Protein AF-A0A5P1A282-F1 (afdb_monomer_lite)

Structure (mmCIF, N/CA/C/O backbone):
data_AF-A0A5P1A282-F1
#
_entry.id   AF-A0A5P1A282-F1
#
loop_
_atom_site.group_PDB
_atom_site.id
_atom_site.type_symbol
_atom_site.label_atom_id
_atom_site.label_alt_id
_atom_site.label_comp_id
_atom_site.label_asym_id
_atom_site.label_entity_id
_atom_site.label_seq_id
_atom_site.pdbx_PDB_ins_code
_atom_site.Cartn_x
_atom_site.Cartn_y
_atom_site.Cartn_z
_atom_site.occupancy
_atom_site.B_iso_or_equiv
_atom_site.auth_seq_id
_atom_site.auth_comp_id
_atom_site.auth_asym_id
_atom_site.auth_atom_id
_atom_site.pdbx_PDB_model_num
ATOM 1 N N . CYS A 1 1 ? 6.783 -27.939 -24.627 1.00 40.97 1 CYS A N 1
ATOM 2 C CA . CYS A 1 1 ? 7.050 -27.234 -25.897 1.00 40.97 1 CYS A CA 1
ATOM 3 C C . CYS A 1 1 ? 8.566 -27.198 -26.129 1.00 40.97 1 CYS A C 1
ATOM 5 O O . CYS A 1 1 ? 9.223 -26.257 -25.706 1.00 40.97 1 CYS A O 1
ATOM 7 N N . SER A 1 2 ? 9.133 -28.288 -26.665 1.00 31.84 2 SER A N 1
ATOM 8 C CA . SER A 1 2 ? 10.513 -28.426 -27.178 1.00 31.84 2 SER A CA 1
ATOM 9 C C . SER A 1 2 ? 10.643 -29.820 -27.814 1.00 31.84 2 SER A C 1
ATOM 11 O O . SER A 1 2 ? 10.993 -30.772 -27.126 1.00 31.84 2 SER A O 1
ATOM 13 N N . ALA A 1 3 ? 10.303 -29.958 -29.097 1.00 21.73 3 ALA A N 1
ATOM 14 C CA . ALA A 1 3 ? 10.716 -31.073 -29.959 1.00 21.73 3 ALA A CA 1
ATOM 15 C C . ALA A 1 3 ? 10.512 -30.675 -31.438 1.00 21.73 3 ALA A C 1
ATOM 17 O O . ALA A 1 3 ? 9.564 -29.943 -31.727 1.00 21.73 3 ALA A O 1
ATOM 18 N N . PRO A 1 4 ? 11.391 -31.106 -32.363 1.00 31.41 4 PRO A N 1
ATOM 19 C CA . PRO A 1 4 ? 11.327 -30.716 -33.764 1.00 31.41 4 PRO A CA 1
ATOM 20 C C . PRO A 1 4 ? 10.188 -31.423 -34.509 1.00 31.41 4 PRO A C 1
ATOM 22 O O . PRO A 1 4 ? 9.775 -32.534 -34.180 1.00 31.41 4 PRO A O 1
ATOM 25 N N . ILE A 1 5 ? 9.725 -30.734 -35.548 1.00 29.61 5 ILE A N 1
ATOM 26 C CA . ILE A 1 5 ? 8.638 -31.079 -36.463 1.00 29.61 5 ILE A CA 1
ATOM 27 C C . ILE A 1 5 ? 8.741 -32.534 -36.944 1.00 29.61 5 ILE A C 1
ATOM 29 O O . ILE A 1 5 ? 9.675 -32.900 -37.656 1.00 29.61 5 ILE A O 1
ATOM 33 N N . THR A 1 6 ? 7.712 -33.332 -36.658 1.00 23.81 6 THR A N 1
ATOM 34 C CA . THR A 1 6 ? 7.340 -34.477 -37.499 1.00 23.81 6 THR A CA 1
ATOM 35 C C . THR A 1 6 ? 5.952 -34.203 -38.066 1.00 23.81 6 THR A C 1
ATOM 37 O O . THR A 1 6 ? 4.981 -34.054 -37.330 1.00 23.81 6 THR A O 1
ATOM 40 N N . LYS A 1 7 ? 5.875 -34.049 -39.394 1.00 32.09 7 LYS A N 1
ATOM 41 C CA . LYS A 1 7 ? 4.618 -33.874 -40.132 1.00 32.09 7 LYS A CA 1
ATOM 42 C C . LYS A 1 7 ? 3.709 -35.082 -39.884 1.00 32.09 7 LYS A C 1
ATOM 44 O O . LYS A 1 7 ? 4.091 -36.195 -40.234 1.00 32.09 7 LYS A O 1
ATOM 49 N N . MET A 1 8 ? 2.496 -34.845 -39.391 1.00 22.75 8 MET A N 1
ATOM 50 C CA . MET A 1 8 ? 1.367 -35.758 -39.573 1.00 22.75 8 MET A CA 1
ATOM 51 C C . MET A 1 8 ? 0.356 -35.144 -40.548 1.00 22.75 8 MET A C 1
ATOM 53 O O . MET A 1 8 ? 0.168 -33.930 -40.602 1.00 22.75 8 MET A O 1
ATOM 57 N N . ALA A 1 9 ? -0.180 -36.020 -41.395 1.00 22.61 9 ALA A N 1
ATOM 58 C CA . ALA A 1 9 ? -0.986 -35.760 -42.582 1.00 22.61 9 ALA A CA 1
ATOM 59 C C . ALA A 1 9 ? -2.309 -35.019 -42.285 1.00 22.61 9 ALA A C 1
ATOM 61 O O . ALA A 1 9 ? -2.804 -35.081 -41.160 1.00 22.61 9 ALA A O 1
ATOM 62 N N . PRO A 1 10 ? -2.915 -34.342 -43.283 1.00 23.67 10 PRO A N 1
ATOM 63 C CA . PRO A 1 10 ? -4.155 -33.607 -43.079 1.00 23.67 10 PRO A CA 1
ATOM 64 C C . PRO A 1 10 ? -5.301 -34.586 -42.805 1.00 23.67 10 PRO A C 1
ATOM 66 O O . PRO A 1 10 ? -5.693 -35.362 -43.678 1.00 23.67 10 PRO A O 1
ATOM 69 N N . VAL A 1 11 ? -5.866 -34.536 -41.599 1.00 24.41 11 VAL A N 1
ATOM 70 C CA . VAL A 1 11 ? -7.181 -35.125 -41.346 1.00 24.41 11 VAL A CA 1
ATOM 71 C C . VAL A 1 11 ? -8.200 -34.222 -42.033 1.00 24.41 11 VAL A C 1
ATOM 73 O O . VAL A 1 11 ? -8.255 -33.018 -41.789 1.00 24.41 11 VAL A O 1
ATOM 76 N N . ARG A 1 12 ? -8.935 -34.812 -42.978 1.00 23.91 12 ARG A N 1
ATOM 77 C CA . ARG A 1 12 ? -9.968 -34.161 -43.786 1.00 23.91 12 ARG A CA 1
ATOM 78 C C . ARG A 1 12 ? -10.928 -33.389 -42.884 1.00 23.91 12 ARG A C 1
ATOM 80 O O . ARG A 1 12 ? -11.606 -33.987 -42.055 1.00 23.91 12 ARG A O 1
ATOM 87 N N . GLY A 1 13 ? -10.992 -32.076 -43.090 1.00 25.09 13 GLY A N 1
ATOM 88 C CA . GLY A 1 13 ? -12.013 -31.231 -42.493 1.00 25.09 13 GLY A CA 1
ATOM 89 C C . GLY A 1 13 ? -13.397 -31.706 -42.920 1.00 25.09 13 GLY A C 1
ATOM 90 O O . GLY A 1 13 ? -13.689 -31.800 -44.114 1.00 25.09 13 GLY A O 1
ATOM 91 N N . ALA A 1 14 ? -14.247 -31.993 -41.940 1.00 23.41 14 ALA A N 1
ATOM 92 C CA . ALA A 1 14 ? -15.680 -31.942 -42.146 1.00 23.41 14 ALA A CA 1
ATOM 93 C C . ALA A 1 14 ? -16.042 -30.459 -42.285 1.00 23.41 14 ALA A C 1
ATOM 95 O O . ALA A 1 14 ? -16.039 -29.705 -41.315 1.00 23.41 14 ALA A O 1
ATOM 96 N N . ALA A 1 15 ? -16.273 -30.024 -43.521 1.00 30.59 15 ALA A N 1
ATOM 97 C CA . ALA A 1 15 ? -16.901 -28.745 -43.789 1.00 30.59 15 ALA A CA 1
ATOM 98 C C . ALA A 1 15 ? -18.346 -28.813 -43.271 1.00 30.59 15 ALA A C 1
ATOM 100 O O . ALA A 1 15 ? -19.176 -29.498 -43.864 1.00 30.59 15 ALA A O 1
ATOM 101 N N . ALA A 1 16 ? -18.647 -28.116 -42.176 1.00 24.78 16 ALA A N 1
ATOM 102 C CA . ALA A 1 16 ? -20.019 -27.756 -41.842 1.00 24.78 16 ALA A CA 1
ATOM 103 C C . ALA A 1 16 ? -20.266 -26.344 -42.380 1.00 24.78 16 ALA A C 1
ATOM 105 O O . ALA A 1 16 ? -19.608 -25.377 -41.999 1.00 24.78 16 ALA A O 1
ATOM 106 N N . ALA A 1 17 ? -21.149 -26.289 -43.369 1.00 25.52 17 ALA A N 1
ATOM 107 C CA . ALA A 1 17 ? -21.439 -25.145 -44.204 1.00 25.52 17 ALA A CA 1
ATOM 108 C C . ALA A 1 17 ? -21.974 -23.940 -43.419 1.00 25.52 17 ALA A C 1
ATOM 110 O O . ALA A 1 17 ? -22.843 -24.060 -42.559 1.00 25.52 17 ALA A O 1
ATOM 111 N N . SER A 1 18 ? -21.519 -22.755 -43.819 1.00 33.75 18 SER A N 1
ATOM 112 C CA . SER A 1 18 ? -22.234 -21.500 -43.626 1.00 33.75 18 SER A CA 1
ATOM 113 C C . SER A 1 18 ? -23.577 -21.569 -44.365 1.00 33.75 18 SER A C 1
ATOM 115 O O . SER A 1 18 ? -23.616 -21.467 -45.592 1.00 33.75 18 SER A O 1
ATOM 117 N N . GLY A 1 19 ? -24.668 -21.753 -43.628 1.00 25.23 19 GLY A N 1
ATOM 118 C CA . GLY A 1 19 ? -26.027 -21.717 -44.155 1.00 25.23 19 GLY A CA 1
ATOM 119 C C . GLY A 1 19 ? -26.948 -21.008 -43.174 1.00 25.23 19 GLY A C 1
ATOM 120 O O . GLY A 1 19 ? -27.301 -21.565 -42.142 1.00 25.23 19 GLY A O 1
ATOM 121 N N . GLY A 1 20 ? -27.330 -19.772 -43.496 1.00 37.28 20 GLY A N 1
ATOM 122 C CA . GLY A 1 20 ? -28.497 -19.146 -42.887 1.00 37.28 20 GLY A CA 1
ATOM 123 C C . GLY A 1 20 ? -29.755 -19.900 -43.320 1.00 37.28 20 GLY A C 1
ATOM 124 O O . GLY A 1 20 ? -29.955 -20.135 -44.509 1.00 37.28 20 GLY A O 1
ATOM 125 N N . GLY A 1 21 ? -30.586 -20.288 -42.356 1.00 25.80 21 GLY A N 1
ATOM 126 C CA . GLY A 1 21 ? -31.850 -20.970 -42.614 1.00 25.80 21 GLY A CA 1
ATOM 127 C C . GLY A 1 21 ? -32.411 -21.618 -41.355 1.00 25.80 21 GLY A C 1
ATOM 128 O O . GLY A 1 21 ? -31.885 -22.611 -40.875 1.00 25.80 21 GLY A O 1
ATOM 129 N N . SER A 1 22 ? -33.482 -21.025 -40.832 1.00 44.12 22 SER A N 1
ATOM 130 C CA . SER A 1 22 ? -34.325 -21.543 -39.753 1.00 44.12 22 SER A CA 1
ATOM 131 C C . SER A 1 22 ? -34.777 -22.989 -40.009 1.00 44.12 22 SER A C 1
ATOM 133 O O . SER A 1 22 ? -35.446 -23.241 -41.011 1.00 44.12 22 SER A O 1
ATOM 135 N N . SER A 1 23 ? -34.480 -23.912 -39.085 1.00 27.77 23 SER A N 1
ATOM 136 C CA . SER A 1 23 ? -35.293 -25.116 -38.856 1.00 27.77 23 SER A CA 1
ATOM 137 C C . SER A 1 23 ? -35.005 -25.762 -37.488 1.00 27.77 23 SER A C 1
ATOM 139 O O . SER A 1 23 ? -33.983 -26.416 -37.307 1.00 27.77 23 SER A O 1
ATOM 141 N N . GLY A 1 24 ? -35.942 -25.612 -36.545 1.00 35.00 24 GLY A N 1
ATOM 142 C CA . GLY A 1 24 ? -36.267 -26.629 -35.531 1.00 35.00 24 GLY A CA 1
ATOM 143 C C . GLY A 1 24 ? -35.308 -26.887 -34.359 1.00 35.00 24 GLY A C 1
ATOM 144 O O . GLY A 1 24 ? -35.389 -27.970 -33.790 1.00 35.00 24 GLY A O 1
ATOM 145 N N . GLY A 1 25 ? -34.425 -25.954 -33.992 1.00 40.66 25 GLY A N 1
ATOM 146 C CA . GLY A 1 25 ? -33.549 -26.095 -32.819 1.00 40.66 25 GLY A CA 1
ATOM 147 C C . GLY A 1 25 ? -34.255 -25.762 -31.499 1.00 40.66 25 GLY A C 1
ATOM 148 O O . GLY A 1 25 ? -35.080 -24.854 -31.436 1.00 40.66 25 GLY A O 1
ATOM 149 N N . ASP A 1 26 ? -33.875 -26.457 -30.435 1.00 55.94 26 ASP A N 1
ATOM 150 C CA . ASP A 1 26 ? -34.196 -26.290 -29.005 1.00 55.94 26 ASP A CA 1
ATOM 151 C C . ASP A 1 26 ? -34.038 -24.861 -28.422 1.00 55.94 26 ASP A C 1
ATOM 153 O O . ASP A 1 26 ? -34.405 -24.604 -27.268 1.00 55.94 26 ASP A O 1
ATOM 157 N N . GLY A 1 27 ? -33.590 -23.889 -29.223 1.00 66.62 27 GLY A N 1
ATOM 158 C CA . GLY A 1 27 ? -33.528 -22.466 -28.882 1.00 66.62 27 GLY A CA 1
ATOM 159 C C . GLY A 1 27 ? -32.332 -22.092 -28.007 1.00 66.62 27 GLY A C 1
ATOM 160 O O . GLY A 1 27 ? -32.415 -21.106 -27.275 1.00 66.62 27 GLY A O 1
ATOM 161 N N . ILE A 1 28 ? -31.259 -22.892 -28.048 1.00 81.75 28 ILE A N 1
ATOM 162 C CA . ILE A 1 28 ? -30.003 -22.651 -27.332 1.00 81.75 28 ILE A CA 1
ATOM 163 C C . ILE A 1 28 ? -29.060 -21.787 -28.189 1.00 81.75 28 ILE A C 1
ATOM 165 O O . ILE A 1 28 ? -28.863 -22.057 -29.371 1.00 81.75 28 ILE A O 1
ATOM 169 N N . ASP A 1 29 ? -28.491 -20.730 -27.603 1.00 84.81 29 ASP A N 1
ATOM 170 C CA . ASP A 1 29 ? -27.547 -19.819 -28.270 1.00 84.81 29 ASP A CA 1
ATOM 171 C C . ASP A 1 29 ? -26.092 -20.268 -28.065 1.00 84.81 29 ASP A C 1
ATOM 173 O O . ASP A 1 29 ? -25.549 -20.161 -26.970 1.00 84.81 29 ASP A O 1
ATOM 177 N N . GLU A 1 30 ? -25.443 -20.738 -29.129 1.00 86.38 30 GLU A N 1
ATOM 178 C CA . GLU A 1 30 ? -24.089 -21.313 -29.100 1.00 86.38 30 GLU A CA 1
ATOM 179 C C . GLU A 1 30 ? -23.007 -20.349 -29.627 1.00 86.38 30 GLU A C 1
ATOM 181 O O . GLU A 1 30 ? -21.933 -20.765 -30.066 1.00 86.38 30 GLU A O 1
ATOM 186 N N . THR A 1 31 ? -23.275 -19.038 -29.615 1.00 87.31 31 THR A N 1
ATOM 187 C CA . THR A 1 31 ? -22.353 -18.025 -30.162 1.00 87.31 31 THR A CA 1
ATOM 188 C C . THR A 1 31 ? -20.999 -18.006 -29.437 1.00 87.31 31 THR A C 1
ATOM 190 O O . THR A 1 31 ? -19.947 -17.854 -30.063 1.00 87.31 31 THR A O 1
ATOM 193 N N . SER A 1 32 ? -21.007 -18.171 -28.114 1.00 89.69 32 SER A N 1
ATOM 194 C CA . SER A 1 32 ? -19.815 -18.289 -27.266 1.00 89.69 32 SER A CA 1
ATOM 195 C C . SER A 1 32 ? -20.156 -19.041 -25.975 1.00 89.69 32 SER A C 1
ATOM 197 O O . SER A 1 32 ? -21.330 -19.327 -25.723 1.00 89.69 32 SER A O 1
ATOM 199 N N . ALA A 1 33 ? -19.164 -19.332 -25.129 1.00 92.44 33 ALA A N 1
ATOM 200 C CA . ALA A 1 33 ? -19.399 -20.023 -23.862 1.00 92.44 33 ALA A CA 1
ATOM 201 C C . ALA A 1 33 ? -20.386 -19.252 -22.969 1.00 92.44 33 ALA A C 1
ATOM 203 O O . ALA A 1 33 ? -21.330 -19.854 -22.459 1.00 92.44 33 ALA A O 1
ATOM 204 N N . LYS A 1 34 ? -20.263 -17.920 -22.842 1.00 91.75 34 LYS A N 1
ATOM 205 C CA . LYS A 1 34 ? -21.254 -17.133 -22.081 1.00 91.75 34 LYS A CA 1
ATOM 206 C C . LYS A 1 34 ? -22.665 -17.170 -22.670 1.00 91.75 34 LYS A C 1
ATOM 208 O O . LYS A 1 34 ? -23.621 -17.171 -21.899 1.00 91.75 34 LYS A O 1
ATOM 213 N N . HIS A 1 35 ? -22.812 -17.214 -23.997 1.00 93.19 35 HIS A N 1
ATOM 214 C CA . HIS A 1 35 ? -24.132 -17.301 -24.632 1.00 93.19 35 HIS A CA 1
ATOM 215 C C . HIS A 1 35 ? -24.788 -18.651 -24.351 1.00 93.19 35 HIS A C 1
ATOM 217 O O . HIS A 1 35 ? -25.939 -18.682 -23.914 1.00 93.19 35 HIS A O 1
ATOM 223 N N . LEU A 1 36 ? -24.016 -19.734 -24.486 1.00 94.44 36 LEU A N 1
ATOM 224 C CA . LEU A 1 36 ? -24.469 -21.089 -24.197 1.00 94.44 36 LEU A CA 1
ATOM 225 C C . LEU A 1 36 ? -24.917 -21.210 -22.744 1.00 94.44 36 LEU A C 1
ATOM 227 O O . LEU A 1 36 ? -26.026 -21.663 -22.464 1.00 94.44 36 LEU A O 1
ATOM 231 N N . LEU A 1 37 ? -24.048 -20.795 -21.817 1.00 95.38 37 LEU A N 1
ATOM 232 C CA . LEU A 1 37 ? -24.318 -20.903 -20.390 1.00 95.38 37 LEU A CA 1
ATOM 233 C C . LEU A 1 37 ? -25.571 -20.108 -20.012 1.00 95.38 37 LEU A C 1
ATOM 235 O O . LEU A 1 37 ? -26.460 -20.655 -19.365 1.00 95.38 37 LEU A O 1
ATOM 239 N N . ASP A 1 38 ? -25.682 -18.854 -20.452 1.00 94.06 38 ASP A N 1
ATOM 240 C CA . ASP A 1 38 ? -26.854 -18.028 -20.159 1.00 94.06 38 ASP A CA 1
ATOM 241 C C . ASP A 1 38 ? -28.135 -18.584 -20.807 1.00 94.06 38 ASP A C 1
ATOM 243 O O . ASP A 1 38 ? -29.207 -18.537 -20.209 1.00 94.06 38 ASP A O 1
ATOM 247 N N . SER A 1 39 ? -28.038 -19.171 -22.003 1.00 92.94 39 SER A N 1
ATOM 248 C CA . SER A 1 39 ? -29.175 -19.764 -22.713 1.00 92.94 39 SER A CA 1
ATOM 249 C C . SER A 1 39 ? -29.686 -21.045 -22.057 1.00 92.94 39 SER A C 1
ATOM 251 O O . SER A 1 39 ? -30.894 -21.201 -21.878 1.00 92.94 39 SER A O 1
ATOM 253 N N . ILE A 1 40 ? -28.793 -21.925 -21.603 1.00 92.81 40 ILE A N 1
ATOM 254 C CA . ILE A 1 40 ? -29.184 -23.083 -20.791 1.00 92.81 40 ILE A CA 1
ATOM 255 C C . ILE A 1 40 ? -29.749 -22.614 -19.445 1.00 92.81 40 ILE A C 1
ATOM 257 O O . ILE A 1 40 ? -30.769 -23.138 -18.999 1.00 92.81 40 ILE A O 1
ATOM 261 N N . GLY A 1 41 ? -29.143 -21.596 -18.825 1.00 92.56 41 GLY A N 1
ATOM 262 C CA . GLY A 1 41 ? -29.646 -20.990 -17.590 1.00 92.56 41 GLY A CA 1
ATOM 263 C C . GLY A 1 41 ? -31.074 -20.466 -17.751 1.00 92.56 41 GLY A C 1
ATOM 264 O O . GLY A 1 41 ? -31.918 -20.704 -16.890 1.00 92.56 41 GLY A O 1
ATOM 265 N N . GLN A 1 42 ? -31.377 -19.837 -18.891 1.00 90.06 42 GLN A N 1
ATOM 266 C CA . GLN A 1 42 ? -32.728 -19.413 -19.253 1.00 90.06 42 GLN A CA 1
ATOM 267 C C . GLN A 1 42 ? -33.686 -20.598 -19.350 1.00 90.06 42 GLN A C 1
ATOM 269 O O . GLN A 1 42 ? -34.770 -20.533 -18.785 1.00 90.06 42 GLN A O 1
ATOM 274 N N . LYS A 1 43 ? -33.299 -21.695 -20.008 1.00 88.00 43 LYS A N 1
ATOM 275 C CA . LYS A 1 43 ? -34.144 -22.899 -20.094 1.00 88.00 43 LYS A CA 1
ATOM 276 C C . LYS A 1 43 ? -34.411 -23.512 -18.728 1.00 88.00 43 LYS A C 1
ATOM 278 O O . LYS A 1 43 ? -35.541 -23.882 -18.436 1.00 88.00 43 LYS A O 1
ATOM 283 N N . VAL A 1 44 ? -33.388 -23.600 -17.879 1.00 87.88 44 VAL A N 1
ATOM 284 C CA . VAL A 1 44 ? -33.537 -24.059 -16.491 1.00 87.88 44 VAL A CA 1
ATOM 285 C C . VAL A 1 44 ? -34.508 -23.151 -15.738 1.00 87.88 44 VAL A C 1
ATOM 287 O O . VAL A 1 44 ? -35.420 -23.644 -15.079 1.00 87.88 44 VAL A O 1
ATOM 290 N N . TYR A 1 45 ? -34.375 -21.833 -15.886 1.00 85.88 45 TYR A N 1
ATOM 291 C CA . TYR A 1 45 ? -35.317 -20.882 -15.312 1.00 85.88 45 TYR A CA 1
ATOM 292 C C . TYR A 1 45 ? -36.738 -21.082 -15.864 1.00 85.88 45 TYR A C 1
ATOM 294 O O . TYR A 1 45 ? -37.671 -21.282 -15.104 1.00 85.88 45 TYR A O 1
ATOM 302 N N . GLU A 1 46 ? -36.949 -21.107 -17.173 1.00 81.31 46 GLU A N 1
ATOM 303 C CA . GLU A 1 46 ? -38.285 -21.222 -17.771 1.00 81.31 46 GLU A CA 1
ATOM 304 C C . GLU A 1 46 ? -38.976 -22.558 -17.455 1.00 81.31 46 GLU A C 1
ATOM 306 O O . GLU A 1 46 ? -40.168 -22.579 -17.150 1.00 81.31 46 GLU A O 1
ATOM 311 N N . GLU A 1 47 ? -38.245 -23.673 -17.507 1.00 77.56 47 GLU A N 1
ATOM 312 C CA . GLU A 1 47 ? -38.805 -25.016 -17.333 1.00 77.56 47 GLU A CA 1
ATOM 313 C C . GLU A 1 47 ? -38.972 -25.415 -15.866 1.00 77.56 47 GLU A C 1
ATOM 315 O O . GLU A 1 47 ? -39.963 -26.054 -15.519 1.00 77.56 47 GLU A O 1
ATOM 320 N N . ILE A 1 48 ? -38.024 -25.044 -15.002 1.00 71.19 48 ILE A N 1
ATOM 321 C CA . ILE A 1 48 ? -38.007 -25.484 -13.601 1.00 71.19 48 ILE A CA 1
ATOM 322 C C . ILE A 1 48 ? -38.529 -24.398 -12.659 1.00 71.19 48 ILE A C 1
ATOM 324 O O . ILE A 1 48 ? -39.113 -24.713 -11.624 1.00 71.19 48 ILE A O 1
ATOM 328 N N . VAL A 1 49 ? -38.350 -23.120 -13.007 1.00 65.25 49 VAL A N 1
ATOM 329 C CA . VAL A 1 49 ? -38.790 -21.979 -12.189 1.00 65.25 49 VAL A CA 1
ATOM 330 C C . VAL A 1 49 ? -40.088 -21.364 -12.722 1.00 65.25 49 VAL A C 1
ATOM 332 O O . VAL A 1 49 ? -40.996 -21.108 -11.937 1.00 65.25 49 VAL A O 1
ATOM 335 N N . GLY A 1 50 ? -40.210 -21.172 -14.038 1.00 58.78 50 GLY A N 1
ATOM 336 C CA . GLY A 1 50 ? -41.374 -20.572 -14.698 1.00 58.78 50 GLY A CA 1
ATOM 337 C C . GLY A 1 50 ? -42.552 -21.527 -14.929 1.00 58.78 50 GLY A C 1
ATOM 338 O O . GLY A 1 50 ? -43.657 -21.067 -15.193 1.00 58.78 50 GLY A O 1
ATOM 339 N N . LYS A 1 51 ? -42.337 -22.846 -14.819 1.00 52.09 51 LYS A N 1
ATOM 340 C CA . LYS A 1 51 ? -43.331 -23.900 -15.099 1.00 52.09 51 LYS A CA 1
ATOM 341 C C . LYS A 1 51 ? -43.573 -24.883 -13.943 1.00 52.09 51 LYS A C 1
ATOM 343 O O . LYS A 1 51 ? -43.992 -26.009 -14.207 1.00 52.09 51 LYS A O 1
ATOM 348 N N . LYS A 1 52 ? -43.358 -24.526 -12.664 1.00 50.94 52 LYS A N 1
ATOM 349 C CA . LYS A 1 52 ? -43.739 -25.454 -11.571 1.00 50.94 52 LYS A CA 1
ATOM 350 C C . LYS A 1 52 ? -45.239 -25.779 -11.658 1.00 50.94 52 LYS A C 1
ATOM 352 O O . LYS A 1 52 ? -46.103 -24.927 -11.463 1.00 50.94 52 LYS A O 1
ATOM 357 N N . ALA A 1 53 ? -45.488 -27.034 -12.026 1.00 37.47 53 ALA A N 1
ATOM 358 C CA . ALA A 1 53 ? -46.697 -27.597 -12.613 1.00 37.47 53 ALA A CA 1
ATOM 359 C C . ALA A 1 53 ? -47.823 -27.884 -11.603 1.00 37.47 53 ALA A C 1
ATOM 361 O O . ALA A 1 53 ? -48.567 -28.851 -11.736 1.00 37.47 53 ALA A O 1
ATOM 362 N N . ASP A 1 54 ? -47.962 -27.022 -10.605 1.00 44.12 54 ASP A N 1
ATOM 363 C CA . ASP A 1 54 ? -49.064 -27.003 -9.644 1.00 44.12 54 ASP A CA 1
ATOM 364 C C . ASP A 1 54 ? -49.482 -25.569 -9.250 1.00 44.12 54 ASP A C 1
ATOM 366 O O . ASP A 1 54 ? -50.420 -25.397 -8.474 1.00 44.12 54 ASP A O 1
ATOM 370 N N . GLY A 1 55 ? -48.800 -24.530 -9.757 1.00 44.38 55 GLY A N 1
ATOM 371 C CA . GLY A 1 55 ? -49.042 -23.140 -9.356 1.00 44.38 55 GLY A CA 1
ATOM 372 C C . GLY A 1 55 ? -48.614 -22.813 -7.916 1.00 44.38 55 GLY A C 1
ATOM 373 O O . GLY A 1 55 ? -48.848 -21.699 -7.451 1.00 44.38 55 GLY A O 1
ATOM 374 N N . THR A 1 56 ? -47.961 -23.722 -7.175 1.00 48.91 56 THR A N 1
ATOM 375 C CA . THR A 1 56 ? -47.738 -23.522 -5.729 1.00 48.91 56 THR A CA 1
ATOM 376 C C . THR A 1 56 ? -46.609 -22.552 -5.408 1.00 48.91 56 THR A C 1
ATOM 378 O O . THR A 1 56 ? -46.681 -21.856 -4.401 1.00 48.91 56 THR A O 1
ATOM 381 N N . ALA A 1 57 ? -45.589 -22.425 -6.263 1.00 47.53 57 ALA A N 1
ATOM 382 C CA . ALA A 1 57 ? -44.575 -21.380 -6.091 1.00 47.53 57 ALA A CA 1
ATOM 383 C C . ALA A 1 57 ? -45.181 -19.983 -6.315 1.00 47.53 57 ALA A C 1
ATOM 385 O O . ALA A 1 57 ? -44.956 -19.092 -5.502 1.00 47.53 57 ALA A O 1
ATOM 386 N N . GLU A 1 58 ? -46.010 -19.810 -7.356 1.00 52.91 58 GLU A N 1
ATOM 387 C CA . GLU A 1 58 ? -46.752 -18.564 -7.613 1.00 52.91 58 GLU A CA 1
ATOM 388 C C . GLU A 1 58 ? -47.652 -18.177 -6.434 1.00 52.91 58 GLU A C 1
ATOM 390 O O . GLU A 1 58 ? -47.723 -16.995 -6.090 1.00 52.91 58 GLU A O 1
ATOM 395 N N . ASN A 1 59 ? -48.243 -19.165 -5.747 1.00 61.62 59 ASN A N 1
ATOM 396 C CA . ASN A 1 59 ? -49.047 -18.930 -4.545 1.00 61.62 59 ASN A CA 1
ATOM 397 C C . ASN A 1 59 ? -48.259 -18.208 -3.435 1.00 61.62 59 ASN A C 1
ATOM 399 O O . ASN A 1 59 ? -48.840 -17.363 -2.750 1.00 61.62 59 ASN A O 1
ATOM 403 N N . TYR A 1 60 ? -46.950 -18.480 -3.306 1.00 69.06 60 TYR A N 1
ATOM 404 C CA . TYR A 1 60 ? -46.074 -17.912 -2.271 1.00 69.06 60 TYR A CA 1
ATOM 405 C C . TYR A 1 60 ? -45.126 -16.815 -2.760 1.00 69.06 60 TYR A C 1
ATOM 407 O O . TYR A 1 60 ? -44.502 -16.166 -1.924 1.00 69.06 60 TYR A O 1
ATOM 415 N N . ILE A 1 61 ? -45.015 -16.543 -4.068 1.00 72.00 61 ILE A N 1
ATOM 416 C CA . ILE A 1 61 ? -44.206 -15.414 -4.570 1.00 72.00 61 ILE A CA 1
ATOM 417 C C . ILE A 1 61 ? -44.657 -14.115 -3.900 1.00 72.00 61 ILE A C 1
ATOM 419 O O . ILE A 1 61 ? -43.815 -13.341 -3.459 1.00 72.00 61 ILE A O 1
ATOM 423 N N . GLY A 1 62 ? -45.971 -13.896 -3.773 1.00 73.44 62 GLY A N 1
ATOM 424 C CA . GLY A 1 62 ? -46.510 -12.735 -3.061 1.00 73.44 62 GLY A CA 1
ATOM 425 C C . GLY A 1 62 ? -46.119 -12.707 -1.581 1.00 73.44 62 GLY A C 1
ATOM 426 O O . GLY A 1 62 ? -45.806 -11.644 -1.049 1.00 73.44 62 GLY A O 1
ATOM 427 N N . ASP A 1 63 ? -46.069 -13.874 -0.942 1.00 79.50 63 ASP A N 1
ATOM 428 C CA . ASP A 1 63 ? -45.751 -14.003 0.478 1.00 79.50 63 ASP A CA 1
ATOM 429 C C . ASP A 1 63 ? -44.234 -13.872 0.739 1.00 79.50 63 ASP A C 1
ATOM 431 O O . ASP A 1 63 ? -43.842 -13.418 1.810 1.00 79.50 63 ASP A O 1
ATOM 435 N N . LEU A 1 64 ? -43.380 -14.182 -0.244 1.00 87.38 64 LEU A N 1
ATOM 436 C CA . LEU A 1 64 ? -41.913 -14.067 -0.189 1.00 87.38 64 LEU A CA 1
ATOM 437 C C . LEU A 1 64 ? -41.366 -12.753 -0.761 1.00 87.38 64 LEU A C 1
ATOM 439 O O . LEU A 1 64 ? -40.202 -12.408 -0.521 1.00 87.38 64 LEU A O 1
ATOM 443 N N . LYS A 1 65 ? -42.178 -12.019 -1.530 1.00 87.50 65 LYS A N 1
ATOM 444 C CA . LYS A 1 65 ? -41.777 -10.751 -2.136 1.00 87.50 65 LYS A CA 1
ATOM 445 C C . LYS A 1 65 ? -41.481 -9.732 -1.039 1.00 87.50 65 LYS A C 1
ATOM 447 O O . LYS A 1 65 ? -42.335 -9.377 -0.224 1.00 87.50 65 LYS A O 1
ATOM 452 N N . GLY A 1 66 ? -40.246 -9.247 -1.024 1.00 85.75 66 GLY A N 1
ATOM 453 C CA . GLY A 1 66 ? -39.848 -8.144 -0.174 1.00 85.75 66 GLY A CA 1
ATOM 454 C C . GLY A 1 66 ? -40.490 -6.834 -0.644 1.00 85.75 66 GLY A C 1
ATOM 455 O O . GLY A 1 66 ? -40.755 -6.630 -1.826 1.00 85.75 66 GLY A O 1
ATOM 456 N N . ASP A 1 67 ? -40.727 -5.923 0.293 1.00 85.94 67 ASP A N 1
ATOM 457 C CA . ASP A 1 67 ? -41.242 -4.588 0.034 1.00 85.94 67 ASP A CA 1
ATOM 458 C C . ASP A 1 67 ? -40.274 -3.626 0.710 1.00 85.94 67 ASP A C 1
ATOM 460 O O . ASP A 1 67 ? -40.225 -3.534 1.940 1.00 85.94 67 ASP A O 1
ATOM 464 N N . LEU A 1 68 ? -39.468 -2.934 -0.098 1.00 80.88 68 LEU A N 1
ATOM 465 C CA . LEU A 1 68 ? -38.457 -2.007 0.404 1.00 80.88 68 LEU A CA 1
ATOM 466 C C . LEU A 1 68 ? -39.074 -0.913 1.286 1.00 80.88 68 LEU A C 1
ATOM 468 O O . LEU A 1 68 ? -38.417 -0.477 2.226 1.00 80.88 68 LEU A O 1
ATOM 472 N N . LYS A 1 69 ? -40.340 -0.517 1.077 1.00 80.69 69 LYS A N 1
ATOM 473 C CA . LYS A 1 69 ? -41.003 0.478 1.939 1.00 80.69 69 LYS A CA 1
ATOM 474 C C . LYS A 1 69 ? -41.270 -0.036 3.345 1.00 80.69 69 LYS A C 1
ATOM 476 O O . LYS A 1 69 ? -41.329 0.777 4.262 1.00 80.69 69 LYS A O 1
ATOM 481 N N . LYS A 1 70 ? -41.445 -1.347 3.510 1.00 81.06 70 LYS A N 1
ATOM 482 C CA . LYS A 1 70 ? -41.697 -1.996 4.804 1.00 81.06 70 LYS A CA 1
ATOM 483 C C . LYS A 1 70 ? -40.414 -2.400 5.526 1.00 81.06 70 LYS A C 1
ATOM 485 O O . LYS A 1 70 ? -40.475 -2.799 6.682 1.00 81.06 70 LYS A O 1
ATOM 490 N N . ALA A 1 71 ? -39.263 -2.292 4.865 1.00 78.56 71 ALA A N 1
ATOM 491 C CA . ALA A 1 71 ? -37.983 -2.585 5.484 1.00 78.56 71 ALA A CA 1
ATOM 492 C C . ALA A 1 71 ? -37.612 -1.507 6.518 1.00 78.56 71 ALA A C 1
ATOM 494 O O . ALA A 1 71 ? -37.743 -0.304 6.264 1.00 78.56 71 ALA A O 1
ATOM 495 N N . ILE A 1 72 ? -37.124 -1.946 7.677 1.00 68.88 72 ILE A N 1
ATOM 496 C CA . ILE A 1 72 ? -36.744 -1.092 8.804 1.00 68.88 72 ILE A CA 1
ATOM 497 C C . ILE A 1 72 ? -35.280 -0.656 8.646 1.00 68.88 72 ILE A C 1
ATOM 499 O O . ILE A 1 72 ? -34.370 -1.462 8.435 1.00 68.88 72 ILE A O 1
ATOM 503 N N . VAL A 1 73 ? -35.034 0.644 8.775 1.00 62.53 73 VAL A N 1
ATOM 504 C CA . VAL A 1 73 ? -33.711 1.273 8.826 1.00 62.53 73 VAL A CA 1
ATOM 505 C C . VAL A 1 73 ? -33.391 1.635 10.286 1.00 62.53 73 VAL A C 1
ATOM 507 O O . VAL A 1 73 ? -34.290 1.855 11.094 1.00 62.53 73 V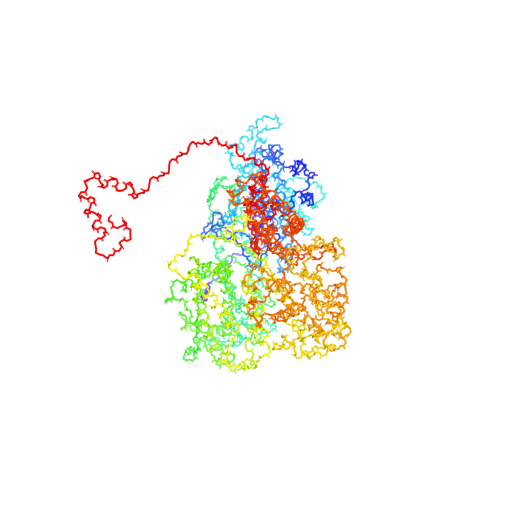AL A O 1
ATOM 510 N N . SER A 1 74 ? -32.099 1.642 10.645 1.00 51.97 74 SER A N 1
ATOM 511 C CA . SER A 1 74 ? -31.587 1.939 11.999 1.00 51.97 74 SER A CA 1
ATOM 512 C C . SER A 1 74 ? -32.367 3.067 12.698 1.00 51.97 74 SER A C 1
ATOM 514 O O . SER A 1 74 ? -32.480 4.158 12.141 1.00 51.97 74 SER A O 1
ATOM 516 N N . GLY A 1 75 ? -32.899 2.791 13.898 1.00 49.09 75 GLY A N 1
ATOM 517 C CA . GLY A 1 75 ? -33.731 3.717 14.682 1.00 49.09 75 GLY A CA 1
ATOM 518 C C . GLY A 1 75 ? -35.251 3.509 14.576 1.00 49.09 75 GLY A C 1
ATOM 519 O O . GLY A 1 75 ? -35.993 4.286 15.165 1.00 49.09 75 GLY A O 1
ATOM 520 N N . GLY A 1 76 ? -35.723 2.482 13.854 1.00 53.56 76 GLY A N 1
ATOM 521 C CA . GLY A 1 76 ? -37.155 2.169 13.717 1.00 53.56 76 GLY A CA 1
ATOM 522 C C . GLY A 1 76 ? -37.870 2.921 12.585 1.00 53.56 76 GLY A C 1
ATOM 523 O O . GLY A 1 76 ? -39.078 2.773 12.421 1.00 53.56 76 GLY A O 1
ATOM 524 N N . GLU A 1 77 ? -37.146 3.710 11.782 1.00 52.47 77 GLU A N 1
ATOM 525 C CA . GLU A 1 77 ? -37.695 4.382 10.597 1.00 52.47 77 GLU A CA 1
ATOM 526 C C . GLU A 1 77 ? -37.795 3.415 9.407 1.00 52.47 77 GLU A C 1
ATOM 528 O O . GLU A 1 77 ? -36.863 2.668 9.120 1.00 52.47 77 GLU A O 1
ATOM 533 N N . LEU A 1 78 ? -38.894 3.467 8.653 1.00 57.03 78 LEU A N 1
ATOM 534 C CA . LEU A 1 78 ? -39.039 2.730 7.393 1.00 57.03 78 LEU A CA 1
ATOM 535 C C . LEU A 1 78 ? -38.119 3.300 6.298 1.00 57.03 78 LEU A C 1
ATOM 537 O O . LEU A 1 78 ? -37.884 4.510 6.244 1.00 57.03 78 LEU A O 1
ATOM 541 N N . ALA A 1 79 ? -37.646 2.461 5.367 1.00 59.28 79 ALA A N 1
ATOM 542 C CA . ALA A 1 79 ? -36.746 2.905 4.291 1.00 59.28 79 ALA A CA 1
ATOM 543 C C . ALA A 1 79 ? -37.372 3.963 3.362 1.00 59.28 79 ALA A C 1
ATOM 545 O O . ALA A 1 79 ? -36.653 4.743 2.734 1.00 59.28 79 ALA A O 1
ATOM 546 N N . GLY A 1 80 ? -38.708 4.020 3.296 1.00 60.44 80 GLY A N 1
ATOM 547 C CA . GLY A 1 80 ? -39.451 5.131 2.696 1.00 60.44 80 GLY A CA 1
ATOM 548 C C . GLY A 1 80 ? -39.346 5.246 1.171 1.00 60.44 80 GLY A C 1
ATOM 549 O O . GLY A 1 80 ? -39.774 6.257 0.618 1.00 60.44 80 GLY A O 1
ATOM 550 N N . THR A 1 81 ? -38.801 4.238 0.478 1.00 68.00 81 THR A N 1
ATOM 551 C CA . THR A 1 81 ? -38.750 4.177 -0.991 1.00 68.00 81 THR A CA 1
ATOM 552 C C . THR A 1 81 ? -38.966 2.756 -1.511 1.00 68.00 81 THR A C 1
ATOM 554 O O . THR A 1 81 ? -38.566 1.784 -0.881 1.00 68.00 81 THR A O 1
ATOM 557 N N . GLU A 1 82 ? -39.621 2.651 -2.670 1.00 70.94 82 GLU A N 1
ATOM 558 C CA . GLU A 1 82 ? -39.766 1.408 -3.448 1.00 70.94 82 GLU A CA 1
ATOM 559 C C . GLU A 1 82 ? -38.598 1.207 -4.432 1.00 70.94 82 GLU A C 1
ATOM 561 O O . GLU A 1 82 ? -38.446 0.121 -4.982 1.00 70.94 82 GLU A O 1
ATOM 566 N N . ASN A 1 83 ? -37.785 2.246 -4.661 1.00 75.50 83 ASN A N 1
ATOM 567 C CA . ASN A 1 83 ? -36.737 2.249 -5.673 1.00 75.50 83 ASN A CA 1
ATOM 568 C C . ASN A 1 83 ? -35.366 1.941 -5.034 1.00 75.50 83 ASN A C 1
ATOM 570 O O . ASN A 1 83 ? -34.867 2.763 -4.253 1.00 75.50 83 ASN A O 1
ATOM 574 N N . PRO A 1 84 ? -34.718 0.812 -5.378 1.00 79.25 84 PRO A N 1
ATOM 575 C CA . PRO A 1 84 ? -33.421 0.439 -4.819 1.00 79.25 84 PRO A CA 1
ATOM 576 C C . PRO A 1 84 ? -32.294 1.429 -5.166 1.00 79.25 84 PRO A C 1
ATOM 578 O O . PRO A 1 84 ? -31.381 1.616 -4.363 1.00 79.25 84 PRO A O 1
ATOM 581 N N . CYS A 1 85 ? -32.368 2.141 -6.295 1.00 79.31 85 CYS A N 1
ATOM 582 C CA . CYS A 1 85 ? -31.409 3.198 -6.643 1.00 79.31 85 CYS A CA 1
ATOM 583 C C . CYS A 1 85 ? -31.581 4.463 -5.793 1.00 79.31 85 CYS A C 1
ATOM 585 O O . CYS A 1 85 ? -30.628 5.214 -5.597 1.00 79.31 85 CYS A O 1
ATOM 587 N N . GLN A 1 86 ? -32.783 4.687 -5.254 1.00 73.81 86 GLN A N 1
ATOM 588 C CA . GLN A 1 86 ? -33.083 5.797 -4.348 1.00 73.81 86 GLN A CA 1
ATOM 589 C C . GLN A 1 86 ? -32.855 5.456 -2.874 1.00 73.81 86 GLN A C 1
ATOM 591 O O . GLN A 1 86 ? -33.168 6.289 -2.018 1.00 73.81 86 GLN A O 1
ATOM 596 N N . LEU A 1 87 ? -32.313 4.273 -2.553 1.00 69.62 87 LEU A N 1
ATOM 597 C CA . LEU A 1 87 ? -31.784 3.987 -1.220 1.00 69.62 87 LEU A CA 1
ATOM 598 C C . LEU A 1 87 ? -30.721 5.058 -0.914 1.00 69.62 87 LEU A C 1
ATOM 600 O O . LEU A 1 87 ? -29.584 4.976 -1.376 1.00 69.62 87 LEU A O 1
ATOM 604 N N . LYS A 1 88 ? -31.149 6.140 -0.238 1.00 53.88 88 LYS A N 1
ATOM 605 C CA . LYS A 1 88 ? -30.425 7.417 -0.177 1.00 53.88 88 LYS A CA 1
ATOM 606 C C . LYS A 1 88 ? -29.016 7.189 0.346 1.00 53.88 88 LYS A C 1
ATOM 608 O O . LYS A 1 88 ? -28.860 6.858 1.524 1.00 53.88 88 LYS A O 1
ATOM 613 N N . LYS A 1 89 ? -28.035 7.499 -0.509 1.00 50.75 89 LYS A N 1
ATOM 614 C CA . LYS A 1 89 ? -26.607 7.582 -0.187 1.00 50.75 89 LYS A CA 1
ATOM 615 C C . LYS A 1 89 ? -26.421 8.317 1.149 1.00 50.75 89 LYS A C 1
ATOM 617 O O . LYS A 1 89 ? -25.997 7.718 2.118 1.00 50.75 89 LYS A O 1
ATOM 622 N N . GLU A 1 90 ? -26.988 9.514 1.303 1.00 41.56 90 GLU A N 1
ATOM 623 C CA . GLU A 1 90 ? -26.802 10.347 2.504 1.00 41.56 90 GLU A CA 1
ATOM 624 C C . GLU A 1 90 ? -27.583 9.947 3.772 1.00 41.56 90 GLU A C 1
ATOM 626 O O . GLU A 1 90 ? -27.069 10.155 4.867 1.00 41.56 90 GLU A O 1
ATOM 631 N N . LYS A 1 91 ? -28.821 9.418 3.696 1.00 42.72 91 LYS A N 1
ATOM 632 C CA . LYS A 1 91 ? -29.630 9.138 4.912 1.00 42.72 91 LYS A CA 1
ATOM 633 C C . LYS A 1 91 ? -29.161 7.846 5.591 1.00 42.72 91 LYS A C 1
ATOM 635 O O . LYS A 1 91 ? -29.038 7.814 6.812 1.00 42.72 91 LYS A O 1
ATOM 640 N N . ARG A 1 92 ? -28.804 6.821 4.801 1.00 47.75 92 ARG A N 1
ATOM 641 C CA . ARG A 1 92 ? -28.148 5.605 5.303 1.00 47.75 92 ARG A CA 1
ATOM 642 C C . ARG A 1 92 ? -26.640 5.796 5.491 1.00 47.75 92 ARG A C 1
ATOM 644 O O . ARG A 1 92 ? -26.134 5.185 6.404 1.00 47.75 92 ARG A O 1
ATOM 651 N N . GLU A 1 93 ? -25.915 6.672 4.787 1.00 44.97 93 GLU A N 1
ATOM 652 C CA . GLU A 1 93 ? -24.520 7.012 5.163 1.00 44.97 93 GLU A CA 1
ATOM 653 C C . GLU A 1 93 ? -24.437 7.908 6.412 1.00 44.97 93 GLU A C 1
ATOM 655 O O . GLU A 1 93 ? -23.461 7.827 7.153 1.00 44.97 93 GLU A O 1
ATOM 660 N N . LYS A 1 94 ? -25.465 8.711 6.724 1.00 39.22 94 LYS A N 1
ATOM 661 C CA . LYS A 1 94 ? -25.581 9.379 8.035 1.00 39.22 94 LYS A CA 1
ATOM 662 C C . LYS A 1 94 ? -25.937 8.406 9.169 1.00 39.22 94 LYS A C 1
ATOM 664 O O . LYS A 1 94 ? -25.511 8.642 10.292 1.00 39.22 94 LYS A O 1
ATOM 669 N N . LEU A 1 95 ? -26.669 7.317 8.888 1.00 41.09 95 LEU A N 1
ATOM 670 C CA . LEU A 1 95 ? -27.085 6.295 9.875 1.00 41.09 95 LEU A CA 1
ATOM 671 C C . LEU A 1 95 ? -26.161 5.053 9.952 1.00 41.09 95 LEU A C 1
ATOM 673 O O . LEU A 1 95 ? -26.118 4.373 10.971 1.00 41.09 95 LEU A O 1
ATOM 677 N N . LEU A 1 96 ? -25.426 4.741 8.883 1.00 47.12 96 LEU A N 1
ATOM 678 C CA . LEU A 1 96 ? -24.605 3.541 8.648 1.00 47.12 96 LEU A CA 1
ATOM 679 C C . LEU A 1 96 ? -23.264 3.883 7.970 1.00 47.12 96 LEU A C 1
ATOM 681 O O . LEU A 1 96 ? -22.723 3.025 7.280 1.00 47.12 96 LEU A O 1
ATOM 685 N N . GLY A 1 97 ? -22.750 5.115 8.112 1.00 40.78 97 GLY A N 1
ATOM 686 C CA . GLY A 1 97 ? -21.609 5.658 7.347 1.00 40.78 97 GLY A CA 1
ATOM 687 C C . GLY A 1 97 ? -20.467 4.681 7.092 1.00 40.78 97 GLY A C 1
ATOM 688 O O . GLY A 1 97 ? -20.278 3.787 7.896 1.00 40.78 97 GLY A O 1
ATOM 689 N N . ALA A 1 98 ? -19.686 4.860 6.016 1.00 40.53 98 ALA A N 1
ATOM 690 C CA . ALA A 1 98 ? -18.706 3.920 5.410 1.00 40.53 98 ALA A CA 1
ATOM 691 C C . ALA A 1 98 ? -17.738 3.120 6.344 1.00 40.53 98 ALA A C 1
ATOM 693 O O . ALA A 1 98 ? -17.002 2.225 5.917 1.00 40.53 98 ALA A O 1
ATOM 694 N N . LYS A 1 99 ? -17.737 3.416 7.643 1.00 38.75 99 LYS A N 1
ATOM 695 C CA . LYS A 1 99 ? -17.148 2.681 8.771 1.00 38.75 99 LYS A CA 1
ATOM 696 C C . LYS A 1 99 ? -17.989 1.575 9.394 1.00 38.75 99 LYS A C 1
ATOM 698 O O . LYS A 1 99 ? -17.411 0.676 10.010 1.00 38.75 99 LYS A O 1
ATOM 703 N N . ASN A 1 100 ? -19.312 1.645 9.303 1.00 48.12 100 ASN A N 1
ATOM 704 C CA . ASN A 1 100 ? -20.213 0.702 9.947 1.00 48.12 100 ASN A CA 1
ATOM 705 C C . ASN A 1 100 ? -19.874 -0.713 9.461 1.00 48.12 100 ASN A C 1
ATOM 707 O O . ASN A 1 100 ? -19.566 -0.898 8.286 1.00 48.12 100 ASN A O 1
ATOM 711 N N . GLU A 1 101 ? -19.875 -1.699 10.366 1.00 52.94 101 GLU A N 1
ATOM 712 C CA . GLU A 1 101 ? -19.796 -3.133 10.035 1.00 52.94 101 GLU A CA 1
ATOM 713 C C . GLU A 1 101 ? -20.712 -3.529 8.870 1.00 52.94 101 GLU A C 1
ATOM 715 O O . GLU A 1 101 ? -20.320 -4.360 8.058 1.00 52.94 101 GLU A O 1
ATOM 720 N N . ARG A 1 102 ? -21.812 -2.796 8.690 1.00 58.69 102 ARG A N 1
ATOM 721 C CA . ARG A 1 102 ? -22.814 -2.959 7.637 1.00 58.69 102 ARG A CA 1
ATOM 722 C C . ARG A 1 102 ? -22.506 -2.310 6.280 1.00 58.69 102 ARG A C 1
ATOM 724 O O . ARG A 1 102 ? -23.390 -2.281 5.432 1.00 58.69 102 ARG A O 1
ATOM 731 N N . TYR A 1 103 ? -21.306 -1.776 6.030 1.00 69.12 103 TYR A N 1
ATOM 732 C CA . TYR A 1 103 ? -20.942 -1.318 4.679 1.00 69.12 103 TYR A CA 1
ATOM 733 C C . TYR A 1 103 ? -20.668 -2.528 3.755 1.00 69.12 103 TYR A C 1
ATOM 735 O O . TYR A 1 103 ? -19.817 -3.351 4.093 1.00 69.12 103 TYR A O 1
ATOM 743 N N . PRO A 1 104 ? -21.321 -2.668 2.584 1.00 72.50 104 PRO A N 1
ATOM 744 C CA . PRO A 1 104 ? -21.204 -3.893 1.784 1.00 72.50 104 PRO A CA 1
ATOM 745 C C . PRO A 1 104 ? -19.804 -4.238 1.288 1.00 72.50 104 PRO A C 1
ATOM 747 O O . PRO A 1 104 ? -19.428 -5.404 1.257 1.00 72.50 104 PRO A O 1
ATOM 750 N N . CYS A 1 105 ? -18.993 -3.240 0.947 1.00 69.69 105 CYS A N 1
ATOM 751 C CA . CYS A 1 105 ? -17.617 -3.456 0.502 1.00 69.69 105 CYS A CA 1
ATOM 752 C C . CYS A 1 105 ? -16.609 -3.400 1.675 1.00 69.69 105 CYS A C 1
ATOM 754 O O . CYS A 1 105 ? -15.420 -3.177 1.460 1.00 69.69 105 CYS A O 1
ATOM 756 N N . LYS A 1 106 ? -17.054 -3.558 2.938 1.00 57.12 106 LYS A N 1
ATOM 757 C CA . LYS A 1 106 ? -16.210 -3.452 4.145 1.00 57.12 106 LYS A CA 1
ATOM 758 C C . LYS A 1 106 ? -15.227 -4.616 4.275 1.00 57.12 106 LYS A C 1
ATOM 760 O O . LYS A 1 106 ? -15.507 -5.596 4.946 1.00 57.12 106 LYS A O 1
ATOM 765 N N . GLY A 1 107 ? -14.025 -4.477 3.744 1.00 48.19 107 GLY A N 1
ATOM 766 C CA . GLY A 1 107 ? -13.028 -5.546 3.861 1.00 48.19 107 GLY A CA 1
ATOM 767 C C . GLY A 1 107 ? -11.958 -5.457 2.807 1.00 48.19 107 GLY A C 1
ATOM 768 O O . GLY A 1 107 ? -10.758 -5.514 3.069 1.00 48.19 107 GLY A O 1
ATOM 769 N N . LEU A 1 108 ? -12.468 -5.134 1.635 1.00 44.69 108 LEU A N 1
ATOM 770 C CA . LEU A 1 108 ? -11.834 -4.378 0.584 1.00 44.69 108 LEU A CA 1
ATOM 771 C C . LEU A 1 108 ? -11.523 -3.018 1.209 1.00 44.69 108 LEU A C 1
ATOM 773 O O . LEU A 1 108 ? -12.407 -2.375 1.778 1.00 44.69 108 LEU A O 1
ATOM 777 N N . SER A 1 109 ? -10.255 -2.628 1.268 1.00 32.56 109 SER A N 1
ATOM 778 C CA . SER A 1 109 ? -9.866 -1.345 1.851 1.00 32.56 109 SER A CA 1
ATOM 779 C C . SER A 1 109 ? -10.736 -0.219 1.286 1.00 32.56 109 SER A C 1
ATOM 781 O O . SER A 1 109 ? -11.062 -0.226 0.109 1.00 32.56 109 SER A O 1
ATOM 783 N N . GLY A 1 110 ? -11.044 0.807 2.076 1.00 36.34 110 GLY A N 1
ATOM 784 C CA . GLY A 1 110 ? -11.573 2.062 1.532 1.00 36.34 110 GLY A CA 1
ATOM 785 C C . GLY A 1 110 ? -10.612 2.760 0.553 1.00 36.34 110 GLY A C 1
ATOM 786 O O . GLY A 1 110 ? -10.927 3.812 0.028 1.00 36.34 110 GLY A O 1
ATOM 787 N N . LYS A 1 111 ? -9.436 2.192 0.264 1.00 37.34 111 LYS A N 1
ATOM 788 C CA . LYS A 1 111 ? -8.780 2.400 -1.024 1.00 37.34 111 LYS A CA 1
ATOM 789 C C . LYS A 1 111 ? -9.506 1.525 -2.021 1.00 37.34 111 LYS A C 1
ATOM 791 O O . LYS A 1 111 ? -9.356 0.312 -1.916 1.00 37.34 111 LYS A O 1
ATOM 796 N N . TYR A 1 112 ? -10.237 2.140 -2.945 1.00 47.09 112 TYR A N 1
ATOM 797 C CA . TYR A 1 112 ? -10.270 1.716 -4.338 1.00 47.09 112 TYR A CA 1
ATOM 798 C C . TYR A 1 112 ? -9.388 0.449 -4.567 1.00 47.09 112 TYR A C 1
ATOM 800 O O . TYR A 1 112 ? -8.188 0.555 -4.835 1.00 47.09 112 TYR A O 1
ATOM 808 N N . VAL A 1 113 ? -9.994 -0.744 -4.453 1.00 50.81 113 VAL A N 1
ATOM 809 C CA . VAL A 1 113 ? -9.357 -2.031 -4.767 1.00 50.81 113 VAL A CA 1
ATOM 810 C C . VAL A 1 113 ? -9.567 -2.293 -6.252 1.00 50.81 113 VAL A C 1
ATOM 812 O O . VAL A 1 113 ? -10.711 -2.420 -6.685 1.00 50.81 113 VAL A O 1
ATOM 815 N N . GLU A 1 114 ? -8.470 -2.361 -7.017 1.00 62.00 114 GLU A N 1
ATOM 816 C CA . GLU A 1 114 ? -8.472 -2.731 -8.440 1.00 62.00 114 GLU A CA 1
ATOM 817 C C . GLU A 1 114 ? -9.413 -3.935 -8.639 1.00 62.00 114 GLU A C 1
ATOM 819 O O . GLU A 1 114 ? -9.179 -4.989 -8.060 1.00 62.00 114 GLU A O 1
ATOM 824 N N . ARG A 1 115 ? -10.515 -3.778 -9.388 1.00 70.50 115 ARG A N 1
ATOM 825 C CA . ARG A 1 115 ? -11.483 -4.873 -9.644 1.00 70.50 115 ARG A CA 1
ATOM 826 C C . ARG A 1 115 ? -11.040 -5.790 -10.776 1.00 70.50 115 ARG A C 1
ATOM 828 O O . ARG A 1 115 ? -11.474 -6.936 -10.860 1.00 70.50 115 ARG A O 1
ATOM 835 N N . PHE A 1 116 ? -10.154 -5.278 -11.625 1.00 71.94 116 PHE A N 1
ATOM 836 C CA . PHE A 1 116 ? -9.661 -5.937 -12.823 1.00 71.94 116 PHE A CA 1
ATOM 837 C C . PHE A 1 116 ? -8.139 -5.812 -12.876 1.00 71.94 116 PHE A C 1
ATOM 839 O O . PHE A 1 116 ? -7.615 -4.845 -13.420 1.00 71.94 116 PHE A O 1
ATOM 846 N N . SER A 1 117 ? -7.411 -6.772 -12.298 1.00 67.88 117 SER A N 1
ATOM 847 C CA . SER A 1 117 ? -5.948 -6.687 -12.291 1.00 67.88 117 SER A CA 1
ATOM 848 C C . SER A 1 117 ? -5.319 -7.120 -13.611 1.00 67.88 117 SER A C 1
ATOM 850 O O . SER A 1 117 ? -5.665 -8.160 -14.181 1.00 67.88 117 SER A O 1
ATOM 852 N N . ASN A 1 118 ? -4.339 -6.343 -14.078 1.00 63.28 118 ASN A N 1
ATOM 853 C CA . ASN A 1 118 ? -3.443 -6.726 -15.179 1.00 63.28 118 ASN A CA 1
ATOM 854 C C . ASN A 1 118 ? -2.256 -7.583 -14.697 1.00 63.28 118 ASN A C 1
ATOM 856 O O . ASN A 1 118 ? -1.553 -8.188 -15.509 1.00 63.28 118 ASN A O 1
ATOM 860 N N . LYS A 1 119 ? -2.023 -7.638 -13.376 1.00 58.50 119 LYS A N 1
ATOM 861 C CA . LYS A 1 119 ? -0.852 -8.283 -12.758 1.00 58.50 119 LYS A CA 1
ATOM 862 C C . LYS A 1 119 ? -1.216 -9.510 -11.924 1.00 58.50 119 LYS A C 1
ATOM 864 O O . LYS A 1 119 ? -0.463 -10.481 -11.941 1.00 58.50 119 LYS A O 1
ATOM 869 N N . ILE A 1 120 ? -2.347 -9.470 -11.218 1.00 58.72 120 ILE A N 1
ATOM 870 C CA . ILE A 1 120 ? -2.776 -10.501 -10.262 1.00 58.72 120 ILE A CA 1
ATOM 871 C C . ILE A 1 120 ? -3.904 -11.362 -10.867 1.00 58.72 120 ILE A C 1
ATOM 873 O O . ILE A 1 120 ? -4.750 -10.883 -11.628 1.00 58.72 120 ILE A O 1
ATOM 877 N N . GLY A 1 121 ? -3.859 -12.669 -10.599 1.00 67.88 121 GLY A N 1
ATOM 878 C CA . GLY A 1 121 ? -4.832 -13.666 -11.060 1.00 67.88 121 GLY A CA 1
ATOM 879 C C . GLY A 1 121 ? -5.965 -13.932 -10.066 1.00 67.88 121 GLY A C 1
ATOM 880 O O . GLY A 1 121 ? -6.041 -13.307 -9.010 1.00 67.88 121 GLY A O 1
ATOM 881 N N . GLY A 1 122 ? -6.842 -14.874 -10.421 1.00 76.50 122 GLY A N 1
ATOM 882 C CA . GLY A 1 122 ? -7.805 -15.460 -9.487 1.00 76.50 122 GLY A CA 1
ATOM 883 C C . GLY A 1 122 ? -7.138 -16.396 -8.470 1.00 76.50 122 GLY A C 1
ATOM 884 O O . GLY A 1 122 ? -5.914 -16.482 -8.385 1.00 76.50 122 GLY A O 1
ATOM 885 N N . GLN A 1 123 ? -7.947 -17.111 -7.693 1.00 80.25 123 GLN A N 1
ATOM 886 C CA . GLN A 1 123 ? -7.486 -18.113 -6.731 1.00 80.25 123 GLN A CA 1
ATOM 887 C C . GLN A 1 123 ? -7.911 -19.509 -7.188 1.00 80.25 123 GLN A C 1
ATOM 889 O O . GLN A 1 123 ? -9.039 -19.671 -7.625 1.00 80.25 123 GLN A O 1
ATOM 894 N N . CYS A 1 124 ? -7.045 -20.516 -7.061 1.00 82.50 124 CYS A N 1
ATOM 895 C CA . CYS A 1 124 ? -7.294 -21.887 -7.536 1.00 82.50 124 CYS A CA 1
ATOM 896 C C . CYS A 1 124 ? -6.828 -22.974 -6.545 1.00 82.50 124 CYS A C 1
ATOM 898 O O . CYS A 1 124 ? -6.670 -24.142 -6.925 1.00 82.50 124 CYS A O 1
ATOM 900 N N . THR A 1 125 ? -6.497 -22.616 -5.299 1.00 79.38 125 THR A N 1
ATOM 901 C CA . THR A 1 125 ? -6.001 -23.589 -4.316 1.00 79.38 125 THR A CA 1
ATOM 902 C C . THR A 1 125 ? -7.134 -24.299 -3.574 1.00 79.38 125 THR A C 1
ATOM 904 O O . THR A 1 125 ? -8.217 -23.747 -3.359 1.00 79.38 125 THR A O 1
ATOM 907 N N . LYS A 1 126 ? -6.875 -25.547 -3.162 1.00 78.06 126 LYS A N 1
ATOM 908 C CA . LYS A 1 126 ? -7.849 -26.403 -2.466 1.00 78.06 126 LYS A CA 1
ATOM 909 C C . LYS A 1 126 ? -8.279 -25.838 -1.109 1.00 78.06 126 LYS A C 1
ATOM 911 O O . LYS A 1 126 ? -9.392 -26.079 -0.675 1.00 78.06 126 LYS A O 1
ATOM 916 N N . GLU A 1 127 ? -7.422 -25.049 -0.463 1.00 76.19 127 GLU A N 1
ATOM 917 C CA . GLU A 1 127 ? -7.699 -24.438 0.842 1.00 76.19 127 GLU A CA 1
ATOM 918 C C . GLU A 1 127 ? -8.670 -23.256 0.744 1.00 76.19 127 GLU A C 1
ATOM 920 O O . GLU A 1 127 ? -9.196 -22.819 1.761 1.00 76.19 127 GLU A O 1
ATOM 925 N N . LYS A 1 128 ? -8.861 -22.690 -0.455 1.00 78.81 128 LYS A N 1
ATOM 926 C CA . LYS A 1 128 ? -9.651 -21.468 -0.671 1.00 78.81 128 LYS A CA 1
ATOM 927 C C . LYS A 1 128 ? -10.949 -21.719 -1.427 1.00 78.81 128 LYS A C 1
ATOM 929 O O . LYS A 1 128 ? -11.778 -20.815 -1.506 1.00 78.81 128 LYS A O 1
ATOM 934 N N . ILE A 1 129 ? -11.110 -22.898 -2.026 1.00 83.62 129 ILE A N 1
ATOM 935 C CA . ILE A 1 129 ? -12.228 -23.216 -2.913 1.00 83.62 129 ILE A CA 1
ATOM 936 C C . ILE A 1 129 ? -12.796 -24.578 -2.555 1.00 83.62 129 ILE A C 1
ATOM 938 O O . ILE A 1 129 ? -12.104 -25.594 -2.615 1.00 83.62 129 ILE A O 1
ATOM 942 N N . SER A 1 130 ? -14.084 -24.581 -2.232 1.00 80.81 130 SER A N 1
ATOM 943 C CA . SER A 1 130 ? -14.826 -25.773 -1.856 1.00 80.81 130 SER A CA 1
ATOM 944 C C . SER A 1 130 ? -14.877 -26.785 -3.004 1.00 80.81 130 SER A C 1
ATOM 946 O O . SER A 1 130 ? -15.121 -26.444 -4.168 1.00 80.81 130 SER A O 1
ATOM 948 N N . GLY A 1 131 ? -14.615 -28.052 -2.678 1.00 75.88 131 GLY A N 1
ATOM 949 C CA . GLY A 1 131 ? -14.585 -29.143 -3.653 1.00 75.88 131 GLY A CA 1
ATOM 950 C C . GLY A 1 131 ? -13.449 -29.037 -4.679 1.00 75.88 131 GLY A C 1
ATOM 951 O O . GLY A 1 131 ? -13.606 -29.521 -5.803 1.00 75.88 131 GLY A O 1
ATOM 952 N N . SER A 1 132 ? -12.344 -28.366 -4.336 1.00 82.69 132 SER A N 1
ATOM 953 C CA . SER A 1 132 ? -11.096 -28.363 -5.112 1.00 82.69 132 SER A CA 1
ATOM 954 C C . SER A 1 132 ? -10.028 -29.243 -4.447 1.00 82.69 132 SER A C 1
ATOM 956 O O . SER A 1 132 ? -9.981 -29.407 -3.233 1.00 82.69 132 SER A O 1
ATOM 958 N N . THR A 1 133 ? -9.133 -29.798 -5.256 1.00 80.44 133 THR A N 1
ATOM 959 C CA . THR A 1 133 ? -7.975 -30.626 -4.887 1.00 80.44 133 THR A CA 1
ATOM 960 C C . THR A 1 133 ? -6.702 -30.035 -5.507 1.00 80.44 133 THR A C 1
ATOM 962 O O . THR A 1 133 ? -6.735 -28.994 -6.164 1.00 80.44 133 THR A O 1
ATOM 965 N N . SER A 1 134 ? -5.548 -30.688 -5.329 1.00 74.88 134 SER A N 1
ATOM 966 C CA . SER A 1 134 ? -4.301 -30.254 -5.977 1.00 74.88 134 SER A CA 1
ATOM 967 C C . SER A 1 134 ? -4.327 -30.376 -7.506 1.00 74.88 134 SER A C 1
ATOM 969 O O . SER A 1 134 ? -3.572 -29.664 -8.162 1.00 74.88 134 SER A O 1
ATOM 971 N N . THR A 1 135 ? -5.184 -31.233 -8.076 1.00 78.75 135 THR A N 1
ATOM 972 C CA . THR A 1 135 ? -5.199 -31.542 -9.522 1.00 78.75 135 THR A CA 1
ATOM 973 C C . THR A 1 135 ? -6.542 -31.306 -10.213 1.00 78.75 135 THR A C 1
ATOM 975 O O . THR A 1 135 ? -6.593 -31.319 -11.433 1.00 78.75 135 THR A O 1
ATOM 978 N N . CYS A 1 136 ? -7.623 -31.086 -9.466 1.00 84.56 136 CYS A N 1
ATOM 979 C CA . CYS A 1 136 ? -8.975 -30.841 -9.978 1.00 84.56 136 CYS A CA 1
ATOM 980 C C . CYS A 1 136 ? -9.625 -29.737 -9.146 1.00 84.56 136 CYS A C 1
ATOM 982 O O . CYS A 1 136 ? -9.586 -29.826 -7.921 1.00 84.56 136 CYS A O 1
ATOM 984 N N . GLY A 1 137 ? -10.212 -28.704 -9.752 1.00 87.38 137 GLY A N 1
ATOM 985 C CA . GLY A 1 137 ? -10.787 -27.607 -8.974 1.00 87.38 137 GLY A CA 1
ATOM 986 C C . GLY A 1 137 ? -11.419 -26.495 -9.801 1.00 87.38 137 GLY A C 1
ATOM 987 O O . GLY A 1 137 ? -11.283 -26.455 -11.018 1.00 87.38 137 GLY A O 1
ATOM 988 N N . ALA A 1 138 ? -12.141 -25.607 -9.118 1.00 90.06 138 ALA A N 1
ATOM 989 C CA . ALA A 1 138 ? -12.621 -24.350 -9.693 1.00 90.06 138 ALA A CA 1
ATOM 990 C C . ALA A 1 138 ? -11.623 -23.229 -9.370 1.00 90.06 138 ALA A C 1
ATOM 992 O O . ALA A 1 138 ? -10.872 -23.351 -8.400 1.00 90.06 138 ALA A O 1
ATOM 993 N N . CYS A 1 139 ? -11.639 -22.148 -10.149 1.00 90.12 139 CYS A N 1
ATOM 994 C CA . CYS A 1 139 ? -10.799 -20.975 -9.924 1.00 90.12 139 CYS A CA 1
ATOM 995 C C . CYS A 1 139 ? -11.663 -19.735 -9.692 1.00 90.12 139 CYS A C 1
ATOM 997 O O . CYS A 1 139 ? -12.325 -19.277 -10.612 1.00 90.12 139 CYS A O 1
ATOM 999 N N . ALA A 1 140 ? -11.662 -19.178 -8.483 1.00 90.06 140 ALA A N 1
ATOM 1000 C CA . ALA A 1 140 ? -12.428 -17.977 -8.176 1.00 90.06 140 ALA A CA 1
ATOM 1001 C C . ALA A 1 140 ? -11.789 -16.759 -8.873 1.00 90.06 140 ALA A C 1
ATOM 1003 O O . ALA A 1 140 ? -10.612 -16.470 -8.619 1.00 90.06 140 ALA A O 1
ATOM 1004 N N . PRO A 1 141 ? -12.521 -16.038 -9.739 1.00 90.25 141 PRO A N 1
ATOM 1005 C CA . PRO A 1 141 ? -11.990 -14.900 -10.476 1.00 90.25 141 PRO A CA 1
ATOM 1006 C C . PRO A 1 141 ? -11.704 -13.731 -9.535 1.00 90.25 141 PRO A C 1
ATOM 1008 O O . PRO A 1 141 ? -12.347 -13.576 -8.497 1.00 90.25 141 PRO A O 1
ATOM 1011 N N . TYR A 1 142 ? -10.755 -12.874 -9.916 1.00 84.88 142 TYR A N 1
ATOM 1012 C CA . TYR A 1 142 ? -10.286 -11.767 -9.073 1.00 84.88 142 TYR A CA 1
ATOM 1013 C C . TYR A 1 142 ? -11.425 -10.828 -8.627 1.00 84.88 142 TYR A C 1
ATOM 1015 O O . TYR A 1 142 ? -11.471 -10.414 -7.472 1.00 84.88 142 TYR A O 1
ATOM 1023 N N . ARG A 1 143 ? -12.417 -10.591 -9.497 1.00 89.12 143 ARG A N 1
ATOM 1024 C CA . ARG A 1 143 ? -13.660 -9.876 -9.165 1.00 89.12 143 ARG A CA 1
ATOM 1025 C C . ARG A 1 143 ? -14.411 -10.524 -7.994 1.00 89.12 143 ARG A C 1
ATOM 1027 O O . ARG A 1 143 ? -14.784 -9.823 -7.058 1.00 89.12 143 ARG A O 1
ATOM 1034 N N . ARG A 1 144 ? -14.608 -11.850 -8.015 1.00 89.00 144 ARG A N 1
ATOM 1035 C CA . ARG A 1 144 ? -15.301 -12.594 -6.946 1.00 89.00 144 ARG A CA 1
ATOM 1036 C C . ARG A 1 144 ? -14.546 -12.520 -5.624 1.00 89.00 144 ARG A C 1
ATOM 1038 O O . ARG A 1 144 ? -15.200 -12.400 -4.589 1.00 89.00 144 ARG A O 1
ATOM 1045 N N . LEU A 1 145 ? -13.209 -12.557 -5.642 1.00 83.56 145 LEU A N 1
ATOM 1046 C CA . LEU A 1 145 ? -12.382 -12.410 -4.428 1.00 83.56 145 LEU A CA 1
ATOM 1047 C C . LEU A 1 145 ? -12.666 -11.096 -3.691 1.00 83.56 145 LEU A C 1
ATOM 1049 O O . LEU A 1 145 ? -12.412 -10.982 -2.494 1.00 83.56 145 LEU A O 1
ATOM 1053 N N . HIS A 1 146 ? -13.196 -10.114 -4.417 1.00 81.38 146 HIS A N 1
ATOM 1054 C CA . HIS A 1 146 ? -13.499 -8.791 -3.919 1.00 81.38 146 HIS A CA 1
ATOM 1055 C C . HIS A 1 146 ? -15.003 -8.475 -3.920 1.00 81.38 146 HIS A C 1
ATOM 1057 O O . HIS A 1 146 ? -15.369 -7.316 -3.860 1.00 81.38 146 HIS A O 1
ATOM 1063 N N . LEU A 1 147 ? -15.910 -9.451 -3.974 1.00 86.31 147 LEU A N 1
ATOM 1064 C CA . LEU A 1 147 ? -17.357 -9.185 -4.022 1.00 86.31 147 LEU A CA 1
ATOM 1065 C C . LEU A 1 147 ? -17.857 -8.372 -2.801 1.00 86.31 147 LEU A C 1
ATOM 1067 O O . LEU A 1 147 ? -17.546 -8.703 -1.657 1.00 86.31 147 LEU A O 1
ATOM 1071 N N . CYS A 1 148 ? -18.657 -7.324 -3.020 1.00 83.81 148 CYS A N 1
ATOM 1072 C CA . CYS A 1 148 ? -19.210 -6.497 -1.943 1.00 83.81 148 CYS A CA 1
ATOM 1073 C C . CYS A 1 148 ? -20.442 -7.135 -1.280 1.00 83.81 148 CYS A C 1
ATOM 1075 O O . CYS A 1 148 ? -21.569 -6.892 -1.700 1.00 83.81 148 CYS A O 1
ATOM 1077 N N . HIS A 1 149 ? -20.244 -7.923 -0.219 1.00 82.06 149 HIS A N 1
ATOM 1078 C CA . HIS A 1 149 ? -21.339 -8.568 0.526 1.00 82.06 149 HIS A CA 1
ATOM 1079 C C . HIS A 1 149 ? -21.177 -8.545 2.061 1.00 82.06 149 HIS A C 1
ATOM 1081 O O . HIS A 1 149 ? -21.881 -9.254 2.780 1.00 82.06 149 HIS A O 1
ATOM 1087 N N . HIS A 1 150 ? -20.259 -7.742 2.603 1.00 77.56 150 HIS A N 1
ATOM 1088 C CA . HIS A 1 150 ? -19.938 -7.724 4.039 1.00 77.56 150 HIS A CA 1
ATOM 1089 C C . HIS A 1 150 ? -21.068 -7.191 4.928 1.00 77.56 150 HIS A C 1
ATOM 1091 O O . HIS A 1 150 ? -21.116 -7.485 6.124 1.00 77.56 150 HIS A O 1
ATOM 1097 N N . ASN A 1 151 ? -22.015 -6.446 4.358 1.00 77.38 151 ASN A N 1
ATOM 1098 C CA . ASN A 1 151 ? -23.217 -6.051 5.082 1.00 77.38 151 ASN A CA 1
ATOM 1099 C C . ASN A 1 151 ? -24.084 -7.259 5.459 1.00 77.38 151 ASN A C 1
ATOM 1101 O O . ASN A 1 151 ? -24.710 -7.243 6.514 1.00 77.38 151 ASN A O 1
ATOM 1105 N N . LEU A 1 152 ? -24.052 -8.330 4.657 1.00 83.12 152 LEU A N 1
ATOM 1106 C CA . LEU A 1 152 ? -24.770 -9.568 4.950 1.00 83.12 152 LEU A CA 1
ATOM 1107 C C . LEU A 1 152 ? -24.163 -10.294 6.166 1.00 83.12 152 LEU A C 1
ATOM 1109 O O . LEU A 1 152 ? -24.877 -10.842 7.001 1.00 83.12 152 LEU A O 1
ATOM 1113 N N . GLU A 1 153 ? -22.837 -10.237 6.332 1.00 78.06 153 GLU A N 1
ATOM 1114 C CA . GLU A 1 153 ? -22.109 -10.858 7.458 1.00 78.06 153 GLU A CA 1
ATOM 1115 C C . GLU A 1 153 ? -22.420 -10.177 8.809 1.00 78.06 153 GLU A C 1
ATOM 1117 O O . GLU A 1 153 ? -22.187 -10.725 9.896 1.00 78.06 153 GLU A O 1
ATOM 1122 N N . THR A 1 154 ? -22.951 -8.956 8.766 1.00 72.06 154 THR A N 1
ATOM 1123 C CA . THR A 1 154 ? -23.109 -8.050 9.912 1.00 72.06 154 THR A CA 1
ATOM 1124 C C . THR A 1 154 ? -24.568 -7.680 10.178 1.00 72.06 154 THR A C 1
ATOM 1126 O O . THR A 1 154 ? -24.831 -6.848 11.038 1.00 72.06 154 THR A O 1
ATOM 1129 N N . ILE A 1 155 ? -25.518 -8.378 9.542 1.00 73.88 155 ILE A N 1
ATOM 1130 C CA . ILE A 1 155 ? -26.954 -8.253 9.832 1.00 73.88 155 ILE A CA 1
ATOM 1131 C C . ILE A 1 155 ? -27.216 -8.553 11.314 1.00 73.88 155 ILE A C 1
ATOM 1133 O O . ILE A 1 155 ? -26.754 -9.568 11.833 1.00 73.88 155 ILE A O 1
ATOM 1137 N N . GLU A 1 156 ? -27.928 -7.664 11.996 1.00 68.75 156 GLU A N 1
ATOM 1138 C CA . GLU A 1 156 ? -28.428 -7.888 13.352 1.00 68.75 156 GLU A CA 1
ATOM 1139 C C . GLU A 1 156 ? -29.796 -8.578 13.256 1.00 68.75 156 GLU A C 1
ATOM 1141 O O . GLU A 1 156 ? -30.761 -7.968 12.797 1.00 68.75 156 GLU A O 1
ATOM 1146 N N . THR A 1 157 ? -29.862 -9.859 13.625 1.00 66.38 157 THR A N 1
ATOM 1147 C CA . THR A 1 157 ? -31.066 -10.705 13.506 1.00 66.38 157 THR A CA 1
ATOM 1148 C C . THR A 1 157 ? -32.039 -10.541 14.676 1.00 66.38 157 THR A C 1
ATOM 1150 O O . THR A 1 157 ? -33.197 -10.911 14.570 1.00 66.38 157 THR A O 1
ATOM 1153 N N . ASN A 1 158 ? -31.627 -9.893 15.767 1.00 65.81 158 ASN A N 1
ATOM 1154 C CA . ASN A 1 158 ? -32.466 -9.613 16.942 1.00 65.81 158 ASN A CA 1
ATOM 1155 C C . ASN A 1 158 ? -33.676 -8.697 16.669 1.00 65.81 158 ASN A C 1
ATOM 1157 O O . ASN A 1 158 ? -34.604 -8.679 17.469 1.00 65.81 158 ASN A O 1
ATOM 1161 N N . ASN A 1 159 ? -33.658 -7.937 15.571 1.00 63.56 159 ASN A N 1
ATOM 1162 C CA . ASN A 1 159 ? -34.771 -7.091 15.127 1.00 63.56 159 ASN A CA 1
ATOM 1163 C C . ASN A 1 159 ? -35.587 -7.730 13.986 1.00 63.56 159 ASN A C 1
ATOM 1165 O O . ASN A 1 159 ? -36.436 -7.060 13.395 1.00 63.56 159 ASN A O 1
ATOM 1169 N N . TYR A 1 160 ? -35.286 -8.983 13.631 1.00 73.38 160 TYR A N 1
ATOM 1170 C CA . TYR A 1 160 ? -36.015 -9.735 12.618 1.00 73.38 160 TYR A CA 1
ATOM 1171 C C . TYR A 1 160 ? -37.111 -10.553 13.292 1.00 73.38 160 TYR A C 1
ATOM 1173 O O . TYR A 1 160 ? -36.912 -11.153 14.346 1.00 73.38 160 TYR A O 1
ATOM 1181 N N . ASP A 1 161 ? -38.282 -10.554 12.673 1.00 78.69 161 ASP A N 1
ATOM 1182 C CA . ASP A 1 161 ? -39.399 -11.413 13.033 1.00 78.69 161 ASP A CA 1
ATOM 1183 C C . ASP A 1 161 ? -40.140 -11.847 11.763 1.00 78.69 161 ASP A C 1
ATOM 1185 O O . ASP A 1 161 ? -39.757 -11.489 10.641 1.00 78.69 161 ASP A O 1
ATOM 1189 N N . SER A 1 162 ? -41.209 -12.626 11.933 1.00 76.62 162 SER A N 1
ATOM 1190 C CA . SER A 1 162 ? -42.042 -13.078 10.816 1.00 76.62 162 SER A CA 1
ATOM 1191 C C . SER A 1 162 ? -42.556 -11.926 9.948 1.00 76.62 162 SER A C 1
ATOM 1193 O O . SER A 1 162 ? -42.715 -12.090 8.745 1.00 76.62 162 SER A O 1
ATOM 1195 N N . ASP A 1 163 ? -42.776 -10.746 10.521 1.00 77.31 163 ASP A N 1
ATOM 1196 C CA . ASP A 1 163 ? -43.511 -9.676 9.856 1.00 77.31 163 ASP A CA 1
ATOM 1197 C C . ASP A 1 163 ? -42.576 -8.803 9.000 1.00 77.31 163 ASP A C 1
ATOM 1199 O O . ASP A 1 163 ? -43.015 -8.171 8.034 1.00 77.31 163 ASP A O 1
ATOM 1203 N N . ASN A 1 164 ? -41.273 -8.779 9.315 1.00 83.12 164 ASN A N 1
ATOM 1204 C CA . ASN A 1 164 ? -40.304 -7.895 8.662 1.00 83.12 164 ASN A CA 1
ATOM 1205 C C . ASN A 1 164 ? -39.116 -8.601 7.970 1.00 83.12 164 ASN A C 1
ATOM 1207 O O . ASN A 1 164 ? -38.452 -7.978 7.130 1.00 83.12 164 ASN A O 1
ATOM 1211 N N . ALA A 1 165 ? -38.852 -9.886 8.249 1.00 87.69 165 ALA A N 1
ATOM 1212 C CA . ALA A 1 165 ? -37.606 -10.550 7.848 1.00 87.69 165 ALA A CA 1
ATOM 1213 C C . ALA A 1 165 ? -37.360 -10.551 6.330 1.00 87.69 165 ALA A C 1
ATOM 1215 O O . ALA A 1 165 ? -36.271 -10.193 5.872 1.00 87.69 165 ALA A O 1
ATOM 1216 N N . LYS A 1 166 ? -38.381 -10.873 5.524 1.00 89.25 166 LYS A N 1
ATOM 1217 C CA . LYS A 1 166 ? -38.284 -10.891 4.049 1.00 89.25 166 LYS A CA 1
ATOM 1218 C C . LYS A 1 166 ? -38.004 -9.511 3.449 1.00 89.25 166 LYS A C 1
ATOM 1220 O O . LYS A 1 166 ? -37.294 -9.399 2.450 1.00 89.25 166 LYS A O 1
ATOM 1225 N N . HIS A 1 167 ? -38.549 -8.460 4.063 1.00 87.94 167 HIS A N 1
ATOM 1226 C CA . HIS A 1 167 ? -38.386 -7.075 3.626 1.00 87.94 167 HIS A CA 1
ATOM 1227 C C . HIS A 1 167 ? -36.985 -6.558 3.978 1.00 87.94 167 HIS A C 1
ATOM 1229 O O . HIS A 1 167 ? -36.309 -5.955 3.142 1.00 87.94 167 HIS A O 1
ATOM 1235 N N . ASN A 1 168 ? -36.519 -6.859 5.190 1.00 85.94 168 ASN A N 1
ATOM 1236 C CA . ASN A 1 168 ? -35.196 -6.472 5.666 1.00 85.94 168 ASN A CA 1
ATOM 1237 C C . ASN A 1 168 ? -34.073 -7.219 4.926 1.00 85.94 168 ASN A C 1
ATOM 1239 O O . ASN A 1 168 ? -33.088 -6.592 4.532 1.00 85.94 168 ASN A O 1
ATOM 1243 N N . LEU A 1 169 ? -34.241 -8.518 4.646 1.00 91.12 169 LEU A N 1
ATOM 1244 C CA . LEU A 1 169 ? -33.284 -9.282 3.840 1.00 91.12 169 LEU A CA 1
ATOM 1245 C C . LEU A 1 169 ? -33.152 -8.699 2.428 1.00 91.12 169 LEU A C 1
ATOM 1247 O O . LEU A 1 169 ? -32.037 -8.502 1.946 1.00 91.12 169 LEU A O 1
ATOM 1251 N N . LEU A 1 170 ? -34.276 -8.357 1.787 1.00 90.94 170 LEU A N 1
ATOM 1252 C CA . LEU A 1 170 ? -34.273 -7.732 0.462 1.00 90.94 170 LEU A CA 1
ATOM 1253 C C . LEU A 1 170 ? -33.474 -6.425 0.478 1.00 90.94 170 LEU A C 1
ATOM 1255 O O . LEU A 1 170 ? -32.643 -6.197 -0.399 1.00 90.94 170 LEU A O 1
ATOM 1259 N N . LEU A 1 171 ? -33.697 -5.581 1.486 1.00 86.75 171 LEU A N 1
ATOM 1260 C CA . LEU A 1 171 ? -32.975 -4.322 1.644 1.00 86.75 171 LEU A CA 1
ATOM 1261 C C . LEU A 1 171 ? -31.456 -4.537 1.757 1.00 86.75 171 LEU A C 1
ATOM 1263 O O . LEU A 1 171 ? -30.682 -3.783 1.163 1.00 86.75 171 LEU A O 1
ATOM 1267 N N . GLU A 1 172 ? -31.014 -5.549 2.502 1.00 86.06 172 GLU A N 1
ATOM 1268 C CA . GLU A 1 172 ? -29.592 -5.868 2.660 1.00 86.06 172 GLU A CA 1
ATOM 1269 C C . GLU A 1 172 ? -28.962 -6.410 1.373 1.00 86.06 172 GLU A C 1
ATOM 1271 O O . GLU A 1 172 ? -27.868 -5.984 0.991 1.00 86.06 172 GLU A O 1
ATOM 1276 N N . VAL A 1 173 ? -29.660 -7.288 0.655 1.00 92.50 173 VAL A N 1
ATOM 1277 C CA . VAL A 1 173 ? -29.174 -7.833 -0.621 1.00 92.50 173 VAL A CA 1
ATOM 1278 C C . VAL A 1 173 ? -29.135 -6.750 -1.705 1.00 92.50 173 VAL A C 1
ATOM 1280 O O . VAL A 1 173 ? -28.129 -6.626 -2.404 1.00 92.50 173 VAL A O 1
ATOM 1283 N N . CYS A 1 174 ? -30.162 -5.899 -1.807 1.00 89.62 174 CYS A N 1
ATOM 1284 C CA . CYS A 1 174 ? -30.162 -4.749 -2.716 1.00 89.62 174 CYS A CA 1
ATOM 1285 C C . CYS A 1 174 ? -29.037 -3.761 -2.384 1.00 89.62 174 CYS A C 1
ATOM 1287 O O . CYS A 1 174 ? -28.429 -3.189 -3.285 1.00 89.62 174 CYS A O 1
ATOM 1289 N N . MET A 1 175 ? -28.707 -3.578 -1.104 1.00 83.75 175 MET A N 1
ATOM 1290 C CA . MET A 1 175 ? -27.572 -2.744 -0.718 1.00 83.75 175 MET A CA 1
ATOM 1291 C C . MET A 1 175 ? -26.241 -3.357 -1.180 1.00 83.75 175 MET A C 1
ATOM 1293 O O . MET A 1 175 ? -25.429 -2.646 -1.767 1.00 83.75 175 MET A O 1
ATOM 1297 N N . ALA A 1 176 ? -26.033 -4.662 -0.985 1.00 87.94 176 ALA A N 1
ATOM 1298 C CA . ALA A 1 176 ? -24.850 -5.364 -1.490 1.00 87.94 176 ALA A CA 1
ATOM 1299 C C . ALA A 1 176 ? -24.693 -5.206 -3.008 1.00 87.94 176 ALA A C 1
ATOM 1301 O O . ALA A 1 176 ? -23.656 -4.756 -3.494 1.00 87.94 176 ALA A O 1
ATOM 1302 N N . ALA A 1 177 ? -25.775 -5.474 -3.737 1.00 92.31 177 ALA A N 1
ATOM 1303 C CA . ALA A 1 177 ? -25.857 -5.343 -5.183 1.00 92.31 177 ALA A CA 1
ATOM 1304 C C . ALA A 1 177 ? -25.557 -3.918 -5.667 1.00 92.31 177 ALA A C 1
ATOM 1306 O O . ALA A 1 177 ? -24.720 -3.742 -6.550 1.00 92.31 177 ALA A O 1
ATOM 1307 N N . LYS A 1 178 ? -26.168 -2.895 -5.057 1.00 86.69 178 LYS A N 1
ATOM 1308 C CA . LYS A 1 178 ? -25.923 -1.494 -5.418 1.00 86.69 178 LYS A CA 1
ATOM 1309 C C . LYS A 1 178 ? -24.452 -1.115 -5.261 1.00 86.69 178 LYS A C 1
ATOM 1311 O O . LYS A 1 178 ? -23.855 -0.581 -6.187 1.00 86.69 178 LYS A O 1
ATOM 1316 N N . TYR A 1 179 ? -23.854 -1.403 -4.107 1.00 84.69 179 TYR A N 1
ATOM 1317 C CA . TYR A 1 179 ? -22.460 -1.035 -3.851 1.00 84.69 179 TYR A CA 1
ATOM 1318 C C . TYR A 1 179 ? -21.465 -1.838 -4.700 1.00 84.69 179 TYR A C 1
ATOM 1320 O O . TYR A 1 179 ? -20.446 -1.293 -5.119 1.00 84.69 179 TYR A O 1
ATOM 1328 N N . GLU A 1 180 ? -21.763 -3.104 -4.997 1.00 88.94 180 GLU A N 1
ATOM 1329 C CA . GLU A 1 180 ? -21.005 -3.894 -5.968 1.00 88.94 180 GLU A CA 1
ATOM 1330 C C . GLU A 1 180 ? -21.046 -3.243 -7.361 1.00 88.94 180 GLU A C 1
ATOM 1332 O O . GLU A 1 180 ? -19.992 -3.047 -7.971 1.00 88.94 180 GLU A O 1
ATOM 1337 N N . GLY A 1 181 ? -22.234 -2.840 -7.827 1.00 88.81 181 GLY A N 1
ATOM 1338 C CA . GLY A 1 181 ? -22.432 -2.144 -9.102 1.00 88.81 181 GLY A CA 1
ATOM 1339 C C . GLY A 1 181 ? -21.699 -0.803 -9.180 1.00 88.81 181 GLY A C 1
ATOM 1340 O O . GLY A 1 181 ? -20.938 -0.576 -10.125 1.00 88.81 181 GLY A O 1
ATOM 1341 N N . ASP A 1 182 ? -21.848 0.037 -8.148 1.00 84.12 182 ASP A N 1
ATOM 1342 C CA . ASP A 1 182 ? -21.125 1.307 -7.998 1.00 84.12 182 ASP A CA 1
ATOM 1343 C C . ASP A 1 182 ? -19.602 1.071 -8.099 1.00 84.12 182 ASP A C 1
ATOM 1345 O O . ASP A 1 182 ? -18.905 1.756 -8.852 1.00 84.12 182 ASP A O 1
ATOM 1349 N N . SER A 1 183 ? -19.086 0.051 -7.396 1.00 82.19 183 SER A N 1
ATOM 1350 C CA . SER A 1 183 ? -17.653 -0.263 -7.382 1.00 82.19 183 SER A CA 1
ATOM 1351 C C . SER A 1 183 ? -17.131 -0.701 -8.751 1.00 82.19 183 SER A C 1
ATOM 1353 O O . SER A 1 183 ? -16.064 -0.262 -9.171 1.00 82.19 183 SER A O 1
ATOM 1355 N N . ILE A 1 184 ? -17.877 -1.527 -9.489 1.00 84.88 184 ILE A N 1
ATOM 1356 C CA . ILE A 1 184 ? -17.483 -1.984 -10.827 1.00 84.88 184 ILE A CA 1
ATOM 1357 C C . ILE A 1 184 ? -17.409 -0.797 -11.791 1.00 84.88 184 ILE A C 1
ATOM 1359 O O . ILE A 1 184 ? -16.454 -0.695 -12.566 1.00 84.88 184 ILE A O 1
ATOM 1363 N N . LYS A 1 185 ? -18.379 0.120 -11.723 1.00 82.56 185 LYS A N 1
ATOM 1364 C CA . LYS A 1 185 ? -18.478 1.276 -12.619 1.00 82.56 185 LYS A CA 1
ATOM 1365 C C . LYS A 1 185 ? -17.301 2.245 -12.488 1.00 82.56 185 LYS A C 1
ATOM 1367 O O . LYS A 1 185 ? -16.922 2.842 -13.492 1.00 82.56 185 LYS A O 1
ATOM 1372 N N . ASP A 1 186 ? -16.696 2.400 -11.314 1.00 75.31 186 ASP A N 1
ATOM 1373 C CA . ASP A 1 186 ? -15.557 3.316 -11.155 1.00 75.31 186 ASP A CA 1
ATOM 1374 C C . ASP A 1 186 ? -14.256 2.759 -11.767 1.00 75.31 186 ASP A C 1
ATOM 1376 O O . ASP A 1 186 ? -13.451 3.520 -12.301 1.00 75.31 186 ASP A O 1
ATOM 1380 N N . TYR A 1 187 ? -14.084 1.433 -11.791 1.00 71.25 187 TYR A N 1
ATOM 1381 C CA . TYR A 1 187 ? -12.910 0.770 -12.387 1.00 71.25 187 TYR A CA 1
ATOM 1382 C C . TYR A 1 187 ? -13.036 0.435 -13.852 1.00 71.25 187 TYR A C 1
ATOM 1384 O O . TYR A 1 187 ? -12.041 0.321 -14.570 1.00 71.25 187 TYR A O 1
ATOM 1392 N N . TYR A 1 188 ? -14.266 0.208 -14.286 1.00 75.38 188 TYR A N 1
ATOM 1393 C CA . TYR A 1 188 ? -14.537 -0.241 -15.630 1.00 75.38 188 TYR A CA 1
ATOM 1394 C C . TYR A 1 188 ? -13.987 0.723 -16.708 1.00 75.38 188 TYR A C 1
ATOM 1396 O O . TYR A 1 188 ? -13.401 0.221 -17.667 1.00 75.38 188 TYR A O 1
ATOM 1404 N N . PRO A 1 189 ? -14.049 2.069 -16.569 1.00 72.25 189 PRO A N 1
ATOM 1405 C CA . PRO A 1 189 ? -13.424 2.999 -17.511 1.00 72.25 189 PRO A CA 1
ATOM 1406 C C . PRO A 1 189 ? -11.903 2.859 -17.612 1.00 72.25 189 PRO A C 1
ATOM 1408 O O . PRO A 1 189 ? -11.384 2.791 -18.721 1.00 72.25 189 PRO A O 1
ATOM 1411 N N . GLU A 1 190 ? -11.180 2.780 -16.490 1.00 67.75 190 GLU A N 1
ATOM 1412 C CA . GLU A 1 190 ? -9.719 2.587 -16.488 1.00 67.75 190 GLU A CA 1
ATOM 1413 C C . GLU A 1 190 ? -9.344 1.244 -17.124 1.00 67.75 190 GLU A C 1
ATOM 1415 O O . GLU A 1 190 ? -8.425 1.150 -17.940 1.00 67.75 190 GLU A O 1
ATOM 1420 N N . HIS A 1 191 ? -10.118 0.208 -16.816 1.00 70.19 191 HIS A N 1
ATOM 1421 C CA . HIS A 1 191 ? -9.980 -1.095 -17.436 1.00 70.19 191 HIS A CA 1
ATOM 1422 C C . HIS A 1 191 ? -10.243 -1.041 -18.957 1.00 70.19 191 HIS A C 1
ATOM 1424 O O . HIS A 1 191 ? -9.452 -1.583 -19.720 1.00 70.19 191 HIS A O 1
ATOM 1430 N N . GLN A 1 192 ? -11.262 -0.325 -19.440 1.00 70.94 192 GLN A N 1
ATOM 1431 C CA . GLN A 1 192 ? -11.499 -0.128 -20.881 1.00 70.94 192 GLN A CA 1
ATOM 1432 C C . GLN A 1 192 ? -10.375 0.679 -21.558 1.00 70.94 192 GLN A C 1
ATOM 1434 O O . GLN A 1 192 ? -9.928 0.322 -22.649 1.00 70.94 192 GLN A O 1
ATOM 1439 N N . LEU A 1 193 ? -9.885 1.740 -20.906 1.00 64.19 193 LEU A N 1
ATOM 1440 C CA . LEU A 1 193 ? -8.803 2.589 -21.414 1.00 64.19 193 LEU A CA 1
ATOM 1441 C C . LEU A 1 193 ? -7.482 1.828 -21.530 1.00 64.19 193 LEU A C 1
ATOM 1443 O O . LEU A 1 193 ? -6.758 2.001 -22.500 1.00 64.19 193 LEU A O 1
ATOM 1447 N N . THR A 1 194 ? -7.168 0.968 -20.564 1.00 59.59 194 THR A N 1
ATOM 1448 C CA . THR A 1 194 ? -5.922 0.190 -20.565 1.00 59.59 194 THR A CA 1
ATOM 1449 C C . THR A 1 194 ? -6.001 -1.079 -21.413 1.00 59.59 194 THR A C 1
ATOM 1451 O O . THR A 1 194 ? -4.970 -1.690 -21.668 1.00 59.59 194 THR A O 1
ATOM 1454 N N . ASN A 1 195 ? -7.187 -1.480 -21.887 1.00 63.00 195 ASN A N 1
ATOM 1455 C CA . ASN A 1 195 ? -7.412 -2.701 -22.667 1.00 63.00 195 ASN A CA 1
ATOM 1456 C C . ASN A 1 195 ? -8.063 -2.379 -24.031 1.00 63.00 195 ASN A C 1
ATOM 1458 O O . ASN A 1 195 ? -9.155 -2.849 -24.350 1.00 63.00 195 ASN A O 1
ATOM 1462 N N . HIS A 1 196 ? -7.396 -1.583 -24.872 1.00 55.41 196 HIS A N 1
ATOM 1463 C CA . HIS A 1 196 ? -7.937 -1.191 -26.178 1.00 55.41 196 HIS A CA 1
ATOM 1464 C C . HIS A 1 196 ? -8.342 -2.404 -27.053 1.00 55.41 196 HIS A C 1
ATOM 1466 O O . HIS A 1 196 ? -7.590 -3.367 -27.249 1.00 55.41 196 HIS A O 1
ATOM 1472 N N . GLY A 1 197 ? -9.572 -2.367 -27.580 1.00 53.22 197 GLY A N 1
ATOM 1473 C CA . GLY A 1 197 ? -10.180 -3.443 -28.378 1.00 53.22 197 GLY A CA 1
ATOM 1474 C C . GLY A 1 197 ? -10.837 -4.572 -27.567 1.00 53.22 197 GLY A C 1
ATOM 1475 O O . GLY A 1 197 ? -11.418 -5.482 -28.174 1.00 53.22 197 GLY A O 1
ATOM 1476 N N . PHE A 1 198 ? -10.770 -4.508 -26.230 1.00 62.44 198 PHE A N 1
ATOM 1477 C CA . PHE A 1 198 ? -11.486 -5.377 -25.295 1.00 62.44 198 PHE A CA 1
ATOM 1478 C C . PHE A 1 198 ? -12.763 -4.696 -24.788 1.00 62.44 198 PHE A C 1
ATOM 1480 O O . PHE A 1 198 ? -12.765 -3.991 -23.784 1.00 62.44 198 PHE A O 1
ATOM 1487 N N . HIS A 1 199 ? -13.876 -4.929 -25.478 1.00 59.03 199 HIS A N 1
ATOM 1488 C CA . HIS A 1 199 ? -15.185 -4.406 -25.084 1.00 59.03 199 HIS A CA 1
ATOM 1489 C C . HIS A 1 199 ? -15.987 -5.469 -24.322 1.00 59.03 199 HIS A C 1
ATOM 1491 O O . HIS A 1 199 ? -17.077 -5.841 -24.755 1.00 59.03 199 HIS A O 1
ATOM 1497 N N . THR A 1 200 ? -15.455 -6.004 -23.213 1.00 67.38 200 THR A N 1
ATOM 1498 C CA . THR A 1 200 ? -16.316 -6.766 -22.290 1.00 67.38 200 THR A CA 1
ATOM 1499 C C . THR A 1 200 ? -17.334 -5.811 -21.737 1.00 67.38 200 THR A C 1
ATOM 1501 O O . THR A 1 200 ? -16.962 -4.857 -21.076 1.00 67.38 200 THR A O 1
ATOM 1504 N N . ASN A 1 201 ? -18.595 -6.075 -22.034 1.00 80.50 201 ASN A N 1
ATOM 1505 C CA . ASN A 1 201 ? -19.707 -5.230 -21.667 1.00 80.50 201 ASN A CA 1
ATOM 1506 C C . ASN A 1 201 ? -19.858 -5.155 -20.140 1.00 80.50 201 ASN A C 1
ATOM 1508 O O . ASN A 1 201 ? -19.833 -6.190 -19.469 1.00 80.50 201 ASN A O 1
ATOM 1512 N N . ILE A 1 202 ? -20.058 -3.955 -19.586 1.00 88.25 202 ILE A N 1
ATOM 1513 C CA . ILE A 1 202 ? -20.281 -3.780 -18.144 1.00 88.25 202 ILE A CA 1
ATOM 1514 C C . ILE A 1 202 ? -21.463 -4.629 -17.661 1.00 88.25 202 ILE A C 1
ATOM 1516 O O . ILE A 1 202 ? -21.375 -5.229 -16.594 1.00 88.25 202 ILE A O 1
ATOM 1520 N N . CYS A 1 203 ? -22.504 -4.805 -18.483 1.00 91.19 203 CYS A N 1
ATOM 1521 C CA . CYS A 1 203 ? -23.650 -5.654 -18.169 1.00 91.19 203 CYS A CA 1
ATOM 1522 C C . CYS A 1 203 ? -23.256 -7.118 -17.925 1.00 91.19 203 CYS A C 1
ATOM 1524 O O . CYS A 1 203 ? -23.856 -7.774 -17.078 1.00 91.19 203 CYS A O 1
ATOM 1526 N N . THR A 1 204 ? -22.240 -7.638 -18.623 1.00 91.69 204 THR A N 1
ATOM 1527 C CA . THR A 1 204 ? -21.723 -9.000 -18.404 1.00 91.69 204 THR A CA 1
ATOM 1528 C C . THR A 1 204 ? -21.017 -9.104 -17.053 1.00 91.69 204 THR A C 1
ATOM 1530 O O . THR A 1 204 ? -21.221 -10.071 -16.324 1.00 91.69 204 THR A O 1
ATOM 1533 N N . VAL A 1 205 ? -20.224 -8.095 -16.677 1.00 92.12 205 VAL A N 1
ATOM 1534 C CA . VAL A 1 205 ? -19.553 -8.070 -15.367 1.00 92.12 205 VAL A CA 1
ATOM 1535 C C . VAL A 1 205 ? -20.578 -7.967 -14.234 1.00 92.12 205 VAL A C 1
ATOM 1537 O O . VAL A 1 205 ? -20.494 -8.716 -13.260 1.00 92.12 205 VAL A O 1
ATOM 1540 N N . LEU A 1 206 ? -21.579 -7.094 -14.387 1.00 94.19 206 LEU A N 1
ATOM 1541 C CA . LEU A 1 206 ? -22.678 -6.954 -13.431 1.00 94.19 206 LEU A CA 1
ATOM 1542 C C . LEU A 1 206 ? -23.488 -8.256 -13.324 1.00 94.19 206 LEU A C 1
ATOM 1544 O O . LEU A 1 206 ? -23.814 -8.663 -12.215 1.00 94.19 206 LEU A O 1
ATOM 1548 N N . ALA A 1 207 ? -23.733 -8.964 -14.433 1.00 95.50 207 ALA A N 1
ATOM 1549 C CA . ALA A 1 207 ? -24.379 -10.281 -14.439 1.00 95.50 207 ALA A CA 1
ATOM 1550 C C . ALA A 1 207 ? -23.596 -11.349 -13.662 1.00 95.50 207 ALA A C 1
ATOM 1552 O O . ALA A 1 207 ? -24.192 -12.116 -12.903 1.00 95.50 207 ALA A O 1
ATOM 1553 N N . ARG A 1 208 ? -22.263 -11.383 -13.793 1.00 95.69 208 ARG A N 1
ATOM 1554 C CA . ARG A 1 208 ? -21.407 -12.303 -13.024 1.00 95.69 208 ARG A CA 1
ATOM 1555 C C . ARG A 1 208 ? -21.470 -12.007 -11.523 1.00 95.69 208 ARG A C 1
ATOM 1557 O O . ARG A 1 208 ? -21.647 -12.929 -10.729 1.00 95.69 208 ARG A O 1
ATOM 1564 N N . SER A 1 209 ? -21.388 -10.734 -11.130 1.00 95.81 209 SER A N 1
ATOM 1565 C CA . SER A 1 209 ? -21.516 -10.333 -9.721 1.00 95.81 209 SER A CA 1
ATOM 1566 C C . SER A 1 209 ? -22.920 -10.555 -9.159 1.00 95.81 209 SER A C 1
ATOM 1568 O O . SER A 1 209 ? -23.048 -11.031 -8.036 1.00 95.81 209 SER A O 1
ATOM 1570 N N . PHE A 1 210 ? -23.967 -10.294 -9.940 1.00 97.00 210 PHE A N 1
ATOM 1571 C CA . PHE A 1 210 ? -25.353 -10.595 -9.582 1.00 97.00 210 PHE A CA 1
ATOM 1572 C C . PHE A 1 210 ? -25.557 -12.085 -9.283 1.00 97.00 210 PHE A C 1
ATOM 1574 O O . PHE A 1 210 ? -26.125 -12.432 -8.248 1.00 97.00 210 PHE A O 1
ATOM 1581 N N . ALA A 1 211 ? -25.035 -12.964 -10.142 1.00 97.19 211 ALA A N 1
ATOM 1582 C CA . ALA A 1 211 ? -25.118 -14.406 -9.944 1.00 97.19 211 ALA A CA 1
ATOM 1583 C C . ALA A 1 211 ? -24.331 -14.879 -8.709 1.00 97.19 211 ALA A C 1
ATOM 1585 O O . ALA A 1 211 ? -24.817 -15.725 -7.964 1.00 97.19 211 ALA A O 1
ATOM 1586 N N . ASP A 1 212 ? -23.147 -14.310 -8.449 1.00 97.19 212 ASP A N 1
ATOM 1587 C CA . ASP A 1 212 ? -22.369 -14.640 -7.249 1.00 97.19 212 ASP A CA 1
ATOM 1588 C C . ASP A 1 212 ? -23.044 -14.158 -5.954 1.00 97.19 212 ASP A C 1
ATOM 1590 O O . ASP A 1 212 ? -23.041 -14.890 -4.968 1.00 97.19 212 ASP A O 1
ATOM 1594 N N . ILE A 1 213 ? -23.678 -12.977 -5.948 1.00 95.69 213 ILE A N 1
ATOM 1595 C CA . ILE A 1 213 ? -24.513 -12.525 -4.818 1.00 95.69 213 ILE A CA 1
ATOM 1596 C C . ILE A 1 213 ? -25.677 -13.500 -4.604 1.00 95.69 213 ILE A C 1
ATOM 1598 O O . ILE A 1 213 ? -25.950 -13.896 -3.470 1.00 95.69 213 ILE A O 1
ATOM 1602 N N . GLY A 1 214 ? -26.327 -13.933 -5.687 1.00 95.94 214 GLY A N 1
ATOM 1603 C CA . GLY A 1 214 ? -27.384 -14.940 -5.630 1.00 95.94 214 GLY A CA 1
ATOM 1604 C C . GLY A 1 214 ? -26.908 -16.269 -5.051 1.00 95.94 214 GLY A C 1
ATOM 1605 O O . GLY A 1 214 ? -27.613 -16.879 -4.250 1.00 95.94 214 GLY A O 1
ATOM 1606 N N . ASP A 1 215 ? -25.705 -16.721 -5.398 1.00 96.19 215 ASP A N 1
ATOM 1607 C CA . ASP A 1 215 ? -25.139 -17.957 -4.853 1.00 96.19 215 ASP A CA 1
ATOM 1608 C C . ASP A 1 215 ? -24.752 -17.840 -3.378 1.00 96.19 215 ASP A C 1
ATOM 1610 O O . ASP A 1 215 ? -24.895 -18.815 -2.640 1.00 96.19 215 ASP A O 1
ATOM 1614 N N . VAL A 1 216 ? -24.339 -16.657 -2.916 1.00 93.44 216 VAL A N 1
ATOM 1615 C CA . VAL A 1 216 ? -24.142 -16.392 -1.484 1.00 93.44 216 VAL A CA 1
ATOM 1616 C C . VAL A 1 216 ? -25.470 -16.506 -0.730 1.00 93.44 216 VAL A C 1
ATOM 1618 O O . VAL A 1 216 ? -25.554 -17.251 0.241 1.00 93.44 216 VAL A O 1
ATOM 1621 N N . VAL A 1 217 ? -26.530 -15.833 -1.194 1.00 95.38 217 VAL A N 1
ATOM 1622 C CA . VAL A 1 217 ? -27.843 -15.843 -0.518 1.00 95.38 217 VAL A CA 1
ATOM 1623 C C . VAL A 1 217 ? -28.467 -17.242 -0.511 1.00 95.38 217 VAL A C 1
ATOM 1625 O O . VAL A 1 217 ? -29.031 -17.667 0.496 1.00 95.38 217 VAL A O 1
ATOM 1628 N N . ARG A 1 218 ? -28.342 -17.988 -1.614 1.00 94.25 218 ARG A N 1
ATOM 1629 C CA . ARG A 1 218 ? -28.950 -19.319 -1.781 1.00 94.25 218 ARG A CA 1
ATOM 1630 C C . ARG A 1 218 ? -28.145 -20.464 -1.163 1.00 94.25 218 ARG A C 1
ATOM 1632 O O . ARG A 1 218 ? -28.632 -21.592 -1.160 1.00 94.25 218 ARG A O 1
ATOM 1639 N N . GLY A 1 219 ? -26.943 -20.199 -0.647 1.00 92.19 219 GLY A N 1
ATOM 1640 C CA . GLY A 1 219 ? -26.070 -21.222 -0.059 1.00 92.19 219 GLY A CA 1
ATOM 1641 C C . GLY A 1 219 ? -25.367 -22.114 -1.094 1.00 92.19 219 GLY A C 1
ATOM 1642 O O . GLY A 1 219 ? -25.131 -23.289 -0.825 1.00 92.19 219 GLY A O 1
ATOM 1643 N N . LYS A 1 220 ? -25.068 -21.576 -2.286 1.00 92.31 220 LYS A N 1
ATOM 1644 C CA . LYS A 1 220 ? -24.404 -22.256 -3.420 1.00 92.31 220 LYS A CA 1
ATOM 1645 C C . LYS A 1 220 ? -22.925 -21.881 -3.594 1.00 92.31 220 LYS A C 1
ATOM 1647 O O . LYS A 1 220 ? -22.202 -22.562 -4.317 1.00 92.31 220 LYS A O 1
ATOM 1652 N N . ASP A 1 221 ? -22.470 -20.796 -2.966 1.00 91.62 221 ASP A N 1
ATOM 1653 C CA . ASP A 1 221 ? -21.140 -20.229 -3.208 1.00 91.62 221 ASP A CA 1
ATOM 1654 C C . ASP A 1 221 ? -19.984 -21.184 -2.831 1.00 91.62 221 ASP A C 1
ATOM 1656 O O . ASP A 1 221 ? -19.967 -21.800 -1.766 1.00 91.62 221 ASP A O 1
ATOM 1660 N N . LEU A 1 222 ? -18.967 -21.287 -3.687 1.00 89.88 222 LEU A N 1
ATOM 1661 C CA . LEU A 1 222 ? -17.827 -22.201 -3.575 1.00 89.88 222 LEU A CA 1
ATOM 1662 C C . LEU A 1 222 ? -16.587 -21.547 -2.946 1.00 89.88 222 LEU A C 1
ATOM 1664 O O . LEU A 1 222 ? -15.627 -22.253 -2.634 1.00 89.88 222 LEU A O 1
ATOM 1668 N N . TYR A 1 223 ? -16.554 -20.222 -2.773 1.00 87.19 223 TYR A N 1
ATOM 1669 C CA . TYR A 1 223 ? -15.366 -19.518 -2.289 1.00 87.19 223 TYR A CA 1
ATOM 1670 C C . TYR A 1 223 ? -15.284 -19.581 -0.758 1.00 87.19 223 TYR A C 1
ATOM 1672 O O . TYR A 1 223 ? -16.155 -19.082 -0.048 1.00 87.19 223 TYR A O 1
ATOM 1680 N N . LEU A 1 224 ? -14.232 -20.215 -0.239 1.00 72.81 224 LEU A N 1
ATOM 1681 C CA . LEU A 1 224 ? -13.979 -20.348 1.202 1.00 72.81 224 LEU A CA 1
ATOM 1682 C C . LEU A 1 224 ? -13.079 -19.226 1.724 1.00 72.81 224 LEU A C 1
ATOM 1684 O O . LEU A 1 224 ? -13.151 -18.853 2.893 1.00 72.81 224 LEU A O 1
ATOM 1688 N N . GLY A 1 225 ? -12.223 -18.691 0.851 1.00 65.12 225 GLY A N 1
ATOM 1689 C CA . GLY A 1 225 ? -11.241 -17.694 1.239 1.00 65.12 225 GLY A CA 1
ATOM 1690 C C . GLY A 1 225 ? -10.223 -18.229 2.251 1.00 65.12 225 GLY A C 1
ATOM 1691 O O . GLY A 1 225 ? -9.990 -19.427 2.380 1.00 65.12 225 GLY A O 1
ATOM 1692 N N . ASN A 1 226 ? -9.503 -17.339 2.923 1.00 59.41 226 ASN A N 1
ATOM 1693 C CA . ASN A 1 226 ? -8.556 -17.689 3.980 1.00 59.41 226 ASN A CA 1
ATOM 1694 C C . ASN A 1 226 ? -9.240 -18.102 5.299 1.00 59.41 226 ASN A C 1
ATOM 1696 O O . ASN A 1 226 ? -10.439 -17.901 5.427 1.00 59.41 226 ASN A O 1
ATOM 1700 N N . PRO A 1 227 ? -8.517 -18.654 6.300 1.00 50.69 227 PRO A N 1
ATOM 1701 C CA . PRO A 1 227 ? -9.147 -19.111 7.546 1.00 50.69 227 PRO A CA 1
ATOM 1702 C C . PRO A 1 227 ? -10.036 -18.059 8.239 1.00 50.69 227 PRO A C 1
ATOM 1704 O O . PRO A 1 227 ? -11.011 -18.412 8.890 1.00 50.69 227 PRO A O 1
ATOM 1707 N N . GLN A 1 228 ? -9.743 -16.763 8.066 1.00 52.19 228 GLN A N 1
ATOM 1708 C CA . GLN A 1 228 ? -10.562 -15.667 8.598 1.00 52.19 228 GLN A CA 1
ATOM 1709 C C . GLN A 1 228 ? -11.813 -15.403 7.745 1.00 52.19 228 GLN A C 1
ATOM 1711 O O . GLN A 1 228 ? -12.843 -15.022 8.289 1.00 52.19 228 GLN A O 1
ATOM 1716 N N . GLU A 1 229 ? -11.730 -15.572 6.423 1.00 55.25 229 GLU A N 1
ATOM 1717 C CA . GLU A 1 229 ? -12.875 -15.480 5.502 1.00 55.25 229 GLU A CA 1
ATOM 1718 C C . GLU A 1 229 ? -13.810 -16.682 5.664 1.00 55.25 229 GLU A C 1
ATOM 1720 O O . GLU A 1 229 ? -15.019 -16.489 5.733 1.00 55.25 229 GLU A O 1
ATOM 1725 N N . SER A 1 230 ? -13.261 -17.886 5.859 1.00 62.12 230 SER A N 1
ATOM 1726 C CA . SER A 1 230 ? -14.043 -19.089 6.160 1.00 62.12 230 SER A CA 1
ATOM 1727 C C . SER A 1 230 ? -14.870 -18.901 7.435 1.00 62.12 230 SER A C 1
ATOM 1729 O O . SER A 1 230 ? -16.074 -19.118 7.415 1.00 62.12 230 SER A O 1
ATOM 1731 N N . ALA A 1 231 ? -14.272 -18.376 8.512 1.00 65.94 231 ALA A N 1
ATOM 1732 C CA . ALA A 1 231 ? -15.002 -18.107 9.754 1.00 65.94 231 ALA A CA 1
ATOM 1733 C C . ALA A 1 231 ? -16.119 -17.050 9.596 1.00 65.94 231 ALA A C 1
ATOM 1735 O O . ALA A 1 231 ? -17.146 -17.114 10.273 1.00 65.94 231 ALA A O 1
ATOM 1736 N N . ARG A 1 232 ? -15.948 -16.058 8.708 1.00 67.81 232 ARG A N 1
ATOM 1737 C CA . ARG A 1 232 ? -17.016 -15.082 8.411 1.00 67.81 232 ARG A CA 1
ATOM 1738 C C . ARG A 1 232 ? -18.117 -15.657 7.553 1.00 67.81 232 ARG A C 1
ATOM 1740 O O . ARG A 1 232 ? -19.273 -15.311 7.768 1.00 67.81 232 ARG A O 1
ATOM 1747 N N . ARG A 1 233 ? -17.764 -16.518 6.606 1.00 73.50 233 ARG A N 1
ATOM 1748 C CA . ARG A 1 233 ? -18.729 -17.261 5.810 1.00 73.50 233 ARG A CA 1
ATOM 1749 C C . ARG A 1 233 ? -19.614 -18.119 6.712 1.00 73.50 233 ARG A C 1
ATOM 1751 O O . ARG A 1 233 ? -20.824 -18.072 6.544 1.00 73.50 233 ARG A O 1
ATOM 1758 N N . ASP A 1 234 ? -19.048 -18.794 7.709 1.00 77.69 234 ASP A N 1
ATOM 1759 C CA . ASP A 1 234 ? -19.835 -19.575 8.674 1.00 77.69 234 ASP A CA 1
ATOM 1760 C C . ASP A 1 234 ? -20.803 -18.674 9.463 1.00 77.69 234 ASP A C 1
ATOM 1762 O O . ASP A 1 234 ? -21.977 -18.998 9.638 1.00 77.69 234 ASP A O 1
ATOM 1766 N N . LYS A 1 235 ? -20.348 -17.479 9.871 1.00 80.06 235 LYS A N 1
ATOM 1767 C CA . LYS A 1 235 ? -21.205 -16.468 10.514 1.00 80.06 235 LYS A CA 1
ATOM 1768 C C . LYS A 1 235 ? -22.325 -15.974 9.590 1.00 80.06 235 LYS A C 1
ATOM 1770 O O . LYS A 1 235 ? -23.451 -15.802 10.048 1.00 80.06 235 LYS A O 1
ATOM 1775 N N . LEU A 1 236 ? -22.021 -15.715 8.320 1.00 85.06 236 LEU A N 1
ATOM 1776 C CA . LEU A 1 236 ? -22.997 -15.303 7.311 1.00 85.06 236 LEU A CA 1
ATOM 1777 C C . LEU A 1 236 ? -24.038 -16.392 7.071 1.00 85.06 236 LEU A C 1
ATOM 1779 O O . LEU A 1 236 ? -25.229 -16.102 7.077 1.00 85.06 236 LEU A O 1
ATOM 1783 N N . GLU A 1 237 ? -23.596 -17.633 6.904 1.00 87.25 237 GLU A N 1
ATOM 1784 C CA . GLU A 1 237 ? -24.481 -18.765 6.668 1.00 87.25 237 GLU A CA 1
ATOM 1785 C C . GLU A 1 237 ? -25.426 -18.981 7.856 1.00 87.25 237 GLU A C 1
ATOM 1787 O O . GLU A 1 237 ? -26.631 -19.101 7.655 1.00 87.25 237 GLU A O 1
ATOM 1792 N N . ASN A 1 238 ? -24.926 -18.908 9.095 1.00 86.94 238 ASN A N 1
ATOM 1793 C CA . ASN A 1 238 ? -25.769 -18.993 10.292 1.00 86.94 238 ASN A CA 1
ATOM 1794 C C . ASN A 1 238 ? -26.806 -17.862 10.363 1.00 86.94 238 ASN A C 1
ATOM 1796 O O . ASN A 1 238 ? -27.969 -18.113 10.666 1.00 86.94 238 ASN A O 1
ATOM 1800 N N . LYS A 1 239 ? -26.428 -16.627 10.013 1.00 86.25 239 LYS A N 1
ATOM 1801 C CA . LYS A 1 239 ? -27.377 -15.504 9.960 1.00 86.25 239 LYS A CA 1
ATOM 1802 C C . LYS A 1 239 ? -28.435 -15.680 8.881 1.00 86.25 239 LYS A C 1
ATOM 1804 O O . LYS A 1 239 ? -29.598 -15.378 9.119 1.00 86.25 239 LYS A O 1
ATOM 1809 N N . LEU A 1 240 ? -28.053 -16.165 7.700 1.00 91.31 240 LEU A N 1
ATOM 1810 C CA . LEU A 1 240 ? -29.017 -16.474 6.648 1.00 91.31 240 LEU A CA 1
ATOM 1811 C C . LEU A 1 240 ? -29.981 -17.571 7.116 1.00 91.31 240 LEU A C 1
ATOM 1813 O O . LEU A 1 240 ? -31.181 -17.415 6.918 1.00 91.31 240 LEU A O 1
ATOM 1817 N N . LYS A 1 241 ? -29.504 -18.618 7.806 1.00 91.31 241 LYS A N 1
ATOM 1818 C CA . LYS A 1 241 ? -30.374 -19.641 8.417 1.00 91.31 241 LYS A CA 1
ATOM 1819 C C . LYS A 1 241 ? -31.364 -19.044 9.417 1.00 91.31 241 LYS A C 1
ATOM 1821 O O . LYS A 1 241 ? -32.541 -19.377 9.349 1.00 91.31 241 LYS A O 1
ATOM 1826 N N . GLU A 1 242 ? -30.918 -18.152 10.301 1.00 90.69 242 GLU A N 1
ATOM 1827 C CA . GLU A 1 242 ? -31.799 -17.459 11.254 1.00 90.69 242 GLU A CA 1
ATOM 1828 C C . GLU A 1 242 ? -32.888 -16.653 10.530 1.00 90.69 242 GLU A C 1
ATOM 1830 O O . GLU A 1 242 ? -34.076 -16.869 10.763 1.00 90.69 242 GLU A O 1
ATOM 1835 N N . ILE A 1 243 ? -32.492 -15.798 9.582 1.00 91.06 243 ILE A N 1
ATOM 1836 C CA . ILE A 1 243 ? -33.411 -14.942 8.818 1.00 91.06 243 ILE A CA 1
ATOM 1837 C C . ILE A 1 243 ? -34.413 -15.785 8.025 1.00 91.06 243 ILE A C 1
ATOM 1839 O O . ILE A 1 243 ? -35.612 -15.514 8.054 1.00 91.06 243 ILE A O 1
ATOM 1843 N N . PHE A 1 244 ? -33.948 -16.821 7.323 1.00 94.06 244 PHE A N 1
ATOM 1844 C CA . PHE A 1 244 ? -34.832 -17.718 6.581 1.00 94.06 244 PHE A CA 1
ATOM 1845 C C . PHE A 1 244 ? -35.721 -18.558 7.501 1.00 94.06 244 PHE A C 1
ATOM 1847 O O . PHE A 1 244 ? -36.840 -18.868 7.106 1.00 94.06 244 PHE A O 1
ATOM 1854 N N . GLY A 1 245 ? -35.296 -18.846 8.733 1.00 93.12 245 GLY A N 1
ATOM 1855 C CA . GLY A 1 245 ? -36.150 -19.441 9.758 1.00 93.12 245 GLY A CA 1
ATOM 1856 C C . GLY A 1 245 ? -37.310 -18.531 10.172 1.00 93.12 245 GLY A C 1
ATOM 1857 O O . GLY A 1 245 ? -38.419 -19.015 10.399 1.00 93.12 245 GLY A O 1
ATOM 1858 N N . ASP A 1 246 ? -37.106 -17.215 10.216 1.00 90.44 246 ASP A N 1
ATOM 1859 C CA . ASP A 1 246 ? -38.193 -16.262 10.479 1.00 90.44 246 ASP A CA 1
ATOM 1860 C C . ASP A 1 246 ? -39.117 -16.079 9.268 1.00 90.44 246 ASP A C 1
ATOM 1862 O O . ASP A 1 246 ? -40.339 -16.074 9.431 1.00 90.44 246 ASP A O 1
ATOM 1866 N N . ILE A 1 247 ? -38.565 -16.046 8.049 1.00 91.12 247 ILE A N 1
ATOM 1867 C CA . ILE A 1 247 ? -39.360 -16.069 6.806 1.00 91.12 247 ILE A CA 1
ATOM 1868 C C . ILE A 1 247 ? -40.184 -17.362 6.719 1.00 91.12 247 ILE A C 1
ATOM 1870 O O . ILE A 1 247 ? -41.352 -17.329 6.338 1.00 91.12 247 ILE A O 1
ATOM 1874 N N . TYR A 1 248 ? -39.608 -18.500 7.111 1.00 91.00 248 TYR A N 1
ATOM 1875 C CA . TYR A 1 248 ? -40.312 -19.776 7.174 1.00 91.00 248 TYR A CA 1
ATOM 1876 C C . TYR A 1 248 ? -41.521 -19.678 8.110 1.00 91.00 248 TYR A C 1
ATOM 1878 O O . TYR A 1 248 ? -42.631 -20.004 7.702 1.00 91.00 248 TYR A O 1
ATOM 1886 N N . LYS A 1 249 ? -41.359 -19.153 9.334 1.00 88.00 249 LYS A N 1
ATOM 1887 C CA . LYS A 1 249 ? -42.480 -18.977 10.280 1.00 88.00 249 LYS A CA 1
ATOM 1888 C C . LYS A 1 249 ? -43.610 -18.116 9.706 1.00 88.00 249 LYS A C 1
ATOM 1890 O O . LYS A 1 249 ? -44.771 -18.437 9.950 1.00 88.00 249 LYS A O 1
ATOM 1895 N N . ASP A 1 250 ? -43.280 -17.051 8.974 1.00 85.50 250 ASP A N 1
ATOM 1896 C CA . ASP A 1 250 ? -44.258 -16.177 8.310 1.00 85.50 250 ASP A CA 1
ATOM 1897 C C . ASP A 1 250 ? -45.067 -16.935 7.252 1.00 85.50 250 ASP A C 1
ATOM 1899 O O . ASP A 1 250 ? -46.292 -17.030 7.332 1.00 85.50 250 ASP A O 1
ATOM 1903 N N . VAL A 1 251 ? -44.373 -17.588 6.319 1.00 85.06 251 VAL A N 1
ATOM 1904 C CA . VAL A 1 251 ? -45.006 -18.367 5.244 1.00 85.06 251 VAL A CA 1
ATOM 1905 C C . VAL A 1 251 ? -45.845 -19.520 5.808 1.00 85.06 251 VAL A C 1
ATOM 1907 O O . VAL A 1 251 ? -46.925 -19.824 5.298 1.00 85.06 251 VAL A O 1
ATOM 1910 N N . MET A 1 252 ? -45.405 -20.123 6.914 1.00 83.31 252 MET A N 1
ATOM 1911 C CA . MET A 1 252 ? -46.137 -21.184 7.601 1.00 83.31 252 MET A CA 1
ATOM 1912 C C . MET A 1 252 ? -47.409 -20.701 8.312 1.00 83.31 252 MET A C 1
ATOM 1914 O O . MET A 1 252 ? -48.302 -21.520 8.520 1.00 83.31 252 MET A O 1
ATOM 1918 N N . ARG A 1 253 ? -47.535 -19.415 8.679 1.00 75.75 253 ARG A N 1
ATOM 1919 C CA . ARG A 1 253 ? -48.718 -18.853 9.371 1.00 75.75 253 ARG A CA 1
ATOM 1920 C C . ARG A 1 253 ? -49.921 -18.581 8.458 1.00 75.75 253 ARG A C 1
ATOM 1922 O O . ARG A 1 253 ? -51.022 -18.440 8.988 1.00 75.75 253 ARG A O 1
ATOM 1929 N N . GLY A 1 254 ? -49.734 -18.533 7.135 1.00 64.19 254 GLY A N 1
ATOM 1930 C CA . GLY A 1 254 ? -50.802 -18.339 6.143 1.00 64.19 254 GLY A CA 1
ATOM 1931 C C . GLY A 1 254 ? -51.545 -16.989 6.234 1.00 64.19 254 GLY A C 1
ATOM 1932 O O . GLY A 1 254 ? -51.443 -16.251 7.211 1.00 64.19 254 GLY A O 1
ATOM 1933 N N . ARG A 1 255 ? -52.358 -16.649 5.218 1.00 61.75 255 ARG A N 1
ATOM 1934 C CA . ARG A 1 255 ? -53.014 -15.320 5.086 1.00 61.75 255 ARG A CA 1
ATOM 1935 C C . ARG A 1 255 ? -54.061 -14.979 6.165 1.00 61.75 255 ARG A C 1
ATOM 1937 O O . ARG A 1 255 ? -54.417 -13.814 6.295 1.00 61.75 255 ARG A O 1
ATOM 1944 N N . ASN A 1 256 ? -54.515 -15.964 6.949 1.00 59.47 256 ASN A N 1
ATOM 1945 C CA . ASN A 1 256 ? -55.540 -15.816 7.999 1.00 59.47 256 ASN A CA 1
ATOM 1946 C C . ASN A 1 256 ? -55.059 -16.260 9.401 1.00 59.47 256 ASN A C 1
ATOM 1948 O O . ASN A 1 256 ? -55.882 -16.477 10.289 1.00 59.47 256 ASN A O 1
ATOM 1952 N N . GLY A 1 257 ? -53.749 -16.452 9.607 1.00 59.41 257 GLY A N 1
ATOM 1953 C CA . GLY A 1 257 ? -53.192 -16.908 10.891 1.00 59.41 257 GLY A CA 1
ATOM 1954 C C . GLY A 1 257 ? -53.371 -18.406 11.189 1.00 59.41 257 GLY A C 1
ATOM 1955 O O . GLY A 1 257 ? -53.162 -18.830 12.326 1.00 59.41 257 GLY A O 1
ATOM 1956 N N . GLN A 1 258 ? -53.752 -19.213 10.191 1.00 59.12 258 GLN A N 1
ATOM 1957 C CA . GLN A 1 258 ? -53.819 -20.678 10.266 1.00 59.12 258 GLN A CA 1
ATOM 1958 C C . GLN A 1 258 ? -52.638 -21.317 9.525 1.00 59.12 258 GLN A C 1
ATOM 1960 O O . GLN A 1 258 ? -52.283 -20.874 8.434 1.00 59.12 258 GLN A O 1
ATOM 1965 N N . LYS A 1 259 ? -52.074 -22.398 10.090 1.00 62.75 259 LYS A N 1
ATOM 1966 C CA . LYS A 1 259 ? -50.971 -23.148 9.468 1.00 62.75 259 LYS A CA 1
ATOM 1967 C C . LYS A 1 259 ? -51.299 -23.530 8.017 1.00 62.75 259 LYS A C 1
ATOM 1969 O O . LYS A 1 259 ? -52.301 -24.197 7.776 1.00 62.75 259 LYS A O 1
ATOM 1974 N N . SER A 1 260 ? -50.435 -23.136 7.084 1.00 73.25 260 SER A N 1
ATOM 1975 C CA . SER A 1 260 ? -50.570 -23.423 5.650 1.00 73.25 260 SER A CA 1
ATOM 1976 C C . SER A 1 260 ? -50.113 -24.856 5.344 1.00 73.25 260 SER A C 1
ATOM 1978 O O . SER A 1 260 ? -48.919 -25.155 5.415 1.00 73.25 260 SER A O 1
ATOM 1980 N N . ALA A 1 261 ? -51.051 -25.752 5.018 1.00 75.56 261 ALA A N 1
ATOM 1981 C CA . ALA A 1 261 ? -50.754 -27.155 4.706 1.00 75.56 261 ALA A CA 1
ATOM 1982 C C . ALA A 1 261 ? -49.894 -27.287 3.437 1.00 75.56 261 ALA A C 1
ATOM 1984 O O . ALA A 1 261 ? -49.017 -28.144 3.352 1.00 75.56 261 ALA A O 1
ATOM 1985 N N . GLU A 1 262 ? -50.099 -26.391 2.476 1.00 76.75 262 GLU A N 1
ATOM 1986 C CA . GLU A 1 262 ? -49.350 -26.331 1.226 1.00 76.75 262 GLU A CA 1
ATOM 1987 C C . GLU A 1 262 ? -47.919 -25.793 1.440 1.00 76.75 262 GLU A C 1
ATOM 1989 O O . GLU A 1 262 ? -46.991 -26.209 0.744 1.00 76.75 262 GLU A O 1
ATOM 1994 N N . ALA A 1 263 ? -47.702 -24.943 2.454 1.00 79.38 263 ALA A N 1
ATOM 1995 C CA . ALA A 1 263 ? -46.365 -24.469 2.824 1.00 79.38 263 ALA A CA 1
ATOM 1996 C C . ALA A 1 263 ? -45.580 -25.560 3.567 1.00 79.38 263 ALA A C 1
ATOM 1998 O O . ALA A 1 263 ? -44.398 -25.752 3.285 1.00 79.38 263 ALA A O 1
ATOM 1999 N N . GLU A 1 264 ? -46.247 -26.317 4.450 1.00 81.94 264 GLU A N 1
ATOM 2000 C CA . GLU A 1 264 ? -45.665 -27.494 5.113 1.00 81.94 264 GLU A CA 1
ATOM 2001 C C . GLU A 1 264 ? -45.214 -28.529 4.074 1.00 81.94 264 GLU A C 1
ATOM 2003 O O . GLU A 1 264 ? -44.088 -29.015 4.132 1.00 81.94 264 GLU A O 1
ATOM 2008 N N . ALA A 1 265 ? -46.051 -28.817 3.072 1.00 83.25 265 ALA A N 1
ATOM 2009 C CA . ALA A 1 265 ? -45.718 -29.773 2.017 1.00 83.25 265 ALA A CA 1
ATOM 2010 C C . ALA A 1 265 ? -44.486 -29.357 1.189 1.00 83.25 265 ALA A C 1
ATOM 2012 O O . ALA A 1 265 ? -43.749 -30.219 0.713 1.00 83.25 265 ALA A O 1
ATOM 2013 N N . ARG A 1 266 ? -44.255 -28.049 1.015 1.00 83.62 266 ARG A N 1
ATOM 2014 C CA . ARG A 1 266 ? -43.164 -27.516 0.186 1.00 83.62 266 ARG A CA 1
ATOM 2015 C C . ARG A 1 266 ? -41.860 -27.286 0.950 1.00 83.62 266 ARG A C 1
ATOM 2017 O O . ARG A 1 266 ? -40.788 -27.525 0.398 1.00 83.62 266 ARG A O 1
ATOM 2024 N N . TYR A 1 267 ? -41.944 -26.780 2.178 1.00 87.38 267 TYR A N 1
ATOM 2025 C CA . TYR A 1 267 ? -40.781 -26.341 2.955 1.00 87.38 267 TYR A CA 1
ATOM 2026 C C . TYR A 1 267 ? -40.527 -27.191 4.209 1.00 87.38 267 TYR A C 1
ATOM 2028 O O . TYR A 1 267 ? -39.422 -27.150 4.743 1.00 87.38 267 TYR A O 1
ATOM 2036 N N . GLY A 1 268 ? -41.498 -27.987 4.669 1.00 80.94 268 GLY A N 1
ATOM 2037 C CA . GLY A 1 268 ? -41.416 -28.746 5.925 1.00 80.94 268 GLY A CA 1
ATOM 2038 C C . GLY A 1 268 ? -40.361 -29.857 5.946 1.00 80.94 268 GLY A C 1
ATOM 2039 O O . GLY A 1 268 ? -40.003 -30.344 7.015 1.00 80.94 268 GLY A O 1
ATOM 2040 N N . SER A 1 269 ? -39.812 -30.242 4.788 1.00 80.50 269 SER A N 1
ATOM 2041 C CA . SER A 1 269 ? -38.730 -31.232 4.698 1.00 80.50 269 SER A CA 1
ATOM 2042 C C . SER A 1 269 ? -37.328 -30.668 4.971 1.00 80.50 269 SER A C 1
ATOM 2044 O O . SER A 1 269 ? -36.406 -31.453 5.177 1.00 80.50 269 SER A O 1
ATOM 2046 N N . ASP A 1 270 ? -37.138 -29.343 4.939 1.00 81.62 270 ASP A N 1
ATOM 2047 C CA . ASP A 1 270 ? -35.853 -28.680 5.213 1.00 81.62 270 ASP A CA 1
ATOM 2048 C C . ASP A 1 270 ? -36.052 -27.512 6.184 1.00 81.62 270 ASP A C 1
ATOM 2050 O O . ASP A 1 270 ? -36.262 -26.364 5.790 1.00 81.62 270 ASP A O 1
ATOM 2054 N N . THR A 1 271 ? -35.969 -27.831 7.474 1.00 79.81 271 THR A N 1
ATOM 2055 C CA . THR A 1 271 ? -36.123 -26.873 8.576 1.00 79.81 271 THR A CA 1
ATOM 2056 C C . THR A 1 271 ? -34.788 -26.388 9.144 1.00 79.81 271 THR A C 1
ATOM 2058 O O . THR A 1 271 ? -34.772 -25.745 10.191 1.00 79.81 271 THR A O 1
ATOM 2061 N N . GLU A 1 272 ? -33.659 -26.732 8.517 1.00 85.56 272 GLU A N 1
ATOM 2062 C CA . GLU A 1 272 ? -32.325 -26.361 9.011 1.00 85.56 272 GLU A CA 1
ATOM 2063 C C . GLU A 1 272 ? -31.620 -25.377 8.074 1.00 85.56 272 GLU A C 1
ATOM 2065 O O . GLU A 1 272 ? -31.096 -24.355 8.520 1.00 85.56 272 GLU A O 1
ATOM 2070 N N . ASN A 1 273 ? -31.594 -25.673 6.773 1.00 88.62 273 ASN A N 1
ATOM 2071 C CA . ASN A 1 273 ? -30.867 -24.874 5.788 1.00 88.62 273 ASN A CA 1
ATOM 2072 C C . ASN A 1 273 ? -31.807 -24.027 4.921 1.00 88.62 273 ASN A C 1
ATOM 2074 O O . ASN A 1 273 ? -31.404 -22.958 4.441 1.00 88.62 273 ASN A O 1
ATOM 2078 N N . TYR A 1 274 ? -33.061 -24.464 4.792 1.00 93.31 274 TYR A N 1
ATOM 2079 C CA . TYR A 1 274 ? -34.142 -23.803 4.067 1.00 93.31 274 TYR A CA 1
ATOM 2080 C C . TYR A 1 274 ? -33.860 -23.617 2.568 1.00 93.31 274 TYR A C 1
ATOM 2082 O O . TYR A 1 274 ? -34.335 -22.654 1.969 1.00 93.31 274 TYR A O 1
ATOM 2090 N N . TYR A 1 275 ? -33.085 -24.495 1.927 1.00 92.75 275 TYR A N 1
ATOM 2091 C CA . TYR A 1 275 ? -32.589 -24.288 0.561 1.00 92.75 275 TYR A CA 1
ATOM 2092 C C . TYR A 1 275 ? -33.707 -24.049 -0.460 1.00 92.75 275 TYR A C 1
ATOM 2094 O O . TYR A 1 275 ? -33.605 -23.118 -1.258 1.00 92.75 275 TYR A O 1
ATOM 2102 N N . GLN A 1 276 ? -34.807 -24.810 -0.394 1.00 89.25 276 GLN A N 1
ATOM 2103 C CA . GLN A 1 276 ? -35.966 -24.597 -1.273 1.00 89.25 276 GLN A CA 1
ATOM 2104 C C . GLN A 1 276 ? -36.604 -23.212 -1.058 1.00 89.25 276 GLN A C 1
ATOM 2106 O O . GLN A 1 276 ? -36.948 -22.536 -2.027 1.00 89.25 276 GLN A O 1
ATOM 2111 N N . LEU A 1 277 ? -36.708 -22.760 0.197 1.00 91.19 277 LEU A N 1
ATOM 2112 C CA . LEU A 1 277 ? -37.213 -21.431 0.551 1.00 91.19 277 LEU A CA 1
ATOM 2113 C C . LEU A 1 277 ? -36.267 -20.319 0.069 1.00 91.19 277 LEU A C 1
ATOM 2115 O O . LEU A 1 277 ? -36.736 -19.292 -0.417 1.00 91.19 277 LEU A O 1
ATOM 2119 N N . ARG A 1 278 ? -34.942 -20.520 0.151 1.00 93.94 278 ARG A N 1
ATOM 2120 C CA . ARG A 1 278 ? -33.951 -19.549 -0.349 1.00 93.94 278 ARG A CA 1
ATOM 2121 C C . ARG A 1 278 ? -34.005 -19.399 -1.867 1.00 93.94 278 ARG A C 1
ATOM 2123 O O . ARG A 1 278 ? -33.894 -18.278 -2.363 1.00 93.94 278 ARG A O 1
ATOM 2130 N N . GLU A 1 279 ? -34.183 -20.500 -2.602 1.00 91.31 279 GLU A N 1
ATOM 2131 C CA . GLU A 1 279 ? -34.397 -20.461 -4.056 1.00 91.31 279 GLU A CA 1
ATOM 2132 C C . GLU A 1 279 ? -35.663 -19.671 -4.399 1.00 91.31 279 GLU A C 1
ATOM 2134 O O . GLU A 1 279 ? -35.599 -18.729 -5.190 1.00 91.31 279 GLU A O 1
ATOM 2139 N N . ASP A 1 280 ? -36.795 -19.998 -3.768 1.00 89.12 280 ASP A N 1
ATOM 2140 C CA . ASP A 1 280 ? -38.077 -19.340 -4.043 1.00 89.12 280 ASP A CA 1
ATOM 2141 C C . ASP A 1 280 ? -38.052 -17.849 -3.642 1.00 89.12 280 ASP A C 1
ATOM 2143 O O . ASP A 1 280 ? -38.580 -16.998 -4.364 1.00 89.12 280 ASP A O 1
ATOM 2147 N N . TRP A 1 281 ? -37.358 -17.491 -2.554 1.00 92.81 281 TRP A N 1
ATOM 2148 C CA . TRP A 1 281 ? -37.139 -16.094 -2.168 1.00 92.81 281 TRP A CA 1
ATOM 2149 C C . TRP A 1 281 ? -36.289 -15.337 -3.191 1.00 92.81 281 TRP A C 1
ATOM 2151 O O . TRP A 1 281 ? -36.631 -14.209 -3.551 1.00 92.81 281 TRP A O 1
ATOM 2161 N N . TRP A 1 282 ? -35.204 -15.934 -3.696 1.00 92.81 282 TRP A N 1
ATOM 2162 C CA . TRP A 1 282 ? -34.395 -15.308 -4.745 1.00 92.81 282 TRP A CA 1
ATOM 2163 C C . TRP A 1 282 ? -35.230 -15.075 -6.005 1.00 92.81 282 TRP A C 1
ATOM 2165 O O . TRP A 1 282 ? -35.237 -13.970 -6.538 1.00 92.81 282 TRP A O 1
ATOM 2175 N N . ILE A 1 283 ? -36.015 -16.066 -6.436 1.00 87.81 283 ILE A N 1
ATOM 2176 C CA . ILE A 1 283 ? -36.927 -15.952 -7.585 1.00 87.81 283 ILE A CA 1
ATOM 2177 C C . ILE A 1 283 ? -37.900 -14.781 -7.410 1.00 87.81 283 ILE A C 1
ATOM 2179 O O . ILE A 1 283 ? -38.092 -13.991 -8.340 1.00 87.81 283 ILE A O 1
ATOM 2183 N N . ALA A 1 284 ? -38.482 -14.638 -6.217 1.00 87.56 284 ALA A N 1
ATOM 2184 C CA . ALA A 1 284 ? -39.408 -13.554 -5.918 1.00 87.56 284 ALA A CA 1
ATOM 2185 C C . ALA A 1 284 ? -38.735 -12.171 -5.973 1.00 87.56 284 ALA A C 1
ATOM 2187 O O . ALA A 1 284 ? -39.395 -11.203 -6.336 1.00 87.56 284 ALA A O 1
ATOM 2188 N N . ASN A 1 285 ? -37.443 -12.055 -5.655 1.00 89.56 285 ASN A N 1
ATOM 2189 C CA . ASN A 1 285 ? -36.783 -10.774 -5.367 1.00 89.56 285 ASN A CA 1
ATOM 2190 C C . ASN A 1 285 ? -35.669 -10.361 -6.351 1.00 89.56 285 ASN A C 1
ATOM 2192 O O . ASN A 1 285 ? -35.218 -9.214 -6.323 1.00 89.56 285 ASN A O 1
ATOM 2196 N N . ARG A 1 286 ? -35.219 -11.264 -7.229 1.00 90.50 286 ARG A N 1
ATOM 2197 C CA . ARG A 1 286 ? -34.063 -11.059 -8.122 1.00 90.50 286 ARG A CA 1
ATOM 2198 C C . ARG A 1 286 ? -34.190 -9.856 -9.062 1.00 90.50 286 ARG A C 1
ATOM 2200 O O . ARG A 1 286 ? -33.174 -9.277 -9.432 1.00 90.50 286 ARG A O 1
ATOM 2207 N N . ASP A 1 287 ? -35.409 -9.453 -9.421 1.00 86.56 287 ASP A N 1
ATOM 2208 C CA . ASP A 1 287 ? -35.668 -8.263 -10.239 1.00 86.56 287 ASP A CA 1
ATOM 2209 C C . ASP A 1 287 ? -35.225 -6.971 -9.542 1.00 86.56 287 ASP A C 1
ATOM 2211 O O . ASP A 1 287 ? -34.535 -6.156 -10.149 1.00 86.56 287 ASP A O 1
ATOM 2215 N N . GLN A 1 288 ? -35.528 -6.818 -8.253 1.00 86.81 288 GLN A N 1
ATOM 2216 C CA . GLN A 1 288 ? -35.102 -5.654 -7.472 1.00 86.81 288 GLN A CA 1
ATOM 2217 C C . GLN A 1 288 ? -33.598 -5.660 -7.185 1.00 86.81 288 GLN A C 1
ATOM 2219 O O . GLN A 1 288 ? -32.973 -4.601 -7.140 1.00 86.81 288 GLN A O 1
ATOM 2224 N N . VAL A 1 289 ? -32.991 -6.840 -7.041 1.00 92.69 289 VAL A N 1
ATOM 2225 C CA . VAL A 1 289 ? -31.533 -6.967 -6.886 1.00 92.69 289 VAL A CA 1
ATOM 2226 C C . VAL A 1 289 ? -30.813 -6.596 -8.189 1.00 92.69 289 VAL A C 1
ATOM 2228 O O . VAL A 1 289 ? -29.794 -5.903 -8.152 1.00 92.69 289 VAL A O 1
ATOM 2231 N N . TRP A 1 290 ? -31.358 -6.991 -9.346 1.00 92.38 290 TRP A N 1
ATOM 2232 C CA . TRP A 1 290 ? -30.852 -6.559 -10.652 1.00 92.38 290 TRP A CA 1
ATOM 2233 C C . TRP A 1 290 ? -31.002 -5.048 -10.851 1.00 92.38 290 TRP A C 1
ATOM 2235 O O . TRP A 1 290 ? -30.086 -4.377 -11.329 1.00 92.38 290 TRP A O 1
ATOM 2245 N N . GLU A 1 291 ? -32.139 -4.490 -10.438 1.00 88.31 291 GLU A N 1
ATOM 2246 C CA . GLU A 1 291 ? -32.349 -3.046 -10.438 1.00 88.31 291 GLU A CA 1
ATOM 2247 C C . GLU A 1 291 ? -31.277 -2.345 -9.586 1.00 88.31 291 GLU A C 1
ATOM 2249 O O . GLU A 1 291 ? -30.652 -1.389 -10.041 1.00 88.31 291 GLU A O 1
ATOM 2254 N N . ALA A 1 292 ? -30.976 -2.873 -8.398 1.00 89.31 292 ALA A N 1
ATOM 2255 C CA . ALA A 1 292 ? -29.961 -2.320 -7.511 1.00 89.31 292 ALA A CA 1
ATOM 2256 C C . ALA A 1 292 ? -28.541 -2.340 -8.114 1.00 89.31 292 ALA A C 1
ATOM 2258 O O . ALA A 1 292 ? -27.858 -1.319 -8.092 1.00 89.31 292 ALA A O 1
ATOM 2259 N N . ILE A 1 293 ? -28.088 -3.466 -8.683 1.00 91.94 293 ILE A N 1
ATOM 2260 C CA . ILE A 1 293 ? -26.718 -3.580 -9.231 1.00 91.94 293 ILE A CA 1
ATOM 2261 C C . ILE A 1 293 ? -26.503 -2.756 -10.509 1.00 91.94 293 ILE A C 1
ATOM 2263 O O . ILE A 1 293 ? -25.372 -2.427 -10.852 1.00 91.94 293 ILE A O 1
ATOM 2267 N N . THR A 1 294 ? -27.579 -2.392 -11.209 1.00 91.44 294 THR A N 1
ATOM 2268 C CA . THR A 1 294 ? -27.528 -1.641 -12.477 1.00 91.44 294 THR A CA 1
ATOM 2269 C C . THR A 1 294 ? -27.791 -0.141 -12.320 1.00 91.44 294 THR A C 1
ATOM 2271 O O . THR A 1 294 ? -27.922 0.556 -13.323 1.00 91.44 294 THR A O 1
ATOM 2274 N N . CYS A 1 295 ? -27.863 0.389 -11.093 1.00 87.31 295 CYS A N 1
ATOM 2275 C CA . CYS A 1 295 ? -28.204 1.798 -10.859 1.00 87.31 295 CYS A CA 1
ATOM 2276 C C . CYS A 1 295 ? -27.270 2.803 -11.554 1.00 87.31 295 CYS A C 1
ATOM 2278 O O . CYS A 1 295 ? -27.723 3.870 -11.956 1.00 87.31 295 CYS A O 1
ATOM 2280 N N . GLU A 1 296 ? -25.993 2.456 -11.720 1.00 85.31 296 GLU A N 1
ATOM 2281 C CA . GLU A 1 296 ? -24.965 3.322 -12.319 1.00 85.31 296 GLU A CA 1
ATOM 2282 C C . GLU A 1 296 ? -24.598 2.920 -13.765 1.00 85.31 296 GLU A C 1
ATOM 2284 O O . GLU A 1 296 ? -23.625 3.430 -14.329 1.00 85.31 296 GLU A O 1
ATOM 2289 N N . ALA A 1 297 ? -25.352 1.998 -14.379 1.00 86.06 297 ALA A N 1
ATOM 2290 C CA . ALA A 1 297 ? -25.202 1.674 -15.798 1.00 86.06 297 ALA A CA 1
ATOM 2291 C C . ALA A 1 297 ? -25.607 2.877 -16.677 1.00 86.06 297 ALA A C 1
ATOM 2293 O O . ALA A 1 297 ? -26.361 3.752 -16.251 1.00 86.06 297 ALA A O 1
ATOM 2294 N N . LYS A 1 298 ? -25.108 2.951 -17.913 1.00 86.69 298 LYS A N 1
ATOM 2295 C CA . LYS A 1 298 ? -25.312 4.076 -18.844 1.00 86.69 298 LYS A CA 1
ATOM 2296 C C . LYS A 1 298 ? -26.325 3.747 -19.942 1.00 86.69 298 LYS A C 1
ATOM 2298 O O . LYS A 1 298 ? -26.655 2.590 -20.186 1.00 86.69 298 LYS A O 1
ATOM 2303 N N . THR A 1 299 ? -26.772 4.774 -20.670 1.00 84.38 299 THR A N 1
ATOM 2304 C CA . THR A 1 299 ? -27.725 4.659 -21.795 1.00 84.38 299 THR A CA 1
ATOM 2305 C C . THR A 1 299 ? -27.288 3.682 -22.881 1.00 84.38 299 THR A C 1
ATOM 2307 O O . THR A 1 299 ? -28.131 3.042 -23.502 1.00 84.38 299 THR A O 1
ATOM 2310 N N . ASP A 1 300 ? -25.981 3.554 -23.097 1.00 84.75 300 ASP A N 1
ATOM 2311 C CA . ASP A 1 300 ? -25.425 2.750 -24.187 1.00 84.75 300 ASP A CA 1
ATOM 2312 C C . ASP A 1 300 ? -25.075 1.321 -23.746 1.00 84.75 300 ASP A C 1
ATOM 2314 O O . ASP A 1 300 ? -24.753 0.474 -24.582 1.00 84.75 300 ASP A O 1
ATOM 2318 N N . ASP A 1 301 ? -25.178 1.027 -22.446 1.00 87.44 301 ASP A N 1
ATOM 2319 C CA . ASP A 1 301 ? -24.883 -0.289 -21.892 1.00 87.44 301 ASP A CA 1
ATOM 2320 C C . ASP A 1 301 ? -26.042 -1.249 -22.182 1.00 87.44 301 ASP A C 1
ATOM 2322 O O . ASP A 1 301 ? -27.169 -1.073 -21.708 1.00 87.44 301 ASP A O 1
ATOM 2326 N N . LYS A 1 302 ? -25.771 -2.282 -22.983 1.00 88.94 302 LYS A N 1
ATOM 2327 C CA . LYS A 1 302 ? -26.771 -3.272 -23.399 1.00 88.94 302 LYS A CA 1
ATOM 2328 C C . LYS A 1 302 ? -26.343 -4.681 -23.031 1.00 88.94 302 LYS A C 1
ATOM 2330 O O . LYS A 1 302 ? -25.202 -5.039 -23.275 1.00 88.94 302 LYS A O 1
ATOM 2335 N N . TYR A 1 303 ? -27.237 -5.510 -22.508 1.00 90.81 303 TYR A N 1
ATOM 2336 C CA . TYR A 1 303 ? -26.923 -6.918 -22.282 1.00 90.81 303 TYR A CA 1
ATOM 2337 C C . TYR A 1 303 ? -26.606 -7.636 -23.607 1.00 90.81 303 TYR A C 1
ATOM 2339 O O . TYR A 1 303 ? -27.067 -7.221 -24.674 1.00 90.81 303 TYR A O 1
ATOM 2347 N N . PHE A 1 304 ? -25.759 -8.667 -23.542 1.00 88.62 304 PHE A N 1
ATOM 2348 C CA . PHE A 1 304 ? -25.164 -9.282 -24.732 1.00 88.62 304 PHE A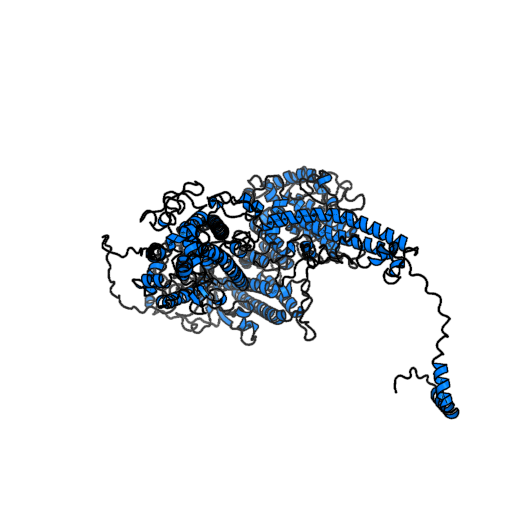 CA 1
ATOM 2349 C C . PHE A 1 304 ? -26.118 -10.228 -25.477 1.00 88.62 304 PHE A C 1
ATOM 2351 O O . PHE A 1 304 ? -25.980 -10.369 -26.687 1.00 88.62 304 PHE A O 1
ATOM 2358 N N . ARG A 1 305 ? -27.103 -10.819 -24.785 1.00 89.69 305 ARG A N 1
ATOM 2359 C CA . ARG A 1 305 ? -28.191 -11.598 -25.397 1.00 89.69 305 ARG A CA 1
ATOM 2360 C C . ARG A 1 305 ? -29.480 -10.788 -25.511 1.00 89.69 305 ARG A C 1
ATOM 2362 O O . ARG A 1 305 ? -29.745 -9.885 -24.716 1.00 89.69 305 ARG A O 1
ATOM 2369 N N . ASN A 1 306 ? -30.310 -11.178 -26.474 1.00 88.88 306 ASN A N 1
ATOM 2370 C CA . ASN A 1 306 ? -31.641 -10.621 -26.689 1.00 88.88 306 ASN A CA 1
ATOM 2371 C C . ASN A 1 306 ? -32.682 -11.399 -25.873 1.00 88.88 306 ASN A C 1
ATOM 2373 O O . ASN A 1 306 ? -33.337 -12.306 -26.379 1.00 88.88 306 ASN A O 1
ATOM 2377 N N . THR A 1 307 ? -32.783 -11.084 -24.587 1.00 85.62 307 THR A N 1
ATOM 2378 C CA . THR A 1 307 ? -33.591 -11.836 -23.613 1.00 85.62 307 THR A CA 1
ATOM 2379 C C . THR A 1 307 ? -34.851 -11.104 -23.157 1.00 85.62 307 THR A C 1
ATOM 2381 O O . THR A 1 307 ? -35.699 -11.697 -22.499 1.00 85.62 307 THR A O 1
ATOM 2384 N N . CYS A 1 308 ? -35.022 -9.831 -23.512 1.00 80.69 308 CYS A N 1
ATOM 2385 C CA . CYS A 1 308 ? -36.184 -9.045 -23.103 1.00 80.69 308 CYS A CA 1
ATOM 2386 C C . CYS A 1 308 ? -37.426 -9.423 -23.925 1.00 80.69 308 CYS A C 1
ATOM 2388 O O . CYS A 1 308 ? -37.307 -9.638 -25.126 1.00 80.69 308 CYS A O 1
ATOM 2390 N N . ASN A 1 309 ? -38.621 -9.464 -23.323 1.00 71.50 309 ASN A N 1
ATOM 2391 C CA . ASN A 1 309 ? -39.908 -9.656 -24.022 1.00 71.50 309 ASN A CA 1
ATOM 2392 C C . ASN A 1 309 ? -39.932 -10.811 -25.053 1.00 71.50 309 ASN A C 1
ATOM 2394 O O . ASN A 1 309 ? -40.530 -10.685 -26.120 1.00 71.50 309 ASN A O 1
ATOM 2398 N N . GLY A 1 310 ? -39.244 -11.924 -24.780 1.00 66.06 310 GLY A N 1
ATOM 2399 C CA . GLY A 1 310 ? -39.203 -13.068 -25.697 1.00 66.06 310 GLY A CA 1
ATOM 2400 C C . GLY A 1 310 ? -38.302 -12.905 -26.932 1.00 66.06 310 GLY A C 1
ATOM 2401 O O . GLY A 1 310 ? -38.493 -13.638 -27.899 1.00 66.06 310 GLY A O 1
ATOM 2402 N N . GLY A 1 311 ? -37.325 -11.984 -26.923 1.00 75.06 311 GLY A N 1
ATOM 2403 C CA . GLY A 1 311 ? -36.296 -11.910 -27.978 1.00 75.06 311 GLY A CA 1
ATOM 2404 C C . GLY A 1 311 ? -35.748 -10.521 -28.329 1.00 75.06 311 GLY A C 1
ATOM 2405 O O . GLY A 1 311 ? -35.064 -10.375 -29.341 1.00 75.06 311 GLY A O 1
ATOM 2406 N N . GLU A 1 312 ? -36.047 -9.485 -27.547 1.00 81.88 312 GLU A N 1
ATOM 2407 C CA . GLU A 1 312 ? -35.547 -8.120 -27.723 1.00 81.88 312 GLU A CA 1
ATOM 2408 C C . GLU A 1 312 ? -34.248 -7.867 -26.937 1.00 81.88 312 GLU A C 1
ATOM 2410 O O . GLU A 1 312 ? -33.999 -8.438 -25.872 1.00 81.88 312 GLU A O 1
ATOM 2415 N N . GLN A 1 313 ? -33.419 -6.949 -27.439 1.00 84.25 313 GLN A N 1
ATOM 2416 C CA . GLN A 1 313 ? -32.253 -6.444 -26.713 1.00 84.25 313 GLN A CA 1
ATOM 2417 C C . GLN A 1 313 ? -32.669 -5.396 -25.667 1.00 84.25 313 GLN A C 1
ATOM 2419 O O . GLN A 1 313 ? -33.621 -4.635 -25.860 1.00 84.25 313 GLN A O 1
ATOM 2424 N N . THR A 1 314 ? -31.903 -5.276 -24.582 1.00 86.44 314 THR A N 1
ATOM 2425 C CA . THR A 1 314 ? -32.041 -4.170 -23.620 1.00 86.44 314 THR A CA 1
ATOM 2426 C C . THR A 1 314 ? -31.912 -2.806 -24.310 1.00 86.44 314 THR A C 1
ATOM 2428 O O . THR A 1 314 ? -31.005 -2.602 -25.124 1.00 86.44 314 THR A O 1
ATOM 2431 N N . LYS A 1 315 ? -32.759 -1.839 -23.935 1.00 81.69 315 LYS A N 1
ATOM 2432 C CA . LYS A 1 315 ? -32.797 -0.479 -24.516 1.00 81.69 315 LYS A CA 1
ATOM 2433 C C . LYS A 1 315 ? -31.896 0.517 -23.754 1.00 81.69 315 LYS A C 1
ATOM 2435 O O . LYS A 1 315 ? -32.227 1.696 -23.671 1.00 81.69 315 LYS A O 1
ATOM 2440 N N . GLY A 1 316 ? -30.777 0.030 -23.208 1.00 85.19 316 GLY A N 1
ATOM 2441 C CA . GLY A 1 316 ? -29.832 0.775 -22.363 1.00 85.19 316 GLY A CA 1
ATOM 2442 C C . GLY A 1 316 ? -29.824 0.309 -20.904 1.00 85.19 316 GLY A C 1
ATOM 2443 O O . GLY A 1 316 ? -30.650 -0.515 -20.509 1.00 85.19 316 GLY A O 1
ATOM 2444 N N . TYR A 1 317 ? -28.887 0.830 -20.107 1.00 86.94 317 TYR A N 1
ATOM 2445 C CA . TYR A 1 317 ? -28.762 0.613 -18.658 1.00 86.94 317 TYR A CA 1
ATOM 2446 C C . TYR A 1 317 ? -28.634 -0.849 -18.210 1.00 86.94 317 TYR A C 1
ATOM 2448 O O . TYR A 1 317 ? -28.825 -1.149 -17.036 1.00 86.94 317 TYR A O 1
ATOM 2456 N N . CYS A 1 318 ? -28.344 -1.778 -19.123 1.00 89.69 318 CYS A N 1
ATOM 2457 C CA . CYS A 1 318 ? -28.468 -3.215 -18.874 1.00 89.69 318 CYS A CA 1
ATOM 2458 C C . CYS A 1 318 ? -29.892 -3.658 -18.467 1.00 89.69 318 CYS A C 1
ATOM 2460 O O . CYS A 1 318 ? -30.041 -4.657 -17.759 1.00 89.69 318 CYS A O 1
ATOM 2462 N N . ARG A 1 319 ? -30.946 -2.936 -18.885 1.00 86.94 319 ARG A N 1
ATOM 2463 C CA . ARG A 1 319 ? -32.341 -3.210 -18.494 1.00 86.94 319 ARG A CA 1
ATOM 2464 C C . ARG A 1 319 ? -33.287 -3.380 -19.680 1.00 86.94 319 ARG A C 1
ATOM 2466 O O . ARG A 1 319 ? -33.111 -2.811 -20.763 1.00 86.94 319 ARG A O 1
ATOM 2473 N N . CYS A 1 320 ? -34.318 -4.190 -19.467 1.00 84.12 320 CYS A N 1
ATOM 2474 C CA . CYS A 1 320 ? -35.386 -4.400 -20.436 1.00 84.12 320 CYS A CA 1
ATOM 2475 C C . CYS A 1 320 ? -36.360 -3.213 -20.476 1.00 84.12 320 CYS A C 1
ATOM 2477 O O . CYS A 1 320 ? -36.382 -2.369 -19.583 1.00 84.12 320 CYS A O 1
ATOM 2479 N N . ASN A 1 321 ? -37.170 -3.136 -21.536 1.00 74.44 321 ASN A N 1
ATOM 2480 C CA . ASN A 1 321 ? -38.310 -2.214 -21.634 1.00 74.44 321 ASN A CA 1
ATOM 2481 C C . ASN A 1 321 ? -38.003 -0.704 -21.567 1.00 74.44 321 ASN A C 1
ATOM 2483 O O . ASN A 1 321 ? -38.918 0.105 -21.437 1.00 74.44 321 ASN A O 1
ATOM 2487 N N . GLY A 1 322 ? -36.737 -0.303 -21.725 1.00 67.81 322 GLY A N 1
ATOM 2488 C CA . GLY A 1 322 ? -36.336 1.103 -21.604 1.00 67.81 322 GLY A CA 1
ATOM 2489 C C . GLY A 1 322 ? -36.450 1.634 -20.175 1.00 67.81 322 GLY A C 1
ATOM 2490 O O . GLY A 1 322 ? -36.545 2.848 -19.993 1.00 67.81 322 GLY A O 1
ATOM 2491 N N . ASP A 1 323 ? -36.464 0.728 -19.191 1.00 74.94 323 ASP A N 1
ATOM 2492 C CA . ASP A 1 323 ? -36.406 1.075 -17.779 1.00 74.94 323 ASP A CA 1
ATOM 2493 C C . ASP A 1 323 ? -35.111 1.838 -17.472 1.00 74.94 323 ASP A C 1
ATOM 2495 O O . ASP A 1 323 ? -34.021 1.431 -17.890 1.00 74.94 323 ASP A O 1
ATOM 2499 N N . LYS A 1 324 ? -35.241 2.960 -16.759 1.00 76.75 324 LYS A N 1
ATOM 2500 C CA . LYS A 1 324 ? -34.122 3.844 -16.429 1.00 76.75 324 LYS A CA 1
ATOM 2501 C C . LYS A 1 324 ? -33.871 3.839 -14.925 1.00 76.75 324 LYS A C 1
ATOM 2503 O O . LYS A 1 324 ? -34.828 3.943 -14.150 1.00 76.75 324 LYS A O 1
ATOM 2508 N N . PRO A 1 325 ? -32.600 3.820 -14.488 1.00 79.12 325 PRO A N 1
ATOM 2509 C CA . PRO A 1 325 ? -32.269 3.989 -13.083 1.00 79.12 325 PRO A CA 1
ATOM 2510 C C . PRO A 1 325 ? -32.906 5.258 -12.506 1.00 79.12 325 PRO A C 1
ATOM 2512 O O . PRO A 1 325 ? -32.710 6.353 -13.022 1.00 79.12 325 PRO A O 1
ATOM 2515 N N . GLY A 1 326 ? -33.672 5.117 -11.422 1.00 68.69 326 GLY A N 1
ATOM 2516 C CA . GLY A 1 326 ? -34.232 6.262 -10.693 1.00 68.69 326 GLY A CA 1
ATOM 2517 C C . GLY A 1 326 ? -35.609 6.770 -11.148 1.00 68.69 326 GLY A C 1
ATOM 2518 O O . GLY A 1 326 ? -36.227 7.504 -10.378 1.00 68.69 326 GLY A O 1
ATOM 2519 N N . ASP A 1 327 ? -36.133 6.344 -12.306 1.00 65.88 327 ASP A N 1
ATOM 2520 C CA . ASP A 1 327 ? -37.357 6.915 -12.912 1.00 65.88 327 ASP A CA 1
ATOM 2521 C C . ASP A 1 327 ? -38.672 6.498 -12.221 1.00 65.88 327 ASP A C 1
ATOM 2523 O O . ASP A 1 327 ? -39.729 7.059 -12.512 1.00 65.88 327 ASP A O 1
ATOM 2527 N N . GLY A 1 328 ? -38.643 5.522 -11.305 1.00 56.69 328 GLY A N 1
ATOM 2528 C CA . GLY A 1 328 ? -39.786 5.134 -10.460 1.00 56.69 328 GLY A CA 1
ATOM 2529 C C . GLY A 1 328 ? -41.013 4.580 -11.205 1.00 56.69 328 GLY A C 1
ATOM 2530 O O . GLY A 1 328 ? -42.021 4.260 -10.573 1.00 56.69 328 GLY A O 1
ATOM 2531 N N . LYS A 1 329 ? -40.953 4.455 -12.536 1.00 55.22 329 LYS A N 1
ATOM 2532 C CA . LYS A 1 329 ? -41.978 3.809 -13.360 1.00 55.22 329 LYS A CA 1
ATOM 2533 C C . LYS A 1 329 ? -41.865 2.299 -13.187 1.00 55.22 329 LYS A C 1
ATOM 2535 O O . LYS A 1 329 ? -40.809 1.742 -13.439 1.00 55.22 329 LYS A O 1
ATOM 2540 N N . LYS A 1 330 ? -42.952 1.639 -12.777 1.00 51.44 330 LYS A N 1
ATOM 2541 C CA . LYS A 1 330 ? -42.998 0.177 -12.611 1.00 51.44 330 LYS A CA 1
ATOM 2542 C C . LYS A 1 330 ? -43.050 -0.512 -13.984 1.00 51.44 330 LYS A C 1
ATOM 2544 O O . LYS A 1 330 ? -44.042 -0.311 -14.687 1.00 51.44 330 LYS A O 1
ATOM 2549 N N . PRO A 1 331 ? -42.068 -1.346 -14.371 1.00 45.06 331 PRO A N 1
ATOM 2550 C CA . PRO A 1 331 ? -42.249 -2.309 -15.452 1.00 45.06 331 PRO A CA 1
ATOM 2551 C C . PRO A 1 331 ? -43.076 -3.513 -14.954 1.00 45.06 331 PRO A C 1
ATOM 2553 O O . PRO A 1 331 ? -43.140 -3.755 -13.748 1.00 45.06 331 PRO A O 1
ATOM 2556 N N . GLY A 1 332 ? -43.690 -4.254 -15.886 1.00 52.50 332 GLY A N 1
ATOM 2557 C CA . GLY A 1 332 ? -44.610 -5.394 -15.686 1.00 52.50 332 GLY A CA 1
ATOM 2558 C C . GLY A 1 332 ? -44.057 -6.631 -14.945 1.00 52.50 332 GLY A C 1
ATOM 2559 O O . GLY A 1 332 ? -43.643 -6.522 -13.798 1.00 52.50 332 GLY A O 1
ATOM 2560 N N . SER A 1 333 ? -44.150 -7.841 -15.517 1.00 50.09 333 SER A N 1
ATOM 2561 C CA . SER A 1 333 ? -43.913 -9.130 -14.821 1.00 50.09 333 SER A CA 1
ATOM 2562 C C . SER A 1 333 ? -42.420 -9.494 -14.630 1.00 50.09 333 SER A C 1
ATOM 2564 O O . SER A 1 333 ? -41.544 -8.811 -15.146 1.00 50.09 333 SER A O 1
ATOM 2566 N N . ASN A 1 334 ? -42.101 -10.560 -13.873 1.00 48.91 334 ASN A N 1
ATOM 2567 C CA . ASN A 1 334 ? -40.723 -10.971 -13.511 1.00 48.91 334 ASN A CA 1
ATOM 2568 C C . ASN A 1 334 ? -39.859 -11.432 -14.711 1.00 48.91 334 ASN A C 1
ATOM 2570 O O . ASN A 1 334 ? -38.639 -11.263 -14.686 1.00 48.91 334 ASN A O 1
ATOM 2574 N N . ALA A 1 335 ? -40.480 -11.973 -15.766 1.00 43.69 335 ALA A N 1
ATOM 2575 C CA . ALA A 1 335 ? -39.803 -12.374 -17.006 1.00 43.69 335 ALA A CA 1
ATOM 2576 C C . ALA A 1 335 ? -39.428 -11.172 -17.901 1.00 43.69 335 ALA A C 1
ATOM 2578 O O . ALA A 1 335 ? -38.573 -11.290 -18.772 1.00 43.69 335 ALA A O 1
ATOM 2579 N N . ASP A 1 336 ? -39.997 -9.993 -17.627 1.00 52.66 336 ASP A N 1
ATOM 2580 C CA . ASP A 1 336 ? -39.823 -8.773 -18.424 1.00 52.66 336 ASP A CA 1
ATOM 2581 C C . ASP A 1 336 ? -38.755 -7.813 -17.846 1.00 52.66 336 ASP A C 1
ATOM 2583 O O . ASP A 1 336 ? -38.629 -6.674 -18.313 1.00 52.66 336 ASP A O 1
ATOM 2587 N N . LYS A 1 337 ? -38.012 -8.230 -16.800 1.00 63.06 337 LYS A N 1
ATOM 2588 C CA . LYS A 1 337 ? -37.193 -7.332 -15.948 1.00 63.06 337 LYS A CA 1
ATOM 2589 C C . LYS A 1 337 ? -35.689 -7.614 -15.891 1.00 63.06 337 LYS A C 1
ATOM 2591 O O . LYS A 1 337 ? -34.915 -6.658 -15.871 1.00 63.06 337 LYS A O 1
ATOM 2596 N N . VAL A 1 338 ? -35.256 -8.879 -15.845 1.00 86.38 338 VAL A N 1
ATOM 2597 C CA . VAL A 1 338 ? -33.833 -9.246 -15.680 1.00 86.38 338 VAL A CA 1
ATOM 2598 C C . VAL A 1 338 ? -33.328 -9.941 -16.945 1.00 86.38 338 VAL A C 1
ATOM 2600 O O . VAL A 1 338 ? -33.750 -11.063 -17.207 1.00 86.38 338 VAL A O 1
ATOM 2603 N N . PRO A 1 339 ? -32.417 -9.326 -17.719 1.00 88.94 339 PRO A N 1
ATOM 2604 C CA . PRO A 1 339 ? -31.971 -9.869 -18.999 1.00 88.94 339 PRO A CA 1
ATOM 2605 C C . PRO A 1 339 ? -30.965 -11.025 -18.870 1.00 88.94 339 PRO A C 1
ATOM 2607 O O . PRO A 1 339 ? -30.644 -11.648 -19.873 1.00 88.94 339 PRO A O 1
ATOM 2610 N N . THR A 1 340 ? -30.442 -11.304 -17.675 1.00 92.38 340 THR A N 1
ATOM 2611 C CA . THR A 1 340 ? -29.440 -12.354 -17.436 1.00 92.38 340 THR A CA 1
ATOM 2612 C C . THR A 1 340 ? -30.040 -13.567 -16.728 1.00 92.38 340 THR A C 1
ATOM 2614 O O . THR A 1 340 ? -30.929 -13.427 -15.885 1.00 92.38 340 THR A O 1
ATOM 2617 N N . TYR A 1 341 ? -29.476 -14.741 -17.001 1.00 93.19 341 TYR A N 1
ATOM 2618 C CA . TYR A 1 341 ? -29.807 -16.026 -16.377 1.00 93.19 341 TYR A CA 1
ATOM 2619 C C . TYR A 1 341 ? -28.581 -16.756 -15.811 1.00 93.19 341 TYR A C 1
ATOM 2621 O O . TYR A 1 341 ? -28.679 -17.900 -15.369 1.00 93.19 341 TYR A O 1
ATOM 2629 N N . PHE A 1 342 ? -27.424 -16.093 -15.764 1.00 95.38 342 PHE A N 1
ATOM 2630 C CA . PHE A 1 342 ? -26.234 -16.550 -15.038 1.00 95.38 342 PHE A CA 1
ATOM 2631 C C . PHE A 1 342 ? -26.493 -17.016 -13.596 1.00 95.38 342 PHE A C 1
ATOM 2633 O O . PHE A 1 342 ? -25.821 -17.926 -13.126 1.00 95.38 342 PHE A O 1
ATOM 2640 N N . ASP A 1 343 ? -27.486 -16.483 -12.889 1.00 94.38 343 ASP A N 1
ATOM 2641 C CA . ASP A 1 343 ? -27.877 -16.983 -11.566 1.00 94.38 343 ASP A CA 1
ATOM 2642 C C . ASP A 1 343 ? -28.495 -18.399 -11.589 1.00 94.38 343 ASP A C 1
ATOM 2644 O O . ASP A 1 343 ? -28.696 -18.994 -10.535 1.00 94.38 343 ASP A O 1
ATOM 2648 N N . TYR A 1 344 ? -28.731 -18.995 -12.755 1.00 93.56 344 TYR A N 1
ATOM 2649 C CA . TYR A 1 344 ? -29.119 -20.404 -12.917 1.00 93.56 344 TYR A CA 1
ATOM 2650 C C . TYR A 1 344 ? -28.044 -21.245 -13.616 1.00 93.56 344 TYR A C 1
ATOM 2652 O O . TYR A 1 344 ? -28.280 -22.401 -13.953 1.00 93.56 344 TYR A O 1
ATOM 2660 N N . VAL A 1 345 ? -26.843 -20.691 -13.794 1.00 95.25 345 VAL A N 1
ATOM 2661 C CA . VAL A 1 345 ? -25.657 -21.406 -14.280 1.00 95.25 345 VAL A CA 1
ATOM 2662 C C . VAL A 1 345 ? -24.821 -21.860 -13.080 1.00 95.25 345 VAL A C 1
ATOM 2664 O O . VAL A 1 345 ? -24.582 -21.037 -12.201 1.00 95.25 345 VAL A O 1
ATOM 2667 N N . PRO A 1 346 ? -24.302 -23.099 -13.017 1.00 94.19 346 PRO A N 1
ATOM 2668 C CA . PRO A 1 346 ? -23.385 -23.521 -11.957 1.00 94.19 346 PRO A CA 1
ATOM 2669 C C . PRO A 1 346 ? -22.166 -22.591 -11.806 1.00 94.19 346 PRO A C 1
ATOM 2671 O O . PRO A 1 346 ? -21.490 -22.280 -12.788 1.00 94.19 346 PRO A O 1
ATOM 2674 N N . GLN A 1 347 ? -21.836 -22.186 -10.571 1.00 94.75 347 GLN A N 1
ATOM 2675 C CA . GLN A 1 347 ? -20.800 -21.175 -10.298 1.00 94.75 347 GLN A CA 1
ATOM 2676 C C . GLN A 1 347 ? -19.433 -21.503 -10.909 1.00 94.75 347 GLN A C 1
ATOM 2678 O O . GLN A 1 347 ? -18.770 -20.625 -11.458 1.00 94.75 347 GLN A O 1
ATOM 2683 N N . TYR A 1 348 ? -19.030 -22.774 -10.866 1.00 93.62 348 TYR A N 1
ATOM 2684 C CA . TYR A 1 348 ? -17.785 -23.236 -11.476 1.00 93.62 348 TYR A CA 1
ATOM 2685 C C . TYR A 1 348 ? -17.710 -22.913 -12.981 1.00 93.62 348 TYR A C 1
ATOM 2687 O O . TYR A 1 348 ? -16.675 -22.429 -13.430 1.00 93.62 348 TYR A O 1
ATOM 2695 N N . LEU A 1 349 ? -18.788 -23.122 -13.746 1.00 95.94 349 LEU A N 1
ATOM 2696 C CA . LEU A 1 349 ? -18.798 -22.845 -15.187 1.00 95.94 349 LEU A CA 1
ATOM 2697 C C . LEU A 1 349 ? -18.715 -21.342 -15.472 1.00 95.94 349 LEU A C 1
ATOM 2699 O O . LEU A 1 349 ? -17.999 -20.942 -16.386 1.00 95.94 349 LEU A O 1
ATOM 2703 N N . ARG A 1 350 ? -19.372 -20.505 -14.654 1.00 96.00 350 ARG A N 1
ATOM 2704 C CA . ARG A 1 350 ? -19.259 -19.037 -14.762 1.00 96.00 350 ARG A CA 1
ATOM 2705 C C . ARG A 1 350 ? -17.840 -18.559 -14.489 1.00 96.00 350 ARG A C 1
ATOM 2707 O O . ARG A 1 350 ? -17.329 -17.696 -15.189 1.00 96.00 350 ARG A O 1
ATOM 2714 N N . TRP A 1 351 ? -17.199 -19.127 -13.472 1.00 95.69 351 TRP A N 1
ATOM 2715 C CA . TRP A 1 351 ? -15.815 -18.813 -13.139 1.00 95.69 351 TRP A CA 1
ATOM 2716 C C . TRP A 1 351 ? -14.831 -19.308 -14.197 1.00 95.69 351 TRP A C 1
ATOM 2718 O O . TRP A 1 351 ? -13.871 -18.602 -14.487 1.00 95.69 351 TRP A O 1
ATOM 2728 N N . PHE A 1 352 ? -15.072 -20.477 -14.797 1.00 95.19 352 PHE A N 1
ATOM 2729 C CA . PHE A 1 352 ? -14.221 -20.998 -15.864 1.00 95.19 352 PHE A CA 1
ATOM 2730 C C . PHE A 1 352 ? -14.336 -20.150 -17.138 1.00 95.19 352 PHE A C 1
ATOM 2732 O O . PHE A 1 352 ? -13.327 -19.840 -17.771 1.00 95.19 352 PHE A O 1
ATOM 2739 N N . GLU A 1 353 ? -15.550 -19.699 -17.462 1.00 94.38 353 GLU A N 1
ATOM 2740 C CA . GLU A 1 353 ? -15.798 -18.749 -18.547 1.00 94.38 353 GLU A CA 1
ATOM 2741 C C . GLU A 1 353 ? -15.122 -17.389 -18.286 1.00 94.38 353 GLU A C 1
ATOM 2743 O O . GLU A 1 353 ? -14.368 -16.908 -19.133 1.00 94.38 353 GLU A O 1
ATOM 2748 N N . GLU A 1 354 ? -15.284 -16.814 -17.087 1.00 92.69 354 GLU A N 1
ATOM 2749 C CA . GLU A 1 354 ? -14.624 -15.559 -16.698 1.00 92.69 354 GLU A CA 1
ATOM 2750 C C . GLU A 1 354 ? -13.094 -15.691 -16.711 1.00 92.69 354 GLU A C 1
ATOM 2752 O O . GLU A 1 354 ? -12.409 -14.803 -17.215 1.00 92.69 354 GLU A O 1
ATOM 2757 N N . TRP A 1 355 ? -12.548 -16.809 -16.218 1.00 92.81 355 TRP A N 1
ATOM 2758 C CA . TRP A 1 355 ? -11.115 -17.107 -16.271 1.00 92.81 355 TRP A CA 1
ATOM 2759 C C . TRP A 1 355 ? -10.600 -17.133 -17.715 1.00 92.81 355 TRP A C 1
ATOM 2761 O O . TRP A 1 355 ? -9.527 -16.590 -17.975 1.00 92.81 355 TRP A O 1
ATOM 2771 N N . GLY A 1 356 ? -11.362 -17.705 -18.654 1.00 91.38 356 GLY A N 1
ATOM 2772 C CA . GLY A 1 356 ? -10.997 -17.757 -20.071 1.00 91.38 356 GLY A CA 1
ATOM 2773 C C . GLY A 1 356 ? -10.863 -16.367 -20.692 1.00 91.38 356 GLY A C 1
ATOM 2774 O O . GLY A 1 356 ? -9.823 -16.057 -21.279 1.00 91.38 356 GLY A O 1
ATOM 2775 N N . GLU A 1 357 ? -11.856 -15.490 -20.500 1.00 88.06 357 GLU A N 1
ATOM 2776 C CA . GLU A 1 357 ? -11.773 -14.096 -20.967 1.00 88.06 357 GLU A CA 1
ATOM 2777 C C . GLU A 1 357 ? -10.583 -13.350 -20.333 1.00 88.06 357 GLU A C 1
ATOM 2779 O O . GLU A 1 357 ? -9.846 -12.631 -21.020 1.00 88.06 357 GLU A O 1
ATOM 2784 N N . ASP A 1 358 ? -10.362 -13.545 -19.031 1.00 87.31 358 ASP A N 1
ATOM 2785 C CA . ASP A 1 358 ? -9.320 -12.856 -18.272 1.00 87.31 358 ASP A CA 1
ATOM 2786 C C . ASP A 1 358 ? -7.906 -13.331 -18.657 1.00 87.31 358 ASP A C 1
ATOM 2788 O O . ASP A 1 358 ? -6.977 -12.522 -18.782 1.00 87.31 358 ASP A O 1
ATOM 2792 N N . PHE A 1 359 ? -7.749 -14.630 -18.923 1.00 89.25 359 PHE A N 1
ATOM 2793 C CA . PHE A 1 359 ? -6.544 -15.225 -19.493 1.00 89.25 359 PHE A CA 1
ATOM 2794 C C . PHE A 1 359 ? -6.238 -14.628 -20.869 1.00 89.25 359 PHE A C 1
ATOM 2796 O O . PHE A 1 359 ? -5.121 -14.155 -21.092 1.00 89.25 359 PHE A O 1
ATOM 2803 N N . CYS A 1 360 ? -7.219 -14.595 -21.777 1.00 87.56 360 CYS A N 1
ATOM 2804 C CA . CYS A 1 360 ? -7.041 -14.062 -23.129 1.00 87.56 360 CYS A CA 1
ATOM 2805 C C . CYS A 1 360 ? -6.604 -12.591 -23.101 1.00 87.56 360 CYS A C 1
ATOM 2807 O O . CYS A 1 360 ? -5.657 -12.205 -23.791 1.00 87.56 360 CYS A O 1
ATOM 2809 N N . ARG A 1 361 ? -7.215 -11.784 -22.226 1.00 86.00 361 ARG A N 1
ATOM 2810 C CA . ARG A 1 361 ? -6.849 -10.383 -21.985 1.00 86.00 361 ARG A CA 1
ATOM 2811 C C . ARG A 1 361 ? -5.418 -10.223 -21.462 1.00 86.00 361 ARG A C 1
ATOM 2813 O O . ARG A 1 361 ? -4.632 -9.464 -22.029 1.00 86.00 361 ARG A O 1
ATOM 2820 N N . LYS A 1 362 ? -5.046 -10.948 -20.401 1.00 84.06 362 LYS A N 1
ATOM 2821 C CA . LYS A 1 362 ? -3.695 -10.886 -19.805 1.00 84.06 362 LYS A CA 1
ATOM 2822 C C . LYS A 1 362 ? -2.622 -11.405 -20.762 1.00 84.06 362 LYS A C 1
ATOM 2824 O O . LYS A 1 362 ? -1.539 -10.824 -20.846 1.00 84.06 362 LYS A O 1
ATOM 2829 N N . ARG A 1 363 ? -2.921 -12.474 -21.508 1.00 86.06 363 ARG A N 1
ATOM 2830 C CA . ARG A 1 363 ? -2.037 -13.029 -22.539 1.00 86.06 363 ARG A CA 1
ATOM 2831 C C . ARG A 1 363 ? -1.817 -12.017 -23.654 1.00 86.06 363 ARG A C 1
ATOM 2833 O O . ARG A 1 363 ? -0.670 -11.830 -24.042 1.00 86.06 363 ARG A O 1
ATOM 2840 N N . LYS A 1 364 ? -2.871 -11.336 -24.118 1.00 83.94 364 LYS A N 1
ATOM 2841 C CA . LYS A 1 364 ? -2.767 -10.268 -25.120 1.00 83.94 364 LYS A CA 1
ATOM 2842 C C . LYS A 1 364 ? -1.767 -9.196 -24.679 1.00 83.94 364 LYS A C 1
ATOM 2844 O O . LYS A 1 364 ? -0.795 -8.991 -25.389 1.00 83.94 364 LYS A O 1
ATOM 2849 N N . HIS A 1 365 ? -1.912 -8.627 -23.480 1.00 79.88 365 HIS A N 1
ATOM 2850 C CA . HIS A 1 365 ? -0.969 -7.622 -22.951 1.00 79.88 365 HIS A CA 1
ATOM 2851 C C . HIS A 1 365 ? 0.477 -8.101 -22.897 1.00 79.88 365 HIS A C 1
ATOM 2853 O O . HIS A 1 365 ? 1.394 -7.408 -23.330 1.00 79.88 365 HIS A O 1
ATOM 2859 N N . LYS A 1 366 ? 0.693 -9.307 -22.365 1.00 82.81 366 LYS A N 1
ATOM 2860 C CA . LYS A 1 366 ? 2.042 -9.873 -22.242 1.00 82.81 366 LYS A CA 1
ATOM 2861 C C . LYS A 1 366 ? 2.661 -10.175 -23.607 1.00 82.81 366 LYS A C 1
ATOM 2863 O O . LYS A 1 366 ? 3.866 -10.011 -23.773 1.00 82.81 366 LYS A O 1
ATOM 2868 N N . LEU A 1 367 ? 1.851 -10.590 -24.580 1.00 85.62 367 LEU A N 1
ATOM 2869 C CA . LEU A 1 367 ? 2.289 -10.778 -25.958 1.00 85.62 367 LEU A CA 1
ATOM 2870 C C . LEU A 1 367 ? 2.568 -9.451 -26.650 1.00 85.62 367 LEU A C 1
ATOM 2872 O O . LEU A 1 367 ? 3.565 -9.362 -27.349 1.00 85.62 367 LEU A O 1
ATOM 2876 N N . GLU A 1 368 ? 1.742 -8.427 -26.455 1.00 84.00 368 GLU A N 1
ATOM 2877 C CA . GLU A 1 368 ? 1.978 -7.102 -27.029 1.00 84.00 368 GLU A CA 1
ATOM 2878 C C . GLU A 1 368 ? 3.286 -6.496 -26.507 1.00 84.00 368 GLU A C 1
ATOM 2880 O O . GLU A 1 368 ? 4.075 -5.978 -27.299 1.00 84.00 368 GLU A O 1
ATOM 2885 N N . ASP A 1 369 ? 3.563 -6.635 -25.207 1.00 83.25 369 ASP A N 1
ATOM 2886 C CA . ASP A 1 369 ? 4.836 -6.229 -24.602 1.00 83.25 369 ASP A CA 1
ATOM 2887 C C . ASP A 1 369 ? 6.021 -7.026 -25.172 1.00 83.25 369 ASP A C 1
ATOM 2889 O O . ASP A 1 369 ? 7.007 -6.440 -25.625 1.00 83.25 369 ASP A O 1
ATOM 2893 N N . ALA A 1 370 ? 5.899 -8.358 -25.248 1.00 84.94 370 ALA A N 1
ATOM 2894 C CA . ALA A 1 370 ? 6.917 -9.203 -25.867 1.00 84.94 370 ALA A CA 1
ATOM 2895 C C . ALA A 1 370 ? 7.156 -8.815 -27.337 1.00 84.94 370 ALA A C 1
ATOM 2897 O O . ALA A 1 370 ? 8.297 -8.626 -27.740 1.00 84.94 370 ALA A O 1
ATOM 2898 N N . ILE A 1 371 ? 6.111 -8.618 -28.144 1.00 86.94 371 ILE A N 1
ATOM 2899 C CA . ILE A 1 371 ? 6.247 -8.221 -29.552 1.00 86.94 371 ILE A CA 1
ATOM 2900 C C . ILE A 1 371 ? 6.917 -6.857 -29.651 1.00 86.94 371 ILE A C 1
ATOM 2902 O O . ILE A 1 371 ? 7.916 -6.740 -30.348 1.00 86.94 371 ILE A O 1
ATOM 2906 N N . LYS A 1 372 ? 6.436 -5.847 -28.920 1.00 85.88 372 LYS A N 1
ATOM 2907 C CA . LYS A 1 372 ? 7.001 -4.490 -28.939 1.00 85.88 372 LYS A CA 1
ATOM 2908 C C . LYS A 1 372 ? 8.495 -4.489 -28.616 1.00 85.88 372 LYS A C 1
ATOM 2910 O O . LYS A 1 372 ? 9.271 -3.773 -29.253 1.00 85.88 372 LYS A O 1
ATOM 2915 N N . ASN A 1 373 ? 8.905 -5.298 -27.642 1.00 85.94 373 ASN A N 1
ATOM 2916 C CA . ASN A 1 373 ? 10.295 -5.356 -27.210 1.00 85.94 373 ASN A CA 1
ATOM 2917 C C . ASN A 1 373 ? 11.153 -6.288 -28.081 1.00 85.94 373 ASN A C 1
ATOM 2919 O O . ASN A 1 373 ? 12.368 -6.089 -28.131 1.00 85.94 373 ASN A O 1
ATOM 2923 N N . CYS A 1 374 ? 10.556 -7.231 -28.820 1.00 88.06 374 CYS A N 1
ATOM 2924 C CA . CYS A 1 374 ? 11.270 -8.235 -29.616 1.00 88.06 374 CYS A CA 1
ATOM 2925 C C . CYS A 1 374 ? 11.202 -8.043 -31.147 1.00 88.06 374 CYS A C 1
ATOM 2927 O O . CYS A 1 374 ? 12.067 -8.568 -31.849 1.00 88.06 374 CYS A O 1
ATOM 2929 N N . ARG A 1 375 ? 10.208 -7.350 -31.710 1.00 87.44 375 ARG A N 1
ATOM 2930 C CA . ARG A 1 375 ? 9.976 -7.208 -33.163 1.00 87.44 375 ARG A CA 1
ATOM 2931 C C . ARG A 1 375 ? 9.510 -5.797 -33.520 1.00 87.44 375 ARG A C 1
ATOM 2933 O O . ARG A 1 375 ? 8.610 -5.263 -32.879 1.00 87.44 375 ARG A O 1
ATOM 2940 N N . ASN A 1 376 ? 10.088 -5.203 -34.563 1.00 82.50 376 ASN A N 1
ATOM 2941 C CA . ASN A 1 376 ? 9.603 -3.948 -35.142 1.00 82.50 376 ASN A CA 1
ATOM 2942 C C . ASN A 1 376 ? 10.153 -3.741 -36.563 1.00 82.50 376 ASN A C 1
ATOM 2944 O O . ASN A 1 376 ? 11.318 -3.388 -36.728 1.00 82.50 376 ASN A O 1
ATOM 2948 N N . ASP A 1 377 ? 9.310 -3.890 -37.583 1.00 78.62 377 ASP A N 1
ATOM 2949 C CA . ASP A 1 377 ? 9.717 -3.746 -38.988 1.00 78.62 377 ASP A CA 1
ATOM 2950 C C . ASP A 1 377 ? 10.221 -2.335 -39.329 1.00 78.62 377 ASP A C 1
ATOM 2952 O O . ASP A 1 377 ? 11.192 -2.189 -40.072 1.00 78.62 377 ASP A O 1
ATOM 2956 N N . LYS A 1 378 ? 9.628 -1.287 -38.734 1.00 78.06 378 LYS A N 1
ATOM 2957 C CA . LYS A 1 378 ? 9.993 0.118 -38.999 1.00 78.06 378 LYS A CA 1
ATOM 2958 C C . LYS A 1 378 ? 11.402 0.443 -38.525 1.00 78.06 378 LYS A C 1
ATOM 2960 O O . LYS A 1 378 ? 12.148 1.114 -39.228 1.00 78.06 378 LYS A O 1
ATOM 2965 N N . THR A 1 379 ? 11.769 -0.043 -37.342 1.00 77.06 379 THR A N 1
ATOM 2966 C CA . THR A 1 379 ? 13.129 0.108 -36.801 1.00 77.06 379 THR A CA 1
ATOM 2967 C C . THR A 1 379 ? 14.028 -1.070 -37.177 1.00 77.06 379 THR A C 1
ATOM 2969 O O . THR A 1 379 ? 15.097 -1.227 -36.597 1.00 77.06 379 THR A O 1
ATOM 2972 N N . GLN A 1 380 ? 13.580 -1.938 -38.092 1.00 82.62 380 GLN A N 1
ATOM 2973 C CA . GLN A 1 380 ? 14.255 -3.173 -38.479 1.00 82.62 380 GLN A CA 1
ATOM 2974 C C . GLN A 1 380 ? 14.728 -4.016 -37.275 1.00 82.62 380 GLN A C 1
ATOM 2976 O O . GLN A 1 380 ? 15.858 -4.491 -37.254 1.00 82.62 380 GLN A O 1
ATOM 2981 N N . LYS A 1 381 ? 13.911 -4.168 -36.230 1.00 86.56 381 LYS A N 1
ATOM 2982 C CA . LYS A 1 381 ? 14.251 -4.898 -35.000 1.00 86.56 381 LYS A CA 1
ATOM 2983 C C . LYS A 1 381 ? 13.757 -6.342 -35.070 1.00 86.56 381 LYS A C 1
ATOM 2985 O O . LYS A 1 381 ? 12.560 -6.570 -35.241 1.00 86.56 381 LYS A O 1
ATOM 2990 N N . TYR A 1 382 ? 14.650 -7.303 -34.838 1.00 89.50 382 TYR A N 1
ATOM 2991 C CA . TYR A 1 382 ? 14.303 -8.713 -34.651 1.00 89.50 382 TYR A CA 1
ATOM 2992 C C . TYR A 1 382 ? 15.191 -9.319 -33.557 1.00 89.50 382 TYR A C 1
ATOM 2994 O O . TYR A 1 382 ? 16.298 -9.760 -33.826 1.00 89.50 382 TYR A O 1
ATOM 3002 N N . CYS A 1 383 ? 14.700 -9.369 -32.319 1.00 90.19 383 CYS A N 1
ATOM 3003 C CA . CYS A 1 383 ? 15.448 -9.852 -31.157 1.00 90.19 383 CYS A CA 1
ATOM 3004 C C . CYS A 1 383 ? 14.989 -11.231 -30.675 1.00 90.19 383 CYS A C 1
ATOM 3006 O O . CYS A 1 383 ? 13.798 -11.520 -30.633 1.00 90.19 383 CYS A O 1
ATOM 3008 N N . SER A 1 384 ? 15.908 -12.073 -30.227 1.00 89.12 384 SER A N 1
ATOM 3009 C CA . SER A 1 384 ? 15.548 -13.301 -29.508 1.00 89.12 384 SER A CA 1
ATOM 3010 C C . SER A 1 384 ? 15.245 -13.037 -28.036 1.00 89.12 384 SER A C 1
ATOM 3012 O O . SER A 1 384 ? 15.785 -12.103 -27.438 1.00 89.12 384 SER A O 1
ATOM 3014 N N . GLY A 1 385 ? 14.471 -13.936 -27.420 1.00 84.44 385 GLY A N 1
ATOM 3015 C CA . GLY A 1 385 ? 14.249 -13.951 -25.966 1.00 84.44 385 GLY A CA 1
ATOM 3016 C C . GLY A 1 385 ? 15.529 -14.138 -25.135 1.00 84.44 385 GLY A C 1
ATOM 3017 O O . GLY A 1 385 ? 15.489 -13.991 -23.919 1.00 84.44 385 GLY A O 1
ATOM 3018 N N . ASN A 1 386 ? 16.662 -14.412 -25.790 1.00 85.25 386 ASN A N 1
ATOM 3019 C CA . ASN A 1 386 ? 17.974 -14.612 -25.180 1.00 85.25 386 ASN A CA 1
ATOM 3020 C C . ASN A 1 386 ? 18.933 -13.426 -25.423 1.00 85.25 386 ASN A C 1
ATOM 3022 O O . ASN A 1 386 ? 20.117 -13.524 -25.108 1.00 85.25 386 ASN A O 1
ATOM 3026 N N . GLY A 1 387 ? 18.442 -12.310 -25.984 1.00 84.38 387 GLY A N 1
ATOM 3027 C CA . GLY A 1 387 ? 19.196 -11.053 -26.090 1.00 84.38 387 GLY A CA 1
ATOM 3028 C C . GLY A 1 387 ? 19.943 -10.804 -27.407 1.00 84.38 387 GLY A C 1
ATOM 3029 O O . GLY A 1 387 ? 20.657 -9.813 -27.506 1.00 84.38 387 GLY A O 1
ATOM 3030 N N . TYR A 1 388 ? 19.775 -11.641 -28.434 1.00 88.12 388 TYR A N 1
ATOM 3031 C CA . TYR A 1 388 ? 20.480 -11.481 -29.721 1.00 88.12 388 TYR A CA 1
ATOM 3032 C C . TYR A 1 388 ? 19.658 -10.799 -30.811 1.00 88.12 388 TYR A C 1
ATOM 3034 O O . TYR A 1 388 ? 18.460 -11.071 -30.908 1.00 88.12 388 TYR A O 1
ATOM 3042 N N . ASP A 1 389 ? 20.320 -10.027 -31.682 1.00 89.62 389 ASP A N 1
ATOM 3043 C CA . ASP A 1 389 ? 19.761 -9.543 -32.950 1.00 89.62 389 ASP A CA 1
ATOM 3044 C C . ASP A 1 389 ? 19.801 -10.662 -34.002 1.00 89.62 389 ASP A C 1
ATOM 3046 O O . ASP A 1 389 ? 20.855 -11.083 -34.490 1.00 89.62 389 ASP A O 1
ATOM 3050 N N . CYS A 1 390 ? 18.626 -11.162 -34.369 1.00 90.56 390 CYS A N 1
ATOM 3051 C CA . CYS A 1 390 ? 18.466 -12.267 -35.301 1.00 90.56 390 CYS A CA 1
ATOM 3052 C C . CYS A 1 390 ? 18.696 -11.893 -36.765 1.00 90.56 390 CYS A C 1
ATOM 3054 O O . CYS A 1 390 ? 18.803 -12.804 -37.585 1.00 90.56 390 CYS A O 1
ATOM 3056 N N . LYS A 1 391 ? 18.809 -10.603 -37.109 1.00 87.69 391 LYS A N 1
ATOM 3057 C CA . LYS A 1 391 ? 19.227 -10.183 -38.459 1.00 87.69 391 LYS A CA 1
ATOM 3058 C C . LYS A 1 391 ? 20.659 -10.585 -38.752 1.00 87.69 391 LYS A C 1
ATOM 3060 O O . LYS A 1 391 ? 20.993 -10.944 -39.879 1.00 87.69 391 LYS A O 1
ATOM 3065 N N . GLU A 1 392 ? 21.504 -10.516 -37.733 1.00 85.25 392 GLU A N 1
ATOM 3066 C CA . GLU A 1 392 ? 22.926 -10.779 -37.881 1.00 85.25 392 GLU A CA 1
ATOM 3067 C C . GLU A 1 392 ? 23.351 -12.103 -37.253 1.00 85.25 392 GLU A C 1
ATOM 3069 O O . GLU A 1 392 ? 24.400 -12.637 -37.627 1.00 85.25 392 GLU A O 1
ATOM 3074 N N . THR A 1 393 ? 22.521 -12.657 -36.366 1.00 86.25 393 THR A N 1
ATOM 3075 C CA . THR A 1 393 ? 22.775 -13.922 -35.680 1.00 86.25 393 THR A CA 1
ATOM 3076 C C . THR A 1 393 ? 22.457 -15.137 -36.555 1.00 86.25 393 THR A C 1
ATOM 3078 O O . THR A 1 393 ? 21.330 -15.335 -37.005 1.00 86.25 393 THR A O 1
ATOM 3081 N N . ILE A 1 394 ? 23.451 -16.010 -36.726 1.00 86.25 394 ILE A N 1
ATOM 3082 C CA . ILE A 1 394 ? 23.355 -17.325 -37.369 1.00 86.25 394 ILE A CA 1
ATOM 3083 C C . ILE A 1 394 ? 23.939 -18.357 -36.400 1.00 86.25 394 ILE A C 1
ATOM 3085 O O . ILE A 1 394 ? 25.156 -18.563 -36.339 1.00 86.25 394 ILE A O 1
ATOM 3089 N N . ARG A 1 395 ? 23.065 -19.026 -35.640 1.00 82.44 395 ARG A N 1
ATOM 3090 C CA . ARG A 1 395 ? 23.474 -19.961 -34.574 1.00 82.44 395 ARG A CA 1
ATOM 3091 C C . ARG A 1 395 ? 24.289 -21.140 -35.106 1.00 82.44 395 ARG A C 1
ATOM 3093 O O . ARG A 1 395 ? 25.284 -21.500 -34.490 1.00 82.44 395 ARG A O 1
ATOM 3100 N N . ALA A 1 396 ? 23.935 -21.669 -36.278 1.00 77.19 396 ALA A N 1
ATOM 3101 C CA . ALA A 1 396 ? 24.649 -22.769 -36.929 1.00 77.19 396 ALA A CA 1
ATOM 3102 C C . ALA A 1 396 ? 26.109 -22.455 -37.283 1.00 77.19 396 ALA A C 1
ATOM 3104 O O . ALA A 1 396 ? 26.894 -23.367 -37.514 1.00 77.19 396 ALA A O 1
ATOM 3105 N N . GLN A 1 397 ? 26.470 -21.172 -37.357 1.00 74.94 397 GLN A N 1
ATOM 3106 C CA . GLN A 1 397 ? 27.831 -20.710 -37.632 1.00 74.94 397 GLN A CA 1
ATOM 3107 C C . GLN A 1 397 ? 28.512 -20.119 -36.391 1.00 74.94 397 GLN A C 1
ATOM 3109 O O . GLN A 1 397 ? 29.589 -19.542 -36.514 1.00 74.94 397 GLN A O 1
ATOM 3114 N N . GLU A 1 398 ? 27.861 -20.186 -35.222 1.00 71.62 398 GLU A N 1
ATOM 3115 C CA . GLU A 1 398 ? 28.251 -19.460 -34.004 1.00 71.62 398 GLU A CA 1
ATOM 3116 C C . GLU A 1 398 ? 28.455 -17.950 -34.222 1.00 71.62 398 GLU A C 1
ATOM 3118 O O . GLU A 1 398 ? 29.189 -17.279 -33.491 1.00 71.62 398 GLU A O 1
ATOM 3123 N N . LYS A 1 399 ? 27.781 -17.390 -35.230 1.00 80.62 399 LYS A N 1
ATOM 3124 C CA . LYS A 1 399 ? 27.686 -15.947 -35.404 1.00 80.62 399 LYS A CA 1
ATOM 3125 C C . LYS A 1 399 ? 26.581 -15.467 -34.471 1.00 80.62 399 LYS A C 1
ATOM 3127 O O . LYS A 1 399 ? 25.412 -15.540 -34.828 1.00 80.62 399 LYS A O 1
ATOM 3132 N N . LEU A 1 400 ? 26.945 -15.063 -33.262 1.00 82.25 400 LEU A N 1
ATOM 3133 C CA . LEU A 1 400 ? 26.032 -14.540 -32.246 1.00 82.25 400 LEU A CA 1
ATOM 3134 C C . LEU A 1 400 ? 26.269 -13.040 -32.146 1.00 82.25 400 LEU A C 1
ATOM 3136 O O . LEU A 1 400 ? 27.362 -12.641 -31.755 1.00 82.25 400 LEU A O 1
ATOM 3140 N N . VAL A 1 401 ? 25.283 -12.245 -32.553 1.00 81.88 401 VAL A N 1
ATOM 3141 C CA . VAL A 1 401 ? 25.380 -10.784 -32.537 1.00 81.88 401 VAL A CA 1
ATOM 3142 C C . VAL A 1 401 ? 24.411 -10.252 -31.502 1.00 81.88 401 VAL A C 1
ATOM 3144 O O . VAL A 1 401 ? 23.193 -10.428 -31.611 1.00 81.88 401 VAL A O 1
ATOM 3147 N N . GLU A 1 402 ? 24.969 -9.664 -30.455 1.00 76.88 402 GLU A N 1
ATOM 3148 C CA . GLU A 1 402 ? 24.193 -8.993 -29.424 1.00 76.88 402 GLU A CA 1
ATOM 3149 C C . GLU A 1 402 ? 23.562 -7.719 -29.990 1.00 76.88 402 GLU A C 1
ATOM 3151 O O . GLU A 1 402 ? 24.199 -6.984 -30.738 1.00 76.88 402 GLU A O 1
ATOM 3156 N N . GLY A 1 403 ? 22.283 -7.493 -29.686 1.00 72.56 403 GLY A N 1
ATOM 3157 C CA . GLY A 1 403 ? 21.596 -6.278 -30.112 1.00 72.56 403 GLY A CA 1
ATOM 3158 C C . GLY A 1 403 ? 21.490 -5.292 -28.959 1.00 72.56 403 GLY A C 1
ATOM 3159 O O . GLY A 1 403 ? 21.012 -5.678 -27.891 1.00 72.56 403 GLY A O 1
ATOM 3160 N N . ASP A 1 404 ? 21.829 -4.024 -29.206 1.00 69.88 404 ASP A N 1
ATOM 3161 C CA . ASP A 1 404 ? 21.858 -2.939 -28.206 1.00 69.88 404 ASP A CA 1
ATOM 3162 C C . ASP A 1 404 ? 20.581 -2.857 -27.345 1.00 69.88 404 ASP A C 1
ATOM 3164 O O . ASP A 1 404 ? 20.620 -2.554 -26.158 1.00 69.88 404 ASP A O 1
ATOM 3168 N N . ASP A 1 405 ? 19.430 -3.199 -27.932 1.00 76.81 405 ASP A N 1
ATOM 3169 C CA . ASP A 1 405 ? 18.105 -3.128 -27.308 1.00 76.81 405 ASP A CA 1
ATOM 3170 C C . ASP A 1 405 ? 17.409 -4.495 -27.168 1.00 76.81 405 ASP A C 1
ATOM 3172 O O . ASP A 1 405 ? 16.210 -4.572 -26.859 1.00 76.81 405 ASP A O 1
ATOM 3176 N N . CYS A 1 406 ? 18.123 -5.592 -27.435 1.00 83.38 406 CYS A N 1
ATOM 3177 C CA . CYS A 1 406 ? 17.558 -6.940 -27.406 1.00 83.38 406 CYS A CA 1
ATOM 3178 C C . CYS A 1 406 ? 17.480 -7.540 -25.994 1.00 83.38 406 CYS A C 1
ATOM 3180 O O . CYS A 1 406 ? 16.673 -8.443 -25.772 1.00 83.38 406 CYS A O 1
ATOM 3182 N N . TYR A 1 407 ? 18.194 -6.997 -25.002 1.00 75.88 407 TYR A N 1
ATOM 3183 C CA . TYR A 1 407 ? 18.007 -7.390 -23.597 1.00 75.88 407 TYR A CA 1
ATOM 3184 C C . TYR A 1 407 ? 16.577 -7.097 -23.097 1.00 75.88 407 TYR A C 1
ATOM 3186 O O . TYR A 1 407 ? 16.024 -7.880 -22.327 1.00 75.88 407 TYR A O 1
ATOM 3194 N N . LYS A 1 408 ? 15.926 -6.036 -23.604 1.00 79.75 408 LYS A N 1
ATOM 3195 C CA . LYS A 1 408 ? 14.518 -5.706 -23.301 1.00 79.75 408 LYS A CA 1
ATOM 3196 C C . LYS A 1 408 ? 13.570 -6.845 -23.691 1.00 79.75 408 LYS A C 1
ATOM 3198 O O . LYS A 1 408 ? 12.625 -7.136 -22.966 1.00 79.75 408 LYS A O 1
ATOM 3203 N N . CYS A 1 409 ? 13.854 -7.532 -24.802 1.00 86.25 409 CYS A N 1
ATOM 3204 C CA . CYS A 1 409 ? 13.106 -8.719 -25.221 1.00 86.25 409 CYS A CA 1
ATOM 3205 C C . CYS A 1 409 ? 13.233 -9.850 -24.187 1.00 86.25 409 CYS A C 1
ATOM 3207 O O . CYS A 1 409 ? 12.229 -10.423 -23.772 1.00 86.25 409 CYS A O 1
ATOM 3209 N N . SER A 1 410 ? 14.449 -10.122 -23.702 1.00 79.12 410 SER A N 1
ATOM 3210 C CA . SER A 1 410 ? 14.704 -11.132 -22.661 1.00 79.12 410 SER A CA 1
ATOM 3211 C C . SER A 1 410 ? 13.968 -10.828 -21.350 1.00 79.12 410 SER A C 1
ATOM 3213 O O . SER A 1 410 ? 13.309 -11.709 -20.785 1.00 79.12 410 SER A O 1
ATOM 3215 N N . VAL A 1 411 ? 13.993 -9.563 -20.913 1.00 75.94 411 VAL A N 1
ATOM 3216 C CA . VAL A 1 411 ? 13.308 -9.096 -19.695 1.00 75.94 411 VAL A CA 1
ATOM 3217 C C . VAL A 1 411 ? 11.785 -9.248 -19.792 1.00 75.94 411 VAL A C 1
ATOM 3219 O O . VAL A 1 411 ? 11.163 -9.631 -18.803 1.00 75.94 411 VAL A O 1
ATOM 3222 N N . SER A 1 412 ? 11.178 -9.041 -20.965 1.00 80.00 412 SER A N 1
ATOM 3223 C CA . SER A 1 412 ? 9.746 -9.316 -21.184 1.00 80.00 412 SER A CA 1
ATOM 3224 C C . SER A 1 412 ? 9.437 -10.814 -21.297 1.00 80.00 412 SER A C 1
ATOM 3226 O O . SER A 1 412 ? 8.439 -11.303 -20.760 1.00 80.00 412 SER A O 1
ATOM 3228 N N . CYS A 1 413 ? 10.301 -11.571 -21.973 1.00 83.62 413 CYS A N 1
ATOM 3229 C CA . CYS A 1 413 ? 10.056 -12.968 -22.312 1.00 83.62 413 CYS A CA 1
ATOM 3230 C C . CYS A 1 413 ? 10.193 -13.930 -21.127 1.00 83.62 413 CYS A C 1
ATOM 3232 O O . CYS A 1 413 ? 9.315 -14.773 -20.930 1.00 83.62 413 CYS A O 1
ATOM 3234 N N . LYS A 1 414 ? 11.249 -13.821 -20.309 1.00 77.75 414 LYS A N 1
ATOM 3235 C CA . LYS A 1 414 ? 11.492 -14.768 -19.200 1.00 77.75 414 LYS A CA 1
ATOM 3236 C C . LYS A 1 414 ? 10.330 -14.798 -18.179 1.00 77.75 414 LYS A C 1
ATOM 3238 O O . LYS A 1 414 ? 9.859 -15.893 -17.856 1.00 77.75 414 LYS A O 1
ATOM 3243 N N . PRO A 1 415 ? 9.777 -13.655 -17.717 1.00 74.44 415 PRO A N 1
ATOM 3244 C CA . PRO A 1 415 ? 8.604 -13.641 -16.838 1.00 74.44 415 PRO A CA 1
ATOM 3245 C C . PRO A 1 415 ? 7.315 -14.112 -17.522 1.00 74.44 415 PRO A C 1
ATOM 3247 O O . PRO A 1 415 ? 6.485 -14.752 -16.875 1.00 74.44 415 PRO A O 1
ATOM 3250 N N . PHE A 1 416 ? 7.130 -13.811 -18.814 1.00 80.44 416 PHE A N 1
ATOM 3251 C CA . PHE A 1 416 ? 5.969 -14.273 -19.580 1.00 80.44 416 PHE A CA 1
ATOM 3252 C C . PHE A 1 416 ? 5.909 -15.803 -19.650 1.00 80.44 416 PHE A C 1
ATOM 3254 O O . PHE A 1 416 ? 4.852 -16.378 -19.394 1.00 80.44 416 PHE A O 1
ATOM 3261 N N . VAL A 1 417 ? 7.047 -16.454 -19.910 1.00 79.06 417 VAL A N 1
ATOM 3262 C CA . VAL A 1 417 ? 7.160 -17.921 -19.925 1.00 79.06 417 VAL A CA 1
ATOM 3263 C C . VAL A 1 417 ? 6.767 -18.519 -18.570 1.00 79.06 417 VAL A C 1
ATOM 3265 O O . VAL A 1 417 ? 5.951 -19.430 -18.514 1.00 79.06 417 VAL A O 1
ATOM 3268 N N . LYS A 1 418 ? 7.259 -17.966 -17.457 1.00 74.25 418 LYS A N 1
ATOM 3269 C CA . LYS A 1 418 ? 6.872 -18.459 -16.124 1.00 74.25 418 LYS A CA 1
ATOM 3270 C C . LYS A 1 418 ? 5.373 -18.278 -15.846 1.00 74.25 418 LYS A C 1
ATOM 3272 O O . LYS A 1 418 ? 4.741 -19.130 -15.229 1.00 74.25 418 LYS A O 1
ATOM 3277 N N . TRP A 1 419 ? 4.795 -17.160 -16.285 1.00 81.69 419 TRP A N 1
ATOM 3278 C CA . TRP A 1 419 ? 3.366 -16.898 -16.117 1.00 81.69 419 TRP A CA 1
ATOM 3279 C C . TRP A 1 419 ? 2.497 -17.865 -16.934 1.00 81.69 419 TRP A C 1
ATOM 3281 O O . TRP A 1 419 ? 1.519 -18.374 -16.391 1.00 81.69 419 TRP A O 1
ATOM 3291 N N . ILE A 1 420 ? 2.850 -18.150 -18.196 1.00 84.25 420 ILE A N 1
ATOM 3292 C CA . ILE A 1 420 ? 2.053 -19.048 -19.048 1.00 84.25 420 ILE A CA 1
ATOM 3293 C C . ILE A 1 420 ? 2.042 -20.485 -18.504 1.00 84.25 420 ILE A C 1
ATOM 3295 O O . ILE A 1 420 ? 0.992 -21.126 -18.519 1.00 84.25 420 ILE A O 1
ATOM 3299 N N . ASP A 1 421 ? 3.160 -20.946 -17.933 1.00 78.31 421 ASP A N 1
ATOM 3300 C CA . ASP A 1 421 ? 3.260 -22.265 -17.296 1.00 78.31 421 ASP A CA 1
ATOM 3301 C C . ASP A 1 421 ? 2.287 -22.390 -16.105 1.00 78.31 421 ASP A C 1
ATOM 3303 O O . ASP A 1 421 ? 1.580 -23.390 -15.973 1.00 78.31 421 ASP A O 1
ATOM 3307 N N . ASN A 1 422 ? 2.164 -21.344 -15.279 1.00 78.38 422 ASN A N 1
ATOM 3308 C CA . ASN A 1 422 ? 1.199 -21.321 -14.174 1.00 78.38 422 ASN A CA 1
ATOM 3309 C C . ASN A 1 422 ? -0.255 -21.307 -14.668 1.00 78.38 422 ASN A C 1
ATOM 3311 O O . ASN A 1 422 ? -1.098 -22.013 -14.119 1.00 78.38 422 ASN A O 1
ATOM 3315 N N . GLN A 1 423 ? -0.555 -20.530 -15.715 1.00 85.25 423 GLN A N 1
ATOM 3316 C CA . GLN A 1 423 ? -1.898 -20.498 -16.306 1.00 85.25 423 GLN A CA 1
ATOM 3317 C C . GLN A 1 423 ? -2.296 -21.854 -16.892 1.00 85.25 423 GLN A C 1
ATOM 3319 O O . GLN A 1 423 ? -3.459 -22.238 -16.790 1.00 85.25 423 GLN A O 1
ATOM 3324 N N . LYS A 1 424 ? -1.336 -22.617 -17.433 1.00 86.81 424 LYS A N 1
ATOM 3325 C CA . LYS A 1 424 ? -1.588 -23.992 -17.868 1.00 86.81 424 LYS A CA 1
ATOM 3326 C C . LYS A 1 424 ? -2.045 -24.872 -16.704 1.00 86.81 424 LYS A C 1
ATOM 3328 O O . LYS A 1 424 ? -3.018 -25.600 -16.840 1.00 86.81 424 LYS A O 1
ATOM 3333 N N . LEU A 1 425 ? -1.407 -24.781 -15.538 1.00 83.44 425 LEU A N 1
ATOM 3334 C CA . LEU A 1 425 ? -1.816 -25.568 -14.366 1.00 83.44 425 LEU A CA 1
ATOM 3335 C C . LEU A 1 425 ? -3.236 -25.222 -13.887 1.00 83.44 425 LEU A C 1
ATOM 3337 O O . LEU A 1 425 ? -3.988 -26.113 -13.492 1.00 83.44 425 LEU A O 1
ATOM 3341 N N . GLU A 1 426 ? -3.613 -23.941 -13.913 1.00 87.06 426 GLU A N 1
ATOM 3342 C CA . GLU A 1 426 ? -4.981 -23.500 -13.598 1.00 87.06 426 GLU A CA 1
ATOM 3343 C C . GLU A 1 426 ? -5.999 -24.029 -14.616 1.00 87.06 426 GLU A C 1
ATOM 3345 O O . GLU A 1 426 ? -7.077 -24.488 -14.233 1.00 87.06 426 GLU A O 1
ATOM 3350 N N . PHE A 1 427 ? -5.640 -24.014 -15.901 1.00 91.19 427 PHE A N 1
ATOM 3351 C CA . PHE A 1 427 ? -6.453 -24.558 -16.982 1.00 91.19 427 PHE A CA 1
ATOM 3352 C C . PHE A 1 427 ? -6.704 -26.060 -16.818 1.00 91.19 427 PHE A C 1
ATOM 3354 O O . PHE A 1 427 ? -7.859 -26.480 -16.810 1.00 91.19 427 PHE A O 1
ATOM 3361 N N . GLU A 1 428 ? -5.655 -26.861 -16.603 1.00 89.19 428 GLU A N 1
ATOM 3362 C CA . GLU A 1 428 ? -5.777 -28.318 -16.439 1.00 89.19 428 GLU A CA 1
ATOM 3363 C C . GLU A 1 428 ? -6.687 -28.692 -15.259 1.00 89.19 428 GLU A C 1
ATOM 3365 O O . GLU A 1 428 ? -7.522 -29.595 -15.360 1.00 89.19 428 GLU A O 1
ATOM 3370 N N . LYS A 1 429 ? -6.592 -27.956 -14.141 1.00 88.56 429 LYS A N 1
ATOM 3371 C CA . LYS A 1 429 ? -7.471 -28.155 -12.976 1.00 88.56 429 LYS A CA 1
ATOM 3372 C C . LYS A 1 429 ? -8.942 -27.949 -13.319 1.00 88.56 429 LYS A C 1
ATOM 3374 O O . LYS A 1 429 ? -9.783 -28.742 -12.890 1.00 88.56 429 LYS A O 1
ATOM 3379 N N . GLN A 1 430 ? -9.244 -26.882 -14.056 1.00 92.50 430 GLN A N 1
ATOM 3380 C CA . GLN A 1 430 ? -10.608 -26.555 -14.456 1.00 92.50 430 GLN A CA 1
ATOM 3381 C C . GLN A 1 430 ? -11.110 -27.517 -15.533 1.00 92.50 430 GLN A C 1
ATOM 3383 O O . GLN A 1 430 ? -12.237 -27.988 -15.417 1.00 92.50 430 GLN A O 1
ATOM 3388 N N . LYS A 1 431 ? -10.275 -27.898 -16.507 1.00 91.62 431 LYS A N 1
ATOM 3389 C CA . LYS A 1 431 ? -10.590 -28.906 -17.534 1.00 91.62 431 LYS A CA 1
ATOM 3390 C C . LYS A 1 431 ? -10.976 -30.244 -16.898 1.00 91.62 431 LYS A C 1
ATOM 3392 O O . LYS A 1 431 ? -12.009 -30.819 -17.235 1.00 91.62 431 LYS A O 1
ATOM 3397 N N . LYS A 1 432 ? -10.205 -30.702 -15.905 1.00 90.94 432 LYS A N 1
ATOM 3398 C CA . LYS A 1 432 ? -10.521 -31.919 -15.144 1.00 90.94 432 LYS A CA 1
ATOM 3399 C C . LYS A 1 432 ? -11.831 -31.790 -14.361 1.00 90.94 432 LYS A C 1
ATOM 3401 O O . LYS A 1 432 ? -12.635 -32.720 -14.376 1.00 90.94 432 LYS A O 1
ATOM 3406 N N . LYS A 1 433 ? -12.089 -30.635 -13.736 1.00 90.88 433 LYS A N 1
ATOM 3407 C CA . LYS A 1 433 ? -13.355 -30.394 -13.026 1.00 90.88 433 LYS A CA 1
ATOM 3408 C C . LYS A 1 433 ? -14.567 -30.449 -13.954 1.00 90.88 433 LYS A C 1
ATOM 3410 O O . LYS A 1 433 ? -15.585 -31.005 -13.555 1.00 90.88 433 LYS A O 1
ATOM 3415 N N . TYR A 1 434 ? -14.449 -29.957 -15.187 1.00 92.25 434 TYR A N 1
ATOM 3416 C CA . TYR A 1 434 ? -15.511 -30.064 -16.192 1.00 92.25 434 TYR A CA 1
ATOM 3417 C C . TYR A 1 434 ? -15.878 -31.527 -16.442 1.00 92.25 434 TYR A C 1
ATOM 3419 O O . TYR A 1 434 ? -17.041 -31.908 -16.342 1.00 92.25 434 TYR A O 1
ATOM 3427 N N . ALA A 1 435 ? -14.863 -32.351 -16.722 1.00 90.00 435 ALA A N 1
ATOM 3428 C CA . ALA A 1 435 ? -15.033 -33.770 -17.008 1.00 90.00 435 ALA A CA 1
ATOM 3429 C C . ALA A 1 435 ? -15.655 -34.537 -15.829 1.00 90.00 435 ALA A C 1
ATOM 3431 O O . ALA A 1 435 ? -16.417 -35.478 -16.038 1.00 90.00 435 ALA A O 1
ATOM 3432 N N . GLU A 1 436 ? -15.369 -34.132 -14.591 1.00 88.06 436 GLU A N 1
ATOM 3433 C CA . GLU A 1 436 ? -15.990 -34.722 -13.406 1.00 88.06 436 GLU A CA 1
ATOM 3434 C C . GLU A 1 436 ? -17.442 -34.260 -13.221 1.00 88.06 436 GLU A C 1
ATOM 3436 O O . GLU A 1 436 ? -18.321 -35.095 -13.018 1.00 88.06 436 GLU A O 1
ATOM 3441 N N . GLU A 1 437 ? -17.725 -32.956 -13.292 1.00 87.50 437 GLU A N 1
ATOM 3442 C CA . GLU A 1 437 ? -19.075 -32.423 -13.063 1.00 87.50 437 GLU A CA 1
ATOM 3443 C C . GLU A 1 437 ? -20.057 -32.846 -14.170 1.00 87.50 437 GLU A C 1
ATOM 3445 O O . GLU A 1 437 ? -21.193 -33.206 -13.862 1.00 87.50 437 GLU A O 1
ATOM 3450 N N . ILE A 1 438 ? -19.612 -32.930 -15.432 1.00 87.31 438 ILE A N 1
ATOM 3451 C CA . ILE A 1 438 ? -20.458 -33.386 -16.544 1.00 87.31 438 ILE A CA 1
ATOM 3452 C C . ILE A 1 438 ? -20.861 -34.858 -16.393 1.00 87.31 438 ILE A C 1
ATOM 3454 O O . ILE A 1 438 ? -21.886 -35.251 -16.920 1.00 87.31 438 ILE A O 1
ATOM 3458 N N . GLN A 1 439 ? -20.122 -35.709 -15.676 1.00 82.12 439 GLN A N 1
ATOM 3459 C CA . GLN A 1 439 ? -20.494 -37.127 -15.515 1.00 82.12 439 GLN A CA 1
ATOM 3460 C C . GLN A 1 439 ? -21.398 -37.384 -14.306 1.00 82.12 439 GLN A C 1
ATOM 3462 O O . GLN A 1 439 ? -22.015 -38.450 -14.211 1.00 82.12 439 GLN A O 1
ATOM 3467 N N . LYS A 1 440 ? -21.522 -36.418 -13.388 1.00 73.94 440 LYS A N 1
ATOM 3468 C CA . LYS A 1 440 ? -22.328 -36.587 -12.176 1.00 73.94 440 LYS A CA 1
ATOM 3469 C C . LYS A 1 440 ? -23.807 -36.766 -12.533 1.00 73.94 440 LYS A C 1
ATOM 3471 O O . LYS A 1 440 ? -24.356 -36.100 -13.413 1.00 73.94 440 LYS A O 1
ATOM 3476 N N . LYS A 1 441 ? -24.437 -37.719 -11.843 1.00 62.69 441 LYS A N 1
ATOM 3477 C CA . LYS A 1 441 ? -25.880 -38.020 -11.872 1.00 62.69 441 LYS A CA 1
ATOM 3478 C C . LYS A 1 441 ? -26.496 -37.781 -10.489 1.00 62.69 441 LYS A C 1
ATOM 3480 O O . LYS A 1 441 ? -27.315 -38.571 -10.030 1.00 62.69 441 LYS A O 1
ATOM 3485 N N . GLU A 1 442 ? -26.016 -36.774 -9.761 1.00 61.62 442 GLU A N 1
ATOM 3486 C CA . GLU A 1 442 ? -26.489 -36.530 -8.397 1.00 61.62 442 GLU A CA 1
ATOM 3487 C C . GLU A 1 442 ? -27.914 -35.970 -8.435 1.00 61.62 442 GLU A C 1
ATOM 3489 O O . GLU A 1 442 ? -28.125 -34.815 -8.782 1.00 61.62 442 GLU A O 1
ATOM 3494 N N . ASP A 1 443 ? -28.886 -36.801 -8.053 1.00 61.19 443 ASP A N 1
ATOM 3495 C CA . ASP A 1 443 ? -30.306 -36.442 -7.895 1.00 61.19 443 ASP A CA 1
ATOM 3496 C C . ASP A 1 443 ? -30.598 -35.759 -6.546 1.00 61.19 443 ASP A C 1
ATOM 3498 O O . ASP A 1 443 ? -31.704 -35.814 -6.013 1.00 61.19 443 ASP A O 1
ATOM 3502 N N . LYS A 1 444 ? -29.565 -35.175 -5.932 1.00 74.50 444 LYS A N 1
ATOM 3503 C CA . LYS A 1 444 ? -29.647 -34.583 -4.599 1.00 74.50 444 LYS A CA 1
ATOM 3504 C C . LYS A 1 444 ? -29.709 -33.067 -4.705 1.00 74.50 444 LYS A C 1
ATOM 3506 O O . LYS A 1 444 ? -28.856 -32.439 -5.330 1.00 74.50 444 LYS A O 1
ATOM 3511 N N . THR A 1 445 ? -30.678 -32.493 -4.003 1.00 79.81 445 THR A N 1
ATOM 3512 C CA . THR A 1 445 ? -30.867 -31.046 -3.816 1.00 79.81 445 THR A CA 1
ATOM 3513 C C . THR A 1 445 ? -29.799 -30.411 -2.916 1.00 79.81 445 THR A C 1
ATOM 3515 O O . THR A 1 445 ? -29.702 -29.187 -2.833 1.00 79.81 445 THR A O 1
ATOM 3518 N N . THR A 1 446 ? -28.950 -31.235 -2.293 1.00 83.12 446 THR A N 1
ATOM 3519 C CA . THR A 1 446 ? -27.851 -30.842 -1.404 1.00 83.12 446 THR A CA 1
ATOM 3520 C C . THR A 1 446 ? -26.576 -31.611 -1.754 1.00 83.12 446 THR A C 1
ATOM 3522 O O . THR A 1 446 ? -26.633 -32.794 -2.099 1.00 83.12 446 THR A O 1
ATOM 3525 N N . LYS A 1 447 ? -25.420 -30.949 -1.642 1.00 82.56 447 LYS A N 1
ATOM 3526 C CA . LYS A 1 447 ? -24.085 -31.509 -1.897 1.00 82.56 447 LYS A CA 1
ATOM 3527 C C . LYS A 1 447 ? -23.201 -31.358 -0.663 1.00 82.56 447 LYS A C 1
ATOM 3529 O O . LYS A 1 447 ? -23.100 -30.267 -0.114 1.00 82.56 447 LYS A O 1
ATOM 3534 N N . GLU A 1 448 ? -22.531 -32.434 -0.258 1.00 82.50 448 GLU A N 1
ATOM 3535 C CA . GLU A 1 448 ? -21.587 -32.402 0.865 1.00 82.50 448 GLU A CA 1
ATOM 3536 C C . GLU A 1 448 ? -20.251 -31.774 0.465 1.00 82.50 448 GLU A C 1
ATOM 3538 O O . GLU A 1 448 ? -19.699 -32.054 -0.605 1.00 82.50 448 GLU A O 1
ATOM 3543 N N . THR A 1 449 ? -19.708 -30.935 1.346 1.00 74.38 449 THR A N 1
ATOM 3544 C CA . THR A 1 449 ? -18.395 -30.305 1.176 1.00 74.38 449 THR A CA 1
ATOM 3545 C C . THR A 1 449 ? -17.572 -30.404 2.457 1.00 74.38 449 THR A C 1
ATOM 3547 O O . THR A 1 449 ? -18.082 -30.787 3.505 1.00 74.38 449 THR A O 1
ATOM 3550 N N . SER A 1 450 ? -16.291 -30.026 2.406 1.00 66.31 450 SER A N 1
ATOM 3551 C CA . SER A 1 450 ? -15.421 -30.021 3.593 1.00 66.31 450 SER A CA 1
ATOM 3552 C C . SER A 1 450 ? -15.931 -29.135 4.738 1.00 66.31 450 SER A C 1
ATOM 3554 O O . SER A 1 450 ? -15.507 -29.326 5.872 1.00 66.31 450 SER A O 1
ATOM 3556 N N . ASN A 1 451 ? -16.821 -28.181 4.444 1.00 62.81 451 ASN A N 1
ATOM 3557 C CA . ASN A 1 451 ? -17.340 -27.196 5.394 1.00 62.81 451 ASN A CA 1
ATOM 3558 C C . ASN A 1 451 ? -18.859 -27.349 5.614 1.00 62.81 451 ASN A C 1
ATOM 3560 O O . ASN A 1 451 ? -19.507 -26.418 6.082 1.00 62.81 451 ASN A O 1
ATOM 3564 N N . GLY A 1 452 ? -19.426 -28.509 5.261 1.00 74.81 452 GLY A N 1
ATOM 3565 C CA . GLY A 1 452 ? -20.845 -28.827 5.429 1.00 74.81 452 GLY A CA 1
ATOM 3566 C C . GLY A 1 452 ? -21.646 -28.859 4.121 1.00 74.81 452 GLY A C 1
ATOM 3567 O O . GLY A 1 452 ? -21.076 -28.674 3.034 1.00 74.81 452 GLY A O 1
ATOM 3568 N N . PRO A 1 453 ? -22.961 -29.116 4.214 1.00 85.12 453 PRO A N 1
ATOM 3569 C CA . PRO A 1 453 ? -23.844 -29.189 3.059 1.00 85.12 453 PRO A CA 1
ATOM 3570 C C . PRO A 1 453 ? -23.978 -27.828 2.365 1.00 85.12 453 PRO A C 1
ATOM 3572 O O . PRO A 1 453 ? -24.025 -26.779 3.010 1.00 85.12 453 PRO A O 1
ATOM 3575 N N . ILE A 1 454 ? -24.054 -27.850 1.034 1.00 87.19 454 ILE A N 1
ATOM 3576 C CA . ILE A 1 454 ? -24.401 -26.696 0.197 1.00 87.19 454 ILE A CA 1
ATOM 3577 C C . ILE A 1 454 ? -25.608 -27.018 -0.680 1.00 87.19 454 ILE A C 1
ATOM 3579 O O . ILE A 1 454 ? -25.868 -28.174 -1.023 1.00 87.19 454 ILE A O 1
ATOM 3583 N N . ASN A 1 455 ? -26.317 -25.974 -1.089 1.00 88.69 455 ASN A N 1
ATOM 3584 C CA . ASN A 1 455 ? -27.432 -26.074 -2.015 1.00 88.69 455 ASN A CA 1
ATOM 3585 C C . ASN A 1 455 ? -26.949 -26.560 -3.397 1.00 88.69 455 ASN A C 1
ATOM 3587 O O . ASN A 1 455 ? -25.974 -26.042 -3.942 1.00 88.69 455 ASN A O 1
ATOM 3591 N N . ASN A 1 456 ? -27.647 -27.540 -3.971 1.00 88.56 456 ASN A N 1
ATOM 3592 C CA . ASN A 1 456 ? -27.352 -28.123 -5.280 1.00 88.56 456 ASN A CA 1
ATOM 3593 C C . ASN A 1 456 ? -28.558 -28.090 -6.245 1.00 88.56 456 ASN A C 1
ATOM 3595 O O . ASN A 1 456 ? -28.559 -28.771 -7.269 1.00 88.56 456 ASN A O 1
ATOM 3599 N N . PHE A 1 457 ? -29.591 -27.295 -5.943 1.00 86.69 457 PHE A N 1
ATOM 3600 C CA . PHE A 1 457 ? -30.770 -27.148 -6.796 1.00 86.69 457 PHE A CA 1
ATOM 3601 C C . PHE A 1 457 ? -30.403 -26.688 -8.211 1.00 86.69 457 PHE A C 1
ATOM 3603 O O . PHE A 1 457 ? -29.623 -25.744 -8.387 1.00 86.69 457 PHE A O 1
ATOM 3610 N N . TYR A 1 458 ? -31.043 -27.321 -9.197 1.00 85.69 458 TYR A N 1
ATOM 3611 C CA . TYR A 1 458 ? -30.982 -27.023 -10.633 1.00 85.69 458 TYR A CA 1
ATOM 3612 C C . TYR A 1 458 ? -29.675 -27.410 -11.340 1.00 85.69 458 TYR A C 1
ATOM 3614 O O . TYR A 1 458 ? -29.573 -27.309 -12.562 1.00 85.69 458 TYR A O 1
ATOM 3622 N N . VAL A 1 459 ? -28.660 -27.856 -10.591 1.00 87.94 459 VAL A N 1
ATOM 3623 C CA . VAL A 1 459 ? -27.344 -28.209 -11.141 1.00 87.94 459 VAL A CA 1
ATOM 3624 C C . VAL A 1 459 ? -27.444 -29.429 -12.056 1.00 87.94 459 VAL A C 1
ATOM 3626 O O . VAL A 1 459 ? -26.850 -29.432 -13.135 1.00 87.94 459 VAL A O 1
ATOM 3629 N N . LYS A 1 460 ? -28.219 -30.447 -11.661 1.00 86.56 460 LYS A N 1
ATOM 3630 C CA . LYS A 1 460 ? -28.444 -31.655 -12.466 1.00 86.56 460 LYS A CA 1
ATOM 3631 C C . LYS A 1 460 ? -29.117 -31.301 -13.790 1.00 86.56 460 LYS A C 1
ATOM 3633 O O . LYS A 1 460 ? -28.602 -31.658 -14.843 1.00 86.56 460 LYS A O 1
ATOM 3638 N N . GLU A 1 461 ? -30.215 -30.559 -13.730 1.00 87.75 461 GLU A N 1
ATOM 3639 C CA . GLU A 1 461 ? -31.015 -30.135 -14.877 1.00 87.75 461 GLU A CA 1
ATOM 3640 C C . GLU A 1 461 ? -30.179 -29.290 -15.844 1.00 87.75 461 GLU A C 1
ATOM 3642 O O . GLU A 1 461 ? -30.248 -29.474 -17.061 1.00 87.75 461 GLU A O 1
ATOM 3647 N N . PHE A 1 462 ? -29.327 -28.409 -15.309 1.00 91.69 462 PHE A N 1
ATOM 3648 C CA . PHE A 1 462 ? -28.377 -27.645 -16.110 1.00 91.69 462 PHE A CA 1
ATOM 3649 C C . PHE A 1 462 ? -27.395 -28.561 -16.852 1.00 91.69 462 PHE A C 1
ATOM 3651 O O . PHE A 1 462 ? -27.238 -28.443 -18.068 1.00 91.69 462 PHE A O 1
ATOM 3658 N N . TYR A 1 463 ? -26.736 -29.488 -16.148 1.00 91.00 463 TYR A N 1
ATOM 3659 C CA . TYR A 1 463 ? -25.764 -30.393 -16.768 1.00 91.00 463 TYR A CA 1
ATOM 3660 C C . TYR A 1 463 ? -26.411 -31.405 -17.721 1.00 91.00 463 TYR A C 1
ATOM 3662 O O . TYR A 1 463 ? -25.777 -31.792 -18.697 1.00 91.00 463 TYR A O 1
ATOM 3670 N N . GLU A 1 464 ? -27.654 -31.828 -17.490 1.00 88.50 464 GLU A N 1
ATOM 3671 C CA . GLU A 1 464 ? -28.413 -32.666 -18.428 1.00 88.50 464 GLU A CA 1
ATOM 3672 C C . GLU A 1 464 ? -28.665 -31.952 -19.754 1.00 88.50 464 GLU A C 1
ATOM 3674 O O . GLU A 1 464 ? -28.445 -32.540 -20.812 1.00 88.50 464 GLU A O 1
ATOM 3679 N N . LYS A 1 465 ? -29.023 -30.665 -19.709 1.00 89.75 465 LYS A N 1
ATOM 3680 C CA . LYS A 1 465 ? -29.139 -29.839 -20.917 1.00 89.75 465 LYS A CA 1
ATOM 3681 C C . LYS A 1 465 ? -27.782 -29.611 -21.577 1.00 89.75 465 LYS A C 1
ATOM 3683 O O . LYS A 1 465 ? -27.659 -29.777 -22.786 1.00 89.75 465 LYS A O 1
ATOM 3688 N N . LEU A 1 466 ? -26.745 -29.317 -20.790 1.00 90.75 466 LEU A N 1
ATOM 3689 C CA . LEU A 1 466 ? -25.385 -29.115 -21.299 1.00 90.75 466 LEU A CA 1
ATOM 3690 C C . LEU A 1 466 ? -24.840 -30.369 -22.009 1.00 90.75 466 LEU A C 1
ATOM 3692 O O . LEU A 1 466 ? -24.217 -30.258 -23.063 1.00 90.75 466 LEU A O 1
ATOM 3696 N N . LYS A 1 467 ? -25.129 -31.573 -21.491 1.00 88.25 467 LYS A N 1
ATOM 3697 C CA . LYS A 1 467 ? -24.733 -32.859 -22.100 1.00 88.25 467 LYS A CA 1
ATOM 3698 C C . LYS A 1 467 ? -25.243 -33.047 -23.526 1.00 88.25 467 LYS A C 1
ATOM 3700 O O . LYS A 1 467 ? -24.580 -33.746 -24.285 1.00 88.25 467 LYS A O 1
ATOM 3705 N N . SER A 1 468 ? -26.379 -32.444 -23.887 1.00 81.12 468 SER A N 1
ATOM 3706 C CA . SER A 1 468 ? -27.015 -32.630 -25.200 1.00 81.12 468 SER A CA 1
ATOM 3707 C C . SER A 1 468 ? -26.166 -32.127 -26.379 1.00 81.12 468 SER A C 1
ATOM 3709 O O . SER A 1 468 ? -26.421 -32.526 -27.511 1.00 81.12 468 SER A O 1
ATOM 3711 N N . GLY A 1 469 ? -25.134 -31.312 -26.125 1.00 80.12 469 GLY A N 1
ATOM 3712 C CA . GLY A 1 469 ? -24.166 -30.865 -27.141 1.00 80.12 469 GLY A CA 1
ATOM 3713 C C . GLY A 1 469 ? -22.718 -30.743 -26.647 1.00 80.12 469 GLY A C 1
ATOM 3714 O O . GLY A 1 469 ? -21.791 -30.738 -27.450 1.00 80.12 469 GLY A O 1
ATOM 3715 N N . TYR A 1 470 ? -22.498 -30.712 -25.328 1.00 89.12 470 TYR A N 1
ATOM 3716 C CA . TYR A 1 470 ? -21.210 -30.383 -24.703 1.00 89.12 470 TYR A CA 1
ATOM 3717 C C . TYR A 1 470 ? -20.765 -31.453 -23.697 1.00 89.12 470 TYR A C 1
ATOM 3719 O O . TYR A 1 470 ? -20.184 -31.162 -22.658 1.00 89.12 470 TYR A O 1
ATOM 3727 N N . GLN A 1 471 ? -21.040 -32.732 -23.979 1.00 86.44 471 GLN A N 1
ATOM 3728 C CA . GLN A 1 471 ? -20.579 -33.832 -23.123 1.00 86.44 471 GLN A CA 1
ATOM 3729 C C . GLN A 1 471 ? -19.041 -33.907 -23.045 1.00 86.44 471 GLN A C 1
ATOM 3731 O O . GLN A 1 471 ? -18.490 -34.270 -22.004 1.00 86.44 471 GLN A O 1
ATOM 3736 N N . SER A 1 472 ? -18.351 -33.570 -24.141 1.00 85.19 472 SER A N 1
ATOM 3737 C CA . SER A 1 472 ? -16.893 -33.431 -24.167 1.00 85.19 472 SER A CA 1
ATOM 3738 C C . SER A 1 472 ? -16.478 -32.033 -23.721 1.00 85.19 472 SER A C 1
ATOM 3740 O O . SER A 1 472 ? -17.032 -31.038 -24.192 1.00 85.19 472 SER A O 1
ATOM 3742 N N . VAL A 1 473 ? -15.442 -31.956 -22.881 1.00 87.94 473 VAL A N 1
ATOM 3743 C CA . VAL A 1 473 ? -14.835 -30.677 -22.491 1.00 87.94 473 VAL A CA 1
ATOM 3744 C C . VAL A 1 473 ? -14.314 -29.910 -23.704 1.00 87.94 473 VAL A C 1
ATOM 3746 O O . VAL A 1 473 ? -14.438 -28.692 -23.735 1.00 87.94 473 VAL A O 1
ATOM 3749 N N . ASP A 1 474 ? -13.819 -30.597 -24.737 1.00 89.19 474 ASP A N 1
ATOM 3750 C CA . ASP A 1 474 ? -13.248 -29.944 -25.919 1.00 89.19 474 ASP A CA 1
ATOM 3751 C C . ASP A 1 474 ? -14.299 -29.126 -26.683 1.00 89.19 474 ASP A C 1
ATOM 3753 O O . ASP A 1 474 ? -14.012 -28.005 -27.091 1.00 89.19 474 ASP A O 1
ATOM 3757 N N . ALA A 1 475 ? -15.546 -29.605 -26.766 1.00 89.50 475 ALA A N 1
ATOM 3758 C CA . ALA A 1 475 ? -16.647 -28.858 -27.382 1.00 89.50 475 ALA A CA 1
ATOM 3759 C C . ALA A 1 475 ? -16.959 -27.556 -26.619 1.00 89.50 475 ALA A C 1
ATOM 3761 O O . ALA A 1 475 ? -17.225 -26.512 -27.214 1.00 89.50 475 ALA A O 1
ATOM 3762 N N . PHE A 1 476 ? -16.881 -27.584 -25.284 1.00 91.50 476 PHE A N 1
ATOM 3763 C CA . PHE A 1 476 ? -17.015 -26.376 -24.468 1.00 91.50 476 PHE A CA 1
ATOM 3764 C C . PHE A 1 476 ? -15.809 -25.438 -24.635 1.00 91.50 476 PHE A C 1
ATOM 3766 O O . PHE A 1 476 ? -15.972 -24.220 -24.718 1.00 91.50 476 PHE A O 1
ATOM 3773 N N . LEU A 1 477 ? -14.597 -25.989 -24.735 1.00 92.69 477 LEU A N 1
ATOM 3774 C CA . LEU A 1 477 ? -13.369 -25.222 -24.957 1.00 92.69 477 LEU A CA 1
ATOM 3775 C C . LEU A 1 477 ? -13.331 -24.546 -26.336 1.00 92.69 477 LEU A C 1
ATOM 3777 O O . LEU A 1 477 ? -12.791 -23.442 -26.451 1.00 92.69 477 LEU A O 1
ATOM 3781 N N . GLU A 1 478 ? -13.939 -25.140 -27.366 1.00 91.62 478 GLU A N 1
ATOM 3782 C CA . GLU A 1 478 ? -14.145 -24.480 -28.662 1.00 91.62 478 GLU A CA 1
ATOM 3783 C C . GLU A 1 478 ? -14.957 -23.194 -28.498 1.00 91.62 478 GLU A C 1
ATOM 3785 O O . GLU A 1 478 ? -14.565 -22.143 -29.007 1.00 91.62 478 GLU A O 1
ATOM 3790 N N . LEU A 1 479 ? -16.056 -23.238 -27.740 1.00 91.12 479 LEU A N 1
ATOM 3791 C CA . LEU A 1 479 ? -16.861 -22.050 -27.452 1.00 91.12 479 LEU A CA 1
ATOM 3792 C C . LEU A 1 479 ? -16.137 -21.037 -26.569 1.00 91.12 479 LEU A C 1
ATOM 3794 O O . LEU A 1 479 ? -16.270 -19.834 -26.794 1.00 91.12 479 LEU A O 1
ATOM 3798 N N . LEU A 1 480 ? -15.354 -21.501 -25.595 1.00 91.12 480 LEU A N 1
ATOM 3799 C CA . LEU A 1 480 ? -14.537 -20.623 -24.758 1.00 91.12 480 LEU A CA 1
ATOM 3800 C C . LEU A 1 480 ? -13.488 -19.879 -25.600 1.00 91.12 480 LEU A C 1
ATOM 3802 O O . LEU A 1 480 ? -13.198 -18.709 -25.370 1.00 91.12 480 LEU A O 1
ATOM 3806 N N . SER A 1 481 ? -12.966 -20.532 -26.639 1.00 90.62 481 SER A N 1
ATOM 3807 C CA . SER A 1 481 ? -12.054 -19.918 -27.614 1.00 90.62 481 SER A CA 1
ATOM 3808 C C . SER A 1 481 ? -12.765 -18.915 -28.528 1.00 90.62 481 SER A C 1
ATOM 3810 O O . SER A 1 481 ? -12.133 -17.995 -29.048 1.00 90.62 481 SER A O 1
ATOM 3812 N N . LYS A 1 482 ? -14.090 -19.052 -28.702 1.00 87.56 482 LYS A N 1
ATOM 3813 C CA . LYS A 1 482 ? -14.928 -18.109 -29.455 1.00 87.56 482 LYS A CA 1
ATOM 3814 C C . LYS A 1 482 ? -15.285 -16.841 -28.678 1.00 87.56 482 LYS A C 1
ATOM 3816 O O . LYS A 1 482 ? -15.910 -15.945 -29.242 1.00 87.56 482 LYS A O 1
ATOM 3821 N N . GLU A 1 483 ? -14.867 -16.715 -27.421 1.00 84.75 483 GLU A N 1
ATOM 3822 C CA . GLU A 1 483 ? -15.027 -15.460 -26.698 1.00 84.75 483 GLU A CA 1
ATOM 3823 C C . GLU A 1 483 ? -14.301 -14.320 -27.429 1.00 84.75 483 GLU A C 1
ATOM 3825 O O . GLU A 1 483 ? -13.165 -14.463 -27.885 1.00 84.75 483 GLU A O 1
ATOM 3830 N N . GLY A 1 484 ? -14.959 -13.165 -27.575 1.00 79.12 484 GLY A N 1
ATOM 3831 C CA . GLY A 1 484 ? -14.528 -12.132 -28.528 1.00 79.12 484 GLY A CA 1
ATOM 3832 C C . GLY A 1 484 ? -13.102 -11.599 -28.316 1.00 79.12 484 GLY A C 1
ATOM 3833 O O . GLY A 1 484 ? -12.470 -11.143 -29.268 1.00 79.12 484 GLY A O 1
ATOM 3834 N N . ILE A 1 485 ? -12.569 -11.660 -27.090 1.00 77.94 485 ILE A N 1
ATOM 3835 C CA . ILE A 1 485 ? -11.170 -11.310 -26.784 1.00 77.94 485 ILE A CA 1
ATOM 3836 C C . ILE A 1 485 ? -10.177 -12.422 -27.132 1.00 77.94 485 ILE A C 1
ATOM 3838 O O . ILE A 1 485 ? -9.032 -12.132 -27.463 1.00 77.94 485 ILE A O 1
ATOM 3842 N N . CYS A 1 486 ? -10.611 -13.677 -27.073 1.00 84.31 486 CYS A N 1
ATOM 3843 C CA . CYS A 1 486 ? -9.805 -14.851 -27.379 1.00 84.31 486 CYS A CA 1
ATOM 3844 C C . CYS A 1 486 ? -9.633 -15.030 -28.891 1.00 84.31 486 CYS A C 1
ATOM 3846 O O . CYS A 1 486 ? -8.542 -15.380 -29.339 1.00 84.31 486 CYS A O 1
ATOM 3848 N N . GLN A 1 487 ? -10.666 -14.693 -29.674 1.00 82.31 487 GLN A N 1
ATOM 3849 C CA . GLN A 1 487 ? -10.650 -14.770 -31.140 1.00 82.31 487 GLN A CA 1
ATOM 3850 C C . GLN A 1 487 ? -9.769 -13.713 -31.810 1.00 82.31 487 GLN A C 1
ATOM 3852 O O . GLN A 1 487 ? -9.260 -13.940 -32.906 1.00 82.31 487 GLN A O 1
ATOM 3857 N N . LYS A 1 488 ? -9.626 -12.532 -31.197 1.00 77.94 488 LYS A N 1
ATOM 3858 C CA . LYS A 1 488 ? -8.879 -11.424 -31.800 1.00 77.94 488 LYS A CA 1
ATOM 3859 C C . LYS A 1 488 ? -7.379 -11.651 -31.606 1.00 77.94 488 LYS A C 1
ATOM 3861 O O . LYS A 1 488 ? -6.906 -11.547 -30.472 1.00 77.94 488 LYS A O 1
ATOM 3866 N N . PRO A 1 489 ? -6.609 -11.904 -32.678 1.00 78.94 489 PRO A N 1
ATOM 3867 C CA . PRO A 1 489 ? -5.172 -12.057 -32.545 1.00 78.94 489 PRO A CA 1
ATOM 3868 C C . PRO A 1 489 ? -4.539 -10.737 -32.059 1.00 78.94 489 PRO A C 1
ATOM 3870 O O . PRO A 1 489 ? -4.909 -9.664 -32.551 1.00 78.94 489 PRO A O 1
ATOM 3873 N N . PRO A 1 490 ? -3.594 -10.775 -31.101 1.00 77.38 490 PRO A N 1
ATOM 3874 C CA . PRO A 1 490 ? -2.831 -9.597 -30.698 1.00 77.38 490 PRO A CA 1
ATOM 3875 C C . PRO A 1 490 ? -2.064 -9.042 -31.898 1.00 77.38 490 PRO A C 1
ATOM 3877 O O . PRO A 1 490 ? -1.316 -9.784 -32.539 1.00 77.38 490 PRO A O 1
ATOM 3880 N N . LYS A 1 491 ? -2.227 -7.747 -32.189 1.00 77.56 491 LYS A N 1
ATOM 3881 C CA . LYS A 1 491 ? -1.531 -7.076 -33.291 1.00 77.56 491 LYS A CA 1
ATOM 3882 C C . LYS A 1 491 ? -0.728 -5.891 -32.770 1.00 77.56 491 LYS A C 1
ATOM 3884 O O . LYS A 1 491 ? -1.297 -4.965 -32.199 1.00 77.56 491 LYS A O 1
ATOM 3889 N N . VAL A 1 492 ? 0.580 -5.901 -33.011 1.00 71.38 492 VAL A N 1
ATOM 3890 C CA . VAL A 1 492 ? 1.489 -4.798 -32.674 1.00 71.38 492 VAL A CA 1
ATOM 3891 C C . VAL A 1 492 ? 2.270 -4.425 -33.920 1.00 71.38 492 VAL A C 1
ATOM 3893 O O . VAL A 1 492 ? 3.078 -5.206 -34.416 1.00 71.38 492 VAL A O 1
ATOM 3896 N N . VAL A 1 493 ? 2.044 -3.208 -34.418 1.00 73.56 493 VAL A N 1
ATOM 3897 C CA . VAL A 1 493 ? 2.623 -2.737 -35.687 1.00 73.56 493 VAL A CA 1
ATOM 3898 C C . VAL A 1 493 ? 2.213 -3.692 -36.831 1.00 73.56 493 VAL A C 1
ATOM 3900 O O . VAL A 1 493 ? 1.014 -3.807 -37.096 1.00 73.56 493 VAL A O 1
ATOM 3903 N N . GLU A 1 494 ? 3.156 -4.392 -37.469 1.00 72.06 494 GLU A N 1
ATOM 3904 C CA . GLU A 1 494 ? 2.904 -5.365 -38.550 1.00 72.06 494 GLU A CA 1
ATOM 3905 C C . GLU A 1 494 ? 2.811 -6.820 -38.046 1.00 72.06 494 GLU A C 1
ATOM 3907 O O . GLU A 1 494 ? 2.402 -7.718 -38.780 1.00 72.06 494 GLU A O 1
ATOM 3912 N N . GLU A 1 495 ? 3.144 -7.074 -36.777 1.00 76.44 495 GLU A N 1
ATOM 3913 C CA . GLU A 1 495 ? 3.182 -8.418 -36.202 1.00 76.44 495 GLU A CA 1
ATOM 3914 C C . GLU A 1 495 ? 1.826 -8.831 -35.642 1.00 76.44 495 GLU A C 1
ATOM 3916 O O . GLU A 1 495 ? 1.173 -8.076 -34.919 1.00 76.44 495 GLU A O 1
ATOM 3921 N N . THR A 1 496 ? 1.420 -10.060 -35.961 1.00 79.12 496 THR A N 1
ATOM 3922 C CA . THR A 1 496 ? 0.165 -10.659 -35.497 1.00 79.12 496 THR A CA 1
ATOM 3923 C C . THR A 1 496 ? 0.472 -11.988 -34.809 1.00 79.12 496 THR A C 1
ATOM 3925 O O . THR A 1 496 ? 1.027 -12.904 -35.427 1.00 79.12 496 THR A O 1
ATOM 3928 N N . ALA A 1 497 ? 0.150 -12.075 -33.519 1.00 79.56 497 ALA A N 1
ATOM 3929 C CA . ALA A 1 497 ? 0.286 -13.293 -32.727 1.00 79.56 497 ALA A CA 1
ATOM 3930 C C . ALA A 1 497 ? -0.944 -14.191 -32.871 1.00 79.56 497 ALA A C 1
ATOM 3932 O O . ALA A 1 497 ? -2.034 -13.712 -33.177 1.00 79.56 497 ALA A O 1
ATOM 3933 N N . ASP A 1 498 ? -0.787 -15.481 -32.580 1.00 81.56 498 ASP A N 1
ATOM 3934 C CA . ASP A 1 498 ? -1.903 -16.419 -32.646 1.00 81.56 498 ASP A CA 1
ATOM 3935 C C . ASP A 1 498 ? -2.972 -16.100 -31.592 1.00 81.56 498 ASP A C 1
ATOM 3937 O O . ASP A 1 498 ? -2.677 -15.844 -30.410 1.00 81.56 498 ASP A O 1
ATOM 3941 N N . ALA A 1 499 ? -4.224 -16.146 -32.050 1.00 84.31 499 ALA A N 1
ATOM 3942 C CA . ALA A 1 499 ? -5.409 -16.122 -31.208 1.00 84.31 499 ALA A CA 1
ATOM 3943 C C . ALA A 1 499 ? -5.403 -17.303 -30.223 1.00 84.31 499 ALA A C 1
ATOM 3945 O O . ALA A 1 499 ? -4.680 -18.287 -30.398 1.00 84.31 499 ALA A O 1
ATOM 3946 N N . VAL A 1 500 ? -6.183 -17.181 -29.154 1.00 87.56 500 VAL A N 1
ATOM 3947 C CA . VAL A 1 500 ? -6.300 -18.250 -28.164 1.00 87.56 500 VAL A CA 1
ATOM 3948 C C . VAL A 1 500 ? -7.216 -19.341 -28.705 1.00 87.56 500 VAL A C 1
ATOM 3950 O O . VAL A 1 500 ? -8.327 -19.068 -29.148 1.00 87.56 500 VAL A O 1
ATOM 3953 N N . ASP A 1 501 ? -6.735 -20.576 -28.630 1.00 88.81 501 ASP A N 1
ATOM 3954 C CA . ASP A 1 501 ? -7.471 -21.791 -28.954 1.00 88.81 501 ASP A CA 1
ATOM 3955 C C . ASP A 1 501 ? -7.243 -22.804 -27.828 1.00 88.81 501 ASP A C 1
ATOM 3957 O O . ASP A 1 501 ? -6.180 -23.427 -27.726 1.00 88.81 501 ASP A O 1
ATOM 3961 N N . PHE A 1 502 ? -8.212 -22.915 -26.926 1.00 89.31 502 PHE A N 1
ATOM 3962 C CA . PHE A 1 502 ? -8.139 -23.794 -25.763 1.00 89.31 502 PHE A CA 1
ATOM 3963 C C . PHE A 1 502 ? -8.238 -25.283 -26.126 1.00 89.31 502 PHE A C 1
ATOM 3965 O O . PHE A 1 502 ? -7.909 -26.110 -25.281 1.00 89.31 502 PHE A O 1
ATOM 3972 N N . THR A 1 503 ? -8.624 -25.637 -27.359 1.00 84.81 503 THR A N 1
ATOM 3973 C CA . THR A 1 503 ? -8.560 -27.032 -27.844 1.00 84.81 503 THR A CA 1
ATOM 3974 C C . THR A 1 503 ? -7.144 -27.449 -28.227 1.00 84.81 503 THR A C 1
ATOM 3976 O O . THR A 1 503 ? -6.815 -28.631 -28.259 1.00 84.81 503 THR A O 1
ATOM 3979 N N . LYS A 1 504 ? -6.278 -26.466 -28.498 1.00 80.38 504 LYS A N 1
ATOM 3980 C CA . LYS A 1 504 ? -4.855 -26.655 -28.769 1.00 80.38 504 LYS A CA 1
ATOM 3981 C C . LYS A 1 504 ? -4.071 -26.306 -27.509 1.00 80.38 504 LYS A C 1
ATOM 3983 O O . LYS A 1 504 ? -3.470 -25.238 -27.421 1.00 80.38 504 LYS A O 1
ATOM 3988 N N . ASP A 1 505 ? -4.086 -27.183 -26.514 1.00 66.62 505 ASP A N 1
ATOM 3989 C CA . ASP A 1 505 ? -3.320 -27.062 -25.260 1.00 66.62 505 ASP A CA 1
ATOM 3990 C C . ASP A 1 505 ? -1.966 -27.822 -25.286 1.00 66.62 505 ASP A C 1
ATOM 3992 O O . ASP A 1 505 ? -1.110 -27.636 -24.402 1.00 66.62 505 ASP A O 1
ATOM 3996 N N . GLU A 1 506 ? -1.736 -28.623 -26.335 1.00 58.03 506 GLU A N 1
ATOM 3997 C CA . GLU A 1 506 ? -0.513 -29.395 -26.597 1.00 58.03 506 GLU A CA 1
ATOM 3998 C C . GLU A 1 506 ? 0.594 -28.609 -27.345 1.00 58.03 506 GLU A C 1
ATOM 4000 O O . GLU A 1 506 ? 0.551 -27.387 -27.490 1.00 58.03 506 GLU A O 1
ATOM 4005 N N . THR A 1 507 ? 1.674 -29.293 -27.752 1.00 47.81 507 THR A N 1
ATOM 4006 C CA . THR A 1 507 ? 2.888 -28.712 -28.354 1.00 47.81 507 THR A CA 1
ATOM 4007 C C . THR A 1 507 ? 2.571 -27.843 -29.579 1.00 47.81 507 THR A C 1
ATOM 4009 O O . THR A 1 507 ? 2.297 -28.378 -30.647 1.00 47.81 507 THR A O 1
ATOM 4012 N N . ASN A 1 508 ? 2.682 -26.518 -29.411 1.00 51.78 508 ASN A N 1
ATOM 4013 C CA . ASN A 1 508 ? 2.379 -25.398 -30.333 1.00 51.78 508 ASN A CA 1
ATOM 4014 C C . ASN A 1 508 ? 1.026 -24.698 -30.104 1.00 51.78 508 ASN A C 1
ATOM 4016 O O . ASN A 1 508 ? 0.573 -23.927 -30.943 1.00 51.78 508 ASN A O 1
ATOM 4020 N N . GLY A 1 509 ? 0.406 -24.952 -28.955 1.00 66.94 509 GLY A N 1
ATOM 4021 C CA . GLY A 1 509 ? -0.881 -24.412 -28.554 1.00 66.94 509 GLY A CA 1
ATOM 4022 C C . GLY A 1 509 ? -0.863 -23.113 -27.738 1.00 66.94 509 GLY A C 1
ATOM 4023 O O . GLY A 1 509 ? 0.161 -22.449 -27.563 1.00 66.94 509 GLY A O 1
ATOM 4024 N N . THR A 1 510 ? -2.016 -22.781 -27.162 1.00 82.25 510 THR A N 1
ATOM 4025 C CA . THR A 1 510 ? -2.299 -21.561 -26.381 1.00 82.25 510 THR A CA 1
ATOM 4026 C C . THR A 1 510 ? -1.303 -21.281 -25.250 1.00 82.25 510 THR A C 1
ATOM 4028 O O . THR A 1 510 ? -0.951 -20.119 -25.004 1.00 82.25 510 THR A O 1
ATOM 4031 N N . PHE A 1 511 ? -0.831 -22.341 -24.590 1.00 83.38 511 PHE A N 1
ATOM 4032 C CA . PHE A 1 511 ? 0.058 -22.279 -23.427 1.00 83.38 511 PHE A CA 1
ATOM 4033 C C . PHE A 1 511 ? 1.547 -22.435 -23.769 1.00 83.38 511 PHE A C 1
ATOM 4035 O O . PHE A 1 511 ? 2.372 -22.554 -22.867 1.00 83.38 511 PHE A O 1
ATOM 4042 N N . CYS A 1 512 ? 1.925 -22.463 -25.051 1.00 72.44 512 CYS A N 1
ATOM 4043 C CA . CYS A 1 512 ? 3.335 -22.513 -25.423 1.00 72.44 512 CYS A CA 1
ATOM 4044 C C . CYS A 1 512 ? 4.006 -21.135 -25.375 1.00 72.44 512 CYS A C 1
ATOM 4046 O O . CYS A 1 512 ? 3.373 -20.078 -25.445 1.00 72.44 512 CYS A O 1
ATOM 4048 N N . ARG A 1 513 ? 5.342 -21.167 -25.283 1.00 71.56 513 ARG A N 1
ATOM 4049 C CA . ARG A 1 513 ? 6.187 -19.983 -25.451 1.00 71.56 513 ARG A CA 1
ATOM 4050 C C . ARG A 1 513 ? 5.909 -19.372 -26.822 1.00 71.56 513 ARG A C 1
ATOM 4052 O O . ARG A 1 513 ? 5.778 -20.088 -27.807 1.00 71.56 513 ARG A O 1
ATOM 4059 N N . THR A 1 514 ? 5.818 -18.051 -26.873 1.00 77.69 514 THR A N 1
ATOM 4060 C CA . THR A 1 514 ? 5.578 -17.345 -28.133 1.00 77.69 514 THR A CA 1
ATOM 4061 C C . THR A 1 514 ? 6.812 -17.376 -29.036 1.00 77.69 514 THR A C 1
ATOM 4063 O O . THR A 1 514 ? 7.930 -17.251 -28.533 1.00 77.69 514 THR A O 1
ATOM 4066 N N . LYS A 1 515 ? 6.611 -17.437 -30.363 1.00 82.38 515 LYS A N 1
ATOM 4067 C CA . LYS A 1 515 ? 7.676 -17.346 -31.388 1.00 82.38 515 LYS A CA 1
ATOM 4068 C C . LYS A 1 515 ? 8.566 -16.104 -31.235 1.00 82.38 515 LYS A C 1
ATOM 4070 O O . LYS A 1 515 ? 9.709 -16.071 -31.682 1.00 82.38 515 LYS A O 1
ATOM 4075 N N . TYR A 1 516 ? 8.048 -15.055 -30.594 1.00 85.00 516 TYR A N 1
ATOM 4076 C CA . TYR A 1 516 ? 8.788 -13.819 -30.325 1.00 85.00 516 TYR A CA 1
ATOM 4077 C C . TYR A 1 516 ? 9.857 -13.984 -29.245 1.00 85.00 516 TYR A C 1
ATOM 4079 O O . TYR A 1 516 ? 10.879 -13.307 -29.292 1.00 85.00 516 TYR A O 1
ATOM 4087 N N . CYS A 1 517 ? 9.639 -14.923 -28.328 1.00 86.19 517 CYS A N 1
ATOM 4088 C CA . CYS A 1 517 ? 10.531 -15.253 -27.225 1.00 86.19 517 CYS A CA 1
ATOM 4089 C C . CYS A 1 517 ? 11.429 -16.456 -27.526 1.00 86.19 517 CYS A C 1
ATOM 4091 O O . CYS A 1 517 ? 12.138 -16.928 -26.638 1.00 86.19 517 CYS A O 1
ATOM 4093 N N . GLU A 1 518 ? 11.398 -16.972 -28.755 1.00 84.81 518 GLU A N 1
ATOM 4094 C CA . GLU A 1 518 ? 12.289 -18.043 -29.181 1.00 84.81 518 GLU A CA 1
ATOM 4095 C C . GLU A 1 518 ? 13.721 -17.526 -29.409 1.00 84.81 518 GLU A C 1
ATOM 4097 O O . GLU A 1 518 ? 13.936 -16.333 -29.677 1.00 84.81 518 GLU A O 1
ATOM 4102 N N . PRO A 1 519 ? 14.726 -18.415 -29.320 1.00 86.12 519 PRO A N 1
ATOM 4103 C CA . PRO A 1 519 ? 16.065 -18.133 -29.819 1.00 86.12 519 PRO A CA 1
ATOM 4104 C C . PRO A 1 519 ? 16.039 -17.747 -31.304 1.00 86.12 519 PRO A C 1
ATOM 4106 O O . PRO A 1 519 ? 15.125 -18.120 -32.038 1.00 86.12 519 PRO A O 1
ATOM 4109 N N . CYS A 1 520 ? 17.081 -17.059 -31.781 1.00 87.94 520 CYS A N 1
ATOM 4110 C CA . CYS A 1 520 ? 17.189 -16.769 -33.211 1.00 87.94 520 CYS A CA 1
ATOM 4111 C C . CYS A 1 520 ? 17.161 -18.063 -34.050 1.00 87.94 520 CYS A C 1
ATOM 4113 O O . CYS A 1 520 ? 17.625 -19.109 -33.571 1.00 87.94 520 CYS A O 1
ATOM 4115 N N . PRO A 1 521 ? 16.647 -18.018 -35.294 1.00 88.25 521 PRO A N 1
ATOM 4116 C CA . PRO A 1 521 ? 16.623 -19.181 -36.172 1.00 88.25 521 PRO A CA 1
ATOM 4117 C C . PRO A 1 521 ? 17.995 -19.833 -36.324 1.00 88.25 521 PRO A C 1
ATOM 4119 O O . PRO A 1 521 ? 19.014 -19.147 -36.427 1.00 88.25 521 PRO A O 1
ATOM 4122 N N . TRP A 1 522 ? 18.022 -21.167 -36.374 1.00 83.25 522 TRP A N 1
ATOM 4123 C CA . TRP A 1 522 ? 19.274 -21.924 -36.426 1.00 83.25 522 TRP A CA 1
ATOM 4124 C C . TRP A 1 522 ? 20.166 -21.497 -37.602 1.00 83.25 522 TRP A C 1
ATOM 4126 O O . TRP A 1 522 ? 21.343 -21.191 -37.408 1.00 83.25 522 TRP A O 1
ATOM 4136 N N . CYS A 1 523 ? 19.593 -21.390 -38.803 1.00 85.25 523 CYS A N 1
ATOM 4137 C CA . CYS A 1 523 ? 20.312 -20.989 -40.012 1.00 85.25 523 CYS A CA 1
ATOM 4138 C C . CYS A 1 523 ? 20.284 -19.476 -40.306 1.00 85.25 523 CYS A C 1
ATOM 4140 O O . CYS A 1 523 ? 20.791 -19.079 -41.353 1.00 85.25 523 CYS A O 1
ATOM 4142 N N . GLY A 1 524 ? 19.737 -18.635 -39.420 1.00 87.50 524 GLY A N 1
ATOM 4143 C CA . GLY A 1 524 ? 19.537 -17.202 -39.678 1.00 87.50 524 GLY A CA 1
ATOM 4144 C C . GLY A 1 524 ? 18.298 -16.889 -40.530 1.00 87.50 524 GLY A C 1
ATOM 4145 O O . GLY A 1 524 ? 17.376 -17.703 -40.618 1.00 87.50 524 GLY A O 1
ATOM 4146 N N . LEU A 1 525 ? 18.264 -15.697 -41.136 1.00 88.38 525 LEU A N 1
ATOM 4147 C CA . LEU A 1 525 ? 17.124 -15.157 -41.895 1.00 88.38 525 LEU A CA 1
ATOM 4148 C C . LEU A 1 525 ? 17.438 -15.025 -43.403 1.00 88.38 525 LEU A C 1
ATOM 4150 O O . LEU A 1 525 ? 18.571 -14.737 -43.776 1.00 88.38 525 LEU A O 1
ATOM 4154 N N . GLU A 1 526 ? 16.435 -15.227 -44.269 1.00 77.88 526 GLU A N 1
ATOM 4155 C CA . GLU A 1 526 ? 16.566 -15.242 -45.745 1.00 77.88 526 GLU A CA 1
ATOM 4156 C C . GLU A 1 526 ? 16.736 -13.847 -46.381 1.00 77.88 526 GLU A C 1
ATOM 4158 O O . GLU A 1 526 ? 17.290 -13.730 -47.473 1.00 77.88 526 GLU A O 1
ATOM 4163 N N . LEU A 1 527 ? 16.253 -12.784 -45.724 1.00 68.12 527 LEU A N 1
ATOM 4164 C CA . LEU A 1 527 ? 16.137 -11.429 -46.287 1.00 68.12 527 LEU A CA 1
ATOM 4165 C C . LEU A 1 527 ? 16.917 -10.388 -45.469 1.00 68.12 527 LEU A C 1
ATOM 4167 O O . LEU A 1 527 ? 17.006 -10.490 -44.247 1.00 68.12 527 LEU A O 1
ATOM 4171 N N . LYS A 1 528 ? 17.416 -9.336 -46.142 1.00 64.44 528 LYS A N 1
ATOM 4172 C CA . LYS A 1 528 ? 18.030 -8.150 -45.501 1.00 64.44 528 LYS A CA 1
ATOM 4173 C C . LYS A 1 528 ? 17.009 -7.085 -45.059 1.00 64.44 528 LYS A C 1
ATOM 4175 O O . LYS A 1 528 ? 17.394 -6.112 -44.422 1.00 64.44 528 LYS A O 1
ATOM 4180 N N . SER A 1 529 ? 15.728 -7.259 -45.382 1.00 66.12 529 SER A N 1
ATOM 4181 C CA . SER A 1 529 ? 14.626 -6.352 -45.032 1.00 66.12 529 SER A CA 1
ATOM 4182 C C . SER A 1 529 ? 13.349 -7.140 -44.697 1.00 66.12 529 SER A C 1
ATOM 4184 O O . SER A 1 529 ? 13.201 -8.272 -45.168 1.00 66.12 529 SER A O 1
ATOM 4186 N N . PRO A 1 530 ? 12.440 -6.580 -43.876 1.00 70.44 530 PRO A N 1
ATOM 4187 C CA . PRO A 1 530 ? 11.191 -7.241 -43.502 1.00 70.44 530 PRO A CA 1
ATOM 4188 C C . PRO A 1 530 ? 10.249 -7.448 -44.706 1.00 70.44 530 PRO A C 1
ATOM 4190 O O . PRO A 1 530 ? 10.325 -6.681 -45.672 1.00 70.44 530 PRO A O 1
ATOM 4193 N N . PRO A 1 531 ? 9.343 -8.448 -44.662 1.00 71.44 531 PRO A N 1
ATOM 4194 C CA . PRO A 1 531 ? 9.138 -9.416 -43.577 1.00 71.44 531 PRO A CA 1
ATOM 4195 C C . PRO A 1 531 ? 10.203 -10.527 -43.585 1.00 71.44 531 PRO A C 1
ATOM 4197 O O . PRO A 1 531 ? 10.372 -11.230 -44.580 1.00 71.44 531 PRO A O 1
ATOM 4200 N N . TRP A 1 532 ? 10.921 -10.712 -42.473 1.00 80.94 532 TRP A N 1
ATOM 4201 C CA . TRP A 1 532 ? 12.027 -11.674 -42.402 1.00 80.94 532 TRP A CA 1
ATOM 4202 C C . TRP A 1 532 ? 11.536 -13.120 -42.259 1.00 80.94 532 TRP A C 1
ATOM 4204 O O . TRP A 1 532 ? 10.689 -13.417 -41.417 1.00 80.94 532 TRP A O 1
ATOM 4214 N N . LYS A 1 533 ? 12.114 -14.043 -43.038 1.00 82.25 533 LYS A N 1
ATOM 4215 C CA . LYS A 1 533 ? 11.795 -15.478 -42.987 1.00 82.25 533 LYS A CA 1
ATOM 4216 C C . LYS A 1 533 ? 12.964 -16.296 -42.427 1.00 82.25 533 LYS A C 1
ATOM 4218 O O . LYS A 1 533 ? 14.090 -16.095 -42.884 1.00 82.25 533 LYS A O 1
ATOM 4223 N N . PRO A 1 534 ? 12.726 -17.213 -41.468 1.00 85.25 534 PRO A N 1
ATOM 4224 C CA . PRO A 1 534 ? 13.731 -18.172 -41.014 1.00 85.25 534 PRO A CA 1
ATOM 4225 C C . PRO A 1 534 ? 14.233 -19.051 -42.162 1.00 85.25 534 PRO A C 1
ATOM 4227 O O . PRO A 1 534 ? 13.429 -19.665 -42.860 1.00 85.25 534 PRO A O 1
ATOM 4230 N N . ILE A 1 535 ? 15.553 -19.168 -42.314 1.00 85.38 535 ILE A N 1
ATOM 4231 C CA . ILE A 1 535 ? 16.152 -20.134 -43.238 1.00 85.38 535 ILE A CA 1
ATOM 4232 C C . ILE A 1 535 ? 15.891 -21.544 -42.696 1.00 85.38 535 ILE A C 1
ATOM 4234 O O . ILE A 1 535 ? 16.196 -21.841 -41.537 1.00 85.38 535 ILE A O 1
ATOM 4238 N N . HIS A 1 536 ? 15.359 -22.426 -43.547 1.00 82.12 536 HIS A N 1
ATOM 4239 C CA . HIS A 1 536 ? 15.076 -23.813 -43.180 1.00 82.12 536 HIS A CA 1
ATOM 4240 C C . HIS A 1 536 ? 16.339 -24.549 -42.697 1.00 82.12 536 HIS A C 1
ATOM 4242 O O . HIS A 1 536 ? 17.407 -24.439 -43.302 1.00 82.12 536 HIS A O 1
ATOM 4248 N N . GLU A 1 537 ? 16.213 -25.351 -41.633 1.00 78.50 537 GLU A N 1
ATOM 4249 C CA . GLU A 1 537 ? 17.360 -25.981 -40.959 1.00 78.50 537 GLU A CA 1
ATOM 4250 C C . GLU A 1 537 ? 18.236 -26.834 -41.887 1.00 78.50 537 GLU A C 1
ATOM 4252 O O . GLU A 1 537 ? 19.457 -26.878 -41.728 1.00 78.50 537 GLU A O 1
ATOM 4257 N N . SER A 1 538 ? 17.638 -27.496 -42.886 1.00 77.50 538 SER A N 1
ATOM 4258 C CA . SER A 1 538 ? 18.377 -28.325 -43.851 1.00 77.50 538 SER A CA 1
ATOM 4259 C C . SER A 1 538 ? 19.437 -27.545 -44.630 1.00 77.50 538 SER A C 1
ATOM 4261 O O . SER A 1 538 ? 20.433 -28.133 -45.038 1.00 77.50 538 SER A O 1
ATOM 4263 N N . THR A 1 539 ? 19.251 -26.236 -44.810 1.00 76.94 539 THR A N 1
ATOM 4264 C CA . THR A 1 539 ? 20.125 -25.371 -45.613 1.00 76.94 539 THR A CA 1
ATOM 4265 C C . THR A 1 539 ? 21.479 -25.122 -44.945 1.00 76.94 539 THR A C 1
ATOM 4267 O O . THR A 1 539 ? 22.449 -24.796 -45.623 1.00 76.94 539 THR A O 1
ATOM 4270 N N . CYS A 1 540 ? 21.582 -25.296 -43.623 1.00 73.25 540 CYS A N 1
ATOM 4271 C CA . CYS A 1 540 ? 22.842 -25.138 -42.893 1.00 73.25 540 CYS A CA 1
ATOM 4272 C C . CYS A 1 540 ? 23.299 -26.399 -42.144 1.00 73.25 540 CYS A C 1
ATOM 4274 O O . CYS A 1 540 ? 24.267 -26.326 -41.390 1.00 73.25 540 CYS A O 1
ATOM 4276 N N . ARG A 1 541 ? 22.668 -27.562 -42.386 1.00 65.31 541 ARG A N 1
ATOM 4277 C CA . ARG A 1 541 ? 23.070 -28.857 -41.795 1.00 65.31 541 ARG A CA 1
ATOM 4278 C C . ARG A 1 541 ? 24.481 -29.316 -42.191 1.00 65.31 541 ARG A C 1
ATOM 4280 O O . ARG A 1 541 ? 25.051 -30.121 -41.470 1.00 65.31 541 ARG A O 1
ATOM 4287 N N . SER A 1 542 ? 25.027 -28.832 -43.309 1.00 57.62 542 SER A N 1
ATOM 4288 C CA . SER A 1 542 ? 26.341 -29.224 -43.848 1.00 57.62 542 SER A CA 1
ATOM 4289 C C . SER A 1 542 ? 27.522 -28.374 -43.359 1.00 57.62 542 SER A C 1
ATOM 4291 O O . SER A 1 542 ? 28.653 -28.629 -43.765 1.00 57.62 542 SER A O 1
ATOM 4293 N N . LYS A 1 543 ? 27.294 -27.348 -42.527 1.00 58.12 543 LYS A N 1
ATOM 4294 C CA . LYS A 1 543 ? 28.369 -26.487 -42.008 1.00 58.12 543 LYS A CA 1
ATOM 4295 C C . LYS A 1 543 ? 29.007 -27.139 -40.777 1.00 58.12 543 LYS A C 1
ATOM 4297 O O . LYS A 1 543 ? 28.281 -27.577 -39.889 1.00 58.12 543 LYS A O 1
ATOM 4302 N N . GLU A 1 544 ? 30.343 -27.193 -40.725 1.00 56.41 544 GLU A N 1
ATOM 4303 C CA . GLU A 1 544 ? 31.084 -27.653 -39.542 1.00 56.41 544 GLU A CA 1
ATOM 4304 C C . GLU A 1 544 ? 30.639 -26.857 -38.315 1.00 56.41 544 GLU A C 1
ATOM 4306 O O . GLU A 1 544 ? 30.807 -25.635 -38.244 1.00 56.41 544 GLU A O 1
ATOM 4311 N N . ILE A 1 545 ? 30.043 -27.557 -37.354 1.00 58.00 545 ILE A N 1
ATOM 4312 C CA . ILE A 1 545 ? 29.631 -26.954 -36.100 1.00 58.00 545 ILE A CA 1
ATOM 4313 C C . ILE A 1 545 ? 30.887 -26.773 -35.254 1.00 58.00 545 ILE A C 1
ATOM 4315 O O . ILE A 1 545 ? 31.533 -27.748 -34.873 1.00 58.00 545 ILE A O 1
ATOM 4319 N N . ARG A 1 546 ? 31.252 -25.522 -34.973 1.00 59.09 546 ARG A N 1
ATOM 4320 C CA . ARG A 1 546 ? 32.351 -25.229 -34.054 1.00 59.09 546 ARG A CA 1
ATOM 4321 C C . ARG A 1 546 ? 31.919 -25.615 -32.640 1.00 59.09 546 ARG A C 1
ATOM 4323 O O . ARG A 1 546 ? 30.830 -25.261 -32.198 1.00 59.09 546 ARG A O 1
ATOM 4330 N N . ASN A 1 547 ? 32.757 -26.385 -31.953 1.00 61.47 547 ASN A N 1
ATOM 4331 C CA . ASN A 1 547 ? 32.552 -26.670 -30.539 1.00 61.47 547 ASN A CA 1
ATOM 4332 C C . ASN A 1 547 ? 32.896 -25.421 -29.724 1.00 61.47 547 ASN A C 1
ATOM 4334 O O . ASN A 1 547 ? 33.855 -24.712 -30.039 1.00 61.47 547 ASN A O 1
ATOM 4338 N N . PHE A 1 548 ? 32.128 -25.172 -28.664 1.00 68.25 548 PHE A N 1
ATOM 4339 C CA . PHE A 1 548 ? 32.426 -24.085 -27.740 1.00 68.25 548 PHE A CA 1
ATOM 4340 C C . PHE A 1 548 ? 33.749 -24.382 -27.031 1.00 68.25 548 PHE A C 1
ATOM 4342 O O . PHE A 1 548 ? 33.849 -25.323 -26.248 1.00 68.25 548 PHE A O 1
ATOM 4349 N N . ASP A 1 549 ? 34.773 -23.588 -27.332 1.00 68.75 549 ASP A N 1
ATOM 4350 C CA . ASP A 1 549 ? 36.071 -23.697 -26.677 1.00 68.75 549 ASP A CA 1
ATOM 4351 C C . ASP A 1 549 ? 35.998 -23.069 -25.280 1.00 68.75 549 ASP A C 1
ATOM 4353 O O . ASP A 1 549 ? 36.040 -21.845 -25.103 1.00 68.75 549 ASP A O 1
ATOM 4357 N N . GLU A 1 550 ? 35.884 -23.954 -24.293 1.00 70.75 550 GLU A N 1
ATOM 4358 C CA . GLU A 1 550 ? 35.763 -23.624 -22.880 1.00 70.75 550 GLU A CA 1
ATOM 4359 C C . GLU A 1 550 ? 37.038 -22.999 -22.293 1.00 70.75 550 GLU A C 1
ATOM 4361 O O . GLU A 1 550 ? 36.949 -22.310 -21.275 1.00 70.75 550 GLU A O 1
ATOM 4366 N N . SER A 1 551 ? 38.209 -23.196 -22.916 1.00 73.50 551 SER A N 1
ATOM 4367 C CA . SER A 1 551 ? 39.514 -22.816 -22.345 1.00 73.50 551 SER A CA 1
ATOM 4368 C C . SER A 1 551 ? 39.706 -21.303 -22.179 1.00 73.50 551 SER A C 1
ATOM 4370 O O . SER A 1 551 ? 40.515 -20.864 -21.365 1.00 73.50 551 SER A O 1
ATOM 4372 N N . LYS A 1 552 ? 38.932 -20.497 -22.918 1.00 76.31 552 LYS A N 1
ATOM 4373 C CA . LYS A 1 552 ? 38.967 -19.022 -22.896 1.00 76.31 552 LYS A CA 1
ATOM 4374 C C . LYS A 1 552 ? 37.726 -18.389 -22.257 1.00 76.31 552 LYS A C 1
ATOM 4376 O O . LYS A 1 552 ? 37.507 -17.187 -22.404 1.00 76.31 552 LYS A O 1
ATOM 4381 N N . SER A 1 553 ? 36.900 -19.186 -21.582 1.00 86.94 553 SER A N 1
ATOM 4382 C CA . SER A 1 553 ? 35.660 -18.721 -20.954 1.00 86.94 553 SER A CA 1
ATOM 4383 C C . SER A 1 553 ? 35.847 -18.312 -19.486 1.00 86.94 553 SER A C 1
ATOM 4385 O O . SER A 1 553 ? 36.747 -18.791 -18.800 1.00 86.94 553 SER A O 1
ATOM 4387 N N . THR A 1 554 ? 34.993 -17.412 -19.003 1.00 90.69 554 THR A N 1
ATOM 4388 C CA . THR A 1 554 ? 34.811 -17.089 -17.582 1.00 90.69 554 THR A CA 1
ATOM 4389 C C . THR A 1 554 ? 33.627 -17.898 -17.054 1.00 90.69 554 THR A C 1
ATOM 4391 O O . THR A 1 554 ? 32.546 -17.812 -17.645 1.00 90.69 554 THR A O 1
ATOM 4394 N N . PRO A 1 555 ? 33.779 -18.689 -15.983 1.00 92.69 555 PRO A N 1
ATOM 4395 C CA . PRO A 1 555 ? 32.635 -19.319 -15.341 1.00 92.69 555 PRO A CA 1
ATOM 4396 C C . PRO A 1 555 ? 31.811 -18.276 -14.570 1.00 92.69 555 PRO A C 1
ATOM 4398 O O . PRO A 1 555 ? 32.373 -17.456 -13.853 1.00 92.69 555 PRO A O 1
ATOM 4401 N N . ILE A 1 556 ? 30.487 -18.337 -14.700 1.00 94.00 556 ILE A N 1
ATOM 4402 C CA . ILE A 1 556 ? 29.516 -17.618 -13.874 1.00 94.00 556 ILE A CA 1
ATOM 4403 C C . ILE A 1 556 ? 28.585 -18.649 -13.254 1.00 94.00 556 ILE A C 1
ATOM 4405 O O . ILE A 1 556 ? 27.817 -19.319 -13.948 1.00 94.00 556 ILE A O 1
ATOM 4409 N N . ASN A 1 557 ? 28.666 -18.805 -11.940 1.00 93.69 557 ASN A N 1
ATOM 4410 C CA . ASN A 1 557 ? 27.889 -19.803 -11.220 1.00 93.69 557 ASN A CA 1
ATOM 4411 C C . ASN A 1 557 ? 26.668 -19.139 -10.602 1.00 93.69 557 ASN A C 1
ATOM 4413 O O . ASN A 1 557 ? 26.838 -18.323 -9.709 1.00 93.69 557 ASN A O 1
ATOM 4417 N N . LEU A 1 558 ? 25.453 -19.523 -10.993 1.00 91.88 558 LEU A N 1
ATOM 4418 C CA . LEU A 1 558 ? 24.207 -18.923 -10.502 1.00 91.88 558 LEU A CA 1
ATOM 4419 C C . LEU A 1 558 ? 23.369 -19.922 -9.702 1.00 91.88 558 LEU A C 1
ATOM 4421 O O . LEU A 1 558 ? 23.282 -21.097 -10.055 1.00 91.88 558 LEU A O 1
ATOM 4425 N N . LEU A 1 559 ? 22.736 -19.457 -8.631 1.00 90.31 559 LEU A N 1
ATOM 4426 C CA . LEU A 1 559 ? 21.856 -20.260 -7.792 1.00 90.31 559 LEU A CA 1
ATOM 4427 C C . LEU A 1 559 ? 20.534 -20.550 -8.513 1.00 90.31 559 LEU A C 1
ATOM 4429 O O . LEU A 1 559 ? 19.900 -19.655 -9.073 1.00 90.31 559 LEU A O 1
ATOM 4433 N N . VAL A 1 560 ? 20.093 -21.805 -8.464 1.00 85.25 560 VAL A N 1
ATOM 4434 C CA . VAL A 1 560 ? 18.786 -22.231 -8.974 1.00 85.25 560 VAL A CA 1
ATOM 4435 C C . VAL A 1 560 ? 17.778 -22.228 -7.827 1.00 85.25 560 VAL A C 1
ATOM 4437 O O . VAL A 1 560 ? 18.006 -22.847 -6.789 1.00 85.25 560 VAL A O 1
ATOM 4440 N N . LYS A 1 561 ? 16.656 -21.530 -8.024 1.00 82.50 561 LYS A N 1
ATOM 4441 C CA . LYS A 1 561 ? 15.554 -21.443 -7.053 1.00 82.50 561 LYS A CA 1
ATOM 4442 C C . LYS A 1 561 ? 14.518 -22.536 -7.306 1.00 82.50 561 LYS A C 1
ATOM 4444 O O . LYS A 1 561 ? 14.227 -22.856 -8.460 1.00 82.50 561 LYS A O 1
ATOM 4449 N N . ASP A 1 562 ? 13.902 -23.035 -6.241 1.00 73.06 562 ASP A N 1
ATOM 4450 C CA . ASP A 1 562 ? 12.735 -23.910 -6.335 1.00 73.06 562 ASP A CA 1
ATOM 4451 C C . ASP A 1 562 ? 11.505 -23.098 -6.774 1.00 73.06 562 ASP A C 1
ATOM 4453 O O . ASP A 1 562 ? 11.107 -22.120 -6.136 1.00 73.06 562 ASP A O 1
ATOM 4457 N N . VAL A 1 563 ? 10.902 -23.490 -7.897 1.00 61.72 563 VAL A N 1
ATOM 4458 C CA . VAL A 1 563 ? 9.739 -22.807 -8.484 1.00 61.72 563 VAL A CA 1
ATOM 4459 C C . VAL A 1 563 ? 8.426 -23.109 -7.759 1.00 61.72 563 VAL A C 1
ATOM 4461 O O . VAL A 1 563 ? 7.440 -22.417 -8.007 1.00 61.72 563 VAL A O 1
ATOM 4464 N N . THR A 1 564 ? 8.410 -24.110 -6.875 1.00 56.41 564 THR A N 1
ATOM 4465 C CA . THR A 1 564 ? 7.238 -24.517 -6.087 1.00 56.41 564 THR A CA 1
ATOM 4466 C C . THR A 1 564 ? 7.153 -23.821 -4.725 1.00 56.41 564 THR A C 1
ATOM 4468 O O . THR A 1 564 ? 6.082 -23.808 -4.118 1.00 56.41 564 THR A O 1
ATOM 4471 N N . GLY A 1 565 ? 8.250 -23.205 -4.265 1.00 58.59 565 GLY A N 1
ATOM 4472 C CA . GLY A 1 565 ? 8.339 -22.540 -2.965 1.00 58.59 565 GLY A CA 1
ATOM 4473 C C . GLY A 1 565 ? 7.472 -21.282 -2.855 1.00 58.59 565 GLY A C 1
ATOM 4474 O O . GLY A 1 565 ? 7.428 -20.446 -3.763 1.00 58.59 565 GLY A O 1
ATOM 4475 N N . THR A 1 566 ? 6.807 -21.124 -1.710 1.00 63.53 566 THR A N 1
ATOM 4476 C CA . THR A 1 566 ? 5.908 -19.998 -1.413 1.00 63.53 566 THR A CA 1
ATOM 4477 C C . THR A 1 566 ? 6.570 -18.900 -0.576 1.00 63.53 566 THR A C 1
ATOM 4479 O O . THR A 1 566 ? 6.232 -17.730 -0.757 1.00 63.53 566 THR A O 1
ATOM 4482 N N . SER A 1 567 ? 7.562 -19.239 0.259 1.00 71.88 567 SER A N 1
ATOM 4483 C CA . SER A 1 567 ? 8.434 -18.290 0.981 1.00 71.88 567 SER A CA 1
ATOM 4484 C C . SER A 1 567 ? 9.836 -18.197 0.362 1.00 71.88 567 SER A C 1
ATOM 4486 O O . SER A 1 567 ? 10.242 -19.066 -0.412 1.00 71.88 567 SER A O 1
ATOM 4488 N N . ILE A 1 568 ? 10.613 -17.157 0.692 1.00 82.19 568 ILE A N 1
ATOM 4489 C CA . ILE A 1 568 ? 11.996 -17.023 0.188 1.00 82.19 568 ILE A CA 1
ATOM 4490 C C . ILE A 1 568 ? 12.905 -18.148 0.698 1.00 82.19 568 ILE A C 1
ATOM 4492 O O . ILE A 1 568 ? 13.737 -18.655 -0.048 1.00 82.19 568 ILE A O 1
ATOM 4496 N N . VAL A 1 569 ? 12.672 -18.617 1.927 1.00 83.62 569 VAL A N 1
ATOM 4497 C CA . VAL A 1 569 ? 13.385 -19.758 2.517 1.00 83.62 569 VAL A CA 1
ATOM 4498 C C . VAL A 1 569 ? 13.076 -21.050 1.749 1.00 83.62 569 VAL A C 1
ATOM 4500 O O . VAL A 1 569 ? 13.990 -21.813 1.450 1.00 83.62 569 VAL A O 1
ATOM 4503 N N . GLU A 1 570 ? 11.814 -21.275 1.366 1.00 79.69 570 GLU A N 1
ATOM 4504 C CA . GLU A 1 570 ? 11.408 -22.434 0.553 1.00 79.69 570 GLU A CA 1
ATOM 4505 C C . GLU A 1 570 ? 11.969 -22.368 -0.872 1.00 79.69 570 GLU A C 1
ATOM 4507 O O . GLU A 1 570 ? 12.489 -23.358 -1.378 1.00 79.69 570 GLU A O 1
ATOM 4512 N N . LYS A 1 571 ? 11.939 -21.194 -1.516 1.00 83.06 571 LYS A N 1
ATOM 4513 C CA . LYS A 1 571 ? 12.554 -20.998 -2.843 1.00 83.06 571 LYS A CA 1
ATOM 4514 C C . LYS A 1 571 ? 14.060 -21.274 -2.819 1.00 83.06 571 LYS A C 1
ATOM 4516 O O . LYS A 1 571 ? 14.623 -21.708 -3.822 1.00 83.06 571 LYS A O 1
ATOM 4521 N N . LEU A 1 572 ? 14.713 -21.014 -1.686 1.00 87.12 572 LEU A N 1
ATOM 4522 C CA . LEU A 1 572 ? 16.149 -21.188 -1.473 1.00 87.12 572 LEU A CA 1
ATOM 4523 C C . LEU A 1 572 ? 16.474 -22.460 -0.679 1.00 87.12 572 LEU A C 1
ATOM 4525 O O . LEU A 1 572 ? 17.563 -22.557 -0.116 1.00 87.12 572 LEU A O 1
ATOM 4529 N N . VAL A 1 573 ? 15.577 -23.454 -0.654 1.00 80.38 573 VAL A N 1
ATOM 4530 C CA . VAL A 1 573 ? 15.717 -24.673 0.164 1.00 80.38 573 VAL A CA 1
ATOM 4531 C C . VAL A 1 573 ? 17.075 -25.364 -0.016 1.00 80.38 573 VAL A C 1
ATOM 4533 O O . VAL A 1 573 ? 17.697 -25.763 0.969 1.00 80.38 573 VAL A O 1
ATOM 4536 N N . GLY A 1 574 ? 17.585 -25.420 -1.253 1.00 78.38 574 GLY A N 1
ATOM 4537 C CA . GLY A 1 574 ? 18.890 -26.005 -1.574 1.00 78.38 574 GLY A CA 1
ATOM 4538 C C . GLY A 1 574 ? 20.087 -25.236 -1.000 1.00 78.38 574 GLY A C 1
ATOM 4539 O O . GLY A 1 574 ? 21.134 -25.828 -0.780 1.00 78.38 574 GLY A O 1
ATOM 4540 N N . LEU A 1 575 ? 19.947 -23.936 -0.724 1.00 86.69 575 LEU A N 1
ATOM 4541 C CA . LEU A 1 575 ? 20.960 -23.120 -0.045 1.00 86.69 575 LEU A CA 1
ATOM 4542 C C . LEU A 1 575 ? 20.751 -23.106 1.481 1.00 86.69 575 LEU A C 1
ATOM 4544 O O . LEU A 1 575 ? 21.715 -23.119 2.251 1.00 86.69 575 LEU A O 1
ATOM 4548 N N . CYS A 1 576 ? 19.493 -23.062 1.927 1.00 82.81 576 CYS A N 1
ATOM 4549 C CA . CYS A 1 576 ? 19.142 -22.922 3.335 1.00 82.81 576 CYS A CA 1
ATOM 4550 C C . CYS A 1 576 ? 19.415 -24.202 4.141 1.00 82.81 576 CYS A C 1
ATOM 4552 O O . CYS A 1 576 ? 20.041 -24.112 5.204 1.00 82.81 576 CYS A O 1
ATOM 4554 N N . ASN A 1 577 ? 18.985 -25.368 3.637 1.00 73.19 577 ASN A N 1
ATOM 4555 C CA . ASN A 1 577 ? 18.899 -26.610 4.419 1.00 73.19 577 ASN A CA 1
ATOM 4556 C C . ASN A 1 577 ? 20.151 -27.496 4.348 1.00 73.19 577 ASN A C 1
ATOM 4558 O O . ASN A 1 577 ? 20.503 -28.102 5.355 1.00 73.19 577 ASN A O 1
ATOM 4562 N N . ASP A 1 578 ? 20.840 -27.557 3.204 1.00 66.00 578 ASP A N 1
ATOM 4563 C CA . ASP A 1 578 ? 22.088 -28.320 3.054 1.00 66.00 578 ASP A CA 1
ATOM 4564 C C . ASP A 1 578 ? 23.165 -27.475 2.344 1.00 66.00 578 ASP A C 1
ATOM 4566 O O . ASP A 1 578 ? 23.241 -27.451 1.113 1.00 66.00 578 ASP A O 1
ATOM 4570 N N . PRO A 1 579 ? 24.027 -26.768 3.100 1.00 55.72 579 PRO A N 1
ATOM 4571 C CA . PRO A 1 579 ? 25.056 -25.897 2.530 1.00 55.72 579 PRO A CA 1
ATOM 4572 C C . PRO A 1 579 ? 26.129 -26.656 1.731 1.00 55.72 579 PRO A C 1
ATOM 4574 O O . PRO A 1 579 ? 26.947 -26.027 1.063 1.00 55.72 579 PRO A O 1
ATOM 4577 N N . SER A 1 580 ? 26.131 -27.990 1.779 1.00 57.94 580 SER A N 1
ATOM 4578 C CA . SER A 1 580 ? 27.098 -28.848 1.094 1.00 57.94 580 SER A CA 1
ATOM 4579 C C . SER A 1 580 ? 26.769 -29.043 -0.392 1.00 57.94 580 SER A C 1
ATOM 4581 O O . SER A 1 580 ? 27.648 -29.457 -1.149 1.00 57.94 580 SER A O 1
ATOM 4583 N N . LYS A 1 581 ? 25.519 -28.787 -0.823 1.00 58.94 581 LYS A N 1
ATOM 4584 C CA . LYS A 1 581 ? 25.044 -29.031 -2.202 1.00 58.94 581 LYS A CA 1
ATOM 4585 C C . LYS A 1 581 ? 23.971 -28.027 -2.674 1.00 58.94 581 LYS A C 1
ATOM 4587 O O . LYS A 1 581 ? 22.875 -28.445 -3.058 1.00 58.94 581 LYS A O 1
ATOM 4592 N N . PRO A 1 582 ? 24.254 -26.712 -2.714 1.00 72.38 582 PRO A N 1
ATOM 4593 C CA . PRO A 1 582 ? 23.364 -25.780 -3.400 1.00 72.38 582 PRO A CA 1
ATOM 4594 C C . PRO A 1 582 ? 23.194 -26.194 -4.869 1.00 72.38 582 PRO A C 1
ATOM 4596 O O . PRO A 1 582 ? 24.157 -26.577 -5.536 1.00 72.38 582 PRO A O 1
ATOM 4599 N N . THR A 1 583 ? 21.965 -26.113 -5.388 1.00 83.12 583 THR A N 1
ATOM 4600 C CA . THR A 1 583 ? 21.717 -26.357 -6.816 1.00 83.12 583 THR A CA 1
ATOM 4601 C C . THR A 1 583 ? 22.222 -25.152 -7.597 1.00 83.12 583 THR A C 1
ATOM 4603 O O . THR A 1 583 ? 21.589 -24.099 -7.623 1.00 83.12 583 THR A O 1
ATOM 4606 N N . ILE A 1 584 ? 23.406 -25.294 -8.183 1.00 87.44 584 ILE A N 1
ATOM 4607 C CA . ILE A 1 584 ? 24.089 -24.246 -8.935 1.00 87.44 584 ILE A CA 1
ATOM 4608 C C . ILE A 1 584 ? 24.051 -24.611 -10.414 1.00 87.44 584 ILE A C 1
ATOM 4610 O O . ILE A 1 584 ? 24.383 -25.733 -10.794 1.00 87.44 584 ILE A O 1
ATOM 4614 N N . GLN A 1 585 ? 23.685 -23.643 -11.247 1.00 90.50 585 GLN A N 1
ATOM 4615 C CA . GLN A 1 585 ? 23.889 -23.718 -12.685 1.00 90.50 585 GLN A CA 1
ATOM 4616 C C . GLN A 1 585 ? 25.159 -22.955 -13.067 1.00 90.50 585 GLN A C 1
ATOM 4618 O O . GLN A 1 585 ? 25.352 -21.805 -12.671 1.00 90.50 585 GLN A O 1
ATOM 4623 N N . THR A 1 586 ? 26.028 -23.584 -13.853 1.00 93.00 586 THR A N 1
ATOM 4624 C CA . THR A 1 586 ? 27.257 -22.954 -14.343 1.00 93.00 586 THR A CA 1
ATOM 4625 C C . THR A 1 586 ? 27.054 -22.463 -15.768 1.00 93.00 586 THR A C 1
ATOM 4627 O O . THR A 1 586 ? 26.677 -23.225 -16.659 1.00 93.00 586 THR A O 1
ATOM 4630 N N . TRP A 1 587 ? 27.348 -21.190 -15.991 1.00 92.88 587 TRP A N 1
ATOM 4631 C CA . TRP A 1 587 ? 27.435 -20.567 -17.304 1.00 92.88 587 TRP A CA 1
ATOM 4632 C C . TRP A 1 587 ? 28.901 -20.354 -17.657 1.00 92.88 587 TRP A C 1
ATOM 4634 O O . TRP A 1 587 ? 29.675 -19.886 -16.832 1.00 92.88 587 TRP A O 1
ATOM 4644 N N . LYS A 1 588 ? 29.303 -20.686 -18.882 1.00 91.94 588 LYS A N 1
ATOM 4645 C CA . LYS A 1 588 ? 30.627 -20.335 -19.405 1.00 91.94 588 LYS A CA 1
ATOM 4646 C C . LYS A 1 588 ? 30.477 -19.178 -20.377 1.00 91.94 588 LYS A C 1
ATOM 4648 O O . LYS A 1 588 ? 29.904 -19.350 -21.451 1.00 91.94 588 LYS A O 1
ATOM 4653 N N . CYS A 1 589 ? 30.965 -18.008 -19.982 1.00 90.31 589 CYS A N 1
ATOM 4654 C CA . CYS A 1 589 ? 30.838 -16.770 -20.738 1.00 90.31 589 CYS A CA 1
ATOM 4655 C C . CYS A 1 589 ? 32.126 -16.431 -21.479 1.00 90.31 589 CYS A C 1
ATOM 4657 O O . CYS A 1 589 ? 33.226 -16.606 -20.958 1.00 90.31 589 CYS A O 1
ATOM 4659 N N . ARG A 1 590 ? 32.014 -15.942 -22.709 1.00 87.56 590 ARG A N 1
ATOM 4660 C CA . ARG A 1 590 ? 33.152 -15.635 -23.573 1.00 87.56 590 ARG A CA 1
ATOM 4661 C C . ARG A 1 590 ? 32.966 -14.265 -24.209 1.00 87.56 590 ARG A C 1
ATOM 4663 O O . ARG A 1 590 ? 31.974 -14.029 -24.889 1.00 87.56 590 ARG A O 1
ATOM 4670 N N . PHE A 1 591 ? 33.955 -13.403 -23.983 1.00 84.25 591 PHE A N 1
ATOM 4671 C CA . PHE A 1 591 ? 34.065 -12.085 -24.594 1.00 84.25 591 PHE A CA 1
ATOM 4672 C C . PHE A 1 591 ? 35.126 -12.143 -25.695 1.00 84.25 591 PHE A C 1
ATOM 4674 O O . PHE A 1 591 ? 36.274 -12.507 -25.430 1.00 84.25 591 PHE A O 1
ATOM 4681 N N . GLU A 1 592 ? 34.737 -11.823 -26.926 1.00 80.06 592 GLU A N 1
ATOM 4682 C CA . GLU A 1 592 ? 35.659 -11.672 -28.061 1.00 80.06 592 GLU A CA 1
ATOM 4683 C C . GLU A 1 592 ? 35.682 -10.239 -28.604 1.00 80.06 592 GLU A C 1
ATOM 4685 O O . GLU A 1 592 ? 36.720 -9.795 -29.085 1.00 80.06 592 GLU A O 1
ATOM 4690 N N . SER A 1 593 ? 34.548 -9.542 -28.531 1.00 74.06 593 SER A N 1
ATOM 4691 C CA . SER A 1 593 ? 34.359 -8.129 -28.876 1.00 74.06 593 SER A CA 1
ATOM 4692 C C . SER A 1 593 ? 33.024 -7.647 -28.294 1.00 74.06 593 SER A C 1
ATOM 4694 O O . SER A 1 593 ? 32.219 -8.473 -27.853 1.00 74.06 593 SER A O 1
ATOM 4696 N N . SER A 1 594 ? 32.745 -6.340 -28.346 1.00 64.81 594 SER A N 1
ATOM 4697 C CA . SER A 1 594 ? 31.456 -5.757 -27.914 1.00 64.81 594 SER A CA 1
ATOM 4698 C C . SER A 1 594 ? 30.225 -6.395 -28.576 1.00 64.81 594 SER A C 1
ATOM 4700 O O . SER A 1 594 ? 29.176 -6.508 -27.957 1.00 64.81 594 SER A O 1
ATOM 4702 N N . GLN A 1 595 ? 30.350 -6.882 -29.813 1.00 64.75 595 GLN A N 1
ATOM 4703 C CA . GLN A 1 595 ? 29.260 -7.558 -30.533 1.00 64.75 595 GLN A CA 1
ATOM 4704 C C . GLN A 1 595 ? 29.205 -9.072 -30.284 1.00 64.75 595 GLN A C 1
ATOM 4706 O O . GLN A 1 595 ? 28.245 -9.731 -30.690 1.00 64.75 595 GLN A O 1
ATOM 4711 N N . LYS A 1 596 ? 30.238 -9.641 -29.650 1.00 75.75 596 LYS A N 1
ATOM 4712 C CA . LYS A 1 596 ? 30.403 -11.081 -29.437 1.00 75.75 596 LYS A CA 1
ATOM 4713 C C . LYS A 1 596 ? 30.737 -11.370 -27.974 1.00 75.75 596 LYS A C 1
ATOM 4715 O O . LYS A 1 596 ? 31.835 -11.832 -27.641 1.00 75.75 596 LYS A O 1
ATOM 4720 N N . ASN A 1 597 ? 29.736 -11.135 -27.126 1.00 81.56 597 ASN A N 1
ATOM 4721 C CA . ASN A 1 597 ? 29.735 -11.501 -25.718 1.00 81.56 597 ASN A CA 1
ATOM 4722 C C . ASN A 1 597 ? 28.563 -12.445 -25.386 1.00 81.56 597 ASN A C 1
ATOM 4724 O O . ASN A 1 597 ? 27.390 -12.077 -25.442 1.00 81.56 597 ASN A O 1
ATOM 4728 N N . TYR A 1 598 ? 28.863 -13.707 -25.081 1.00 85.50 598 TYR A N 1
ATOM 4729 C CA . TYR A 1 598 ? 27.839 -14.740 -24.919 1.00 85.50 598 TYR A CA 1
ATOM 4730 C C . TYR A 1 598 ? 28.176 -15.745 -23.828 1.00 85.50 598 TYR A C 1
ATOM 4732 O O . TYR A 1 598 ? 29.340 -16.005 -23.535 1.00 85.50 598 TYR A O 1
ATOM 4740 N N . CYS A 1 599 ? 27.136 -16.349 -23.266 1.00 88.56 599 CYS A N 1
ATOM 4741 C CA . CYS A 1 599 ? 27.192 -17.299 -22.171 1.00 88.56 599 CYS A CA 1
ATOM 4742 C C . CYS A 1 599 ? 26.497 -18.604 -22.554 1.00 88.56 599 CYS A C 1
ATOM 4744 O O . CYS A 1 599 ? 25.366 -18.602 -23.034 1.00 88.56 599 CYS A O 1
ATOM 4746 N N . VAL A 1 600 ? 27.170 -19.727 -22.311 1.00 88.62 600 VAL A N 1
ATOM 4747 C CA . VAL A 1 600 ? 26.669 -21.077 -22.588 1.00 88.62 600 VAL A CA 1
ATOM 4748 C C . VAL A 1 600 ? 26.371 -21.803 -21.280 1.00 88.62 600 VAL A C 1
ATOM 4750 O O . VAL A 1 600 ? 27.270 -21.965 -20.449 1.00 88.62 600 VAL A O 1
ATOM 4753 N N . LEU A 1 601 ? 25.138 -22.285 -21.119 1.00 89.81 601 LEU A N 1
ATOM 4754 C CA . LEU A 1 601 ? 24.740 -23.085 -19.960 1.00 89.81 601 LEU A CA 1
ATOM 4755 C C . LEU A 1 601 ? 25.378 -24.478 -20.021 1.00 89.81 601 LEU A C 1
ATOM 4757 O O . LEU A 1 601 ? 25.319 -25.156 -21.045 1.00 89.81 601 LEU A O 1
ATOM 4761 N N . GLN A 1 602 ? 25.955 -24.917 -18.908 1.00 89.75 602 GLN A N 1
ATOM 4762 C CA . GLN A 1 602 ? 26.631 -26.209 -18.778 1.00 89.75 602 GLN A CA 1
ATOM 4763 C C . GLN A 1 602 ? 25.663 -27.315 -18.322 1.00 89.75 602 GLN A C 1
ATOM 4765 O O . GLN A 1 602 ? 25.888 -27.965 -17.304 1.00 89.75 602 GLN A O 1
ATOM 4770 N N . ASP A 1 603 ? 24.563 -27.504 -19.058 1.00 84.62 603 ASP A N 1
ATOM 4771 C CA . ASP A 1 603 ? 23.546 -28.532 -18.796 1.00 84.62 603 ASP A CA 1
ATOM 4772 C C . ASP A 1 603 ? 23.761 -29.807 -19.641 1.00 84.62 603 ASP A C 1
ATOM 4774 O O . ASP A 1 603 ? 24.767 -29.967 -20.333 1.00 84.62 603 ASP A O 1
ATOM 4778 N N . VAL A 1 604 ? 22.788 -30.726 -19.615 1.00 83.12 604 VAL A N 1
ATOM 4779 C CA . VAL A 1 604 ? 22.800 -31.961 -20.426 1.00 83.12 604 VAL A CA 1
ATOM 4780 C C . VAL A 1 604 ? 22.836 -31.710 -21.941 1.00 83.12 604 VAL A C 1
ATOM 4782 O O . VAL A 1 604 ? 23.148 -32.622 -22.701 1.00 83.12 604 VAL A O 1
ATOM 4785 N N . ASN A 1 605 ? 22.511 -30.496 -22.397 1.00 81.56 605 ASN A N 1
ATOM 4786 C CA . ASN A 1 605 ? 22.499 -30.119 -23.808 1.00 81.56 605 ASN A CA 1
ATOM 4787 C C . ASN A 1 605 ? 23.762 -29.355 -24.230 1.00 81.56 605 ASN A C 1
ATOM 4789 O O . ASN A 1 605 ? 23.850 -28.966 -25.396 1.00 81.56 605 ASN A O 1
ATOM 4793 N N . LYS A 1 606 ? 24.739 -29.140 -23.338 1.00 77.00 606 LYS A N 1
ATOM 4794 C CA . LYS A 1 606 ? 25.955 -28.361 -23.636 1.00 77.00 606 LYS A CA 1
ATOM 4795 C C . LYS A 1 606 ? 26.733 -28.885 -24.852 1.00 77.00 606 LYS A C 1
ATOM 4797 O O . LYS A 1 606 ? 27.203 -28.091 -25.666 1.00 77.00 606 LYS A O 1
ATOM 4802 N N . ASP A 1 607 ? 26.774 -30.210 -25.008 1.00 74.44 607 ASP A N 1
ATOM 4803 C CA . ASP A 1 607 ? 27.468 -30.921 -26.089 1.00 74.44 607 ASP A CA 1
ATOM 4804 C C . ASP A 1 607 ? 26.571 -31.138 -27.319 1.00 74.44 607 ASP A C 1
ATOM 4806 O O . ASP A 1 607 ? 26.989 -31.744 -28.303 1.00 74.44 607 ASP A O 1
ATOM 4810 N N . ASN A 1 608 ? 25.323 -30.653 -27.279 1.00 77.62 608 ASN A N 1
ATOM 4811 C CA . ASN A 1 608 ? 24.398 -30.669 -28.403 1.00 77.62 608 ASN A CA 1
ATOM 4812 C C . ASN A 1 608 ? 24.243 -29.247 -28.960 1.00 77.62 608 ASN A C 1
ATOM 4814 O O . ASN A 1 608 ? 23.389 -28.495 -28.488 1.00 77.62 608 ASN A O 1
ATOM 4818 N N . PRO A 1 609 ? 24.990 -28.864 -30.007 1.00 71.62 609 PRO A N 1
ATOM 4819 C CA . PRO A 1 609 ? 25.012 -27.484 -30.483 1.00 71.62 609 PRO A CA 1
ATOM 4820 C C . PRO A 1 609 ? 23.646 -26.914 -30.888 1.00 71.62 609 PRO A C 1
ATOM 4822 O O . PRO A 1 609 ? 23.427 -25.710 -30.774 1.00 71.62 609 PRO A O 1
ATOM 4825 N N . GLN A 1 610 ? 22.713 -27.765 -31.330 1.00 70.12 610 GLN A N 1
ATOM 4826 C CA . GLN A 1 610 ? 21.362 -27.355 -31.728 1.00 70.12 610 GLN A CA 1
ATOM 4827 C C . GLN A 1 610 ? 20.461 -27.066 -30.518 1.00 70.12 610 GLN A C 1
ATOM 4829 O O . GLN A 1 610 ? 19.618 -26.166 -30.568 1.00 70.12 610 GLN A O 1
ATOM 4834 N N . LYS A 1 611 ? 20.643 -27.823 -29.427 1.00 72.62 611 LYS A N 1
ATOM 4835 C CA . LYS A 1 611 ? 19.828 -27.745 -28.201 1.00 72.62 611 LYS A CA 1
ATOM 4836 C C . LYS A 1 611 ? 20.494 -26.967 -27.065 1.00 72.62 611 LYS A C 1
ATOM 4838 O O . LYS A 1 611 ? 19.846 -26.708 -26.057 1.00 72.62 611 LYS A O 1
ATOM 4843 N N . ARG A 1 612 ? 21.762 -26.595 -27.229 1.00 80.31 612 ARG A N 1
ATOM 4844 C CA . ARG A 1 612 ? 22.546 -25.822 -26.268 1.00 80.31 612 ARG A CA 1
ATOM 4845 C C . ARG A 1 612 ? 21.866 -24.494 -25.954 1.00 80.31 612 ARG A C 1
ATOM 4847 O O . ARG A 1 612 ? 21.496 -23.744 -26.863 1.00 80.31 612 ARG A O 1
ATOM 4854 N N . THR A 1 613 ? 21.755 -24.189 -24.666 1.00 84.44 613 THR A N 1
ATOM 4855 C CA . THR A 1 613 ? 21.219 -22.912 -24.190 1.00 84.44 613 THR A CA 1
ATOM 4856 C C . THR A 1 613 ? 22.320 -21.857 -24.221 1.00 84.44 613 THR A C 1
ATOM 4858 O O . THR A 1 613 ? 23.375 -22.032 -23.609 1.00 84.44 613 THR A O 1
ATOM 4861 N N . ILE A 1 614 ? 22.076 -20.775 -24.962 1.00 84.69 614 ILE A N 1
ATOM 4862 C CA . ILE A 1 614 ? 23.015 -19.666 -25.136 1.00 84.69 614 ILE A CA 1
ATOM 4863 C C . ILE A 1 614 ? 22.269 -18.352 -24.900 1.00 84.69 614 ILE A C 1
ATOM 4865 O O . ILE A 1 614 ? 21.247 -18.118 -25.550 1.00 84.69 614 ILE A O 1
ATOM 4869 N N . ASP A 1 615 ? 22.802 -17.512 -24.018 1.00 84.69 615 ASP A N 1
ATOM 4870 C CA . ASP A 1 615 ? 22.301 -16.168 -23.715 1.00 84.69 615 ASP A CA 1
ATOM 4871 C C . ASP A 1 615 ? 23.386 -15.130 -23.994 1.00 84.69 615 ASP A C 1
ATOM 4873 O O . ASP A 1 615 ? 24.574 -15.394 -23.786 1.00 84.69 615 ASP A O 1
ATOM 4877 N N . SER A 1 616 ? 22.988 -13.934 -24.434 1.00 85.62 616 SER A N 1
ATOM 4878 C CA . SER A 1 616 ? 23.916 -12.804 -24.436 1.00 85.62 616 SER A CA 1
ATOM 4879 C C . SER A 1 616 ? 24.318 -12.485 -22.998 1.00 85.62 616 SER A C 1
ATOM 4881 O O . SER A 1 616 ? 23.540 -12.704 -22.058 1.00 85.62 616 SER A O 1
ATOM 4883 N N . PHE A 1 617 ? 25.533 -11.980 -22.801 1.00 85.62 617 PHE A N 1
ATOM 4884 C CA . PHE A 1 617 ? 25.960 -11.639 -21.450 1.00 85.62 617 PHE A CA 1
ATOM 4885 C C . PHE A 1 617 ? 25.070 -10.547 -20.838 1.00 85.62 617 PHE A C 1
ATOM 4887 O O . PHE A 1 617 ? 24.663 -10.711 -19.688 1.00 85.62 617 PHE A O 1
ATOM 4894 N N . ASN A 1 618 ? 24.636 -9.528 -21.599 1.00 78.44 618 ASN A N 1
ATOM 4895 C CA . ASN A 1 618 ? 23.707 -8.527 -21.059 1.00 78.44 618 ASN A CA 1
ATOM 4896 C C . ASN A 1 618 ? 22.344 -9.130 -20.678 1.00 78.44 618 ASN A C 1
ATOM 4898 O O . ASN A 1 618 ? 21.754 -8.729 -19.675 1.00 78.44 618 ASN A O 1
ATOM 4902 N N . SER A 1 619 ? 21.836 -10.121 -21.423 1.00 80.88 619 SER A N 1
ATOM 4903 C CA . SER A 1 619 ? 20.611 -10.852 -21.051 1.00 80.88 619 SER A CA 1
ATOM 4904 C C . SER A 1 619 ? 20.764 -11.571 -19.706 1.00 80.88 619 SER A C 1
ATOM 4906 O O . SER A 1 619 ? 19.844 -11.545 -18.882 1.00 80.88 619 SER A O 1
ATOM 4908 N N . LEU A 1 620 ? 21.915 -12.212 -19.473 1.00 85.38 620 LEU A N 1
ATOM 4909 C CA . LEU A 1 620 ? 22.217 -12.892 -18.212 1.00 85.38 620 LEU A CA 1
ATOM 4910 C C . LEU A 1 620 ? 22.395 -11.884 -17.064 1.00 85.38 620 LEU A C 1
ATOM 4912 O O . LEU A 1 620 ? 21.805 -12.064 -16.000 1.00 85.38 620 LEU A O 1
ATOM 4916 N N . PHE A 1 621 ? 23.134 -10.801 -17.315 1.00 85.06 621 PHE A N 1
ATOM 4917 C CA . PHE A 1 621 ? 23.403 -9.706 -16.383 1.00 85.06 621 PHE A CA 1
ATOM 4918 C C . PHE A 1 621 ? 22.114 -9.052 -15.869 1.00 85.06 621 PHE A C 1
ATOM 4920 O O . PHE A 1 621 ? 21.842 -9.068 -14.668 1.00 85.06 621 PHE A O 1
ATOM 4927 N N . TRP A 1 622 ? 21.259 -8.542 -16.764 1.00 76.62 622 TRP A N 1
ATOM 4928 C CA . TRP A 1 622 ? 20.028 -7.847 -16.367 1.00 76.62 622 TRP A CA 1
ATOM 4929 C C . TRP A 1 622 ? 19.002 -8.774 -15.713 1.00 76.62 622 TRP A C 1
ATOM 4931 O O . TRP A 1 622 ? 18.247 -8.352 -14.829 1.00 76.62 622 TRP A O 1
ATOM 4941 N N . HIS A 1 623 ? 18.983 -10.047 -16.116 1.00 79.12 623 HIS A N 1
ATOM 4942 C CA . HIS A 1 623 ? 18.163 -11.056 -15.459 1.00 79.12 623 HIS A CA 1
ATOM 4943 C C . HIS A 1 623 ? 18.617 -11.289 -14.014 1.00 79.12 623 HIS A C 1
ATOM 4945 O O . HIS A 1 623 ? 17.775 -11.288 -13.116 1.00 79.12 623 HIS A O 1
ATOM 4951 N N . TRP A 1 624 ? 19.927 -11.423 -13.785 1.00 88.50 624 TRP A N 1
ATOM 4952 C CA . TRP A 1 624 ? 20.487 -11.610 -12.449 1.00 88.50 624 TRP A CA 1
ATOM 4953 C C . TRP A 1 624 ? 20.210 -10.414 -11.534 1.00 88.50 624 TRP A C 1
ATOM 4955 O O . TRP A 1 624 ? 19.665 -10.606 -10.450 1.00 88.50 624 TRP A O 1
ATOM 4965 N N . ILE A 1 625 ? 20.471 -9.184 -12.001 1.00 83.38 625 ILE A N 1
ATOM 4966 C CA . ILE A 1 625 ? 20.173 -7.950 -11.249 1.00 83.38 625 ILE A CA 1
ATOM 4967 C C . ILE A 1 625 ? 18.701 -7.921 -10.823 1.00 83.38 625 ILE A C 1
ATOM 4969 O O . ILE A 1 625 ? 18.377 -7.682 -9.662 1.00 83.38 625 ILE A O 1
ATOM 4973 N N . THR A 1 626 ? 17.798 -8.224 -11.757 1.00 76.06 626 THR A N 1
ATOM 4974 C CA . THR A 1 626 ? 16.353 -8.224 -11.501 1.00 76.06 626 THR A CA 1
ATOM 4975 C C . THR A 1 626 ? 15.941 -9.273 -10.466 1.00 76.06 626 THR A C 1
ATOM 4977 O O . THR A 1 626 ? 15.049 -9.019 -9.658 1.00 76.06 626 THR A O 1
ATOM 4980 N N . GLU A 1 627 ? 16.549 -10.458 -10.488 1.00 82.06 627 GLU A N 1
ATOM 4981 C CA . GLU A 1 627 ? 16.235 -11.533 -9.545 1.00 82.06 627 GLU A CA 1
ATOM 4982 C C . GLU A 1 627 ? 16.848 -11.308 -8.159 1.00 82.06 627 GLU A C 1
ATOM 4984 O O . GLU A 1 627 ? 16.166 -11.566 -7.169 1.00 82.06 627 GLU A O 1
ATOM 4989 N N . MET A 1 628 ? 18.075 -10.784 -8.073 1.00 88.38 628 MET A N 1
ATOM 4990 C CA . MET A 1 628 ? 18.730 -10.468 -6.799 1.00 88.38 628 MET A CA 1
ATOM 4991 C C . MET A 1 628 ? 17.958 -9.384 -6.038 1.00 88.38 628 MET A C 1
ATOM 4993 O O . MET A 1 628 ? 17.653 -9.550 -4.859 1.00 88.38 628 MET A O 1
ATOM 4997 N N . LEU A 1 629 ? 17.545 -8.315 -6.726 1.00 81.62 629 LEU A N 1
ATOM 4998 C CA . LEU A 1 629 ? 16.785 -7.230 -6.101 1.00 81.62 629 LEU A CA 1
ATOM 4999 C C . LEU A 1 629 ? 15.398 -7.689 -5.618 1.00 81.62 629 LEU A C 1
ATOM 5001 O O . LEU A 1 629 ? 14.930 -7.241 -4.574 1.00 81.62 629 LEU A O 1
ATOM 5005 N N . LYS A 1 630 ? 14.742 -8.619 -6.330 1.00 77.25 630 LYS A N 1
ATOM 5006 C CA . LYS A 1 630 ? 13.492 -9.243 -5.854 1.00 77.25 630 LYS A CA 1
ATOM 5007 C C . LYS A 1 630 ? 13.711 -10.110 -4.619 1.00 77.25 630 LYS A C 1
ATOM 5009 O O . LYS A 1 630 ? 12.895 -10.052 -3.706 1.00 77.25 630 LYS A O 1
ATOM 5014 N N . ASP A 1 631 ? 14.780 -10.902 -4.595 1.00 87.06 631 ASP A N 1
ATOM 5015 C CA . ASP A 1 631 ? 15.103 -11.741 -3.438 1.00 87.06 631 ASP A CA 1
ATOM 5016 C C . ASP A 1 631 ? 15.386 -10.896 -2.206 1.00 87.06 631 ASP A C 1
ATOM 5018 O O . ASP A 1 631 ? 14.902 -11.214 -1.127 1.00 87.06 631 ASP A O 1
ATOM 5022 N N . SER A 1 632 ? 16.114 -9.797 -2.377 1.00 83.81 632 SER A N 1
ATOM 5023 C CA . SER A 1 632 ? 16.375 -8.842 -1.308 1.00 83.81 632 SER A CA 1
ATOM 5024 C C . SER A 1 632 ? 15.079 -8.246 -0.733 1.00 83.81 632 SER A C 1
ATOM 5026 O O . SER A 1 632 ? 14.870 -8.226 0.480 1.00 83.81 632 SER A O 1
ATOM 5028 N N . ILE A 1 633 ? 14.130 -7.866 -1.599 1.00 74.75 633 ILE A N 1
ATOM 5029 C CA . ILE A 1 633 ? 12.790 -7.420 -1.181 1.00 74.75 633 ILE A CA 1
ATOM 5030 C C . ILE A 1 633 ? 12.042 -8.520 -0.411 1.00 74.75 633 ILE A C 1
ATOM 5032 O O . ILE A 1 633 ? 11.391 -8.234 0.599 1.00 74.75 633 ILE A O 1
ATOM 5036 N N . ASP A 1 634 ? 12.099 -9.765 -0.886 1.00 79.69 634 ASP A N 1
ATOM 5037 C CA . ASP A 1 634 ? 11.460 -10.905 -0.227 1.00 79.69 634 ASP A CA 1
ATOM 5038 C C . ASP A 1 634 ? 12.111 -11.190 1.146 1.00 79.69 634 ASP A C 1
ATOM 5040 O O . ASP A 1 634 ? 11.396 -11.398 2.128 1.00 79.69 634 ASP A O 1
ATOM 5044 N N . TRP A 1 635 ? 13.443 -11.118 1.255 1.00 85.50 635 TRP A N 1
ATOM 5045 C CA . TRP A 1 635 ? 14.186 -11.263 2.512 1.00 85.50 635 TRP A CA 1
ATOM 5046 C C . TRP A 1 635 ? 13.855 -10.179 3.521 1.00 85.50 635 TRP A C 1
ATOM 5048 O O . TRP A 1 635 ? 13.606 -10.485 4.688 1.00 85.50 635 TRP A O 1
ATOM 5058 N N . SER A 1 636 ? 13.807 -8.929 3.068 1.00 74.88 636 SER A N 1
ATOM 5059 C CA . SER A 1 636 ? 13.461 -7.795 3.914 1.00 74.88 636 SER A CA 1
ATOM 5060 C C . SER A 1 636 ? 12.089 -7.996 4.556 1.00 74.88 636 SER A C 1
ATOM 5062 O O . SER A 1 636 ? 11.958 -7.844 5.766 1.00 74.88 636 SER A O 1
ATOM 5064 N N . LYS A 1 637 ? 11.092 -8.479 3.795 1.00 72.50 637 LYS A N 1
ATOM 5065 C CA . LYS A 1 637 ? 9.749 -8.818 4.308 1.00 72.50 637 LYS A CA 1
ATOM 5066 C C . LYS A 1 637 ? 9.751 -10.002 5.278 1.00 72.50 637 LYS A C 1
ATOM 5068 O O . LYS A 1 637 ? 9.049 -9.955 6.291 1.00 72.50 637 LYS A O 1
ATOM 5073 N N . GLU A 1 638 ? 10.507 -11.054 4.972 1.00 79.00 638 GLU A N 1
ATOM 5074 C CA . GLU A 1 638 ? 10.596 -12.269 5.791 1.00 79.00 638 GLU A CA 1
ATOM 5075 C C . GLU A 1 638 ? 11.259 -11.983 7.154 1.00 79.00 638 GLU A C 1
ATOM 5077 O O . GLU A 1 638 ? 10.771 -12.409 8.204 1.00 79.00 638 GLU A O 1
ATOM 5082 N N . LEU A 1 639 ? 12.346 -11.202 7.153 1.00 78.75 639 LEU A N 1
ATOM 5083 C CA . LEU A 1 639 ? 13.197 -10.937 8.320 1.00 78.75 639 LEU A CA 1
ATOM 5084 C C . LEU A 1 639 ? 12.916 -9.622 9.033 1.00 78.75 639 LEU A C 1
ATOM 5086 O O . LEU A 1 639 ? 13.547 -9.315 10.047 1.00 78.75 639 LEU A O 1
ATOM 5090 N N . ASP A 1 640 ? 11.931 -8.867 8.570 1.00 71.75 640 ASP A N 1
ATOM 5091 C CA . ASP A 1 640 ? 11.563 -7.566 9.111 1.00 71.75 640 ASP A CA 1
ATOM 5092 C C . ASP A 1 640 ? 11.359 -7.600 10.646 1.00 71.75 640 ASP A C 1
ATOM 5094 O O . ASP A 1 640 ? 11.658 -6.653 11.371 1.00 71.75 640 ASP A O 1
ATOM 5098 N N . LYS A 1 641 ? 10.857 -8.719 11.188 1.00 64.50 641 LYS A N 1
ATOM 5099 C CA . LYS A 1 641 ? 10.655 -8.912 12.640 1.00 64.50 641 LYS A CA 1
ATOM 5100 C C . LYS A 1 641 ? 11.931 -9.263 13.414 1.00 64.50 641 LYS A C 1
ATOM 5102 O O . LYS A 1 641 ? 11.949 -9.073 14.628 1.00 64.50 641 LYS A O 1
ATOM 5107 N N . CYS A 1 642 ? 12.943 -9.782 12.731 1.00 70.75 642 CYS A N 1
ATOM 5108 C CA . CYS A 1 642 ? 14.230 -10.176 13.294 1.00 70.75 642 CYS A CA 1
ATOM 5109 C C . CYS A 1 642 ? 15.221 -8.996 13.295 1.00 70.75 642 CYS A C 1
ATOM 5111 O O . CYS A 1 642 ? 16.042 -8.883 14.197 1.00 70.75 642 CYS A O 1
ATOM 5113 N N . ILE A 1 643 ? 15.106 -8.074 12.325 1.00 70.31 643 ILE A N 1
ATOM 5114 C CA . ILE A 1 643 ? 16.089 -6.997 12.097 1.00 70.31 643 ILE A CA 1
ATOM 5115 C C . ILE A 1 643 ? 15.618 -5.612 12.605 1.00 70.31 643 ILE A C 1
ATOM 5117 O O . ILE A 1 643 ? 16.439 -4.866 13.153 1.00 70.31 643 ILE A O 1
ATOM 5121 N N . ASN A 1 644 ? 14.325 -5.261 12.479 1.00 58.34 644 ASN A N 1
ATOM 5122 C CA . ASN A 1 644 ? 13.828 -3.870 12.612 1.00 58.34 644 ASN A CA 1
ATOM 5123 C C . ASN A 1 644 ? 13.028 -3.539 13.897 1.00 58.34 644 ASN A C 1
ATOM 5125 O O . ASN A 1 644 ? 12.470 -2.450 14.009 1.00 58.34 644 ASN A O 1
ATOM 5129 N N . ASN A 1 645 ? 12.932 -4.438 14.881 1.00 54.56 645 ASN A N 1
ATOM 5130 C CA . ASN A 1 645 ? 12.149 -4.200 16.108 1.00 54.56 645 ASN A CA 1
ATOM 5131 C C . ASN A 1 645 ? 12.973 -3.446 17.180 1.00 54.56 645 ASN A C 1
ATOM 5133 O O . ASN A 1 645 ? 14.153 -3.730 17.352 1.00 54.56 645 ASN A O 1
ATOM 5137 N N . GLU A 1 646 ? 12.371 -2.554 17.978 1.00 43.00 646 GLU A N 1
ATOM 5138 C CA . GLU A 1 646 ? 13.025 -1.959 19.168 1.00 43.00 646 GLU A CA 1
ATOM 5139 C C . GLU A 1 646 ? 13.427 -3.023 20.213 1.00 43.00 646 GLU A C 1
ATOM 5141 O O . GLU A 1 646 ? 14.328 -2.806 21.019 1.00 43.00 646 GLU A O 1
ATOM 5146 N N . ASN A 1 647 ? 12.804 -4.209 20.150 1.00 42.25 647 ASN A N 1
ATOM 5147 C CA . ASN A 1 647 ? 13.192 -5.413 20.890 1.00 42.25 647 ASN A CA 1
ATOM 5148 C C . ASN A 1 647 ? 14.181 -6.332 20.140 1.00 42.25 647 ASN A C 1
ATOM 5150 O O . ASN A 1 647 ? 14.442 -7.429 20.627 1.00 42.25 647 ASN A O 1
ATOM 5154 N N . ALA A 1 648 ? 14.747 -5.935 18.992 1.00 48.00 648 ALA A N 1
ATOM 5155 C CA . ALA A 1 648 ? 15.733 -6.716 18.223 1.00 48.00 648 ALA A CA 1
ATOM 5156 C C . ALA A 1 648 ? 17.103 -6.833 18.922 1.00 48.00 648 ALA A C 1
ATOM 5158 O O . ALA A 1 648 ? 18.113 -7.088 18.288 1.00 48.00 648 ALA A O 1
ATOM 5159 N N . THR A 1 649 ? 17.154 -6.609 20.232 1.00 51.81 649 THR A N 1
ATOM 5160 C CA . THR A 1 649 ? 18.253 -6.987 21.126 1.00 51.81 649 THR A CA 1
ATOM 5161 C C . THR A 1 649 ? 17.933 -8.256 21.925 1.00 51.81 649 THR A C 1
ATOM 5163 O O . THR A 1 649 ? 18.803 -8.763 22.625 1.00 51.81 649 THR A O 1
ATOM 5166 N N . LYS A 1 650 ? 16.702 -8.789 21.835 1.00 59.19 650 LYS A N 1
ATOM 5167 C CA . LYS A 1 650 ? 16.273 -10.040 22.483 1.00 59.19 650 LYS A CA 1
ATOM 5168 C C . LYS A 1 650 ? 16.246 -11.188 21.468 1.00 59.19 650 LYS A C 1
ATOM 5170 O O . LYS A 1 650 ? 15.692 -11.043 20.379 1.00 59.19 650 LYS A O 1
ATOM 5175 N N . CYS A 1 651 ? 16.817 -12.335 21.838 1.00 68.44 651 CYS A N 1
ATOM 5176 C CA . CYS A 1 651 ? 16.847 -13.537 20.999 1.00 68.44 651 CYS A CA 1
ATOM 5177 C C . CYS A 1 651 ? 15.429 -14.026 20.628 1.00 68.44 651 CYS A C 1
ATOM 5179 O O . CYS A 1 651 ? 14.568 -14.140 21.499 1.00 68.44 651 CYS A O 1
ATOM 5181 N N . ILE A 1 652 ? 15.196 -14.374 19.353 1.00 70.62 652 ILE A N 1
ATOM 5182 C CA . ILE A 1 652 ? 13.953 -14.975 18.852 1.00 70.62 652 ILE A CA 1
ATOM 5183 C C . ILE A 1 652 ? 14.281 -16.317 18.183 1.00 70.62 652 ILE A C 1
ATOM 5185 O O . ILE A 1 652 ? 14.923 -16.356 17.136 1.00 70.62 652 ILE A O 1
ATOM 5189 N N . LYS A 1 653 ? 13.779 -17.423 18.747 1.00 73.62 653 LYS A N 1
ATOM 5190 C CA . LYS A 1 653 ? 14.101 -18.797 18.310 1.00 73.62 653 LYS A CA 1
ATOM 5191 C C . LYS A 1 653 ? 13.808 -19.059 16.826 1.00 73.62 653 LYS A C 1
ATOM 5193 O O . LYS A 1 653 ? 14.654 -19.609 16.130 1.00 73.62 653 LYS A O 1
ATOM 5198 N N . TRP A 1 654 ? 12.646 -18.630 16.319 1.00 76.56 654 TRP A N 1
ATOM 5199 C CA . TRP A 1 654 ? 12.277 -18.853 14.912 1.00 76.56 654 TRP A CA 1
ATOM 5200 C C . TRP A 1 654 ? 13.119 -18.030 13.925 1.00 76.56 654 TRP A C 1
ATOM 5202 O O . TRP A 1 654 ? 13.243 -18.439 12.778 1.00 76.56 654 TRP A O 1
ATOM 5212 N N . CYS A 1 655 ? 13.719 -16.911 14.356 1.00 82.06 655 CYS A N 1
ATOM 5213 C CA . CYS A 1 655 ? 14.549 -16.063 13.497 1.00 82.06 655 CYS A CA 1
ATOM 5214 C C . CYS A 1 655 ? 15.897 -16.710 13.158 1.00 82.06 655 CYS A C 1
ATOM 5216 O O . CYS A 1 655 ? 16.510 -16.331 12.167 1.00 82.06 655 CYS A O 1
ATOM 5218 N N . LYS A 1 656 ? 16.352 -17.707 13.929 1.00 82.56 656 LYS A N 1
ATOM 5219 C CA . LYS A 1 656 ? 17.660 -18.345 13.736 1.00 82.56 656 LYS A CA 1
ATOM 5220 C C . LYS A 1 656 ? 17.839 -18.895 12.317 1.00 82.56 656 LYS A C 1
ATOM 5222 O O . LYS A 1 656 ? 18.729 -18.448 11.600 1.00 82.56 656 LYS A O 1
ATOM 5227 N N . THR A 1 657 ? 16.974 -19.817 11.892 1.00 82.94 657 THR A N 1
ATOM 5228 C CA . THR A 1 657 ? 17.100 -20.483 10.583 1.00 82.94 657 THR A CA 1
ATOM 5229 C C . THR A 1 657 ? 16.954 -19.508 9.403 1.00 82.94 657 THR A C 1
ATOM 5231 O O . THR A 1 657 ? 17.810 -19.533 8.516 1.00 82.94 657 THR A O 1
ATOM 5234 N N . PRO A 1 658 ? 15.956 -18.600 9.378 1.00 87.06 658 PRO A N 1
ATOM 5235 C CA . PRO A 1 658 ? 15.861 -17.572 8.344 1.00 87.06 658 PRO A CA 1
ATOM 5236 C C . PRO A 1 658 ? 17.060 -16.607 8.320 1.00 87.06 658 PRO A C 1
ATOM 5238 O O . PRO A 1 658 ? 17.584 -16.350 7.241 1.00 87.06 658 PRO A O 1
ATOM 5241 N N . CYS A 1 659 ? 17.553 -16.121 9.471 1.00 87.94 659 CYS A N 1
ATOM 5242 C CA . CYS A 1 659 ? 18.736 -15.245 9.528 1.00 87.94 659 CYS A CA 1
ATOM 5243 C C . CYS A 1 659 ? 20.004 -15.953 9.026 1.00 87.94 659 CYS A C 1
ATOM 5245 O O . CYS A 1 659 ? 20.809 -15.360 8.307 1.00 87.94 659 CYS A O 1
ATOM 5247 N N . GLU A 1 660 ? 20.197 -17.222 9.402 1.00 88.31 660 GLU A N 1
ATOM 5248 C CA . GLU A 1 660 ? 21.314 -18.036 8.919 1.00 88.31 660 GLU A CA 1
ATOM 5249 C C . GLU A 1 660 ? 21.235 -18.234 7.404 1.00 88.31 660 GLU A C 1
ATOM 5251 O O . GLU A 1 660 ? 22.249 -18.089 6.718 1.00 88.31 660 GLU A O 1
ATOM 5256 N N . CYS A 1 661 ? 20.046 -18.523 6.863 1.00 90.69 661 CYS A N 1
ATOM 5257 C CA . CYS A 1 661 ? 19.889 -18.649 5.420 1.00 90.69 661 CYS A CA 1
ATOM 5258 C C . CYS A 1 661 ? 20.102 -17.316 4.693 1.00 90.69 661 CYS A C 1
ATOM 5260 O O . CYS A 1 661 ? 20.792 -17.293 3.677 1.00 90.69 661 CYS A O 1
ATOM 5262 N N . TYR A 1 662 ? 19.618 -16.200 5.234 1.00 92.56 662 TYR A N 1
ATOM 5263 C CA . TYR A 1 662 ? 19.865 -14.880 4.660 1.00 92.56 662 TYR A CA 1
ATOM 5264 C C . TYR A 1 662 ? 21.356 -14.551 4.602 1.00 92.56 662 TYR A C 1
ATOM 5266 O O . TYR A 1 662 ? 21.863 -14.187 3.546 1.00 92.56 662 TYR A O 1
ATOM 5274 N N . LYS A 1 663 ? 22.109 -14.819 5.675 1.00 92.44 663 LYS A N 1
ATOM 5275 C CA . LYS A 1 663 ? 23.573 -14.676 5.672 1.00 92.44 663 LYS A CA 1
ATOM 5276 C C . LYS A 1 663 ? 24.250 -15.534 4.600 1.00 92.44 663 LYS A C 1
ATOM 5278 O O . LYS A 1 663 ? 25.220 -15.091 3.986 1.00 92.44 663 LYS A O 1
ATOM 5283 N N . LYS A 1 664 ? 23.761 -16.757 4.362 1.00 91.31 664 LYS A N 1
ATOM 5284 C CA . LYS A 1 664 ? 24.250 -17.614 3.265 1.00 91.31 664 LYS A CA 1
ATOM 5285 C C . LYS A 1 664 ? 23.897 -17.028 1.898 1.00 91.31 664 LYS A C 1
ATOM 5287 O O . LYS A 1 664 ? 24.743 -17.042 1.009 1.00 91.31 664 LYS A O 1
ATOM 5292 N N . TRP A 1 665 ? 22.681 -16.509 1.737 1.00 93.94 665 TRP A N 1
ATOM 5293 C CA . TRP A 1 665 ? 22.223 -15.866 0.508 1.00 93.94 665 TRP A CA 1
ATOM 5294 C C . TRP A 1 665 ? 23.060 -14.630 0.172 1.00 93.94 665 TRP A C 1
ATOM 5296 O O . TRP A 1 665 ? 23.544 -14.553 -0.951 1.00 93.94 665 TRP A O 1
ATOM 5306 N N . VAL A 1 666 ? 23.350 -13.743 1.133 1.00 93.62 666 VAL A N 1
ATOM 5307 C CA . VAL A 1 666 ? 24.203 -12.563 0.891 1.00 93.62 666 VAL A CA 1
ATOM 5308 C C . VAL A 1 666 ? 25.585 -12.975 0.394 1.00 93.62 666 VAL A C 1
ATOM 5310 O O . VAL A 1 666 ? 26.002 -12.552 -0.680 1.00 93.62 666 VAL A O 1
ATOM 5313 N N . LYS A 1 667 ? 26.258 -13.884 1.111 1.00 93.25 667 LYS A N 1
ATOM 5314 C CA . LYS A 1 667 ? 27.573 -14.408 0.699 1.00 93.25 667 LYS A CA 1
ATOM 5315 C C . LYS A 1 667 ? 27.540 -15.039 -0.689 1.00 93.25 667 LYS A C 1
ATOM 5317 O O . LYS A 1 667 ? 28.499 -14.951 -1.459 1.00 93.25 667 LYS A O 1
ATOM 5322 N N . ARG A 1 668 ? 26.433 -15.713 -1.007 1.00 92.88 668 ARG A N 1
ATOM 5323 C CA . ARG A 1 668 ? 26.230 -16.297 -2.324 1.00 92.88 668 ARG A CA 1
ATOM 5324 C C . ARG A 1 668 ? 26.122 -15.198 -3.377 1.00 92.88 668 ARG A C 1
ATOM 5326 O O . ARG A 1 668 ? 26.870 -15.265 -4.341 1.00 92.88 668 ARG A O 1
ATOM 5333 N N . MET A 1 669 ? 25.281 -14.187 -3.180 1.00 94.94 669 MET A N 1
ATOM 5334 C CA . MET A 1 669 ? 25.136 -13.070 -4.118 1.00 94.94 669 MET A CA 1
ATOM 5335 C C . MET A 1 669 ? 26.436 -12.273 -4.295 1.00 94.94 669 MET A C 1
ATOM 5337 O O . MET A 1 669 ? 26.743 -11.896 -5.418 1.00 94.94 669 MET A O 1
ATOM 5341 N N . GLU A 1 670 ? 27.243 -12.089 -3.242 1.00 92.56 670 GLU A N 1
ATOM 5342 C CA . GLU A 1 670 ? 28.592 -11.500 -3.342 1.00 92.56 670 GLU A CA 1
ATOM 5343 C C . GLU A 1 670 ? 29.502 -12.314 -4.272 1.00 92.56 670 GLU A C 1
ATOM 5345 O O . GLU A 1 670 ? 30.227 -11.751 -5.094 1.00 92.56 670 GLU A O 1
ATOM 5350 N N . THR A 1 671 ? 29.431 -13.646 -4.181 1.00 93.25 671 THR A N 1
ATOM 5351 C CA . THR A 1 671 ? 30.189 -14.553 -5.055 1.00 93.25 671 THR A CA 1
ATOM 5352 C C . THR A 1 671 ? 29.696 -14.467 -6.501 1.00 93.25 671 THR A C 1
ATOM 5354 O O . THR A 1 671 ? 30.501 -14.307 -7.414 1.00 93.25 671 THR A O 1
ATOM 5357 N N . GLU A 1 672 ? 28.378 -14.530 -6.720 1.00 94.69 672 GLU A N 1
ATOM 5358 C CA . GLU A 1 672 ? 27.789 -14.443 -8.065 1.00 94.69 672 GLU A CA 1
ATOM 5359 C C . GLU A 1 672 ? 28.077 -13.089 -8.722 1.00 94.69 672 GLU A C 1
ATOM 5361 O O . GLU A 1 672 ? 28.420 -13.034 -9.903 1.00 94.69 672 GLU A O 1
ATOM 5366 N N . TRP A 1 673 ? 28.012 -11.999 -7.952 1.00 92.62 673 TRP A N 1
ATOM 5367 C CA . TRP A 1 673 ? 28.373 -10.667 -8.428 1.00 92.62 673 TRP A CA 1
ATOM 5368 C C . TRP A 1 673 ? 29.859 -10.564 -8.775 1.00 92.62 673 TRP A C 1
ATOM 5370 O O . TRP A 1 673 ? 30.215 -9.960 -9.785 1.00 92.62 673 TRP A O 1
ATOM 5380 N N . GLY A 1 674 ? 30.732 -11.200 -7.988 1.00 90.50 674 GLY A N 1
ATOM 5381 C CA . GLY A 1 674 ? 32.156 -11.328 -8.298 1.00 90.50 674 GLY A CA 1
ATOM 5382 C C . GLY A 1 674 ? 32.411 -12.009 -9.646 1.00 90.50 674 GLY A C 1
ATOM 5383 O O . GLY A 1 674 ? 33.141 -11.455 -10.473 1.00 90.50 674 GLY A O 1
ATOM 5384 N N . ASP A 1 675 ? 31.763 -13.152 -9.894 1.00 91.88 675 ASP A N 1
ATOM 5385 C CA . ASP A 1 675 ? 31.842 -13.884 -11.168 1.00 91.88 675 ASP A CA 1
ATOM 5386 C C . ASP A 1 675 ? 31.360 -13.006 -12.347 1.00 91.88 675 ASP A C 1
ATOM 5388 O O . ASP A 1 675 ? 32.012 -12.922 -13.394 1.00 91.88 675 ASP A O 1
ATOM 5392 N N . ILE A 1 676 ? 30.236 -12.296 -12.169 1.00 90.12 676 ILE A N 1
ATOM 5393 C CA . ILE A 1 676 ? 29.667 -11.391 -13.179 1.00 90.12 676 ILE A CA 1
ATOM 5394 C C . ILE A 1 676 ? 30.619 -10.228 -13.478 1.00 90.12 676 ILE A C 1
ATOM 5396 O O . ILE A 1 676 ? 30.922 -9.983 -14.647 1.00 90.12 676 ILE A O 1
ATOM 5400 N N . LYS A 1 677 ? 31.146 -9.547 -12.451 1.00 84.38 677 LYS A N 1
ATOM 5401 C CA . LYS A 1 677 ? 32.101 -8.438 -12.613 1.00 84.38 677 LYS A CA 1
ATOM 5402 C C . LYS A 1 677 ? 33.385 -8.875 -13.296 1.00 84.38 677 LYS A C 1
ATOM 5404 O O . LYS A 1 677 ? 33.912 -8.147 -14.136 1.00 84.38 677 LYS A O 1
ATOM 5409 N N . GLN A 1 678 ? 33.892 -10.062 -12.962 1.00 85.75 678 GLN A N 1
ATOM 5410 C CA . GLN A 1 678 ? 35.092 -10.603 -13.593 1.00 85.75 678 GLN A CA 1
ATOM 5411 C C . GLN A 1 678 ? 34.920 -10.720 -15.110 1.00 85.75 678 GLN A C 1
ATOM 5413 O O . GLN A 1 678 ? 35.861 -10.438 -15.856 1.00 85.75 678 GLN A O 1
ATOM 5418 N N . HIS A 1 679 ? 33.737 -11.136 -15.568 1.00 86.94 679 HIS A N 1
ATOM 5419 C CA . HIS A 1 679 ? 33.434 -11.199 -16.993 1.00 86.94 679 HIS A CA 1
ATOM 5420 C C . HIS A 1 679 ? 33.147 -9.816 -17.588 1.00 86.94 679 HIS A C 1
ATOM 5422 O O . HIS A 1 679 ? 33.696 -9.498 -18.637 1.00 86.94 679 HIS A O 1
ATOM 5428 N N . PHE A 1 680 ? 32.375 -8.981 -16.888 1.00 80.19 680 PHE A N 1
ATOM 5429 C CA . PHE A 1 680 ? 32.036 -7.609 -17.286 1.00 80.19 680 PHE A CA 1
ATOM 5430 C C . PHE A 1 680 ? 33.290 -6.763 -17.573 1.00 80.19 680 PHE A C 1
ATOM 5432 O O . PHE A 1 680 ? 33.397 -6.126 -18.613 1.00 80.19 680 PHE A O 1
ATOM 5439 N N . HIS A 1 681 ? 34.322 -6.846 -16.726 1.00 76.56 681 HIS A N 1
ATOM 5440 C CA . HIS A 1 681 ? 35.592 -6.127 -16.915 1.00 76.56 681 HIS A CA 1
ATOM 5441 C C . HIS A 1 681 ? 36.442 -6.597 -18.110 1.00 76.56 681 HIS A C 1
ATOM 5443 O O . HIS A 1 681 ? 37.490 -6.005 -18.386 1.00 76.56 681 HIS A O 1
ATOM 5449 N N . LYS A 1 682 ? 36.055 -7.673 -18.808 1.00 78.25 682 LYS A N 1
ATOM 5450 C CA . LYS A 1 682 ? 36.731 -8.092 -20.044 1.00 78.25 682 LYS A CA 1
ATOM 5451 C C . LYS A 1 682 ? 36.298 -7.260 -21.252 1.00 78.25 682 LYS A C 1
ATOM 5453 O O . LYS A 1 682 ? 37.028 -7.275 -22.241 1.00 78.25 682 LYS A O 1
ATOM 5458 N N . GLU A 1 683 ? 35.185 -6.531 -21.165 1.00 71.94 683 GLU A N 1
ATOM 5459 C CA . GLU A 1 683 ? 34.703 -5.622 -22.206 1.00 71.94 683 GLU A CA 1
ATOM 5460 C C . GLU A 1 683 ? 35.619 -4.389 -22.305 1.00 71.94 683 GLU A C 1
ATOM 5462 O O . GLU A 1 683 ? 35.622 -3.531 -21.429 1.00 71.94 683 GLU A O 1
ATOM 5467 N N . LYS A 1 684 ? 36.464 -4.321 -23.345 1.00 60.72 684 LYS A N 1
ATOM 5468 C CA . LYS A 1 684 ? 37.470 -3.248 -23.527 1.00 60.72 684 LYS A CA 1
ATOM 5469 C C . LYS A 1 684 ? 37.114 -2.213 -24.603 1.00 60.72 684 LYS A C 1
ATOM 5471 O O . LYS A 1 684 ? 37.844 -1.238 -24.750 1.00 60.72 684 LYS A O 1
ATOM 5476 N N . ASP A 1 685 ? 36.022 -2.425 -25.341 1.00 55.44 685 ASP A N 1
ATOM 5477 C CA . ASP A 1 685 ? 35.744 -1.749 -26.621 1.00 55.44 685 ASP A CA 1
ATOM 5478 C C . ASP A 1 685 ? 34.626 -0.684 -26.559 1.00 55.44 685 ASP A C 1
ATOM 5480 O O . ASP A 1 685 ? 34.187 -0.197 -27.602 1.00 55.44 685 ASP A O 1
ATOM 5484 N N . HIS A 1 686 ? 34.135 -0.312 -25.373 1.00 52.94 686 HIS A N 1
ATOM 5485 C CA . HIS A 1 686 ? 33.093 0.712 -25.242 1.00 52.94 686 HIS A CA 1
ATOM 5486 C C . HIS A 1 686 ? 33.678 2.124 -25.110 1.00 52.94 686 HIS A C 1
ATOM 5488 O O . HIS A 1 686 ? 34.603 2.388 -24.342 1.00 52.94 686 HIS A O 1
ATOM 5494 N N . VAL A 1 687 ? 33.107 3.039 -25.894 1.00 47.78 687 VAL A N 1
ATOM 5495 C CA . VAL A 1 687 ? 33.355 4.480 -25.844 1.00 47.78 687 VAL A CA 1
ATOM 5496 C C . VAL A 1 687 ? 32.590 5.026 -24.634 1.00 47.78 687 VAL A C 1
ATOM 5498 O O . VAL A 1 687 ? 31.389 4.813 -24.545 1.00 47.78 687 VAL A O 1
ATOM 5501 N N . GLU A 1 688 ? 33.286 5.731 -23.741 1.00 54.22 688 GLU A N 1
ATOM 5502 C CA . GLU A 1 688 ? 32.795 6.326 -22.482 1.00 54.22 688 GLU A CA 1
ATOM 5503 C C . GLU A 1 688 ? 32.787 5.382 -21.269 1.00 54.22 688 GLU A C 1
ATOM 5505 O O . GLU A 1 688 ? 31.833 4.671 -20.990 1.00 54.22 688 GLU A O 1
ATOM 5510 N N . ASP A 1 689 ? 33.879 5.459 -20.515 1.00 57.06 689 ASP A N 1
ATOM 5511 C CA . ASP A 1 689 ? 34.135 5.081 -19.118 1.00 57.06 689 ASP A CA 1
ATOM 5512 C C . ASP A 1 689 ? 32.973 5.373 -18.118 1.00 57.06 689 ASP A C 1
ATOM 5514 O O . ASP A 1 689 ? 33.122 6.182 -17.207 1.00 57.06 689 ASP A O 1
ATOM 5518 N N . ARG A 1 690 ? 31.777 4.791 -18.324 1.00 59.22 690 ARG A N 1
ATOM 5519 C CA . ARG A 1 690 ? 30.504 5.061 -17.603 1.00 59.22 690 ARG A CA 1
ATOM 5520 C C . ARG A 1 690 ? 29.560 3.845 -17.521 1.00 59.22 690 ARG A C 1
ATOM 5522 O O . ARG A 1 690 ? 28.332 3.971 -17.486 1.00 59.22 690 ARG A O 1
ATOM 5529 N N . HIS A 1 691 ? 30.104 2.638 -17.514 1.00 60.88 691 HIS A N 1
ATOM 5530 C CA . HIS A 1 691 ? 29.356 1.383 -17.533 1.00 60.88 691 HIS A CA 1
ATOM 5531 C C . HIS A 1 691 ? 28.447 1.213 -16.304 1.00 60.88 691 HIS A C 1
ATOM 5533 O O . HIS A 1 691 ? 27.312 0.743 -16.429 1.00 60.88 691 HIS A O 1
ATOM 5539 N N . PHE A 1 692 ? 28.887 1.653 -15.121 1.00 64.75 692 PHE A N 1
ATOM 5540 C CA . PHE A 1 692 ? 28.077 1.565 -13.900 1.00 64.75 692 PHE A CA 1
ATOM 5541 C C . PHE A 1 692 ? 27.009 2.661 -13.800 1.00 64.75 692 PHE A C 1
ATOM 5543 O O . PHE A 1 692 ? 26.009 2.467 -13.106 1.00 64.75 692 PHE A O 1
ATOM 5550 N N . THR A 1 693 ? 27.127 3.751 -14.566 1.00 62.84 693 THR A N 1
ATOM 5551 C CA . THR A 1 693 ? 26.104 4.808 -14.633 1.00 62.84 693 THR A CA 1
ATOM 5552 C C . THR A 1 693 ? 24.761 4.266 -15.141 1.00 62.84 693 THR A C 1
ATOM 5554 O O . THR A 1 693 ? 23.704 4.623 -14.619 1.00 62.84 693 THR A O 1
ATOM 5557 N N . THR A 1 694 ? 24.774 3.348 -16.114 1.00 64.06 694 THR A N 1
ATOM 5558 C CA . THR A 1 694 ? 23.543 2.725 -16.643 1.00 64.06 694 THR A CA 1
ATOM 5559 C C . THR A 1 694 ? 22.873 1.818 -15.606 1.00 64.06 694 THR A C 1
ATOM 5561 O O . THR A 1 694 ? 21.650 1.848 -15.446 1.00 64.06 694 THR A O 1
ATOM 5564 N N . LEU A 1 695 ? 23.665 1.042 -14.856 1.00 69.75 695 LEU A N 1
ATOM 5565 C CA . LEU A 1 695 ? 23.177 0.215 -13.749 1.00 69.75 695 LEU A CA 1
ATOM 5566 C C . LEU A 1 695 ? 22.548 1.074 -12.645 1.00 69.75 695 LEU A C 1
ATOM 5568 O O . LEU A 1 695 ? 21.475 0.750 -12.143 1.00 69.75 695 LEU A O 1
ATOM 5572 N N . GLU A 1 696 ? 23.178 2.193 -12.301 1.00 71.69 696 GLU A N 1
ATOM 5573 C CA . GLU A 1 696 ? 22.679 3.137 -11.301 1.00 71.69 696 GLU A CA 1
ATOM 5574 C C . GLU A 1 696 ? 21.353 3.781 -11.705 1.00 71.69 696 GLU A C 1
ATOM 5576 O O . GLU A 1 696 ? 20.440 3.875 -10.882 1.00 71.69 696 GLU A O 1
ATOM 5581 N N . MET A 1 697 ? 21.211 4.171 -12.975 1.00 64.38 697 MET A N 1
ATOM 5582 C CA . MET A 1 697 ? 19.942 4.668 -13.510 1.00 64.38 697 MET A CA 1
ATOM 5583 C C . MET A 1 697 ? 18.845 3.600 -13.452 1.00 64.38 697 MET A C 1
ATOM 5585 O O . MET A 1 697 ? 17.722 3.899 -13.050 1.00 64.38 697 MET A O 1
ATOM 5589 N N . TYR A 1 698 ? 19.164 2.352 -13.811 1.00 66.25 698 TYR A N 1
ATOM 5590 C CA . TYR A 1 698 ? 18.209 1.244 -13.776 1.00 66.25 698 TYR A CA 1
ATOM 5591 C C . TYR A 1 698 ? 17.763 0.902 -12.348 1.00 66.25 698 TYR A C 1
ATOM 5593 O O . TYR A 1 698 ? 16.567 0.752 -12.097 1.00 66.25 698 TYR A O 1
ATOM 5601 N N . VAL A 1 699 ? 18.700 0.822 -11.396 1.00 68.69 699 VAL A N 1
ATOM 5602 C CA . VAL A 1 699 ? 18.383 0.597 -9.978 1.00 68.69 699 VAL A CA 1
ATOM 5603 C C . VAL A 1 699 ? 17.519 1.737 -9.439 1.00 68.69 699 VAL A C 1
ATOM 5605 O O . VAL A 1 699 ? 16.525 1.460 -8.772 1.00 68.69 699 VAL A O 1
ATOM 5608 N N . GLU A 1 700 ? 17.832 2.998 -9.755 1.00 63.94 700 GLU A N 1
ATOM 5609 C CA . GLU A 1 700 ? 17.029 4.136 -9.295 1.00 63.94 700 GLU A CA 1
ATOM 5610 C C . GLU A 1 700 ? 15.601 4.129 -9.858 1.00 63.94 700 GLU A C 1
ATOM 5612 O O . GLU A 1 700 ? 14.647 4.318 -9.106 1.00 63.94 700 GLU A O 1
ATOM 5617 N N . ASP A 1 701 ? 15.442 3.927 -11.165 1.00 59.69 701 ASP A N 1
ATOM 5618 C CA . ASP A 1 701 ? 14.143 4.076 -11.824 1.00 59.69 701 ASP A CA 1
ATOM 5619 C C . ASP A 1 701 ? 13.230 2.858 -11.604 1.00 59.69 701 ASP A C 1
ATOM 5621 O O . ASP A 1 701 ? 12.029 3.000 -11.368 1.00 59.69 701 ASP A O 1
ATOM 5625 N N . GLN A 1 702 ? 13.800 1.648 -11.632 1.00 60.34 702 GLN A N 1
ATOM 5626 C CA . GLN A 1 702 ? 13.023 0.404 -11.645 1.00 60.34 702 GLN A CA 1
ATOM 5627 C C . GLN A 1 702 ? 12.921 -0.273 -10.271 1.00 60.34 702 GLN A C 1
ATOM 5629 O O . GLN A 1 702 ? 11.920 -0.941 -9.998 1.00 60.34 702 GLN A O 1
ATOM 5634 N N . PHE A 1 703 ? 13.912 -0.102 -9.385 1.00 63.25 703 PHE A N 1
ATOM 5635 C CA . PHE A 1 703 ? 13.993 -0.873 -8.135 1.00 63.25 703 PHE A CA 1
ATOM 5636 C C . PHE A 1 703 ? 13.976 -0.041 -6.863 1.00 63.25 703 PHE A C 1
ATOM 5638 O O . PHE A 1 703 ? 13.384 -0.506 -5.891 1.00 63.25 703 PHE A O 1
ATOM 5645 N N . LEU A 1 704 ? 14.529 1.175 -6.850 1.00 65.44 704 LEU A N 1
ATOM 5646 C CA . LEU A 1 704 ? 14.590 2.013 -5.650 1.00 65.44 704 LEU A CA 1
ATOM 5647 C C . LEU A 1 704 ? 13.220 2.198 -4.975 1.00 65.44 704 LEU A C 1
ATOM 5649 O O . LEU A 1 704 ? 13.170 2.021 -3.765 1.00 65.44 704 LEU A O 1
ATOM 5653 N N . PRO A 1 705 ? 12.089 2.390 -5.688 1.00 60.38 705 PRO A N 1
ATOM 5654 C CA . PRO A 1 705 ? 10.777 2.458 -5.037 1.00 60.38 705 PRO A CA 1
ATOM 5655 C C . PRO A 1 705 ? 10.370 1.157 -4.333 1.00 60.38 705 PRO A C 1
ATOM 5657 O O . PRO A 1 705 ? 9.708 1.183 -3.300 1.00 60.38 705 PRO A O 1
ATOM 5660 N N . SER A 1 706 ? 10.744 0.010 -4.905 1.00 59.31 706 SER A N 1
ATOM 5661 C CA . SER A 1 706 ? 10.444 -1.305 -4.331 1.00 59.31 706 SER A CA 1
ATOM 5662 C C . SER A 1 706 ? 11.390 -1.637 -3.174 1.00 59.31 706 SER A C 1
ATOM 5664 O O . SER A 1 706 ? 10.968 -2.275 -2.217 1.00 59.31 706 SER A O 1
ATOM 5666 N N . ILE A 1 707 ? 12.639 -1.163 -3.241 1.00 64.31 707 ILE A N 1
ATOM 5667 C CA . ILE A 1 707 ? 13.621 -1.197 -2.153 1.00 64.31 707 ILE A CA 1
ATOM 5668 C C . ILE A 1 707 ? 13.129 -0.303 -1.005 1.00 64.31 707 ILE A C 1
ATOM 5670 O O . ILE A 1 707 ? 13.032 -0.763 0.118 1.00 64.31 707 ILE A O 1
ATOM 5674 N N . GLU A 1 708 ? 12.706 0.934 -1.250 1.00 61.91 708 GLU A N 1
ATOM 5675 C CA . GLU A 1 708 ? 12.198 1.839 -0.205 1.00 61.91 708 GLU A CA 1
ATOM 5676 C C . GLU A 1 708 ? 10.905 1.338 0.467 1.00 61.91 708 GLU A C 1
ATOM 5678 O O . GLU A 1 708 ? 10.703 1.576 1.656 1.00 61.91 708 GLU A O 1
ATOM 5683 N N . ASP A 1 709 ? 10.027 0.647 -0.271 1.00 57.16 709 ASP A N 1
ATOM 5684 C CA . ASP A 1 709 ? 8.809 0.022 0.277 1.00 57.16 709 ASP A CA 1
ATOM 5685 C C . ASP A 1 709 ? 9.128 -1.258 1.074 1.00 57.16 709 ASP A C 1
ATOM 5687 O O . ASP A 1 709 ? 8.404 -1.593 2.011 1.00 57.16 709 ASP A O 1
ATOM 5691 N N . ALA A 1 710 ? 10.211 -1.965 0.727 1.00 54.88 710 ALA A N 1
ATOM 5692 C CA . ALA A 1 710 ? 10.631 -3.193 1.399 1.00 54.88 710 ALA A CA 1
ATOM 5693 C C . ALA A 1 710 ? 11.529 -2.940 2.620 1.00 54.88 710 ALA A C 1
ATOM 5695 O O . ALA A 1 710 ? 11.349 -3.584 3.649 1.00 54.88 710 ALA A O 1
ATOM 5696 N N . TYR A 1 711 ? 12.471 -2.001 2.528 1.00 57.41 711 TYR A N 1
ATOM 5697 C CA . TYR A 1 711 ? 13.479 -1.726 3.546 1.00 57.41 711 TYR A CA 1
ATOM 5698 C C . TYR A 1 711 ? 12.989 -0.718 4.591 1.00 57.41 711 TYR A C 1
ATOM 5700 O O . TYR A 1 711 ? 12.628 0.418 4.291 1.00 57.41 711 TYR A O 1
ATOM 5708 N N . GLY A 1 712 ? 13.052 -1.113 5.864 1.00 53.56 712 GLY A N 1
ATOM 5709 C CA . GLY A 1 712 ? 12.754 -0.249 7.013 1.00 53.56 712 GLY A CA 1
ATOM 5710 C C . GLY A 1 712 ? 13.924 0.619 7.501 1.00 53.56 712 GLY A C 1
ATOM 5711 O O . GLY A 1 712 ? 13.770 1.319 8.503 1.00 53.56 712 GLY A O 1
ATOM 5712 N N . ASN A 1 713 ? 15.090 0.555 6.844 1.00 59.22 713 ASN A N 1
ATOM 5713 C CA . ASN A 1 713 ? 16.331 1.192 7.290 1.00 59.22 713 ASN A CA 1
ATOM 5714 C C . ASN A 1 713 ? 16.630 2.482 6.503 1.00 59.22 713 ASN A C 1
ATOM 5716 O O . ASN A 1 713 ? 17.274 2.457 5.452 1.00 59.22 713 ASN A O 1
ATOM 5720 N N . ASP A 1 714 ? 16.183 3.618 7.048 1.00 59.06 714 ASP A N 1
ATOM 5721 C CA . ASP A 1 714 ? 16.334 4.948 6.438 1.00 59.06 714 ASP A CA 1
ATOM 5722 C C . ASP A 1 714 ? 17.805 5.291 6.113 1.00 59.06 714 ASP A C 1
ATOM 5724 O O . ASP A 1 714 ? 18.091 5.904 5.086 1.00 59.06 714 ASP A O 1
ATOM 5728 N N . GLU A 1 715 ? 18.763 4.827 6.927 1.00 56.19 715 GLU A N 1
ATOM 5729 C CA . GLU A 1 715 ? 20.195 5.101 6.737 1.00 56.19 715 GLU A CA 1
ATOM 5730 C C . GLU A 1 715 ? 20.770 4.424 5.481 1.00 56.19 715 GLU A C 1
ATOM 5732 O O . GLU A 1 715 ? 21.673 4.963 4.837 1.00 56.19 715 GLU A O 1
ATOM 5737 N N . ALA A 1 716 ? 20.265 3.243 5.123 1.00 57.84 716 ALA A N 1
ATOM 5738 C CA . ALA A 1 716 ? 20.709 2.514 3.940 1.00 57.84 716 ALA A CA 1
ATOM 5739 C C . ALA A 1 716 ? 20.179 3.151 2.657 1.00 57.84 716 ALA A C 1
ATOM 5741 O O . ALA A 1 716 ? 20.945 3.385 1.721 1.00 57.84 716 ALA A O 1
ATOM 5742 N N . ILE A 1 717 ? 18.894 3.517 2.660 1.00 63.84 717 ILE A N 1
ATOM 5743 C CA . ILE A 1 717 ? 18.257 4.262 1.571 1.00 63.84 717 ILE A CA 1
ATOM 5744 C C . ILE A 1 717 ? 19.006 5.578 1.343 1.00 63.84 717 ILE A C 1
ATOM 5746 O O . ILE A 1 717 ? 19.344 5.896 0.209 1.00 63.84 717 ILE A O 1
ATOM 5750 N N . ASP A 1 718 ? 19.371 6.303 2.401 1.00 61.94 718 ASP A N 1
ATOM 5751 C CA . ASP A 1 718 ? 20.111 7.560 2.261 1.00 61.94 718 ASP A CA 1
ATOM 5752 C C . ASP A 1 718 ? 21.518 7.384 1.676 1.00 61.94 718 ASP A C 1
ATOM 5754 O O . ASP A 1 718 ? 21.987 8.255 0.941 1.00 61.94 718 ASP A O 1
ATOM 5758 N N . LYS A 1 719 ? 22.212 6.286 2.004 1.00 60.97 719 LYS A N 1
ATOM 5759 C CA . LYS A 1 719 ? 23.526 5.962 1.423 1.00 60.97 719 LYS A CA 1
ATOM 5760 C C . LYS A 1 719 ? 23.398 5.586 -0.049 1.00 60.97 719 LYS A C 1
ATOM 5762 O O . LYS A 1 719 ? 24.212 6.030 -0.851 1.00 60.97 719 LYS A O 1
ATOM 5767 N N . ILE A 1 720 ? 22.361 4.831 -0.410 1.00 67.44 720 ILE A N 1
ATOM 5768 C CA . ILE A 1 720 ? 22.016 4.533 -1.805 1.00 67.44 720 ILE A CA 1
ATOM 5769 C C . ILE A 1 720 ? 21.725 5.839 -2.554 1.00 67.44 720 ILE A C 1
ATOM 5771 O O . ILE A 1 720 ? 22.317 6.091 -3.599 1.00 67.44 720 ILE A O 1
ATOM 5775 N N . GLU A 1 721 ? 20.885 6.712 -1.993 1.00 67.06 721 GLU A N 1
ATOM 5776 C CA . GLU A 1 721 ? 20.573 8.025 -2.563 1.00 67.06 721 GLU A CA 1
ATOM 5777 C C . GLU A 1 721 ? 21.811 8.932 -2.660 1.00 67.06 721 GLU A C 1
ATOM 5779 O O . GLU A 1 721 ? 21.904 9.719 -3.599 1.00 67.06 721 GLU A O 1
ATOM 5784 N N . GLU A 1 722 ? 22.747 8.856 -1.707 1.00 65.38 722 GLU A N 1
ATOM 5785 C CA . GLU A 1 722 ? 24.021 9.582 -1.742 1.00 65.38 722 GLU A CA 1
ATOM 5786 C C . GLU A 1 722 ? 24.919 9.105 -2.870 1.00 65.38 722 GLU A C 1
ATOM 5788 O O . GLU A 1 722 ? 25.393 9.934 -3.639 1.00 65.38 722 GLU A O 1
ATOM 5793 N N . LEU A 1 723 ? 25.103 7.795 -2.993 1.00 63.03 723 LEU A N 1
ATOM 5794 C CA . LEU A 1 723 ? 25.942 7.193 -4.021 1.00 63.03 723 LEU A CA 1
ATOM 5795 C C . LEU A 1 723 ? 25.379 7.422 -5.418 1.00 63.03 723 LEU A C 1
ATOM 5797 O O . LEU A 1 723 ? 26.122 7.801 -6.315 1.00 63.03 723 LEU A O 1
ATOM 5801 N N . LEU A 1 724 ? 24.066 7.247 -5.593 1.00 68.19 724 LEU A N 1
ATOM 5802 C CA . LEU A 1 724 ? 23.380 7.540 -6.851 1.00 68.19 724 LEU A CA 1
ATOM 5803 C C . LEU A 1 724 ? 23.563 8.999 -7.276 1.00 68.19 724 LEU A C 1
ATOM 5805 O O . LEU A 1 724 ? 23.516 9.298 -8.461 1.00 68.19 724 LEU A O 1
ATOM 5809 N N . GLU A 1 725 ? 23.733 9.911 -6.323 1.00 64.75 725 GLU A N 1
ATOM 5810 C CA . GLU A 1 725 ? 23.917 11.334 -6.587 1.00 64.75 725 GLU A CA 1
ATOM 5811 C C . GLU A 1 725 ? 25.399 11.705 -6.787 1.00 64.75 725 GLU A C 1
ATOM 5813 O O . GLU A 1 725 ? 25.698 12.569 -7.603 1.00 64.75 725 GLU A O 1
ATOM 5818 N N . GLU A 1 726 ? 26.320 11.048 -6.076 1.00 61.25 726 GLU A N 1
ATOM 5819 C CA . GLU A 1 726 ? 27.775 11.236 -6.183 1.00 61.25 726 GLU A CA 1
ATOM 5820 C C . GLU A 1 726 ? 28.352 10.616 -7.465 1.00 61.25 726 GLU A C 1
ATOM 5822 O O . GLU A 1 726 ? 29.190 11.228 -8.124 1.00 61.25 726 GLU A O 1
ATOM 5827 N N . ARG A 1 727 ? 27.893 9.426 -7.866 1.00 63.16 727 ARG A N 1
ATOM 5828 C CA . ARG A 1 727 ? 28.465 8.685 -9.005 1.00 63.16 727 ARG A CA 1
ATOM 5829 C C . ARG A 1 727 ? 27.998 9.158 -10.380 1.00 63.16 727 ARG A C 1
ATOM 5831 O O . ARG A 1 727 ? 28.676 8.914 -11.367 1.00 63.16 727 ARG A O 1
ATOM 5838 N N . ARG A 1 728 ? 26.930 9.958 -10.459 1.00 59.00 728 ARG A N 1
ATOM 5839 C CA . ARG A 1 728 ? 26.431 10.527 -11.730 1.00 59.00 728 ARG A CA 1
ATOM 5840 C C . ARG A 1 728 ? 27.344 11.541 -12.400 1.00 59.00 728 ARG A C 1
ATOM 5842 O O . ARG A 1 728 ? 27.112 11.877 -13.560 1.00 59.00 728 ARG A O 1
ATOM 5849 N N . THR A 1 729 ? 28.308 12.090 -11.670 1.00 53.62 729 THR A N 1
ATOM 5850 C CA . THR A 1 729 ? 29.189 13.151 -12.170 1.00 53.62 729 THR A CA 1
ATOM 5851 C C . THR A 1 729 ? 30.617 12.685 -12.424 1.00 53.62 729 THR A C 1
ATOM 5853 O O . THR A 1 729 ? 31.411 13.503 -12.871 1.00 53.62 729 THR A O 1
ATOM 5856 N N . HIS A 1 730 ? 30.935 11.415 -12.156 1.00 54.75 730 HIS A N 1
ATOM 5857 C CA . HIS A 1 730 ? 32.295 10.880 -12.220 1.00 54.75 730 HIS A CA 1
ATOM 5858 C C . HIS A 1 730 ? 32.394 9.768 -13.264 1.00 54.75 730 HIS A C 1
ATOM 5860 O O . HIS A 1 730 ? 31.451 8.998 -13.441 1.00 54.75 730 HIS A O 1
ATOM 5866 N N . ALA A 1 731 ? 33.524 9.691 -13.960 1.00 58.84 731 ALA A N 1
ATOM 5867 C CA . ALA A 1 731 ? 33.812 8.573 -14.857 1.00 58.84 731 ALA A CA 1
ATOM 5868 C C . ALA A 1 731 ? 34.244 7.325 -14.054 1.00 58.84 731 ALA A C 1
ATOM 5870 O O . ALA A 1 731 ? 34.797 7.457 -12.958 1.00 58.84 731 ALA A O 1
ATOM 5871 N N . ASP A 1 732 ? 34.014 6.114 -14.576 1.00 61.38 732 ASP A N 1
ATOM 5872 C CA . ASP A 1 732 ? 34.355 4.848 -13.903 1.00 61.38 732 ASP A CA 1
ATOM 5873 C C . ASP A 1 732 ? 35.852 4.801 -13.500 1.00 61.38 732 ASP A C 1
ATOM 5875 O O . ASP A 1 732 ? 36.204 4.213 -12.471 1.00 61.38 732 ASP A O 1
ATOM 5879 N N . SER A 1 733 ? 36.739 5.456 -14.266 1.00 58.09 733 SER A N 1
ATOM 5880 C CA . SER A 1 733 ? 38.189 5.551 -14.025 1.00 58.09 733 SER A CA 1
ATOM 5881 C C . SER A 1 733 ? 38.616 6.597 -12.988 1.00 58.09 733 SER A C 1
ATOM 5883 O O . SER A 1 733 ? 39.726 6.506 -12.459 1.00 58.09 733 SER A O 1
ATOM 5885 N N . GLU A 1 734 ? 37.759 7.563 -12.640 1.00 55.16 734 GLU A N 1
ATOM 5886 C CA . GLU A 1 734 ? 38.059 8.627 -11.662 1.00 55.16 734 GLU A CA 1
ATOM 5887 C C . GLU A 1 734 ? 38.003 8.128 -10.202 1.00 55.16 734 GLU A C 1
ATOM 5889 O O . GLU A 1 734 ? 38.351 8.843 -9.255 1.00 55.16 734 GLU A O 1
ATOM 5894 N N . LEU A 1 735 ? 37.624 6.866 -9.998 1.00 54.31 735 LEU A N 1
ATOM 5895 C CA . LEU A 1 735 ? 37.493 6.229 -8.692 1.00 54.31 735 LEU A CA 1
ATOM 5896 C C . LEU A 1 735 ? 38.854 5.707 -8.181 1.00 54.31 735 LEU A C 1
ATOM 5898 O O . LEU A 1 735 ? 39.363 4.670 -8.611 1.00 54.31 735 LEU A O 1
ATOM 5902 N N . LYS A 1 736 ? 39.456 6.400 -7.202 1.00 46.50 736 LYS A N 1
ATOM 5903 C CA . LYS A 1 736 ? 40.716 5.978 -6.550 1.00 46.50 736 LYS A CA 1
ATOM 5904 C C . LYS A 1 736 ? 40.551 4.664 -5.762 1.00 46.50 736 LYS A C 1
ATOM 5906 O O . LYS A 1 736 ? 39.838 4.619 -4.766 1.00 46.50 736 LYS A O 1
ATOM 5911 N N . ASN A 1 737 ? 41.289 3.628 -6.167 1.00 47.50 737 ASN A N 1
ATOM 5912 C CA . ASN A 1 737 ? 41.691 2.396 -5.454 1.00 47.50 737 ASN A CA 1
ATOM 5913 C C . ASN A 1 737 ? 40.675 1.549 -4.641 1.00 47.50 737 ASN A C 1
ATOM 5915 O O . ASN A 1 737 ? 41.080 0.487 -4.182 1.00 47.50 737 ASN A O 1
ATOM 5919 N N . ASN A 1 738 ? 39.384 1.885 -4.526 1.00 54.69 738 ASN A N 1
ATOM 5920 C CA . ASN A 1 738 ? 38.353 1.007 -3.938 1.00 54.69 738 ASN A CA 1
ATOM 5921 C C . ASN A 1 738 ? 37.079 0.968 -4.809 1.00 54.69 738 ASN A C 1
ATOM 5923 O O . ASN A 1 738 ? 36.140 1.737 -4.620 1.00 54.69 738 ASN A O 1
ATOM 5927 N N . LYS A 1 739 ? 37.080 0.038 -5.773 1.00 59.88 739 LYS A N 1
ATOM 5928 C CA . LYS A 1 739 ? 36.101 -0.197 -6.854 1.00 59.88 739 LYS A CA 1
ATOM 5929 C C . LYS A 1 739 ? 34.755 -0.793 -6.383 1.00 59.88 739 LYS A C 1
ATOM 5931 O O . LYS A 1 739 ? 34.438 -1.919 -6.756 1.00 59.88 739 LYS A O 1
ATOM 5936 N N . LYS A 1 740 ? 33.992 -0.110 -5.528 1.00 69.00 740 LYS A N 1
ATOM 5937 C CA . LYS A 1 740 ? 32.632 -0.567 -5.170 1.00 69.00 740 LYS A CA 1
ATOM 5938 C C . LYS A 1 740 ? 31.599 0.071 -6.092 1.00 69.00 740 LYS A C 1
ATOM 5940 O O . LYS A 1 740 ? 31.591 1.293 -6.197 1.00 69.00 740 LYS A O 1
ATOM 5945 N N . ASP A 1 741 ? 30.717 -0.716 -6.702 1.00 74.06 741 ASP A N 1
ATOM 5946 C CA . ASP A 1 741 ? 29.541 -0.254 -7.465 1.00 74.06 741 ASP A CA 1
ATOM 5947 C C . ASP A 1 741 ? 28.254 -0.261 -6.611 1.00 74.06 741 ASP A C 1
ATOM 5949 O O . ASP A 1 741 ? 28.301 -0.518 -5.410 1.00 74.06 741 ASP A O 1
ATOM 5953 N N . ILE A 1 742 ? 27.090 0.084 -7.177 1.00 75.25 742 ILE A N 1
ATOM 5954 C CA . ILE A 1 742 ? 25.823 0.143 -6.419 1.00 75.25 742 ILE A CA 1
ATOM 5955 C C . ILE A 1 742 ? 25.394 -1.206 -5.831 1.00 75.25 742 ILE A C 1
ATOM 5957 O O . ILE A 1 742 ? 24.837 -1.231 -4.734 1.00 75.25 742 ILE A O 1
ATOM 5961 N N . ILE A 1 743 ? 25.701 -2.313 -6.503 1.00 81.50 743 ILE A N 1
ATOM 5962 C CA . ILE A 1 743 ? 25.384 -3.663 -6.038 1.00 81.50 743 ILE A CA 1
ATOM 5963 C C . ILE A 1 743 ? 26.318 -4.062 -4.896 1.00 81.50 743 ILE A C 1
ATOM 5965 O O . ILE A 1 743 ? 25.845 -4.628 -3.917 1.00 81.50 743 ILE A O 1
ATOM 5969 N N . ASP A 1 744 ? 27.599 -3.687 -4.948 1.00 82.06 744 ASP A N 1
ATOM 5970 C CA . ASP A 1 744 ? 28.531 -3.915 -3.834 1.00 82.06 744 ASP A CA 1
ATOM 5971 C C . ASP A 1 744 ? 28.057 -3.244 -2.538 1.00 82.06 744 ASP A C 1
ATOM 5973 O O . ASP A 1 744 ? 28.131 -3.834 -1.462 1.00 82.06 744 ASP A O 1
ATOM 5977 N N . TYR A 1 745 ? 27.543 -2.013 -2.626 1.00 74.06 745 TYR A N 1
ATOM 5978 C CA . TYR A 1 745 ? 26.999 -1.314 -1.458 1.00 74.06 745 TYR A CA 1
ATOM 5979 C C . TYR A 1 745 ? 25.693 -1.929 -0.956 1.00 74.06 745 TYR A C 1
ATOM 5981 O O . TYR A 1 745 ? 25.495 -2.002 0.258 1.00 74.06 745 TYR A O 1
ATOM 5989 N N . LEU A 1 746 ? 24.816 -2.365 -1.868 1.00 77.62 746 LEU A N 1
ATOM 5990 C CA . LEU A 1 746 ? 23.594 -3.080 -1.504 1.00 77.62 746 LEU A CA 1
ATOM 5991 C C . LEU A 1 746 ? 23.937 -4.376 -0.769 1.00 77.62 746 LEU A C 1
ATOM 5993 O O . LEU A 1 746 ? 23.469 -4.571 0.344 1.00 77.62 746 LEU A O 1
ATOM 5997 N N . LEU A 1 747 ? 24.826 -5.206 -1.316 1.00 86.62 747 LEU A N 1
ATOM 5998 C CA . LEU A 1 747 ? 25.241 -6.460 -0.686 1.00 86.62 747 LEU A CA 1
ATOM 5999 C C . LEU A 1 747 ? 25.989 -6.243 0.636 1.00 86.62 747 LEU A C 1
ATOM 6001 O O . LEU A 1 747 ? 25.764 -6.991 1.582 1.00 86.62 747 LEU A O 1
ATOM 6005 N N . GLU A 1 748 ? 26.799 -5.186 0.765 1.00 82.94 748 GLU A N 1
ATOM 6006 C CA . GLU A 1 748 ? 27.408 -4.820 2.051 1.00 82.94 748 GLU A CA 1
ATOM 6007 C C . GLU A 1 748 ? 26.345 -4.436 3.095 1.00 82.94 748 GLU A C 1
ATOM 6009 O O . GLU A 1 748 ? 26.481 -4.758 4.280 1.00 82.94 748 GLU A O 1
ATOM 6014 N N . HIS A 1 749 ? 25.287 -3.737 2.678 1.00 77.38 749 HIS A N 1
ATOM 6015 C CA . HIS A 1 749 ? 24.159 -3.428 3.550 1.00 77.38 749 HIS A CA 1
ATOM 6016 C C . HIS A 1 749 ? 23.401 -4.698 3.955 1.00 77.38 749 HIS A C 1
ATOM 6018 O O . HIS A 1 749 ? 23.229 -4.919 5.157 1.00 77.38 749 HIS A O 1
ATOM 6024 N N . GLU A 1 750 ? 23.046 -5.555 2.991 1.00 84.38 750 GLU A N 1
ATOM 6025 C CA . GLU A 1 750 ? 22.417 -6.854 3.254 1.00 84.38 750 GLU A CA 1
ATOM 6026 C C . GLU A 1 750 ? 23.272 -7.690 4.219 1.00 84.38 750 GLU A C 1
ATOM 6028 O O . GLU A 1 750 ? 22.757 -8.320 5.141 1.00 84.38 750 GLU A O 1
ATOM 6033 N N . GLY A 1 751 ? 24.598 -7.657 4.049 1.00 86.75 751 GLY A N 1
ATOM 6034 C CA . GLY A 1 751 ? 25.566 -8.366 4.882 1.00 86.75 751 GLY A CA 1
ATOM 6035 C C . GLY A 1 751 ? 25.567 -7.882 6.325 1.00 86.75 751 GLY A C 1
ATOM 6036 O O . GLY A 1 751 ? 25.507 -8.703 7.240 1.00 86.75 751 GLY A O 1
ATOM 6037 N N . LYS A 1 752 ? 25.550 -6.563 6.547 1.00 81.31 752 LYS A N 1
ATOM 6038 C CA . LYS A 1 752 ? 25.427 -5.978 7.895 1.00 81.31 752 LYS A CA 1
ATOM 6039 C C . LYS A 1 752 ? 24.112 -6.368 8.560 1.00 81.31 752 LYS A C 1
ATOM 6041 O O . LYS A 1 752 ? 24.099 -6.714 9.742 1.00 81.31 752 LYS A O 1
ATOM 6046 N N . ASP A 1 753 ? 23.021 -6.349 7.805 1.00 79.81 753 ASP A N 1
ATOM 6047 C CA . ASP A 1 753 ? 21.703 -6.736 8.300 1.00 79.81 753 ASP A CA 1
ATOM 6048 C C . ASP A 1 753 ? 21.652 -8.235 8.631 1.00 79.81 753 ASP A C 1
ATOM 6050 O O . ASP A 1 753 ? 21.161 -8.618 9.695 1.00 79.81 753 ASP A O 1
ATOM 6054 N N . ALA A 1 754 ? 22.249 -9.088 7.797 1.00 86.69 754 ALA A N 1
ATOM 6055 C CA . ALA A 1 754 ? 22.376 -10.520 8.048 1.00 86.69 754 ALA A CA 1
ATOM 6056 C C . ALA A 1 754 ? 23.262 -10.827 9.270 1.00 86.69 754 ALA A C 1
ATOM 6058 O O . ALA A 1 754 ? 22.931 -11.685 10.096 1.00 86.69 754 ALA A O 1
ATOM 6059 N N . GLU A 1 755 ? 24.377 -10.114 9.436 1.00 86.19 755 GLU A N 1
ATOM 6060 C CA . GLU A 1 755 ? 25.237 -10.219 10.617 1.00 86.19 755 GLU A CA 1
ATOM 6061 C C . GLU A 1 755 ? 24.503 -9.805 11.889 1.00 86.19 755 GLU A C 1
ATOM 6063 O O . GLU A 1 755 ? 24.511 -10.555 12.868 1.00 86.19 755 GLU A O 1
ATOM 6068 N N . LYS A 1 756 ? 23.793 -8.676 11.861 1.00 80.50 756 LYS A N 1
ATOM 6069 C CA . LYS A 1 756 ? 22.939 -8.234 12.967 1.00 80.50 756 LYS A CA 1
ATOM 6070 C C . LYS A 1 756 ? 21.869 -9.279 13.302 1.00 80.50 756 LYS A C 1
ATOM 6072 O O . LYS A 1 756 ? 21.706 -9.630 14.469 1.00 80.50 756 LYS A O 1
ATOM 6077 N N . CYS A 1 757 ? 21.184 -9.817 12.292 1.00 81.62 757 CYS A N 1
ATOM 6078 C CA . CYS A 1 757 ? 20.153 -10.852 12.434 1.00 81.62 757 CYS A CA 1
ATOM 6079 C C . CYS A 1 757 ? 20.721 -12.102 13.127 1.00 81.62 757 CYS A C 1
ATOM 6081 O O . CYS A 1 757 ? 20.168 -12.588 14.110 1.00 81.62 757 CYS A O 1
ATOM 6083 N N . THR A 1 758 ? 21.870 -12.598 12.653 1.00 84.50 758 THR A N 1
ATOM 6084 C CA . THR A 1 758 ? 22.501 -13.800 13.221 1.00 84.50 758 THR A CA 1
ATOM 6085 C C . THR A 1 758 ? 23.048 -13.576 14.630 1.00 84.50 758 THR A C 1
ATOM 6087 O O . THR A 1 758 ? 22.756 -14.377 15.508 1.00 84.50 758 THR A O 1
ATOM 6090 N N . THR A 1 759 ? 23.767 -12.479 14.887 1.00 81.19 759 THR A N 1
ATOM 6091 C CA . THR A 1 759 ? 24.374 -12.200 16.207 1.00 81.19 759 THR A CA 1
ATOM 6092 C C . THR A 1 759 ? 23.337 -11.963 17.307 1.00 81.19 759 THR A C 1
ATOM 6094 O O . THR A 1 759 ? 23.537 -12.374 18.446 1.00 81.19 759 THR A O 1
ATOM 6097 N N . THR A 1 760 ? 22.192 -11.367 16.969 1.00 74.19 760 THR A N 1
ATOM 6098 C CA . THR A 1 760 ? 21.075 -11.156 17.909 1.00 74.19 760 THR A CA 1
ATOM 6099 C C . THR A 1 760 ? 20.434 -12.472 18.367 1.00 74.19 760 THR A C 1
ATOM 6101 O O . THR A 1 760 ? 19.815 -12.544 19.431 1.00 74.19 760 THR A O 1
ATOM 6104 N N . HIS A 1 761 ? 20.532 -13.526 17.556 1.00 75.81 761 HIS A N 1
ATOM 6105 C CA . HIS A 1 761 ? 19.775 -14.766 17.736 1.00 75.81 761 HIS A CA 1
ATOM 6106 C C . HIS A 1 761 ? 20.668 -16.000 17.967 1.00 75.81 761 HIS A C 1
ATOM 6108 O O . HIS A 1 761 ? 20.208 -17.133 17.823 1.00 75.81 761 HIS A O 1
ATOM 6114 N N . THR A 1 762 ? 21.928 -15.791 18.369 1.00 61.41 762 THR A N 1
ATOM 6115 C CA . THR A 1 762 ? 22.892 -16.839 18.745 1.00 61.41 762 THR A CA 1
ATOM 6116 C C . THR A 1 762 ? 23.055 -16.938 20.267 1.00 61.41 762 THR A C 1
ATOM 6118 O O . THR A 1 762 ? 23.730 -16.105 20.863 1.00 61.41 762 THR A O 1
ATOM 6121 N N . GLY A 1 763 ? 22.471 -17.963 20.899 1.00 56.53 763 GLY A N 1
ATOM 6122 C CA . GLY A 1 763 ? 22.719 -18.327 22.303 1.00 56.53 763 GLY A CA 1
ATOM 6123 C C . GLY A 1 763 ? 22.046 -19.652 22.686 1.00 56.53 763 GLY A C 1
ATOM 6124 O O . GLY A 1 763 ? 20.878 -19.854 22.358 1.00 56.53 763 GLY A O 1
ATOM 6125 N N . GLU A 1 764 ? 22.783 -20.566 23.331 1.00 49.94 764 GLU A N 1
ATOM 6126 C CA . GLU A 1 764 ? 22.273 -21.868 23.816 1.00 49.94 764 GLU A CA 1
ATOM 6127 C C . GLU A 1 764 ? 21.595 -21.777 25.195 1.00 49.94 764 GLU A C 1
ATOM 6129 O O . GLU A 1 764 ? 20.793 -22.641 25.538 1.00 49.94 764 GLU A O 1
ATOM 6134 N N . GLU A 1 765 ? 21.809 -20.694 25.949 1.00 51.31 765 GLU A N 1
ATOM 6135 C CA . GLU A 1 765 ? 21.156 -20.468 27.241 1.00 51.31 765 GLU A CA 1
ATOM 6136 C C . GLU A 1 765 ? 20.080 -19.371 27.134 1.00 51.31 765 GLU A C 1
ATOM 6138 O O . GLU A 1 765 ? 20.360 -18.192 26.925 1.00 51.31 765 GLU A O 1
ATOM 6143 N N . ALA A 1 766 ? 18.820 -19.798 27.275 1.00 54.38 766 ALA A N 1
ATOM 6144 C CA . ALA A 1 766 ? 17.619 -18.987 27.495 1.00 54.38 766 ALA A CA 1
ATOM 6145 C C . ALA A 1 766 ? 17.196 -17.982 26.395 1.00 54.38 766 ALA A C 1
ATOM 6147 O O . ALA A 1 766 ? 16.883 -16.825 26.681 1.00 54.38 766 ALA A O 1
ATOM 6148 N N . CYS A 1 767 ? 17.004 -18.430 25.147 1.00 54.97 767 CYS A N 1
ATOM 6149 C CA . CYS A 1 767 ? 15.988 -17.783 24.301 1.00 54.97 767 CYS A CA 1
ATOM 6150 C C . CYS A 1 767 ? 14.607 -18.178 24.862 1.00 54.97 767 CYS A C 1
ATOM 6152 O O . CYS A 1 767 ? 14.102 -19.258 24.555 1.00 54.97 767 CYS A O 1
ATOM 6154 N N . THR A 1 768 ? 14.027 -17.361 25.750 1.00 49.66 768 THR A N 1
ATOM 6155 C CA . THR A 1 768 ? 12.743 -17.673 26.399 1.00 49.66 768 THR A CA 1
ATOM 6156 C C . THR A 1 768 ? 11.638 -17.825 25.353 1.00 49.66 768 THR A C 1
ATOM 6158 O O . THR A 1 768 ? 11.383 -16.905 24.570 1.00 49.66 768 THR A O 1
ATOM 6161 N N . GLU A 1 769 ? 10.946 -18.968 25.350 1.00 51.88 769 GLU A N 1
ATOM 6162 C CA . GLU A 1 769 ? 9.631 -19.070 24.717 1.00 51.88 769 GLU A CA 1
ATOM 6163 C C . GLU A 1 769 ? 8.646 -18.296 25.581 1.00 51.88 769 GLU A C 1
ATOM 6165 O O . GLU A 1 769 ? 8.015 -18.862 26.453 1.00 51.88 769 GLU A O 1
ATOM 6170 N N . GLU A 1 770 ? 8.574 -16.982 25.378 1.00 37.66 770 GLU A N 1
ATOM 6171 C CA . GLU A 1 770 ? 7.343 -16.220 25.552 1.00 37.66 770 GLU A CA 1
ATOM 6172 C C . GLU A 1 770 ? 7.529 -14.772 25.099 1.00 37.66 770 GLU A C 1
ATOM 6174 O O . GLU A 1 770 ? 8.453 -14.047 25.475 1.00 37.66 770 GLU A O 1
ATOM 6179 N N . ARG A 1 771 ? 6.592 -14.343 24.255 1.00 36.41 771 ARG A N 1
ATOM 6180 C CA . ARG A 1 771 ? 6.395 -12.951 23.872 1.00 36.41 771 ARG A CA 1
ATOM 6181 C C . ARG A 1 771 ? 6.150 -12.116 25.131 1.00 36.41 771 ARG A C 1
ATOM 6183 O O . ARG A 1 771 ? 5.094 -12.231 25.737 1.00 36.41 771 ARG A O 1
ATOM 6190 N N . LYS A 1 772 ? 6.969 -11.090 25.357 1.00 37.91 772 LYS A N 1
ATOM 6191 C CA . LYS A 1 772 ? 6.360 -9.764 25.521 1.00 37.91 772 LYS A CA 1
ATOM 6192 C C . LYS A 1 772 ? 6.337 -9.127 24.144 1.00 37.91 772 LYS A C 1
ATOM 6194 O O . LYS A 1 772 ? 7.274 -8.457 23.724 1.00 37.91 772 LYS A O 1
ATOM 6199 N N . GLN A 1 773 ? 5.258 -9.407 23.415 1.00 50.44 773 GLN A N 1
ATOM 6200 C CA . GLN A 1 773 ? 4.793 -8.534 22.347 1.00 50.44 773 GLN A CA 1
ATOM 6201 C C . GLN A 1 773 ? 4.846 -7.108 22.914 1.00 50.44 773 GLN A C 1
ATOM 6203 O O . GLN A 1 773 ? 4.560 -6.943 24.100 1.00 50.44 773 GLN A O 1
ATOM 6208 N N . TYR A 1 774 ? 5.264 -6.092 22.152 1.00 53.00 774 TYR A N 1
ATOM 6209 C CA . TYR A 1 774 ? 5.019 -4.730 22.622 1.00 53.00 774 TYR A CA 1
ATOM 6210 C C . TYR A 1 774 ? 3.499 -4.594 22.732 1.00 53.00 774 TYR A C 1
ATOM 6212 O O . TYR A 1 774 ? 2.779 -4.571 21.734 1.00 53.00 774 TYR A O 1
ATOM 6220 N N . ILE A 1 775 ? 3.023 -4.695 23.965 1.00 64.88 775 ILE A N 1
ATOM 6221 C CA . ILE A 1 775 ? 1.628 -4.605 24.326 1.00 64.88 775 ILE A CA 1
ATOM 6222 C C . ILE A 1 775 ? 1.374 -3.117 24.363 1.00 64.88 775 ILE A C 1
ATOM 6224 O O . ILE A 1 775 ? 1.853 -2.441 25.271 1.00 64.88 775 ILE A O 1
ATOM 6228 N N . ASN A 1 776 ? 0.671 -2.612 23.357 1.00 77.31 776 ASN A N 1
ATOM 6229 C CA . ASN A 1 776 ? 0.095 -1.291 23.472 1.00 77.31 776 ASN A CA 1
ATOM 6230 C C . ASN A 1 776 ? -1.008 -1.391 24.537 1.00 77.31 776 ASN A C 1
ATOM 6232 O O . ASN A 1 776 ? -2.010 -2.058 24.288 1.00 77.31 776 ASN A O 1
ATOM 6236 N N . PRO A 1 777 ? -0.840 -0.788 25.725 1.00 81.19 777 PRO A N 1
ATOM 6237 C CA . PRO A 1 777 ? -1.808 -0.938 26.807 1.00 81.19 777 PRO A CA 1
ATOM 6238 C C . PRO A 1 777 ? -3.115 -0.177 26.537 1.00 81.19 777 PRO A C 1
ATOM 6240 O O . PRO A 1 777 ? -4.077 -0.326 27.283 1.00 81.19 777 PRO A O 1
ATOM 6243 N N . CYS A 1 778 ? -3.147 0.629 25.474 1.00 83.31 778 CYS A N 1
ATOM 6244 C CA . CYS A 1 778 ? -4.283 1.426 25.039 1.00 83.31 778 CYS A CA 1
ATOM 6245 C C . CYS A 1 778 ? -4.875 0.950 23.706 1.00 83.31 778 CYS A C 1
ATOM 6247 O O . CYS A 1 778 ? -5.619 1.690 23.064 1.00 83.31 778 CYS A O 1
ATOM 6249 N N . ALA A 1 779 ? -4.567 -0.282 23.291 1.00 76.94 779 ALA A N 1
ATOM 6250 C CA . ALA A 1 779 ? -5.203 -0.940 22.157 1.00 76.94 779 ALA A CA 1
ATOM 6251 C C . ALA A 1 779 ? -5.381 -2.440 22.431 1.00 76.94 779 ALA A C 1
ATOM 6253 O O . ALA A 1 779 ? -4.576 -3.055 23.131 1.00 76.94 779 ALA A O 1
ATOM 6254 N N . LYS A 1 780 ? -6.407 -3.070 21.842 1.00 68.25 780 LYS A N 1
ATOM 6255 C CA . LYS A 1 780 ? -6.596 -4.521 21.995 1.00 68.25 780 LYS A CA 1
ATOM 6256 C C . LYS A 1 780 ? -5.420 -5.280 21.379 1.00 68.25 780 LYS A C 1
ATOM 6258 O O . LYS A 1 780 ? -4.967 -4.975 20.276 1.00 68.25 780 LYS A O 1
ATOM 6263 N N . HIS A 1 781 ? -4.955 -6.306 22.085 1.00 58.38 781 HIS A N 1
ATOM 6264 C CA . HIS A 1 781 ? -3.845 -7.148 21.654 1.00 58.38 781 HIS A CA 1
ATOM 6265 C C . HIS A 1 781 ? -4.169 -7.892 20.359 1.00 58.38 781 HIS A C 1
ATOM 6267 O O . HIS A 1 781 ? -5.072 -8.726 20.316 1.00 58.38 781 HIS A O 1
ATOM 6273 N N . ILE A 1 782 ? -3.393 -7.642 19.307 1.00 52.94 782 ILE A N 1
ATOM 6274 C CA . ILE A 1 782 ? -3.522 -8.357 18.036 1.00 52.94 782 ILE A CA 1
ATOM 6275 C C . ILE A 1 782 ? -2.176 -8.986 17.712 1.00 52.94 782 ILE A C 1
ATOM 6277 O O . ILE A 1 782 ? -1.178 -8.291 17.574 1.00 52.94 782 ILE A O 1
ATOM 6281 N N . ASN A 1 783 ? -2.132 -10.303 17.515 1.00 46.97 783 ASN A N 1
ATOM 6282 C CA . ASN A 1 783 ? -0.924 -11.061 17.150 1.00 46.97 783 ASN A CA 1
ATOM 6283 C C . ASN A 1 783 ? -0.396 -10.791 15.711 1.00 46.97 783 ASN A C 1
ATOM 6285 O O . ASN A 1 783 ? 0.382 -11.588 15.181 1.00 46.97 783 ASN A O 1
ATOM 6289 N N . LYS A 1 784 ? -0.791 -9.676 15.074 1.00 46.31 784 LYS A N 1
ATOM 6290 C CA . LYS A 1 784 ? -0.528 -9.305 13.669 1.00 46.31 784 LYS A CA 1
ATOM 6291 C C . LYS A 1 784 ? 0.247 -7.981 13.612 1.00 46.31 784 LYS A C 1
ATOM 6293 O O . LYS A 1 784 ? -0.017 -7.078 14.396 1.00 46.31 784 LYS A O 1
ATOM 6298 N N . ARG A 1 785 ? 1.213 -7.870 12.694 1.00 47.91 785 ARG A N 1
ATOM 6299 C CA . ARG A 1 785 ? 2.055 -6.672 12.522 1.00 47.91 785 ARG A CA 1
ATOM 6300 C C . ARG A 1 785 ? 1.232 -5.514 11.934 1.00 47.91 785 ARG A C 1
ATOM 6302 O O . ARG A 1 785 ? 0.575 -5.719 10.916 1.00 47.91 785 ARG A O 1
ATOM 6309 N N . SER A 1 786 ? 1.276 -4.331 12.548 1.00 56.25 786 SER A N 1
ATOM 6310 C CA . SER A 1 786 ? 0.700 -3.084 12.016 1.00 56.25 786 SER A CA 1
ATOM 6311 C C . SER A 1 786 ? 1.718 -2.323 11.157 1.00 56.25 786 SER A C 1
ATOM 6313 O O . SER A 1 786 ? 2.908 -2.336 11.467 1.00 56.25 786 SER A O 1
ATOM 6315 N N . VAL A 1 787 ? 1.252 -1.664 10.088 1.00 65.44 787 VAL A N 1
ATOM 6316 C CA . VAL A 1 787 ? 2.042 -0.696 9.296 1.00 65.44 787 VAL A CA 1
ATOM 6317 C C . VAL A 1 787 ? 2.335 0.515 10.179 1.00 65.44 787 VAL A C 1
ATOM 6319 O O . VAL A 1 787 ? 1.398 1.031 10.782 1.00 65.44 787 VAL A O 1
ATOM 6322 N N . SER A 1 788 ? 3.589 0.960 10.277 1.00 75.25 788 SER A N 1
ATOM 6323 C CA . SER A 1 788 ? 3.965 2.099 11.124 1.00 75.25 788 SER A CA 1
ATOM 6324 C C . SER A 1 788 ? 3.822 3.447 10.411 1.00 75.25 788 SER A C 1
ATOM 6326 O O . SER A 1 788 ? 3.863 3.539 9.182 1.00 75.25 788 SER A O 1
ATOM 6328 N N . VAL A 1 789 ? 3.716 4.525 11.193 1.00 82.44 789 VAL A N 1
ATOM 6329 C CA . VAL A 1 789 ? 3.731 5.920 10.706 1.00 82.44 789 VAL A CA 1
ATOM 6330 C C . VAL A 1 789 ? 4.966 6.192 9.843 1.00 82.44 789 VAL A C 1
ATOM 6332 O O . VAL A 1 789 ? 4.868 6.820 8.785 1.00 82.44 789 VAL A O 1
ATOM 6335 N N . LYS A 1 790 ? 6.130 5.680 10.255 1.00 79.00 790 LYS A N 1
ATOM 6336 C CA . LYS A 1 790 ? 7.388 5.855 9.520 1.00 79.00 790 LYS A CA 1
ATOM 6337 C C . LYS A 1 790 ? 7.388 5.128 8.175 1.00 79.00 790 LYS A C 1
ATOM 6339 O O . LYS A 1 790 ? 7.900 5.683 7.208 1.00 79.00 790 LYS A O 1
ATOM 6344 N N . ASP A 1 791 ? 6.761 3.954 8.076 1.00 72.62 791 ASP A N 1
ATOM 6345 C CA . ASP A 1 791 ? 6.663 3.205 6.810 1.00 72.62 791 ASP A CA 1
ATOM 6346 C C . ASP A 1 791 ? 5.913 4.005 5.737 1.00 72.62 791 ASP A C 1
ATOM 6348 O O . ASP A 1 791 ? 6.311 4.073 4.574 1.00 72.62 791 ASP A O 1
ATOM 6352 N N . ILE A 1 792 ? 4.849 4.690 6.143 1.00 78.88 792 ILE A N 1
ATOM 6353 C CA . ILE A 1 792 ? 4.035 5.516 5.247 1.00 78.88 792 ILE A CA 1
ATOM 6354 C C . ILE A 1 792 ? 4.799 6.765 4.834 1.00 78.88 792 ILE A C 1
ATOM 6356 O O . ILE A 1 792 ? 4.812 7.135 3.659 1.00 78.88 792 ILE A O 1
ATOM 6360 N N . ALA A 1 793 ? 5.464 7.401 5.793 1.00 83.75 793 ALA A N 1
ATOM 6361 C CA . ALA A 1 793 ? 6.263 8.581 5.533 1.00 83.75 793 ALA A CA 1
ATOM 6362 C C . ALA A 1 793 ? 7.433 8.283 4.567 1.00 83.75 793 ALA A C 1
ATOM 6364 O O . ALA A 1 793 ? 7.666 9.079 3.655 1.00 83.75 793 ALA A O 1
ATOM 6365 N N . ARG A 1 794 ? 8.088 7.109 4.668 1.00 75.88 794 ARG A N 1
ATOM 6366 C CA . ARG A 1 794 ? 9.079 6.624 3.677 1.00 75.88 794 ARG A CA 1
ATOM 6367 C C . ARG A 1 794 ? 8.490 6.547 2.275 1.00 75.88 794 ARG A C 1
ATOM 6369 O O . ARG A 1 794 ? 9.045 7.111 1.333 1.00 75.88 794 ARG A O 1
ATOM 6376 N N . LYS A 1 795 ? 7.319 5.925 2.138 1.00 73.56 795 LYS A N 1
ATOM 6377 C CA . LYS A 1 795 ? 6.621 5.805 0.853 1.00 73.56 795 LYS A CA 1
ATOM 6378 C C . LYS A 1 795 ? 6.277 7.163 0.241 1.00 73.56 795 LYS A C 1
ATOM 6380 O O . LYS A 1 795 ? 6.397 7.356 -0.968 1.00 73.56 795 LYS A O 1
ATOM 6385 N N . MET A 1 796 ? 5.853 8.121 1.063 1.00 81.88 796 MET A N 1
ATOM 6386 C CA . MET A 1 796 ? 5.556 9.479 0.601 1.00 81.88 796 MET A CA 1
ATOM 6387 C C . MET A 1 796 ? 6.824 10.235 0.175 1.00 81.88 796 MET A C 1
ATOM 6389 O O . MET A 1 796 ? 6.798 10.873 -0.878 1.00 81.88 796 MET A O 1
ATOM 6393 N N . LYS A 1 797 ? 7.933 10.104 0.923 1.00 83.56 797 LYS A N 1
ATOM 6394 C CA . LYS A 1 797 ? 9.262 10.630 0.546 1.00 83.56 797 LYS A CA 1
ATOM 6395 C C . LYS A 1 797 ? 9.692 10.106 -0.829 1.00 83.56 797 LYS A C 1
ATOM 6397 O O . LYS A 1 797 ? 10.010 10.901 -1.713 1.00 83.56 797 LYS A O 1
ATOM 6402 N N . SER A 1 798 ? 9.643 8.788 -1.012 1.00 70.88 798 SER A N 1
ATOM 6403 C CA . SER A 1 798 ? 9.982 8.098 -2.264 1.00 70.88 798 SER A CA 1
ATOM 6404 C C . SER A 1 798 ? 9.170 8.619 -3.456 1.00 70.88 798 SER A C 1
ATOM 6406 O O . SER A 1 798 ? 9.713 9.020 -4.489 1.00 70.88 798 SER A O 1
ATOM 6408 N N . ASN A 1 799 ? 7.844 8.695 -3.295 1.00 72.06 799 ASN A N 1
ATOM 6409 C CA . ASN A 1 799 ? 6.950 9.154 -4.355 1.00 72.06 799 ASN A CA 1
ATOM 6410 C C . ASN A 1 799 ? 7.237 10.601 -4.779 1.00 72.06 799 ASN A C 1
ATOM 6412 O O . ASN A 1 799 ? 7.263 10.872 -5.980 1.00 72.06 799 ASN A O 1
ATOM 6416 N N . ALA A 1 800 ? 7.478 11.505 -3.822 1.00 81.31 800 ALA A N 1
ATOM 6417 C CA . ALA A 1 800 ? 7.822 12.897 -4.113 1.00 81.31 800 ALA A CA 1
ATOM 6418 C C . ALA A 1 800 ? 9.134 12.994 -4.910 1.00 81.31 800 ALA A C 1
ATOM 6420 O O . ALA A 1 800 ? 9.203 13.680 -5.930 1.00 81.31 800 ALA A O 1
ATOM 6421 N N . ARG A 1 801 ? 10.157 12.225 -4.514 1.00 76.25 801 ARG A N 1
ATOM 6422 C CA . ARG A 1 801 ? 11.432 12.148 -5.241 1.00 76.25 801 ARG A CA 1
ATOM 6423 C C . ARG A 1 801 ? 11.249 11.668 -6.684 1.00 76.25 801 ARG A C 1
ATOM 6425 O O . ARG A 1 801 ? 11.826 12.260 -7.599 1.00 76.25 801 ARG A O 1
ATOM 6432 N N . ARG A 1 802 ? 10.450 10.616 -6.899 1.00 69.69 802 ARG A N 1
ATOM 6433 C CA . ARG A 1 802 ? 10.181 10.064 -8.238 1.00 69.69 802 ARG A CA 1
ATOM 6434 C C . ARG A 1 802 ? 9.432 11.054 -9.126 1.00 69.69 802 ARG A C 1
ATOM 6436 O O . ARG A 1 802 ? 9.800 11.219 -10.283 1.00 69.69 802 ARG A O 1
ATOM 6443 N N . GLN A 1 803 ? 8.405 11.716 -8.590 1.00 76.25 803 GLN A N 1
ATOM 6444 C CA . GLN A 1 803 ? 7.626 12.721 -9.326 1.00 76.25 803 GLN A CA 1
ATOM 6445 C C . GLN A 1 803 ? 8.501 13.883 -9.809 1.00 76.25 803 GLN A C 1
ATOM 6447 O O . GLN A 1 803 ? 8.361 14.339 -10.947 1.00 76.25 803 GLN A O 1
ATOM 6452 N N . LEU A 1 804 ? 9.449 14.316 -8.976 1.00 80.62 804 LEU A N 1
ATOM 6453 C CA . LEU A 1 804 ? 10.384 15.369 -9.343 1.00 80.62 804 LEU A CA 1
ATOM 6454 C C . LEU A 1 804 ? 11.329 14.941 -10.486 1.00 80.62 804 LEU A C 1
ATOM 6456 O O . LEU A 1 804 ? 11.592 15.717 -11.415 1.00 80.62 804 LEU A O 1
ATOM 6460 N N . GLY A 1 805 ? 11.790 13.687 -10.457 1.00 68.50 805 GLY A N 1
ATOM 6461 C CA . GLY A 1 805 ? 12.706 13.120 -11.448 1.00 68.50 805 GLY A CA 1
ATOM 6462 C C . GLY A 1 805 ? 14.138 13.662 -11.331 1.00 68.50 805 GLY A C 1
ATOM 6463 O O . GLY A 1 805 ? 14.441 14.519 -10.501 1.00 68.50 805 GLY A O 1
ATOM 6464 N N . ILE A 1 806 ? 15.058 13.139 -12.147 1.00 67.94 806 ILE A N 1
ATOM 6465 C CA . ILE A 1 806 ? 16.491 13.494 -12.085 1.00 67.94 806 ILE A CA 1
ATOM 6466 C C . ILE A 1 806 ? 16.718 14.960 -12.475 1.00 67.94 806 ILE A C 1
ATOM 6468 O O . ILE A 1 806 ? 17.318 15.715 -11.710 1.00 67.94 806 ILE A O 1
ATOM 6472 N N . SER A 1 807 ? 16.204 15.375 -13.635 1.00 71.31 807 SER A N 1
ATOM 6473 C CA . SER A 1 807 ? 16.394 16.735 -14.154 1.00 71.31 807 SER A CA 1
ATOM 6474 C C . SER A 1 807 ? 15.812 17.794 -13.216 1.00 71.31 807 SER A C 1
ATOM 6476 O O . SER A 1 807 ? 16.457 18.804 -12.951 1.00 71.31 807 SER A O 1
ATOM 6478 N N . GLY A 1 808 ? 14.638 17.527 -12.629 1.00 81.69 808 GLY A N 1
ATOM 6479 C CA . GLY A 1 808 ? 14.014 18.423 -11.656 1.00 81.69 808 GLY A CA 1
ATOM 6480 C C . GLY A 1 808 ? 14.816 18.544 -10.359 1.00 81.69 808 GLY A C 1
ATOM 6481 O O . GLY A 1 808 ? 15.009 19.651 -9.863 1.00 81.69 808 GLY A O 1
ATOM 6482 N N . ARG A 1 809 ? 15.352 17.430 -9.840 1.00 82.50 809 ARG A N 1
ATOM 6483 C CA . ARG A 1 809 ? 16.230 17.449 -8.660 1.00 82.50 809 ARG A CA 1
ATOM 6484 C C . ARG A 1 809 ? 17.488 18.267 -8.902 1.00 82.50 809 ARG A C 1
ATOM 6486 O O . ARG A 1 809 ? 17.830 19.083 -8.057 1.00 82.50 809 ARG A O 1
ATOM 6493 N N . LYS A 1 810 ? 18.146 18.073 -10.048 1.00 82.06 810 LYS A N 1
ATOM 6494 C CA . LYS A 1 810 ? 19.351 18.828 -10.411 1.00 82.06 810 LYS A CA 1
ATOM 6495 C C . LYS A 1 810 ? 19.059 20.323 -10.537 1.00 82.06 810 LYS A C 1
ATOM 6497 O O . LYS A 1 810 ? 19.826 21.123 -10.024 1.00 82.06 810 LYS A O 1
ATOM 6502 N N . ALA A 1 811 ? 17.952 20.688 -11.183 1.00 86.50 811 ALA A N 1
ATOM 6503 C CA . ALA A 1 811 ? 17.590 22.085 -11.407 1.00 86.50 811 ALA A CA 1
ATOM 6504 C C . ALA A 1 811 ? 17.191 22.827 -10.117 1.00 86.50 811 ALA A C 1
ATOM 6506 O O . ALA A 1 811 ? 17.488 24.007 -9.972 1.00 86.50 811 ALA A O 1
ATOM 6507 N N . LEU A 1 812 ? 16.525 22.150 -9.174 1.00 92.38 812 LEU A N 1
ATOM 6508 C CA . LEU A 1 812 ? 16.056 22.769 -7.927 1.00 92.38 812 LEU A CA 1
ATOM 6509 C C . LEU A 1 812 ? 17.050 22.698 -6.775 1.00 92.38 812 LEU A C 1
ATOM 6511 O O . LEU A 1 812 ? 16.846 23.355 -5.751 1.00 92.38 812 LEU A O 1
ATOM 6515 N N . ARG A 1 813 ? 18.106 21.901 -6.897 1.00 89.94 813 ARG A N 1
ATOM 6516 C CA . ARG A 1 813 ? 19.121 21.782 -5.858 1.00 89.94 813 ARG A CA 1
ATOM 6517 C C . ARG A 1 813 ? 19.999 23.030 -5.849 1.00 89.94 813 ARG A C 1
ATOM 6519 O O . ARG A 1 813 ? 20.712 23.278 -6.811 1.00 89.94 813 ARG A O 1
ATOM 6526 N N . GLY A 1 814 ? 19.933 23.788 -4.760 1.00 90.19 814 GLY A N 1
ATOM 6527 C CA . GLY A 1 814 ? 20.787 24.956 -4.566 1.00 90.19 814 GLY A CA 1
ATOM 6528 C C . GLY A 1 814 ? 22.182 24.566 -4.077 1.00 90.19 814 GLY A C 1
ATOM 6529 O O . GLY A 1 814 ? 22.358 23.531 -3.422 1.00 90.19 814 GLY A O 1
ATOM 6530 N N . ASP A 1 815 ? 23.151 25.428 -4.346 1.00 90.56 815 ASP A N 1
ATOM 6531 C CA . ASP A 1 815 ? 24.496 25.414 -3.785 1.00 90.56 815 ASP A CA 1
ATOM 6532 C C . ASP A 1 815 ? 24.727 26.695 -2.977 1.00 90.56 815 ASP A C 1
ATOM 6534 O O . ASP A 1 815 ? 25.108 27.739 -3.501 1.00 90.56 815 ASP A O 1
ATOM 6538 N N . ALA A 1 816 ? 24.519 26.617 -1.662 1.00 92.25 816 ALA A N 1
ATOM 6539 C CA . ALA A 1 816 ? 24.686 27.766 -0.776 1.00 92.25 816 ALA A CA 1
ATOM 6540 C C . ALA A 1 816 ? 26.120 28.334 -0.771 1.00 92.25 816 ALA A C 1
ATOM 6542 O O . ALA A 1 816 ? 26.304 29.487 -0.377 1.00 92.25 816 ALA A O 1
ATOM 6543 N N . SER A 1 817 ? 27.123 27.579 -1.244 1.00 90.25 817 SER A N 1
ATOM 6544 C CA . SER A 1 817 ? 28.489 28.093 -1.384 1.00 90.25 817 SER A CA 1
ATOM 6545 C C . SER A 1 817 ? 28.661 29.101 -2.518 1.00 90.25 817 SER A C 1
ATOM 6547 O O . SER A 1 817 ? 29.671 29.795 -2.575 1.00 90.25 817 SER A O 1
ATOM 6549 N N . GLN A 1 818 ? 27.663 29.215 -3.394 1.00 90.25 818 GLN A N 1
ATOM 6550 C CA . GLN A 1 818 ? 27.610 30.185 -4.488 1.00 90.25 818 GLN A CA 1
ATOM 6551 C C . GLN A 1 818 ? 26.615 31.329 -4.211 1.00 90.25 818 GLN A C 1
ATOM 6553 O O . GLN A 1 818 ? 26.413 32.207 -5.052 1.00 90.25 818 GLN A O 1
ATOM 6558 N N . GLY A 1 819 ? 25.982 31.332 -3.031 1.00 90.38 819 GLY A N 1
ATOM 6559 C CA . GLY A 1 819 ? 25.022 32.355 -2.616 1.00 90.38 819 GLY A CA 1
ATOM 6560 C C . GLY A 1 819 ? 25.675 33.689 -2.238 1.00 90.38 819 GLY A C 1
ATOM 6561 O O . GLY A 1 819 ? 26.875 33.761 -1.971 1.00 90.38 819 GLY A O 1
ATOM 6562 N N . LYS A 1 820 ? 24.875 34.761 -2.181 1.00 91.19 820 LYS A N 1
ATOM 6563 C CA . LYS A 1 820 ? 25.332 36.104 -1.784 1.00 91.19 820 LYS A CA 1
ATOM 6564 C C . LYS A 1 820 ? 24.648 36.591 -0.508 1.00 91.19 820 LYS A C 1
ATOM 6566 O O . LYS A 1 820 ? 23.427 36.726 -0.459 1.00 91.19 820 LYS A O 1
ATOM 6571 N N . TYR A 1 821 ? 25.443 36.944 0.500 1.00 91.00 821 TYR A N 1
ATOM 6572 C CA . TYR A 1 821 ? 24.957 37.287 1.840 1.00 91.00 821 TYR A CA 1
ATOM 6573 C C . TYR A 1 821 ? 25.322 38.726 2.210 1.00 91.00 821 TYR A C 1
ATOM 6575 O O . TYR A 1 821 ? 26.496 39.089 2.232 1.00 91.00 821 TYR A O 1
ATOM 6583 N N . ILE A 1 822 ? 24.325 39.555 2.535 1.00 87.62 822 ILE A N 1
ATOM 6584 C CA . ILE A 1 822 ? 24.553 40.981 2.856 1.00 87.62 822 ILE A CA 1
ATOM 6585 C C . ILE A 1 822 ? 25.335 41.189 4.152 1.00 87.62 822 ILE A C 1
ATOM 6587 O O . ILE A 1 822 ? 25.930 42.243 4.351 1.00 87.62 822 ILE A O 1
ATOM 6591 N N . GLY A 1 823 ? 25.338 40.188 5.035 1.00 81.88 823 GLY A N 1
ATOM 6592 C CA . GLY A 1 823 ? 26.147 40.201 6.247 1.00 81.88 823 GLY A CA 1
ATOM 6593 C C . GLY A 1 823 ? 27.652 40.054 5.992 1.00 81.88 823 GLY A C 1
ATOM 6594 O O . GLY A 1 823 ? 28.411 40.156 6.949 1.00 81.88 823 GLY A O 1
ATOM 6595 N N . GLY A 1 824 ? 28.082 39.833 4.742 1.00 83.56 824 GLY A N 1
ATOM 6596 C CA . GLY A 1 824 ? 29.493 39.768 4.352 1.00 83.56 824 GLY A CA 1
ATOM 6597 C C . GLY A 1 824 ? 30.190 38.440 4.660 1.00 83.56 824 GLY A C 1
ATOM 6598 O O . GLY A 1 824 ? 31.409 38.369 4.540 1.00 83.56 824 GLY A O 1
ATOM 6599 N N . GLY A 1 825 ? 29.444 37.404 5.060 1.00 85.69 825 GLY A N 1
ATOM 6600 C CA . GLY A 1 825 ? 29.997 36.078 5.341 1.00 85.69 825 GLY A CA 1
ATOM 6601 C C . GLY A 1 825 ? 30.516 35.396 4.076 1.00 85.69 825 GLY A C 1
ATOM 6602 O O . GLY A 1 825 ? 29.881 35.488 3.023 1.00 85.69 825 GLY A O 1
ATOM 6603 N N . ASP A 1 826 ? 31.654 34.708 4.189 1.00 87.06 826 ASP A N 1
ATOM 6604 C CA . ASP A 1 826 ? 32.271 33.977 3.080 1.00 87.06 826 ASP A CA 1
ATOM 6605 C C . ASP A 1 826 ? 31.381 32.795 2.644 1.00 87.06 826 ASP A C 1
ATOM 6607 O O . ASP A 1 826 ? 31.189 31.852 3.418 1.00 87.06 826 ASP A O 1
ATOM 6611 N N . PRO A 1 827 ? 30.850 32.796 1.407 1.00 86.56 827 PRO A N 1
ATOM 6612 C CA . PRO A 1 827 ? 30.001 31.717 0.913 1.00 86.56 827 PRO A CA 1
ATOM 6613 C C . PRO A 1 827 ? 30.646 30.326 1.013 1.00 86.56 827 PRO A C 1
ATOM 6615 O O . PRO A 1 827 ? 29.937 29.346 1.245 1.00 86.56 827 PRO A O 1
ATOM 6618 N N . THR A 1 828 ? 31.977 30.215 0.929 1.00 85.38 828 THR A N 1
ATOM 6619 C CA . THR A 1 828 ? 32.689 28.926 1.040 1.00 85.38 828 THR A CA 1
ATOM 6620 C C . THR A 1 828 ? 32.433 28.202 2.364 1.00 85.38 828 THR A C 1
ATOM 6622 O O . THR A 1 828 ? 32.435 26.967 2.393 1.00 85.38 828 THR A O 1
ATOM 6625 N N . GLY A 1 829 ? 32.030 28.936 3.409 1.00 81.69 829 GLY A N 1
ATOM 6626 C CA . GLY A 1 829 ? 31.585 28.387 4.687 1.00 81.69 829 GLY A CA 1
ATOM 6627 C C . GLY A 1 829 ? 30.377 27.443 4.595 1.00 81.69 829 GLY A C 1
ATOM 6628 O O . GLY A 1 829 ? 30.104 26.726 5.554 1.00 81.69 829 GLY A O 1
ATOM 6629 N N . PHE A 1 830 ? 29.661 27.392 3.464 1.00 85.31 830 PHE A N 1
ATOM 6630 C CA . PHE A 1 830 ? 28.599 26.412 3.193 1.00 85.31 830 PHE A CA 1
ATOM 6631 C C . PHE A 1 830 ? 29.080 25.112 2.521 1.00 85.31 830 PHE A C 1
ATOM 6633 O O . PHE A 1 830 ? 28.262 24.212 2.301 1.00 85.31 830 PHE A O 1
ATOM 6640 N N . SER A 1 831 ? 30.375 24.975 2.216 1.00 80.44 831 SER A N 1
ATOM 6641 C CA . SER A 1 831 ? 30.966 23.730 1.703 1.00 80.44 831 SER A CA 1
ATOM 6642 C C . SER A 1 831 ? 30.737 22.556 2.666 1.00 80.44 831 SER A C 1
ATOM 6644 O O . SER A 1 831 ? 30.511 22.739 3.864 1.00 80.44 831 SER A O 1
ATOM 6646 N N . LYS A 1 832 ? 30.774 21.311 2.172 1.00 67.62 832 LYS A N 1
ATOM 6647 C CA . LYS A 1 832 ? 30.471 20.114 2.987 1.00 67.62 832 LYS A CA 1
ATOM 6648 C C . LYS A 1 832 ? 31.397 20.001 4.207 1.00 67.62 832 LYS A C 1
ATOM 6650 O O . LYS A 1 832 ? 30.975 19.491 5.249 1.00 67.62 832 LYS A O 1
ATOM 6655 N N . GLU A 1 833 ? 32.628 20.474 4.068 1.00 72.19 833 GLU A N 1
ATOM 6656 C CA . GLU A 1 833 ? 33.693 20.460 5.062 1.00 72.19 833 GLU A CA 1
ATOM 6657 C C . GLU A 1 833 ? 33.540 21.603 6.080 1.00 72.19 833 GLU A C 1
ATOM 6659 O O . GLU A 1 833 ? 33.797 21.401 7.270 1.00 72.19 833 GLU A O 1
ATOM 6664 N N . GLU A 1 834 ? 33.055 22.773 5.647 1.00 75.75 834 GLU A N 1
ATOM 6665 C CA . GLU A 1 834 ? 33.001 23.993 6.463 1.00 75.75 834 GLU A CA 1
ATOM 6666 C C . GLU A 1 834 ? 31.599 24.376 6.956 1.00 75.75 834 GLU A C 1
ATOM 6668 O O . GLU A 1 834 ? 31.502 25.215 7.848 1.00 75.75 834 GLU A O 1
ATOM 6673 N N . LEU A 1 835 ? 30.530 23.698 6.502 1.00 82.50 835 LEU A N 1
ATOM 6674 C CA . LEU A 1 835 ? 29.109 23.973 6.808 1.00 82.50 835 LEU A CA 1
ATOM 6675 C C . LEU A 1 835 ? 28.812 24.220 8.297 1.00 82.50 835 LEU A C 1
ATOM 6677 O O . LEU A 1 835 ? 27.863 24.912 8.667 1.00 82.50 835 LEU A O 1
ATOM 6681 N N . CYS A 1 836 ? 29.611 23.639 9.189 1.00 81.38 836 CYS A N 1
ATOM 6682 C CA . CYS A 1 836 ? 29.457 23.797 10.631 1.00 81.38 836 CYS A CA 1
ATOM 6683 C C . CYS A 1 836 ? 30.015 25.111 11.203 1.00 81.38 836 CYS A C 1
ATOM 6685 O O . CYS A 1 836 ? 29.852 25.348 12.405 1.00 81.38 836 CYS A O 1
ATOM 6687 N N . ASN A 1 837 ? 30.632 25.947 10.369 1.00 83.56 837 ASN A N 1
ATOM 6688 C CA . ASN A 1 837 ? 31.275 27.208 10.730 1.00 83.56 837 ASN A CA 1
ATOM 6689 C C . ASN A 1 837 ? 30.457 28.443 10.315 1.00 83.56 837 ASN A C 1
ATOM 6691 O O . ASN A 1 837 ? 30.860 29.554 10.644 1.00 83.56 837 ASN A O 1
ATOM 6695 N N . ILE A 1 838 ? 29.293 28.270 9.677 1.00 89.62 838 ILE A N 1
ATOM 6696 C CA . ILE A 1 838 ? 28.426 29.390 9.283 1.00 89.62 838 ILE A CA 1
ATOM 6697 C C . ILE A 1 838 ? 27.980 30.245 10.486 1.00 89.62 838 ILE A C 1
ATOM 6699 O O . ILE A 1 838 ? 27.672 29.739 11.579 1.00 89.62 838 ILE A O 1
ATOM 6703 N N . THR A 1 839 ? 27.936 31.559 10.266 1.00 90.62 839 THR A N 1
ATOM 6704 C CA . THR A 1 839 ? 27.703 32.618 11.269 1.00 90.62 839 THR A CA 1
ATOM 6705 C C . THR A 1 839 ? 26.545 33.539 10.864 1.00 90.62 839 THR A C 1
ATOM 6707 O O . THR A 1 839 ? 25.974 33.401 9.785 1.00 90.62 839 THR A O 1
ATOM 6710 N N . LEU A 1 840 ? 26.210 34.526 11.707 1.00 91.19 840 LEU A N 1
ATOM 6711 C CA . LEU A 1 840 ? 25.194 35.545 11.399 1.00 91.19 840 LEU A CA 1
ATOM 6712 C C . LEU A 1 840 ? 25.520 36.401 10.160 1.00 91.19 840 LEU A C 1
ATOM 6714 O O . LEU A 1 840 ? 24.613 37.017 9.610 1.00 91.19 840 LEU A O 1
ATOM 6718 N N . GLU A 1 841 ? 26.780 36.426 9.722 1.00 90.12 841 GLU A N 1
ATOM 6719 C CA . GLU A 1 841 ? 27.234 37.144 8.520 1.00 90.12 841 GLU A CA 1
ATOM 6720 C C . GLU A 1 841 ? 26.745 36.473 7.224 1.00 90.12 841 GLU A C 1
ATOM 6722 O O . GLU A 1 841 ? 26.665 37.108 6.177 1.00 90.12 841 GLU A O 1
ATOM 6727 N N . HIS A 1 842 ? 26.330 35.206 7.299 1.00 91.56 842 HIS A N 1
ATOM 6728 C CA . HIS A 1 842 ? 25.810 34.418 6.178 1.00 91.56 842 HIS A CA 1
ATOM 6729 C C . HIS A 1 842 ? 24.284 34.577 6.016 1.00 91.56 842 HIS A C 1
ATOM 6731 O O . HIS A 1 842 ? 23.571 33.632 5.682 1.00 91.56 842 HIS A O 1
ATOM 6737 N N . SER A 1 843 ? 23.760 35.758 6.352 1.00 91.06 843 SER A N 1
ATOM 6738 C CA . SER A 1 843 ? 22.327 36.060 6.417 1.00 91.06 843 SER A CA 1
ATOM 6739 C C . SER A 1 843 ? 21.965 37.203 5.474 1.00 91.06 843 SER A C 1
ATOM 6741 O O . SER A 1 843 ? 22.734 38.153 5.334 1.00 91.06 843 SER A O 1
ATOM 6743 N N . ASN A 1 844 ? 20.760 37.151 4.904 1.00 93.25 844 ASN A N 1
ATOM 6744 C CA . ASN A 1 844 ? 20.115 38.252 4.177 1.00 93.25 844 ASN A CA 1
ATOM 6745 C C . ASN A 1 844 ? 18.992 38.905 5.008 1.00 93.25 844 ASN A C 1
ATOM 6747 O O . ASN A 1 844 ? 18.022 39.430 4.465 1.00 93.25 844 ASN A O 1
ATOM 6751 N N . ASP A 1 845 ? 19.099 38.843 6.336 1.00 93.31 845 ASP A N 1
ATOM 6752 C CA . ASP A 1 845 ? 18.193 39.523 7.271 1.00 93.31 845 ASP A CA 1
ATOM 6753 C C . ASP A 1 845 ? 18.353 41.044 7.158 1.00 93.31 845 ASP A C 1
ATOM 6755 O O . ASP A 1 845 ? 19.437 41.572 7.406 1.00 93.31 845 ASP A O 1
ATOM 6759 N N . SER A 1 846 ? 17.266 41.753 6.853 1.00 91.00 846 SER A N 1
ATOM 6760 C CA . SER A 1 846 ? 17.258 43.198 6.598 1.00 91.00 846 SER A CA 1
ATOM 6761 C C . SER A 1 846 ? 17.703 44.049 7.792 1.00 91.00 846 SER A C 1
ATOM 6763 O O . SER A 1 846 ? 17.944 45.245 7.645 1.00 91.00 846 SER A O 1
ATOM 6765 N N . ARG A 1 847 ? 17.771 43.466 8.993 1.00 91.62 847 ARG A N 1
ATOM 6766 C CA . ARG A 1 847 ? 18.215 44.152 10.214 1.00 91.62 847 ARG A CA 1
ATOM 6767 C C . ARG A 1 847 ? 19.732 44.112 10.405 1.00 91.62 847 ARG A C 1
ATOM 6769 O O . ARG A 1 847 ? 20.231 44.907 11.199 1.00 91.62 847 ARG A O 1
ATOM 6776 N N . SER A 1 848 ? 20.428 43.197 9.721 1.00 83.06 848 SER A N 1
ATOM 6777 C CA . SER A 1 848 ? 21.869 42.909 9.840 1.00 83.06 848 SER A CA 1
ATOM 6778 C C . SER A 1 848 ? 22.353 42.567 11.261 1.00 83.06 848 SER A C 1
ATOM 6780 O O . SER A 1 848 ? 21.708 42.855 12.270 1.00 83.06 848 SER A O 1
ATOM 6782 N N . ALA A 1 849 ? 23.504 41.905 11.397 1.00 76.94 849 ALA A N 1
ATOM 6783 C CA . ALA A 1 849 ? 24.100 41.665 12.716 1.00 76.94 849 ALA A CA 1
ATOM 6784 C C . ALA A 1 849 ? 24.543 42.998 13.372 1.00 76.94 849 ALA A C 1
ATOM 6786 O O . ALA A 1 849 ? 24.979 43.899 12.658 1.00 76.94 849 ALA A O 1
ATOM 6787 N N . PRO A 1 850 ? 24.444 43.161 14.710 1.00 77.88 850 PRO A N 1
ATOM 6788 C CA . PRO A 1 850 ? 23.955 42.209 15.720 1.00 77.88 850 PRO A CA 1
ATOM 6789 C C . PRO A 1 850 ? 22.433 42.295 15.978 1.00 77.88 850 PRO A C 1
ATOM 6791 O O . PRO A 1 850 ? 21.904 41.653 16.894 1.00 77.88 850 PRO A O 1
ATOM 6794 N N . ASN A 1 851 ? 21.722 43.133 15.219 1.00 82.31 851 ASN A N 1
ATOM 6795 C CA . ASN A 1 851 ? 20.313 43.453 15.447 1.00 82.31 851 ASN A CA 1
ATOM 6796 C C . ASN A 1 851 ? 19.349 42.424 14.837 1.00 82.31 851 ASN A C 1
ATOM 6798 O O . ASN A 1 851 ? 18.220 42.315 15.313 1.00 82.31 851 ASN A O 1
ATOM 6802 N N . GLY A 1 852 ? 19.800 41.660 13.843 1.00 85.69 852 GLY A N 1
ATOM 6803 C CA . GLY A 1 852 ? 19.112 40.545 13.196 1.00 85.69 852 GLY A CA 1
ATOM 6804 C C . GLY A 1 852 ? 19.717 39.177 13.527 1.00 85.69 852 GLY A C 1
ATOM 6805 O O . GLY A 1 852 ? 20.602 39.044 14.373 1.00 85.69 852 GLY A O 1
ATOM 6806 N N . GLY A 1 853 ? 19.213 38.141 12.861 1.00 91.62 853 GLY A N 1
ATOM 6807 C CA . GLY A 1 853 ? 19.683 36.760 12.974 1.00 91.62 853 GLY A CA 1
ATOM 6808 C C . GLY A 1 853 ? 18.573 35.755 13.305 1.00 91.62 853 GLY A C 1
ATOM 6809 O O . GLY A 1 853 ? 17.515 36.143 13.804 1.00 91.62 853 GLY A O 1
ATOM 6810 N N . PRO A 1 854 ? 18.808 34.442 13.102 1.00 94.56 854 PRO A N 1
ATOM 6811 C CA . PRO A 1 854 ? 17.741 33.436 13.129 1.00 94.56 854 PRO A CA 1
ATOM 6812 C C . PRO A 1 854 ? 16.940 33.356 14.432 1.00 94.56 854 PRO A C 1
ATOM 6814 O O . PRO A 1 854 ? 15.724 33.199 14.412 1.00 94.56 854 PRO A O 1
ATOM 6817 N N . CYS A 1 855 ? 17.598 33.493 15.585 1.00 93.56 855 CYS A N 1
ATOM 6818 C CA . CYS A 1 855 ? 16.948 33.379 16.895 1.00 93.56 855 CYS A CA 1
ATOM 6819 C C . CYS A 1 855 ? 16.596 34.739 17.525 1.00 93.56 855 CYS A C 1
ATOM 6821 O O . CYS A 1 855 ? 16.237 34.791 18.703 1.00 93.56 855 CYS A O 1
ATOM 6823 N N . LYS A 1 856 ? 16.752 35.857 16.801 1.00 92.38 856 LYS A N 1
ATOM 6824 C CA . LYS A 1 856 ? 16.549 37.193 17.373 1.00 92.38 856 LYS A CA 1
ATOM 6825 C C . LYS A 1 856 ? 15.078 37.420 17.725 1.00 92.38 856 LYS A C 1
ATOM 6827 O O . LYS A 1 856 ? 14.203 37.247 16.878 1.00 92.38 856 LYS A O 1
ATOM 6832 N N . GLY A 1 857 ? 14.832 37.851 18.966 1.00 88.06 857 GLY A N 1
ATOM 6833 C CA . GLY A 1 857 ? 13.487 38.105 19.493 1.00 88.06 857 GLY A CA 1
ATOM 6834 C C . GLY A 1 857 ? 12.692 36.836 19.817 1.00 88.06 857 GLY A C 1
ATOM 6835 O O . GLY A 1 857 ? 11.487 36.921 20.025 1.00 88.06 857 GLY A O 1
ATOM 6836 N N . LYS A 1 858 ? 13.341 35.663 19.839 1.00 90.38 858 LYS A N 1
ATOM 6837 C CA . LYS A 1 858 ? 12.711 34.378 20.159 1.00 90.38 858 LYS A CA 1
ATOM 6838 C C . LYS A 1 858 ? 13.047 33.962 21.597 1.00 90.38 858 LYS A C 1
ATOM 6840 O O . LYS A 1 858 ? 14.209 34.018 21.997 1.00 90.38 858 LYS A O 1
ATOM 6845 N N . ASP A 1 859 ? 12.045 33.474 22.333 1.00 88.50 859 ASP A N 1
ATOM 6846 C CA . ASP A 1 859 ? 12.168 32.940 23.703 1.00 88.50 859 ASP A CA 1
ATOM 6847 C C . ASP A 1 859 ? 12.740 33.928 24.740 1.00 88.50 859 ASP A C 1
ATOM 6849 O O . ASP A 1 859 ? 13.623 33.566 25.525 1.00 88.50 859 ASP A O 1
ATOM 6853 N N . ASN A 1 860 ? 12.266 35.179 24.734 1.00 84.81 860 ASN A N 1
ATOM 6854 C CA . ASN A 1 860 ? 12.708 36.197 25.700 1.00 84.81 860 ASN A CA 1
ATOM 6855 C C . ASN A 1 860 ? 12.362 35.802 27.147 1.00 84.81 860 ASN A C 1
ATOM 6857 O O . ASN A 1 860 ? 13.159 36.033 28.051 1.00 84.81 860 ASN A O 1
ATOM 6861 N N . ASP A 1 861 ? 11.223 35.133 27.341 1.00 83.19 861 ASP A N 1
ATOM 6862 C CA . ASP A 1 861 ? 10.716 34.728 28.658 1.00 83.19 861 ASP A CA 1
ATOM 6863 C C . ASP A 1 861 ? 11.263 33.361 29.126 1.00 83.19 861 ASP A C 1
ATOM 6865 O O . ASP A 1 861 ? 10.940 32.888 30.218 1.00 83.19 861 ASP A O 1
ATOM 6869 N N . GLY A 1 862 ? 12.097 32.702 28.309 1.00 86.38 862 GLY A N 1
ATOM 6870 C CA . GLY A 1 862 ? 12.756 31.436 28.651 1.00 86.38 862 GLY A CA 1
ATOM 6871 C C . GLY A 1 862 ? 11.805 30.246 28.828 1.00 86.38 862 GLY A C 1
ATOM 6872 O O . GLY A 1 862 ? 12.074 29.353 29.636 1.00 86.38 862 GLY A O 1
ATOM 6873 N N . VAL A 1 863 ? 10.687 30.224 28.101 1.00 88.62 863 VAL A N 1
ATOM 6874 C CA . VAL A 1 863 ? 9.623 29.215 28.219 1.00 88.62 863 VAL A CA 1
ATOM 6875 C C . VAL A 1 863 ? 9.749 28.065 27.215 1.00 88.62 863 VAL A C 1
ATOM 6877 O O . VAL A 1 863 ? 9.170 27.002 27.437 1.00 88.62 863 VAL A O 1
ATOM 6880 N N . ARG A 1 864 ? 10.562 28.215 26.160 1.00 89.38 864 ARG A N 1
ATOM 6881 C CA . ARG A 1 864 ? 10.679 27.278 25.021 1.00 89.38 864 ARG A CA 1
ATOM 6882 C C . ARG A 1 864 ? 10.839 25.797 25.379 1.00 89.38 864 ARG A C 1
ATOM 6884 O O . ARG A 1 864 ? 10.309 24.947 24.673 1.00 89.38 864 ARG A O 1
ATOM 6891 N N . PHE A 1 865 ? 11.580 25.483 26.440 1.00 90.38 865 PHE A N 1
ATOM 6892 C CA . PHE A 1 865 ? 11.804 24.111 26.922 1.00 90.38 865 PHE A CA 1
ATOM 6893 C C . PHE A 1 865 ? 11.532 23.972 28.427 1.00 90.38 865 PHE A C 1
ATOM 6895 O O . PHE A 1 865 ? 12.090 23.101 29.095 1.00 90.38 865 PHE A O 1
ATOM 6902 N N . LYS A 1 866 ? 10.700 24.854 28.992 1.00 90.00 866 LYS A N 1
ATOM 6903 C CA . LYS A 1 866 ? 10.381 24.845 30.420 1.00 90.00 866 LYS A CA 1
ATOM 6904 C C . LYS A 1 866 ? 9.285 23.817 30.708 1.00 90.00 866 LYS A C 1
ATOM 6906 O O . LYS A 1 866 ? 8.137 23.994 30.299 1.00 90.00 866 LYS A O 1
ATOM 6911 N N . ILE A 1 867 ? 9.638 22.765 31.451 1.00 89.38 867 ILE A N 1
ATOM 6912 C CA . ILE A 1 867 ? 8.711 21.698 31.856 1.00 89.38 867 ILE A CA 1
ATOM 6913 C C . ILE A 1 867 ? 7.542 22.286 32.659 1.00 89.38 867 ILE A C 1
ATOM 6915 O O . ILE A 1 867 ? 7.746 23.049 33.608 1.00 89.38 867 ILE A O 1
ATOM 6919 N N . GLY A 1 868 ? 6.321 21.898 32.286 1.00 85.81 868 GLY A N 1
ATOM 6920 C CA . GLY A 1 868 ? 5.086 22.371 32.910 1.00 85.81 868 GLY A CA 1
ATOM 6921 C C . GLY A 1 868 ? 4.499 23.641 32.290 1.00 85.81 868 GLY A C 1
ATOM 6922 O O . GLY A 1 868 ? 3.497 24.129 32.801 1.00 85.81 868 GLY A O 1
ATOM 6923 N N . THR A 1 869 ? 5.090 24.171 31.212 1.00 86.75 869 THR A N 1
ATOM 6924 C CA . THR A 1 869 ? 4.495 25.269 30.431 1.00 86.75 869 THR A CA 1
ATOM 6925 C C . THR A 1 869 ? 3.331 24.725 29.593 1.00 86.75 869 THR A C 1
ATOM 6927 O O . THR A 1 869 ? 3.579 23.880 28.728 1.00 86.75 869 THR A O 1
ATOM 6930 N N . PRO A 1 870 ? 2.080 25.173 29.818 1.00 78.25 870 PRO A N 1
ATOM 6931 C CA . PRO A 1 870 ? 0.946 24.762 28.997 1.00 78.25 870 PRO A CA 1
ATOM 6932 C C . PRO A 1 870 ? 1.108 25.265 27.565 1.00 78.25 870 PRO A C 1
ATOM 6934 O O . PRO A 1 870 ? 1.623 26.360 27.338 1.00 78.25 870 PRO A O 1
ATOM 6937 N N . TRP A 1 871 ? 0.641 24.486 26.594 1.00 89.75 871 TRP A N 1
ATOM 6938 C CA . TRP A 1 871 ? 0.715 24.898 25.196 1.00 89.75 871 TRP A CA 1
ATOM 6939 C C . TRP A 1 871 ? -0.365 25.930 24.873 1.00 89.75 871 TRP A C 1
ATOM 6941 O O . TRP A 1 871 ? -1.464 25.892 25.430 1.00 89.75 871 TRP A O 1
ATOM 6951 N N . THR A 1 872 ? -0.066 26.850 23.959 1.00 82.56 872 THR A N 1
ATOM 6952 C CA . THR A 1 872 ? -1.006 27.902 23.557 1.00 82.56 872 THR A CA 1
ATOM 6953 C C . THR A 1 872 ? -2.076 27.334 22.621 1.00 82.56 872 THR A C 1
ATOM 6955 O O . THR A 1 872 ? -1.730 26.791 21.573 1.00 82.56 872 THR A O 1
ATOM 6958 N N . ASN A 1 873 ? -3.364 27.540 22.931 1.00 78.81 873 ASN A N 1
ATOM 6959 C CA . ASN A 1 873 ? -4.439 27.382 21.947 1.00 78.81 873 ASN A CA 1
ATOM 6960 C C . ASN A 1 873 ? -4.406 28.577 20.980 1.00 78.81 873 ASN A C 1
ATOM 6962 O O . ASN A 1 873 ? -4.817 29.687 21.323 1.00 78.81 873 ASN A O 1
ATOM 6966 N N . ILE A 1 874 ? -3.863 28.374 19.781 1.00 72.75 874 ILE A N 1
ATOM 6967 C CA . ILE A 1 874 ? -3.658 29.465 18.815 1.00 72.75 874 ILE A CA 1
ATOM 6968 C C . ILE A 1 874 ? -4.949 29.900 18.114 1.00 72.75 874 ILE A C 1
ATOM 6970 O O . ILE A 1 874 ? -4.999 31.013 17.586 1.00 72.75 874 ILE A O 1
ATOM 6974 N N . VAL A 1 875 ? -5.999 29.073 18.170 1.00 66.19 875 VAL A N 1
ATOM 6975 C CA . VAL A 1 875 ? -7.335 29.392 17.640 1.00 66.19 875 VAL A CA 1
ATOM 6976 C C . VAL A 1 875 ? -7.965 30.516 18.451 1.00 66.19 875 VAL A C 1
ATOM 6978 O O . VAL A 1 875 ? -8.416 31.510 17.894 1.00 66.19 875 VAL A O 1
ATOM 6981 N N . GLU A 1 876 ? -7.905 30.413 19.779 1.00 68.12 876 GLU A N 1
ATOM 6982 C CA . GLU A 1 876 ? -8.433 31.427 20.704 1.00 68.12 876 GLU A CA 1
ATOM 6983 C C . GLU A 1 876 ? -7.684 32.768 20.591 1.00 68.12 876 GLU A C 1
ATOM 6985 O O . GLU A 1 876 ? -8.212 33.813 20.964 1.00 68.12 876 GLU A O 1
ATOM 6990 N N . LYS A 1 877 ? -6.465 32.760 20.033 1.00 70.25 877 LYS A N 1
ATOM 6991 C CA . LYS A 1 877 ? -5.659 33.963 19.780 1.00 70.25 877 LYS A CA 1
ATOM 6992 C C . LYS A 1 877 ? -5.807 34.523 18.356 1.00 70.25 877 LYS A C 1
ATOM 6994 O O . LYS A 1 877 ? -5.121 35.494 18.037 1.00 70.25 877 LYS A O 1
ATOM 6999 N N . ASN A 1 878 ? -6.649 33.933 17.496 1.00 73.00 878 ASN A N 1
ATOM 7000 C CA . ASN A 1 878 ? -6.761 34.265 16.065 1.00 73.00 878 ASN A CA 1
ATOM 7001 C C . ASN A 1 878 ? -5.401 34.242 15.330 1.00 73.00 878 ASN A C 1
ATOM 7003 O O . ASN A 1 878 ? -5.140 35.067 14.456 1.00 73.00 878 ASN A O 1
ATOM 7007 N N . LYS A 1 879 ? -4.502 33.321 15.714 1.00 77.88 879 LYS A N 1
ATOM 7008 C CA . LYS A 1 879 ? -3.143 33.179 15.148 1.00 77.88 879 LYS A CA 1
ATOM 7009 C C . LYS A 1 879 ? -2.996 31.992 14.196 1.00 77.88 879 LYS A C 1
ATOM 7011 O O . LYS A 1 879 ? -1.880 31.642 13.821 1.00 77.88 879 LYS A O 1
ATOM 7016 N N . THR A 1 880 ? -4.109 31.404 13.776 1.00 77.25 880 THR A N 1
ATOM 7017 C CA . THR A 1 880 ? -4.141 30.321 12.796 1.00 77.25 880 THR A CA 1
ATOM 7018 C C . THR A 1 880 ? -5.434 30.359 11.983 1.00 77.25 880 THR A C 1
ATOM 7020 O O . THR A 1 880 ? -6.462 30.809 12.492 1.00 77.25 880 THR A O 1
ATOM 7023 N N . SER A 1 881 ? -5.393 29.901 10.732 1.00 73.62 881 SER A N 1
ATOM 7024 C CA . SER A 1 881 ? -6.594 29.569 9.951 1.00 73.62 881 SER A CA 1
ATOM 7025 C C . SER A 1 881 ? -7.136 28.166 10.258 1.00 73.62 881 SER A C 1
ATOM 7027 O O . SER A 1 881 ? -8.273 27.854 9.905 1.00 73.62 881 SER A O 1
ATOM 7029 N N . TYR A 1 882 ? -6.358 27.342 10.963 1.00 73.19 882 TYR A N 1
ATOM 7030 C CA . TYR A 1 882 ? -6.671 25.951 11.267 1.00 73.19 882 TYR A CA 1
ATOM 7031 C C . TYR A 1 882 ? -7.489 25.812 12.552 1.00 73.19 882 TYR A C 1
ATOM 7033 O O . TYR A 1 882 ? -7.316 26.553 13.519 1.00 73.19 882 TYR A O 1
ATOM 7041 N N . LYS A 1 883 ? -8.370 24.808 12.600 1.00 70.62 883 LYS A N 1
ATOM 7042 C CA . LYS A 1 883 ? -9.205 24.537 13.784 1.00 70.62 883 LYS A CA 1
ATOM 7043 C C . LYS A 1 883 ? -8.506 23.617 14.790 1.00 70.62 883 LYS A C 1
ATOM 7045 O O . LYS A 1 883 ? -7.811 22.670 14.411 1.00 70.62 883 LYS A O 1
ATOM 7050 N N . ASP A 1 884 ? -8.745 23.897 16.071 1.00 72.00 884 ASP A N 1
ATOM 7051 C CA . ASP A 1 884 ? -8.313 23.135 17.251 1.00 72.00 884 ASP A CA 1
ATOM 7052 C C . ASP A 1 884 ? -6.821 22.761 17.232 1.00 72.00 884 ASP A C 1
ATOM 7054 O O . ASP A 1 884 ? -6.449 21.587 17.140 1.00 72.00 884 ASP A O 1
ATOM 7058 N N . VAL A 1 885 ? -5.948 23.773 17.263 1.00 79.94 885 VAL A N 1
ATOM 7059 C CA . VAL A 1 885 ? -4.488 23.604 17.216 1.00 79.94 885 VAL A CA 1
ATOM 7060 C C . VAL A 1 885 ? -3.835 24.158 18.481 1.00 79.94 885 VAL A C 1
ATOM 7062 O O . VAL A 1 885 ? -4.095 25.291 18.891 1.00 79.94 885 VAL A O 1
ATOM 7065 N N . TYR A 1 886 ? -2.940 23.363 19.066 1.00 87.75 886 TYR A N 1
ATOM 7066 C CA . TYR A 1 886 ? -2.058 23.784 20.151 1.00 87.75 886 TYR A CA 1
ATOM 7067 C C . TYR A 1 886 ? -0.628 23.893 19.639 1.00 87.75 886 TYR A C 1
ATOM 7069 O O . TYR A 1 886 ? -0.105 22.953 19.040 1.00 87.75 886 TYR A O 1
ATOM 7077 N N . LEU A 1 887 ? -0.005 25.040 19.890 1.00 89.88 887 LEU A N 1
ATOM 7078 C CA . LEU A 1 887 ? 1.331 25.353 19.397 1.00 89.88 887 LEU A CA 1
ATOM 7079 C C . LEU A 1 887 ? 2.405 24.887 20.396 1.00 89.88 887 LEU A C 1
ATOM 7081 O O . LEU A 1 887 ? 2.369 25.322 21.553 1.00 89.88 887 LEU A O 1
ATOM 7085 N N . PRO A 1 888 ? 3.381 24.060 19.971 1.00 93.62 888 PRO A N 1
ATOM 7086 C CA . PRO A 1 888 ? 4.533 23.733 20.800 1.00 93.62 888 PRO A CA 1
ATOM 7087 C C . PRO A 1 888 ? 5.359 24.991 21.117 1.00 93.62 888 PRO A C 1
ATOM 7089 O O . PRO A 1 888 ? 5.732 25.707 20.180 1.00 93.62 888 PRO A O 1
ATOM 7092 N N . PRO A 1 889 ? 5.784 25.217 22.378 1.00 92.81 889 PRO A N 1
ATOM 7093 C CA . PRO A 1 889 ? 6.701 26.312 22.721 1.00 92.81 889 PRO A CA 1
ATOM 7094 C C . PRO A 1 889 ? 8.016 26.283 21.919 1.00 92.81 889 PRO A C 1
ATOM 7096 O O . PRO A 1 889 ? 8.599 27.323 21.609 1.00 92.81 889 PRO A O 1
ATOM 7099 N N . ARG A 1 890 ? 8.471 25.086 21.511 1.00 94.44 890 ARG A N 1
ATOM 7100 C CA . ARG A 1 890 ? 9.603 24.906 20.589 1.00 94.44 890 ARG A CA 1
ATOM 7101 C C . ARG A 1 890 ? 9.362 25.585 19.238 1.00 94.44 890 ARG A C 1
ATOM 7103 O O . ARG A 1 890 ? 10.264 26.269 18.760 1.00 94.44 890 ARG A O 1
ATOM 7110 N N . ARG A 1 891 ? 8.184 25.384 18.631 1.00 93.81 891 ARG A N 1
ATOM 7111 C CA . ARG A 1 891 ? 7.808 25.985 17.341 1.00 93.81 891 ARG A CA 1
ATOM 7112 C C . ARG A 1 891 ? 7.557 27.483 17.486 1.00 93.81 891 ARG A C 1
ATOM 7114 O O . ARG A 1 891 ? 8.040 28.232 16.639 1.00 93.81 891 ARG A O 1
ATOM 7121 N N . GLU A 1 892 ? 6.885 27.905 18.560 1.00 90.81 892 GLU A N 1
ATOM 7122 C CA . GLU A 1 892 ? 6.616 29.319 18.883 1.00 90.81 892 GLU A CA 1
ATOM 7123 C C . GLU A 1 892 ? 7.905 30.152 18.932 1.00 90.81 892 GLU A C 1
ATOM 7125 O O . GLU A 1 892 ? 7.977 31.287 18.460 1.00 90.81 892 GLU A O 1
ATOM 7130 N N . HIS A 1 893 ? 8.971 29.555 19.458 1.00 92.50 893 HIS A N 1
ATOM 7131 C CA . HIS A 1 893 ? 10.261 30.213 19.600 1.00 92.50 893 HIS A CA 1
ATOM 7132 C C . HIS A 1 893 ? 11.350 29.646 18.688 1.00 92.50 893 HIS A C 1
ATOM 7134 O O . HIS A 1 893 ? 12.539 29.753 19.008 1.00 92.50 893 HIS A O 1
ATOM 7140 N N . MET A 1 894 ? 10.959 29.043 17.566 1.00 94.56 894 MET A N 1
ATOM 7141 C CA . MET A 1 894 ? 11.875 28.509 16.563 1.00 94.56 894 MET A CA 1
ATOM 7142 C C . MET A 1 894 ? 12.758 29.610 15.962 1.00 94.56 894 MET A C 1
ATOM 7144 O O . MET A 1 894 ? 12.332 30.755 15.801 1.00 94.56 894 MET A O 1
ATOM 7148 N N . CYS A 1 895 ? 14.003 29.270 15.631 1.00 95.38 895 CYS A N 1
ATOM 7149 C CA . CYS A 1 895 ? 14.958 30.209 15.050 1.00 95.38 895 CYS A CA 1
ATOM 7150 C C . CYS A 1 895 ? 14.724 30.454 13.546 1.00 95.38 895 CYS A C 1
ATOM 7152 O O . CYS A 1 895 ? 15.528 30.039 12.719 1.00 95.38 895 CYS A O 1
ATOM 7154 N N . THR A 1 896 ? 13.635 31.147 13.206 1.00 95.12 896 THR A N 1
ATOM 7155 C CA . THR A 1 896 ? 13.227 31.512 11.830 1.00 95.12 896 THR A CA 1
ATOM 7156 C C . THR A 1 896 ? 13.218 33.020 11.570 1.00 95.12 896 THR A C 1
ATOM 7158 O O . THR A 1 896 ? 12.842 33.465 10.491 1.00 95.12 896 THR A O 1
ATOM 7161 N N . SER A 1 897 ? 13.666 33.832 12.530 1.00 95.00 897 SER A N 1
ATOM 7162 C CA . SER A 1 897 ? 13.564 35.300 12.497 1.00 95.00 897 SER A CA 1
ATOM 7163 C C . SER A 1 897 ? 14.296 35.933 11.303 1.00 95.00 897 SER A C 1
ATOM 7165 O O . SER A 1 897 ? 13.875 36.978 10.815 1.00 95.00 897 SER A O 1
ATOM 7167 N N . ASN A 1 898 ? 15.358 35.299 10.788 1.00 95.00 898 ASN A N 1
ATOM 7168 C CA . ASN A 1 898 ? 16.042 35.759 9.574 1.00 95.00 898 ASN A CA 1
ATOM 7169 C C . ASN A 1 898 ? 15.200 35.552 8.303 1.00 95.00 898 ASN A C 1
ATOM 7171 O O . ASN A 1 898 ? 15.314 36.340 7.374 1.00 95.00 898 ASN A O 1
ATOM 7175 N N . LEU A 1 899 ? 14.349 34.520 8.269 1.00 95.38 899 LEU A N 1
ATOM 7176 C CA . LEU A 1 899 ? 13.414 34.266 7.168 1.00 95.38 899 LEU A CA 1
ATOM 7177 C C . LEU A 1 899 ? 12.189 35.191 7.262 1.00 95.38 899 LEU A C 1
ATOM 7179 O O . LEU A 1 899 ? 11.688 35.677 6.251 1.00 95.38 899 LEU A O 1
ATOM 7183 N N . GLU A 1 900 ? 11.747 35.490 8.486 1.00 94.69 900 GLU A N 1
ATOM 7184 C CA . GLU A 1 900 ? 10.670 36.450 8.765 1.00 94.69 900 GLU A CA 1
ATOM 7185 C C . GLU A 1 900 ? 11.054 37.877 8.350 1.00 94.69 900 GLU A C 1
ATOM 7187 O O . GLU A 1 900 ? 10.208 38.614 7.861 1.00 94.69 900 GLU A O 1
ATOM 7192 N N . LYS A 1 901 ? 12.331 38.261 8.501 1.00 94.50 901 LYS A N 1
ATOM 7193 C CA . LYS A 1 901 ? 12.871 39.593 8.161 1.00 94.50 901 LYS A CA 1
ATOM 7194 C C . LYS A 1 901 ? 13.834 39.564 6.970 1.00 94.50 901 LYS A C 1
ATOM 7196 O O . LYS A 1 901 ? 14.827 40.287 6.941 1.00 94.50 901 LYS A O 1
ATOM 7201 N N . LEU A 1 902 ? 13.569 38.692 6.005 1.00 93.69 902 LEU A N 1
ATOM 7202 C CA . LEU A 1 902 ? 14.428 38.496 4.842 1.00 93.69 902 LEU A CA 1
ATOM 7203 C C . LEU A 1 902 ? 14.340 39.688 3.876 1.00 93.69 902 LEU A C 1
ATOM 7205 O O . LEU A 1 902 ? 13.247 40.091 3.479 1.00 93.69 902 LEU A O 1
ATOM 7209 N N . HIS A 1 903 ? 15.478 40.233 3.443 1.00 93.06 903 HIS A N 1
ATOM 7210 C CA . HIS A 1 903 ? 15.500 41.277 2.422 1.00 93.06 903 HIS A CA 1
ATOM 7211 C C . HIS A 1 903 ? 15.345 40.661 1.021 1.00 93.06 903 HIS A C 1
ATOM 7213 O O . HIS A 1 903 ? 16.319 40.255 0.386 1.00 93.06 903 HIS A O 1
ATOM 7219 N N . VAL A 1 904 ? 14.100 40.576 0.537 1.00 92.50 904 VAL A N 1
ATOM 7220 C CA . VAL A 1 904 ? 13.739 39.903 -0.731 1.00 92.50 904 VAL A CA 1
ATOM 7221 C C . VAL A 1 904 ? 14.564 40.403 -1.917 1.00 92.50 904 VAL A C 1
ATOM 7223 O O . VAL A 1 904 ? 14.996 39.594 -2.736 1.00 92.50 904 VAL A O 1
ATOM 7226 N N . GLY A 1 905 ? 14.821 41.712 -1.998 1.00 90.19 905 GLY A N 1
ATOM 7227 C CA . GLY A 1 905 ? 15.600 42.305 -3.087 1.00 90.19 905 GLY A CA 1
ATOM 7228 C C . GLY A 1 905 ? 17.030 41.768 -3.158 1.00 90.19 905 GLY A C 1
ATOM 7229 O O . GLY A 1 905 ? 17.503 41.455 -4.241 1.00 90.19 905 GLY A O 1
ATOM 7230 N N . ASP A 1 906 ? 17.701 41.571 -2.023 1.00 89.06 906 ASP A N 1
ATOM 7231 C CA . ASP A 1 906 ? 19.078 41.057 -2.031 1.00 89.06 906 ASP A CA 1
ATOM 7232 C C . ASP A 1 906 ? 19.153 39.560 -2.304 1.00 89.06 906 ASP A C 1
ATOM 7234 O O . ASP A 1 906 ? 20.168 39.083 -2.803 1.00 89.06 906 ASP A O 1
ATOM 7238 N N . VAL A 1 907 ? 18.082 38.824 -2.003 1.00 91.62 907 VAL A N 1
ATOM 7239 C CA . VAL A 1 907 ? 17.983 37.401 -2.340 1.00 91.62 907 VAL A CA 1
ATOM 7240 C C . VAL A 1 907 ? 17.691 37.206 -3.831 1.00 91.62 907 VAL A C 1
ATOM 7242 O O . VAL A 1 907 ? 18.212 36.273 -4.431 1.00 91.62 907 VAL A O 1
ATOM 7245 N N . THR A 1 908 ? 16.879 38.080 -4.437 1.00 91.25 908 THR A N 1
ATOM 7246 C CA . THR A 1 908 ? 16.398 37.933 -5.826 1.00 91.25 908 THR A CA 1
ATOM 7247 C C . THR A 1 908 ? 17.266 38.640 -6.869 1.00 91.25 908 THR A C 1
ATOM 7249 O O . THR A 1 908 ? 17.448 38.106 -7.956 1.00 91.25 908 THR A O 1
ATOM 7252 N N . ASN A 1 909 ? 17.848 39.803 -6.557 1.00 81.94 909 ASN A N 1
ATOM 7253 C CA . ASN A 1 909 ? 18.543 40.635 -7.551 1.00 81.94 909 ASN A CA 1
ATOM 7254 C C . ASN A 1 909 ? 20.031 40.293 -7.730 1.00 81.94 909 ASN A C 1
ATOM 7256 O O . ASN A 1 909 ? 20.670 40.778 -8.662 1.00 81.94 909 ASN A O 1
ATOM 7260 N N . ASN A 1 910 ? 20.612 39.493 -6.832 1.00 67.31 910 ASN A N 1
ATOM 7261 C CA . ASN A 1 910 ? 22.057 39.316 -6.732 1.00 67.31 910 ASN A CA 1
ATOM 7262 C C . ASN A 1 910 ? 22.459 37.840 -6.899 1.00 67.31 910 ASN A C 1
ATOM 7264 O O . ASN A 1 910 ? 22.728 37.142 -5.929 1.00 67.31 910 ASN A O 1
ATOM 7268 N N . GLY A 1 911 ? 22.617 37.389 -8.147 1.00 74.44 911 GLY A N 1
ATOM 7269 C CA . GLY A 1 911 ? 23.114 36.041 -8.464 1.00 74.44 911 GLY A CA 1
ATOM 7270 C C . GLY A 1 911 ? 22.017 34.976 -8.510 1.00 74.44 911 GLY A C 1
ATOM 7271 O O . GLY A 1 911 ? 20.871 35.277 -8.830 1.00 74.44 911 GLY A O 1
ATOM 7272 N N . ASN A 1 912 ? 22.381 33.722 -8.233 1.00 87.50 912 ASN A N 1
ATOM 7273 C CA . ASN A 1 912 ? 21.428 32.618 -8.214 1.00 87.50 912 ASN A CA 1
ATOM 7274 C C . ASN A 1 912 ? 20.557 32.708 -6.950 1.00 87.50 912 ASN A C 1
ATOM 7276 O O . ASN A 1 912 ? 21.035 32.565 -5.817 1.00 87.50 912 ASN A O 1
ATOM 7280 N N . VAL A 1 913 ? 19.264 32.958 -7.158 1.00 94.06 913 VAL A N 1
ATOM 7281 C CA . VAL A 1 913 ? 18.279 33.115 -6.079 1.00 94.06 913 VAL A CA 1
ATOM 7282 C C . VAL A 1 913 ? 18.139 31.831 -5.258 1.00 94.06 913 VAL A C 1
ATOM 7284 O O . VAL A 1 913 ? 17.957 31.887 -4.042 1.00 94.06 913 VAL A O 1
ATOM 7287 N N . ASN A 1 914 ? 18.264 30.668 -5.906 1.00 94.88 914 ASN A N 1
ATOM 7288 C CA . ASN A 1 914 ? 18.121 29.359 -5.280 1.00 94.88 914 ASN A CA 1
ATOM 7289 C C . ASN A 1 914 ? 19.243 29.111 -4.259 1.00 94.88 914 ASN A C 1
ATOM 7291 O O . ASN A 1 914 ? 18.987 28.728 -3.117 1.00 94.88 914 ASN A O 1
ATOM 7295 N N . ASP A 1 915 ? 20.474 29.413 -4.662 1.00 94.62 915 ASP A N 1
ATOM 7296 C CA . ASP A 1 915 ? 21.692 29.255 -3.864 1.00 94.62 915 ASP A CA 1
ATOM 7297 C C . ASP A 1 915 ? 21.655 30.152 -2.620 1.00 94.62 915 ASP A C 1
ATOM 7299 O O . ASP A 1 915 ? 21.823 29.694 -1.486 1.00 94.62 915 ASP A O 1
ATOM 7303 N N . THR A 1 916 ? 21.332 31.431 -2.825 1.00 95.00 916 THR A N 1
ATOM 7304 C CA . THR A 1 916 ? 21.237 32.430 -1.751 1.00 95.00 916 THR A CA 1
ATOM 7305 C C . THR A 1 916 ? 20.105 32.112 -0.774 1.00 95.00 916 THR A C 1
ATOM 7307 O O . THR A 1 916 ? 20.277 32.177 0.449 1.00 95.00 916 THR A O 1
ATOM 7310 N N . PHE A 1 917 ? 18.933 31.730 -1.289 1.00 96.88 917 PHE A N 1
ATOM 7311 C CA . PHE A 1 917 ? 17.807 31.349 -0.446 1.00 96.88 917 PHE A CA 1
ATOM 7312 C C . PHE A 1 917 ? 18.120 30.096 0.380 1.00 96.88 917 PHE A C 1
ATOM 7314 O O . PHE A 1 917 ? 17.864 30.084 1.588 1.00 96.88 917 PHE A O 1
ATOM 7321 N N . LEU A 1 918 ? 18.743 29.077 -0.228 1.00 96.56 918 LEU A N 1
ATOM 7322 C CA . LEU A 1 918 ? 19.168 27.874 0.482 1.00 96.56 918 LEU A CA 1
ATOM 7323 C C . LEU A 1 918 ? 20.074 28.222 1.668 1.00 96.56 918 LEU A C 1
ATOM 7325 O O . LEU A 1 918 ? 19.811 27.745 2.771 1.00 96.56 918 LEU A O 1
ATOM 7329 N N . GLY A 1 919 ? 21.078 29.086 1.487 1.00 94.94 919 GLY A N 1
ATOM 7330 C CA . GLY A 1 919 ? 21.978 29.502 2.570 1.00 94.94 919 GLY A CA 1
ATOM 7331 C C . GLY A 1 919 ? 21.250 30.075 3.790 1.00 94.94 919 GLY A C 1
ATOM 7332 O O . GLY A 1 919 ? 21.536 29.690 4.927 1.00 94.94 919 GLY A O 1
ATOM 7333 N N . ASN A 1 920 ? 20.221 30.899 3.572 1.00 95.44 920 ASN A N 1
ATOM 7334 C CA . ASN A 1 920 ? 19.395 31.453 4.652 1.00 95.44 920 ASN A CA 1
ATOM 7335 C C . ASN A 1 920 ? 18.596 30.374 5.405 1.00 95.44 920 ASN A C 1
ATOM 7337 O O . ASN A 1 920 ? 18.446 30.453 6.630 1.00 95.44 920 ASN A O 1
ATOM 7341 N N . VAL A 1 921 ? 18.109 29.350 4.694 1.00 97.50 921 VAL A N 1
ATOM 7342 C CA . VAL A 1 921 ? 17.421 28.193 5.293 1.00 97.50 921 VAL A CA 1
ATOM 7343 C C . VAL A 1 921 ? 18.402 27.324 6.087 1.00 97.50 921 VAL A C 1
ATOM 7345 O O . VAL A 1 921 ? 18.093 26.917 7.210 1.00 97.50 921 VAL A O 1
ATOM 7348 N N . LEU A 1 922 ? 19.602 27.070 5.550 1.00 96.06 922 LEU A N 1
ATOM 7349 C CA . LEU A 1 922 ? 20.661 26.323 6.240 1.00 96.06 922 LEU A CA 1
ATOM 7350 C C . LEU A 1 922 ? 21.101 27.033 7.526 1.00 96.06 922 LEU A C 1
ATOM 7352 O O . LEU A 1 922 ? 21.267 26.383 8.562 1.00 96.06 922 LEU A O 1
ATOM 7356 N N . LEU A 1 923 ? 21.228 28.362 7.485 1.00 95.06 923 LEU A N 1
ATOM 7357 C CA . LEU A 1 923 ? 21.563 29.177 8.648 1.00 95.06 923 LEU A CA 1
ATOM 7358 C C . LEU A 1 923 ? 20.487 29.078 9.739 1.00 95.06 923 LEU A C 1
ATOM 7360 O O . LEU A 1 923 ? 20.816 28.832 10.904 1.00 95.06 923 LEU A O 1
ATOM 7364 N N . ALA A 1 924 ? 19.210 29.211 9.369 1.00 96.12 924 ALA A N 1
ATOM 7365 C CA . ALA A 1 924 ? 18.089 29.059 10.295 1.00 96.12 924 ALA A CA 1
ATOM 7366 C C . ALA A 1 924 ? 18.100 27.680 10.974 1.00 96.12 924 ALA A C 1
ATOM 7368 O O . ALA A 1 924 ? 18.069 27.577 12.203 1.00 96.12 924 ALA A O 1
ATOM 7369 N N . ALA A 1 925 ? 18.255 26.617 10.180 1.00 95.12 925 ALA A N 1
ATOM 7370 C CA . ALA A 1 925 ? 18.304 25.242 10.664 1.00 95.12 925 ALA A CA 1
ATOM 7371 C C . ALA A 1 925 ? 19.499 24.983 11.603 1.00 95.12 925 ALA A C 1
ATOM 7373 O O . ALA A 1 925 ? 19.353 24.360 12.659 1.00 95.12 925 ALA A O 1
ATOM 7374 N N . ASN A 1 926 ? 20.684 25.503 11.270 1.00 92.75 926 ASN A N 1
ATOM 7375 C CA . ASN A 1 926 ? 21.878 25.375 12.104 1.00 92.75 926 ASN A CA 1
ATOM 7376 C C . ASN A 1 926 ? 21.709 26.050 13.475 1.00 92.75 926 ASN A C 1
ATOM 7378 O O . ASN A 1 926 ? 22.033 25.460 14.510 1.00 92.75 926 ASN A O 1
ATOM 7382 N N . TYR A 1 927 ? 21.182 27.275 13.495 1.00 93.44 927 TYR A N 1
ATOM 7383 C CA . TYR A 1 927 ? 20.965 28.027 14.732 1.00 93.44 927 TYR A CA 1
ATOM 7384 C C . TYR A 1 927 ? 19.831 27.449 15.578 1.00 93.44 927 TYR A C 1
ATOM 7386 O O . TYR A 1 927 ? 19.936 27.417 16.806 1.00 93.44 927 TYR A O 1
ATOM 7394 N N . GLU A 1 928 ? 18.791 26.921 14.938 1.00 95.06 928 GLU A N 1
ATOM 7395 C CA . GLU A 1 928 ? 17.742 26.154 15.600 1.00 95.06 928 GLU A CA 1
ATOM 7396 C C . GLU A 1 928 ? 18.327 24.943 16.341 1.00 95.06 928 GLU A C 1
ATOM 7398 O O . GLU A 1 928 ? 18.076 24.753 17.535 1.00 95.06 928 GLU A O 1
ATOM 7403 N N . ALA A 1 929 ? 19.194 24.178 15.674 1.00 91.50 929 ALA A N 1
ATOM 7404 C CA . ALA A 1 929 ? 19.872 23.036 16.276 1.00 91.50 929 ALA A CA 1
ATOM 7405 C C . ALA A 1 929 ? 20.806 23.434 17.435 1.00 91.50 929 ALA A C 1
ATOM 7407 O O . ALA A 1 929 ? 20.810 22.779 18.484 1.00 91.50 929 ALA A O 1
ATOM 7408 N N . LYS A 1 930 ? 21.555 24.539 17.289 1.00 89.88 930 LYS A N 1
ATOM 7409 C CA . LYS A 1 930 ? 22.377 25.120 18.368 1.00 89.88 930 LYS A CA 1
ATOM 7410 C C . LYS A 1 930 ? 21.517 25.492 19.583 1.00 89.88 930 LYS A C 1
ATOM 7412 O O . LYS A 1 930 ? 21.853 25.104 20.702 1.00 89.88 930 LYS A O 1
ATOM 7417 N N . LYS A 1 931 ? 20.371 26.157 19.388 1.00 91.12 931 LYS A N 1
ATOM 7418 C CA . LYS A 1 931 ? 19.486 26.547 20.500 1.00 91.12 931 LYS A CA 1
ATOM 7419 C C . LYS A 1 931 ? 18.824 25.371 21.198 1.00 91.12 931 LYS A C 1
ATOM 7421 O O . LYS A 1 931 ? 18.746 25.386 22.426 1.00 91.12 931 LYS A O 1
ATOM 7426 N N . ILE A 1 932 ? 18.404 24.342 20.462 1.00 90.81 932 ILE A N 1
ATOM 7427 C CA . ILE A 1 932 ? 17.923 23.089 21.062 1.00 90.81 932 ILE A CA 1
ATOM 7428 C C . ILE A 1 932 ? 19.010 22.494 21.958 1.00 90.81 932 ILE A C 1
ATOM 7430 O O . ILE A 1 932 ? 18.753 22.187 23.119 1.00 90.81 932 ILE A O 1
ATOM 7434 N N . LYS A 1 933 ? 20.248 22.391 21.459 1.00 85.50 933 LYS A N 1
ATOM 7435 C CA . LYS A 1 933 ? 21.374 21.852 22.233 1.00 85.50 933 LYS A CA 1
ATOM 7436 C C . LYS A 1 933 ? 21.617 22.624 23.535 1.00 85.50 933 LYS A C 1
ATOM 7438 O O . LYS A 1 933 ? 21.836 21.982 24.566 1.00 85.50 933 LYS A O 1
ATOM 7443 N N . GLU A 1 934 ? 21.614 23.956 23.460 1.00 85.94 934 GLU A N 1
ATOM 7444 C CA . GLU A 1 934 ? 21.892 24.872 24.576 1.00 85.94 934 GLU A CA 1
ATOM 7445 C C . GLU A 1 934 ? 20.799 24.854 25.650 1.00 85.94 934 GLU A C 1
ATOM 7447 O O . GLU A 1 934 ? 21.101 24.786 26.844 1.00 85.94 934 GLU A O 1
ATOM 7452 N N . LYS A 1 935 ? 19.531 24.953 25.232 1.00 87.56 935 LYS A N 1
ATOM 7453 C CA . LYS A 1 935 ? 18.411 25.206 26.146 1.00 87.56 935 LYS A CA 1
ATOM 7454 C C . LYS A 1 935 ? 17.684 23.943 26.603 1.00 87.56 935 LYS A C 1
ATOM 7456 O O . LYS A 1 935 ? 17.059 23.971 27.658 1.00 87.56 935 LYS A O 1
ATOM 7461 N N . TYR A 1 936 ? 17.748 22.845 25.851 1.00 87.06 936 TYR A N 1
ATOM 7462 C CA . TYR A 1 936 ? 17.048 21.617 26.220 1.00 87.06 936 TYR A CA 1
ATOM 7463 C C . TYR A 1 936 ? 17.724 20.940 27.423 1.00 87.06 936 TYR A C 1
ATOM 7465 O O . TYR A 1 936 ? 18.877 20.502 27.331 1.00 87.06 936 TYR A O 1
ATOM 7473 N N . ARG A 1 937 ? 16.992 20.835 28.538 1.00 80.31 937 ARG A N 1
ATOM 7474 C CA . ARG A 1 937 ? 17.420 20.183 29.784 1.00 80.31 937 ARG A CA 1
ATOM 7475 C C . ARG A 1 937 ? 16.287 19.315 30.324 1.00 80.31 937 ARG A C 1
ATOM 7477 O O . ARG A 1 937 ? 15.193 19.823 30.548 1.00 80.31 937 ARG A O 1
ATOM 7484 N N . ASP A 1 938 ? 16.569 18.038 30.556 1.00 74.38 938 ASP A N 1
ATOM 7485 C CA . ASP A 1 938 ? 15.648 17.106 31.206 1.00 74.38 938 ASP A CA 1
ATOM 7486 C C . ASP A 1 938 ? 16.363 16.448 32.400 1.00 74.38 938 ASP A C 1
ATOM 7488 O O . ASP A 1 938 ? 17.336 15.725 32.183 1.00 74.38 938 ASP A O 1
ATOM 7492 N N . PRO A 1 939 ? 15.937 16.708 33.651 1.00 65.38 939 PRO A N 1
ATOM 7493 C CA . PRO A 1 939 ? 16.544 16.113 34.843 1.00 65.38 939 PRO A CA 1
ATOM 7494 C C . PRO A 1 939 ? 16.454 14.580 34.894 1.00 65.38 939 PRO A C 1
ATOM 7496 O O . PRO A 1 939 ? 17.258 13.956 35.580 1.00 65.38 939 PRO A O 1
ATOM 7499 N N . ASN A 1 940 ? 15.497 13.981 34.176 1.00 61.94 940 ASN A N 1
ATOM 7500 C CA . ASN A 1 940 ? 15.203 12.547 34.228 1.00 61.94 940 ASN A CA 1
ATOM 7501 C C . ASN A 1 940 ? 15.867 11.740 33.095 1.00 61.94 940 ASN A C 1
ATOM 7503 O O . ASN A 1 940 ? 15.852 10.511 33.125 1.00 61.94 940 ASN A O 1
ATOM 7507 N N . ASP A 1 941 ? 16.464 12.401 32.098 1.00 64.19 941 ASP A N 1
ATOM 7508 C CA . ASP A 1 941 ? 17.182 11.762 30.987 1.00 64.19 941 ASP A CA 1
ATOM 7509 C C . ASP A 1 941 ? 18.693 11.825 31.258 1.00 64.19 941 ASP A C 1
ATOM 7511 O O . ASP A 1 941 ? 19.394 12.714 30.764 1.00 64.19 941 ASP A O 1
ATOM 7515 N N . GLN A 1 942 ? 19.200 10.882 32.067 1.00 47.69 942 GLN A N 1
ATOM 7516 C CA . GLN A 1 942 ? 20.592 10.846 32.555 1.00 47.69 942 GLN A CA 1
ATOM 7517 C C . GLN A 1 942 ? 21.666 10.889 31.444 1.00 47.69 942 GLN A C 1
ATOM 7519 O O . GLN A 1 942 ? 22.825 11.146 31.752 1.00 47.69 942 GLN A O 1
ATOM 7524 N N . ASN A 1 943 ? 21.304 10.718 30.161 1.00 54.12 943 ASN A N 1
ATOM 7525 C CA . ASN A 1 943 ? 22.236 10.765 29.030 1.00 54.12 943 ASN A CA 1
ATOM 7526 C C . ASN A 1 943 ? 21.904 11.784 27.922 1.00 54.12 943 ASN A C 1
ATOM 7528 O O . ASN A 1 943 ? 22.563 11.741 26.893 1.00 54.12 943 ASN A O 1
ATOM 7532 N N . ASN A 1 944 ? 20.957 12.720 28.083 1.00 56.97 944 ASN A N 1
ATOM 7533 C CA . ASN A 1 944 ? 20.782 13.946 27.261 1.00 56.97 944 ASN A CA 1
ATOM 7534 C C . ASN A 1 944 ? 20.758 13.847 25.704 1.00 56.97 944 ASN A C 1
ATOM 7536 O O . ASN A 1 944 ? 20.634 14.879 25.037 1.00 56.97 944 ASN A O 1
ATOM 7540 N N . HIS A 1 945 ? 20.866 12.669 25.083 1.00 66.50 945 HIS A N 1
ATOM 7541 C CA . HIS A 1 945 ? 21.043 12.516 23.634 1.00 66.50 945 HIS A CA 1
ATOM 7542 C C . HIS A 1 945 ? 19.727 12.195 22.911 1.00 66.50 945 HIS A C 1
ATOM 7544 O O . HIS A 1 945 ? 19.499 12.710 21.817 1.00 66.50 945 HIS A O 1
ATOM 7550 N N . LYS A 1 946 ? 18.822 11.410 23.521 1.00 74.75 946 LYS A N 1
ATOM 7551 C CA . LYS A 1 946 ? 17.575 10.954 22.874 1.00 74.75 946 LYS A CA 1
ATOM 7552 C C . LYS A 1 946 ? 16.525 12.065 22.760 1.00 74.75 946 LYS A C 1
ATOM 7554 O O . LYS A 1 946 ? 16.007 12.290 21.666 1.00 74.75 946 LYS A O 1
ATOM 7559 N N . GLY A 1 947 ? 16.247 12.794 23.848 1.00 79.81 947 GLY A N 1
ATOM 7560 C CA . GLY A 1 947 ? 15.290 13.911 23.835 1.00 79.81 947 GLY A CA 1
ATOM 7561 C C . GLY A 1 947 ? 15.716 15.064 22.918 1.00 79.81 947 GLY A C 1
ATOM 7562 O O . GLY A 1 947 ? 14.924 15.545 22.108 1.00 79.81 947 GLY A O 1
ATOM 7563 N N . LYS A 1 948 ? 17.006 15.434 22.947 1.00 84.94 948 LYS A N 1
ATOM 7564 C CA . LYS A 1 948 ? 17.577 16.430 22.021 1.00 84.94 948 LYS A CA 1
ATOM 7565 C C . LYS A 1 948 ? 17.443 15.990 20.569 1.00 84.94 948 LYS A C 1
ATOM 7567 O O . LYS A 1 948 ? 17.119 16.810 19.714 1.00 84.94 948 LYS A O 1
ATOM 7572 N N . CYS A 1 949 ? 17.646 14.701 20.298 1.00 83.50 949 CYS A N 1
ATOM 7573 C CA . CYS A 1 949 ? 17.461 14.163 18.962 1.00 83.50 949 CYS A CA 1
ATOM 7574 C C . CYS A 1 949 ? 16.025 14.332 18.468 1.00 83.50 949 CYS A C 1
ATOM 7576 O O . CYS A 1 949 ? 15.821 14.868 17.385 1.00 83.50 949 CYS A O 1
ATOM 7578 N N . ARG A 1 950 ? 15.020 13.949 19.267 1.00 86.19 950 ARG A N 1
ATOM 7579 C CA . ARG A 1 950 ? 13.606 14.135 18.897 1.00 86.19 950 ARG A CA 1
ATOM 7580 C C . ARG A 1 950 ? 13.264 15.604 18.648 1.00 86.19 950 ARG A C 1
ATOM 7582 O O . ARG A 1 950 ? 12.666 15.911 17.623 1.00 86.19 950 ARG A O 1
ATOM 7589 N N . ALA A 1 951 ? 13.732 16.515 19.502 1.00 90.06 951 ALA A N 1
ATOM 7590 C CA . ALA A 1 951 ? 13.538 17.953 19.303 1.00 90.06 951 ALA A CA 1
ATOM 7591 C C . ALA A 1 951 ? 14.154 18.458 17.982 1.00 90.06 951 ALA A C 1
ATOM 7593 O O . ALA A 1 951 ? 13.518 19.233 17.269 1.00 90.06 951 ALA A O 1
ATOM 7594 N N . LEU A 1 952 ? 15.352 17.981 17.612 1.00 90.06 952 LEU A N 1
ATOM 7595 C CA . LEU A 1 952 ? 15.964 18.282 16.310 1.00 90.06 952 LEU A CA 1
ATOM 7596 C C . LEU A 1 952 ? 15.110 17.764 15.146 1.00 90.06 952 LEU A C 1
ATOM 7598 O O . LEU A 1 952 ? 14.928 18.482 14.165 1.00 90.06 952 LEU A O 1
ATOM 7602 N N . ARG A 1 953 ? 14.566 16.547 15.261 1.00 89.50 953 ARG A N 1
ATOM 7603 C CA . ARG A 1 953 ? 13.707 15.929 14.239 1.00 89.50 953 ARG A CA 1
ATOM 7604 C C . ARG A 1 953 ? 12.408 16.707 14.037 1.00 89.50 953 ARG A C 1
ATOM 7606 O O . ARG A 1 953 ? 12.040 16.985 12.899 1.00 89.50 953 ARG A O 1
ATOM 7613 N N . TYR A 1 954 ? 11.749 17.111 15.124 1.00 93.25 954 TYR A N 1
ATOM 7614 C CA . TYR A 1 954 ? 10.545 17.940 15.051 1.00 93.25 954 TYR A CA 1
ATOM 7615 C C . TYR A 1 954 ? 10.834 19.307 14.425 1.00 93.25 954 TYR A C 1
ATOM 7617 O O . TYR A 1 954 ? 10.087 19.745 13.554 1.00 93.25 954 TYR A O 1
ATOM 7625 N N . SER A 1 955 ? 11.948 19.952 14.791 1.00 95.19 955 SER A N 1
ATOM 7626 C CA . SER A 1 955 ? 12.331 21.238 14.196 1.00 95.19 955 SER A CA 1
ATOM 7627 C C . SER A 1 955 ? 12.703 21.137 12.720 1.00 95.19 955 SER A C 1
ATOM 7629 O O . SER A 1 955 ? 12.300 21.998 11.949 1.00 95.19 955 SER A O 1
ATOM 7631 N N . PHE A 1 956 ? 13.398 20.079 12.298 1.00 94.44 956 PHE A N 1
ATOM 7632 C CA . PHE A 1 956 ? 13.652 19.816 10.878 1.00 94.44 956 PHE A CA 1
ATOM 7633 C C . PHE A 1 956 ? 12.346 19.726 10.081 1.00 94.44 956 PHE A C 1
ATOM 7635 O O . PHE A 1 956 ? 12.197 20.337 9.023 1.00 94.44 956 PHE A O 1
ATOM 7642 N N . ALA A 1 957 ? 11.393 18.971 10.620 1.00 94.94 957 ALA A N 1
ATOM 7643 C CA . ALA A 1 957 ? 10.126 18.698 9.977 1.00 94.94 957 ALA A CA 1
ATOM 7644 C C . ALA A 1 957 ? 9.231 19.950 9.884 1.00 94.94 957 ALA A C 1
ATOM 7646 O O . ALA A 1 957 ? 8.610 20.189 8.848 1.00 94.94 957 ALA A O 1
ATOM 7647 N N . ASP A 1 958 ? 9.231 20.785 10.925 1.00 96.69 958 ASP A N 1
ATOM 7648 C CA . ASP A 1 958 ? 8.532 22.074 10.944 1.00 96.69 958 ASP A CA 1
ATOM 7649 C C . ASP A 1 958 ? 9.171 23.103 10.001 1.00 96.69 958 ASP A C 1
ATOM 7651 O O . ASP A 1 958 ? 8.445 23.779 9.279 1.00 96.69 958 ASP A O 1
ATOM 7655 N N . ILE A 1 959 ? 10.509 23.178 9.919 1.00 96.69 959 ILE A N 1
ATOM 7656 C CA . ILE A 1 959 ? 11.188 23.987 8.888 1.00 96.69 959 ILE A CA 1
ATOM 7657 C C . ILE A 1 959 ? 10.710 23.545 7.500 1.00 96.69 959 ILE A C 1
ATOM 7659 O O . ILE A 1 959 ? 10.365 24.381 6.668 1.00 96.69 959 ILE A O 1
ATOM 7663 N N . GLY A 1 960 ? 10.607 22.236 7.262 1.00 95.19 960 GLY A N 1
ATOM 7664 C CA . GLY A 1 960 ? 10.061 21.706 6.016 1.00 95.19 960 GLY A CA 1
ATOM 7665 C C . GLY A 1 960 ? 8.621 22.137 5.736 1.00 95.19 960 GLY A C 1
ATOM 7666 O O . GLY A 1 960 ? 8.273 22.390 4.584 1.00 95.19 960 GLY A O 1
ATOM 7667 N N . ASP A 1 961 ? 7.761 22.230 6.749 1.00 94.94 961 ASP A N 1
ATOM 7668 C CA . ASP A 1 961 ? 6.370 22.670 6.577 1.00 94.94 961 ASP A CA 1
ATOM 7669 C C . ASP A 1 961 ? 6.247 24.178 6.329 1.00 94.94 961 ASP A C 1
ATOM 7671 O O . ASP A 1 961 ? 5.451 24.578 5.475 1.00 94.94 961 ASP A O 1
ATOM 7675 N N . ILE A 1 962 ? 7.104 24.990 6.955 1.00 95.31 962 ILE A N 1
ATOM 7676 C CA . ILE A 1 962 ? 7.237 26.428 6.672 1.00 95.31 962 ILE A CA 1
ATOM 7677 C C . ILE A 1 962 ? 7.646 26.640 5.210 1.00 95.31 962 ILE A C 1
ATOM 7679 O O . ILE A 1 962 ? 6.969 27.338 4.451 1.00 95.31 962 ILE A O 1
ATOM 7683 N N . ILE A 1 963 ? 8.724 25.983 4.769 1.00 96.81 963 ILE A N 1
ATOM 7684 C CA . ILE A 1 963 ? 9.227 26.144 3.399 1.00 96.81 963 ILE A CA 1
ATOM 7685 C C . ILE A 1 963 ? 8.215 25.646 2.367 1.00 96.81 963 ILE A C 1
ATOM 7687 O O . ILE A 1 963 ? 8.064 26.275 1.325 1.00 96.81 963 ILE A O 1
ATOM 7691 N N . ARG A 1 964 ? 7.469 24.573 2.654 1.00 93.62 964 ARG A N 1
ATOM 7692 C CA . ARG A 1 964 ? 6.428 24.043 1.753 1.00 93.62 964 ARG A CA 1
ATOM 7693 C C . ARG A 1 964 ? 5.121 24.838 1.756 1.00 93.62 964 ARG A C 1
ATOM 7695 O O . ARG A 1 964 ? 4.290 24.600 0.882 1.00 93.62 964 ARG A O 1
ATOM 7702 N N . GLY A 1 965 ? 4.943 25.763 2.700 1.00 90.38 965 GLY A N 1
ATOM 7703 C CA . GLY A 1 965 ? 3.737 26.588 2.816 1.00 90.38 965 GLY A CA 1
ATOM 7704 C C . GLY A 1 965 ? 2.534 25.826 3.367 1.00 90.38 965 GLY A C 1
ATOM 7705 O O . GLY A 1 965 ? 1.423 25.999 2.878 1.00 90.38 965 GLY A O 1
ATOM 7706 N N . ARG A 1 966 ? 2.762 24.930 4.334 1.00 89.19 966 ARG A N 1
ATOM 7707 C CA . ARG A 1 966 ? 1.709 24.130 4.991 1.00 89.19 966 ARG A CA 1
ATOM 7708 C C . ARG A 1 966 ? 1.840 24.086 6.519 1.00 89.19 966 ARG A C 1
ATOM 7710 O O . ARG A 1 966 ? 1.304 23.183 7.152 1.00 89.19 966 ARG A O 1
ATOM 7717 N N . ASP A 1 967 ? 2.605 25.013 7.090 1.00 91.06 967 ASP A N 1
ATOM 7718 C CA . ASP A 1 967 ? 2.713 25.187 8.539 1.00 91.06 967 ASP A CA 1
ATOM 7719 C C . ASP A 1 967 ? 1.383 25.710 9.105 1.00 91.06 967 ASP A C 1
ATOM 7721 O O . ASP A 1 967 ? 0.748 26.584 8.514 1.00 91.06 967 ASP A O 1
ATOM 7725 N N . MET A 1 968 ? 0.950 25.163 10.242 1.00 89.81 968 MET A N 1
ATOM 7726 C CA . MET A 1 968 ? -0.330 25.510 10.865 1.00 89.81 968 MET A CA 1
ATOM 7727 C C . MET A 1 968 ? -0.290 26.812 11.681 1.00 89.81 968 MET A C 1
ATOM 7729 O O . MET A 1 968 ? -1.328 27.255 12.176 1.00 89.81 968 MET A O 1
ATOM 7733 N N . TRP A 1 969 ? 0.878 27.440 11.852 1.00 89.31 969 TRP A N 1
ATOM 7734 C CA . TRP A 1 969 ? 1.018 28.731 12.526 1.00 89.31 969 TRP A CA 1
ATOM 7735 C C . TRP A 1 969 ? 1.079 29.873 11.497 1.00 89.31 969 TRP A C 1
ATOM 7737 O O . TRP A 1 969 ? 2.085 30.551 11.349 1.00 89.31 969 TRP A O 1
ATOM 7747 N N . ASP A 1 970 ? -0.012 30.074 10.753 1.00 84.94 970 ASP A N 1
ATOM 7748 C CA . ASP A 1 970 ? -0.042 30.857 9.507 1.00 84.94 970 ASP A CA 1
ATOM 7749 C C . ASP A 1 970 ? -0.584 32.297 9.629 1.00 84.94 970 ASP A C 1
ATOM 7751 O O . ASP A 1 970 ? -0.419 33.082 8.698 1.00 84.94 970 ASP A O 1
ATOM 7755 N N . LYS A 1 971 ? -1.228 32.668 10.748 1.00 86.19 971 LYS A N 1
ATOM 7756 C CA . LYS A 1 971 ? -1.779 34.030 10.987 1.00 86.19 971 LYS A CA 1
ATOM 7757 C C . LYS A 1 971 ? -1.004 34.834 12.030 1.00 86.19 971 LYS A C 1
ATOM 7759 O O . LYS A 1 971 ? -1.469 35.845 12.560 1.00 86.19 971 LYS A O 1
ATOM 7764 N N . ASP A 1 972 ? 0.174 34.353 12.390 1.00 88.62 972 ASP A N 1
ATOM 7765 C CA . ASP A 1 972 ? 1.137 35.134 13.150 1.00 88.62 972 ASP A CA 1
ATOM 7766 C C . ASP A 1 972 ? 1.805 36.172 12.242 1.00 88.62 972 ASP A C 1
ATOM 7768 O O . ASP A 1 972 ? 2.070 35.908 11.075 1.00 88.62 972 ASP A O 1
ATOM 7772 N N . SER A 1 973 ? 2.094 37.355 12.787 1.00 87.12 973 SER A N 1
ATOM 7773 C CA . SER A 1 973 ? 2.682 38.455 12.020 1.00 87.12 973 SER A CA 1
ATOM 7774 C C . SER A 1 973 ? 4.020 38.079 11.382 1.00 87.12 973 SER A C 1
ATOM 7776 O O . SER A 1 973 ? 4.288 38.506 10.265 1.00 87.12 973 SER A O 1
ATOM 7778 N N . GLY A 1 974 ? 4.845 37.283 12.071 1.00 88.06 974 GLY A N 1
ATOM 7779 C CA . GLY A 1 974 ? 6.113 36.791 11.541 1.00 88.06 974 GLY A CA 1
ATOM 7780 C C . GLY A 1 974 ? 5.907 35.814 10.386 1.00 88.06 974 GLY A C 1
ATOM 7781 O O . GLY A 1 974 ? 6.548 35.956 9.350 1.00 88.06 974 GLY A O 1
ATOM 7782 N N . SER A 1 975 ? 4.981 34.864 10.518 1.00 88.62 975 SER A N 1
ATOM 7783 C CA . SER A 1 975 ? 4.674 33.891 9.463 1.00 88.62 975 SER A CA 1
ATOM 7784 C C . SER A 1 975 ? 3.985 34.522 8.251 1.00 88.62 975 SER A C 1
ATOM 7786 O O . SER A 1 975 ? 4.338 34.186 7.123 1.00 88.62 975 SER A O 1
ATOM 7788 N N . GLU A 1 976 ? 3.085 35.492 8.438 1.00 91.62 976 GLU A N 1
ATOM 7789 C CA . GLU A 1 976 ? 2.492 36.249 7.326 1.00 91.62 976 GLU A CA 1
ATOM 7790 C C . GLU A 1 976 ? 3.540 37.079 6.574 1.00 91.62 976 GLU A C 1
ATOM 7792 O O . GLU A 1 976 ? 3.504 37.179 5.347 1.00 91.62 976 GLU A O 1
ATOM 7797 N N . GLU A 1 977 ? 4.481 37.687 7.296 1.00 91.38 977 GLU A N 1
ATOM 7798 C CA . GLU A 1 977 ? 5.590 38.437 6.705 1.00 91.38 977 GLU A CA 1
ATOM 7799 C C . GLU A 1 977 ? 6.566 37.514 5.969 1.00 91.38 977 GLU A C 1
ATOM 7801 O O . GLU A 1 977 ? 6.915 37.774 4.820 1.00 91.38 977 GLU A O 1
ATOM 7806 N N . MET A 1 978 ? 6.916 36.380 6.574 1.00 93.88 978 MET A N 1
ATOM 7807 C CA . MET A 1 978 ? 7.717 35.341 5.934 1.00 93.88 978 MET A CA 1
ATOM 7808 C C . MET A 1 978 ? 7.059 34.851 4.640 1.00 93.88 978 MET A C 1
ATOM 7810 O O . MET A 1 978 ? 7.725 34.768 3.613 1.00 93.88 978 MET A O 1
ATOM 7814 N N . GLU A 1 979 ? 5.752 34.591 4.634 1.00 92.38 979 GLU A N 1
ATOM 7815 C CA . GLU A 1 979 ? 5.042 34.145 3.432 1.00 92.38 979 GLU A CA 1
ATOM 7816 C C . GLU A 1 979 ? 5.044 35.218 2.322 1.00 92.38 979 GLU A C 1
ATOM 7818 O O . GLU A 1 979 ? 5.238 34.890 1.146 1.00 92.38 979 GLU A O 1
ATOM 7823 N N . LYS A 1 980 ? 4.942 36.510 2.680 1.00 93.69 980 LYS A N 1
ATOM 7824 C CA . LYS A 1 980 ? 5.116 37.633 1.735 1.00 93.69 980 LYS A CA 1
ATOM 7825 C C . LYS A 1 980 ? 6.515 37.679 1.116 1.00 93.69 980 LYS A C 1
ATOM 7827 O O . LYS A 1 980 ? 6.645 38.185 0.004 1.00 93.69 980 LYS A O 1
ATOM 7832 N N . HIS A 1 981 ? 7.536 37.154 1.794 1.00 94.69 981 HIS A N 1
ATOM 7833 C CA . HIS A 1 981 ? 8.899 37.045 1.265 1.00 94.69 981 HIS A CA 1
ATOM 7834 C C . HIS A 1 981 ? 9.111 35.777 0.432 1.00 94.69 981 HIS A C 1
ATOM 7836 O O . HIS A 1 981 ? 9.711 35.833 -0.642 1.00 94.69 981 HIS A O 1
ATOM 7842 N N . LEU A 1 982 ? 8.592 34.635 0.893 1.00 95.44 982 LEU A N 1
ATOM 7843 C CA . LEU A 1 982 ? 8.772 33.345 0.229 1.00 95.44 982 LEU A CA 1
ATOM 7844 C C . LEU A 1 982 ? 8.098 33.309 -1.147 1.00 95.44 982 LEU A C 1
ATOM 7846 O O . LEU A 1 982 ? 8.697 32.819 -2.102 1.00 95.44 982 LEU A O 1
ATOM 7850 N N . VAL A 1 983 ? 6.881 33.847 -1.290 1.00 93.94 983 VAL A N 1
ATOM 7851 C CA . VAL A 1 983 ? 6.150 33.793 -2.570 1.00 93.94 983 VAL A CA 1
ATOM 7852 C C . VAL A 1 983 ? 6.916 34.473 -3.723 1.00 93.94 983 VAL A C 1
ATOM 7854 O O . VAL A 1 983 ? 7.061 33.834 -4.768 1.00 93.94 983 VAL A O 1
ATOM 7857 N N . PRO A 1 984 ? 7.430 35.714 -3.594 1.00 94.88 984 PRO A N 1
ATOM 7858 C CA . PRO A 1 984 ? 8.289 36.328 -4.610 1.00 94.88 984 PRO A CA 1
ATOM 7859 C C . PRO A 1 984 ? 9.578 35.551 -4.889 1.00 94.88 984 PRO A C 1
ATOM 7861 O O . PRO A 1 984 ? 9.921 35.362 -6.051 1.00 94.88 984 PRO A O 1
ATOM 7864 N N . ILE A 1 985 ? 10.258 35.046 -3.855 1.00 96.12 985 ILE A N 1
ATOM 7865 C CA . ILE A 1 985 ? 11.502 34.275 -4.022 1.00 96.12 985 ILE A CA 1
ATOM 7866 C C . ILE A 1 985 ? 11.251 33.014 -4.849 1.00 96.12 985 ILE A C 1
ATOM 7868 O O . ILE A 1 985 ? 11.989 32.735 -5.787 1.00 96.12 985 ILE A O 1
ATOM 7872 N N . PHE A 1 986 ? 10.182 32.271 -4.560 1.00 96.12 986 PHE A N 1
ATOM 7873 C CA . PHE A 1 986 ? 9.843 31.074 -5.329 1.00 96.12 986 PHE A CA 1
ATOM 7874 C C . PHE A 1 986 ? 9.359 31.382 -6.749 1.00 96.12 986 PHE A C 1
ATOM 7876 O O . PHE A 1 986 ? 9.552 30.555 -7.640 1.00 96.12 986 PHE A O 1
ATOM 7883 N N . LYS A 1 987 ? 8.768 32.559 -6.994 1.00 94.38 987 LYS A N 1
ATOM 7884 C CA . LYS A 1 987 ? 8.506 33.024 -8.364 1.00 94.38 987 LYS A CA 1
ATOM 7885 C C . LYS A 1 987 ? 9.815 33.243 -9.118 1.00 94.38 987 LYS A C 1
ATOM 7887 O O . LYS A 1 987 ? 9.938 32.748 -10.227 1.00 94.38 987 LYS A O 1
ATOM 7892 N N . GLU A 1 988 ? 10.796 33.889 -8.499 1.00 95.00 988 GLU A N 1
ATOM 7893 C CA . GLU A 1 988 ? 12.103 34.114 -9.124 1.00 95.00 988 GLU A CA 1
ATOM 7894 C C . GLU A 1 988 ? 12.871 32.799 -9.342 1.00 95.00 988 GLU A C 1
ATOM 7896 O O . GLU A 1 988 ? 13.384 32.561 -10.431 1.00 95.00 988 GLU A O 1
ATOM 7901 N N . ILE A 1 989 ? 12.855 31.878 -8.363 1.00 95.19 989 ILE A N 1
ATOM 7902 C CA . ILE A 1 989 ? 13.412 30.521 -8.528 1.00 95.19 989 ILE A CA 1
ATOM 7903 C C . ILE A 1 989 ? 12.801 29.856 -9.762 1.00 95.19 989 ILE A C 1
ATOM 7905 O O . ILE A 1 989 ? 13.531 29.278 -10.557 1.00 95.19 989 ILE A O 1
ATOM 7909 N N . ARG A 1 990 ? 11.475 29.949 -9.943 1.00 94.38 990 ARG A N 1
ATOM 7910 C CA . ARG A 1 990 ? 10.783 29.379 -11.106 1.00 94.38 990 ARG A CA 1
ATOM 7911 C C . ARG A 1 990 ? 11.268 29.981 -12.422 1.00 94.38 990 ARG A C 1
ATOM 7913 O O . ARG A 1 990 ? 11.409 29.243 -13.393 1.00 94.38 990 ARG A O 1
ATOM 7920 N N . GLU A 1 991 ? 11.474 31.294 -12.474 1.00 92.06 991 GLU A N 1
ATOM 7921 C CA . GLU A 1 991 ? 11.905 31.979 -13.695 1.00 92.06 991 GLU A CA 1
ATOM 7922 C C . GLU A 1 991 ? 13.326 31.591 -14.113 1.00 92.06 991 GLU A C 1
ATOM 7924 O O . GLU A 1 991 ? 13.597 31.532 -15.311 1.00 92.06 991 GLU A O 1
ATOM 7929 N N . GLN A 1 992 ? 14.185 31.235 -13.152 1.00 92.00 992 GLN A N 1
ATOM 7930 C CA . GLN A 1 992 ? 15.554 30.763 -13.394 1.00 92.00 992 GLN A CA 1
ATOM 7931 C C . GLN A 1 992 ? 15.647 29.260 -13.732 1.00 92.00 992 GLN A C 1
ATOM 7933 O O . GLN A 1 992 ? 16.741 28.758 -13.997 1.00 92.00 992 GLN A O 1
ATOM 7938 N N . LEU A 1 993 ? 14.529 28.519 -13.738 1.00 92.94 993 LEU A N 1
ATOM 7939 C CA . LEU A 1 993 ? 14.532 27.101 -14.111 1.00 92.94 993 LEU A CA 1
ATOM 7940 C C . LEU A 1 993 ? 14.652 26.900 -15.629 1.00 92.94 993 LEU A C 1
ATOM 7942 O O . LEU A 1 993 ? 14.083 27.677 -16.397 1.00 92.94 993 LEU A O 1
ATOM 7946 N N . PRO A 1 994 ? 15.288 25.798 -16.074 1.00 91.25 994 PRO A N 1
ATOM 7947 C CA . PRO A 1 994 ? 15.224 25.355 -17.466 1.00 91.25 994 PRO A CA 1
ATOM 7948 C C . PRO A 1 994 ? 13.776 25.215 -17.956 1.00 91.25 994 PRO A C 1
ATOM 7950 O O . PRO A 1 994 ? 12.914 24.764 -17.199 1.00 91.25 994 PRO A O 1
ATOM 7953 N N . GLU A 1 995 ? 13.504 25.560 -19.218 1.00 88.88 995 GLU A N 1
ATOM 7954 C CA . GLU A 1 995 ? 12.139 25.606 -19.777 1.00 88.88 995 GLU A CA 1
ATOM 7955 C C . GLU A 1 995 ? 11.375 24.272 -19.660 1.00 88.88 995 GLU A C 1
ATOM 7957 O O . GLU A 1 995 ? 10.181 24.257 -19.352 1.00 88.88 995 GLU A O 1
ATOM 7962 N N . ASP A 1 996 ? 12.063 23.136 -19.807 1.00 84.00 996 ASP A N 1
ATOM 7963 C CA . ASP A 1 996 ? 11.486 21.794 -19.652 1.00 84.00 996 ASP A CA 1
ATOM 7964 C C . ASP A 1 996 ? 11.024 21.499 -18.214 1.00 84.00 996 ASP A C 1
ATOM 7966 O O . ASP A 1 996 ? 10.064 20.756 -17.997 1.00 84.00 996 ASP A O 1
ATOM 7970 N N . ILE A 1 997 ? 11.668 22.114 -17.220 1.00 88.56 997 ILE A N 1
ATOM 7971 C CA . ILE A 1 997 ? 11.300 21.996 -15.805 1.00 88.56 997 ILE A CA 1
ATOM 7972 C C . ILE A 1 997 ? 10.292 23.075 -15.414 1.00 88.56 997 ILE A C 1
ATOM 7974 O O . ILE A 1 997 ? 9.326 22.790 -14.706 1.00 88.56 997 ILE A O 1
ATOM 7978 N N . LYS A 1 998 ? 10.473 24.301 -15.907 1.00 88.94 998 LYS A N 1
ATOM 7979 C CA . LYS A 1 998 ? 9.575 25.440 -15.689 1.00 88.94 998 LYS A CA 1
ATOM 7980 C C . LYS A 1 998 ? 8.153 25.138 -16.165 1.00 88.94 998 LYS A C 1
ATOM 7982 O O . LYS A 1 998 ? 7.192 25.492 -15.476 1.00 88.94 998 LYS A O 1
ATOM 7987 N N . GLY A 1 999 ? 8.020 24.408 -17.276 1.00 85.69 999 GLY A N 1
ATOM 7988 C CA . GLY A 1 999 ? 6.745 23.932 -17.820 1.00 85.69 999 GLY A CA 1
ATOM 7989 C C . GLY A 1 999 ? 5.935 23.024 -16.882 1.00 85.69 999 GLY A C 1
ATOM 7990 O O . GLY A 1 999 ? 4.722 22.914 -17.061 1.00 85.69 999 GLY A O 1
ATOM 7991 N N . LYS A 1 1000 ? 6.549 22.431 -15.842 1.00 85.94 1000 LYS A N 1
ATOM 7992 C CA . LYS A 1 1000 ? 5.839 21.644 -14.812 1.00 85.94 1000 LYS A CA 1
ATOM 7993 C C . LYS A 1 1000 ? 4.990 22.505 -13.870 1.00 85.94 1000 LYS A C 1
ATOM 7995 O O . LYS A 1 1000 ? 4.088 21.985 -13.219 1.00 85.94 1000 LYS A O 1
ATOM 8000 N N . TYR A 1 1001 ? 5.265 23.807 -13.787 1.00 90.56 1001 TYR A N 1
ATOM 8001 C CA . TYR A 1 1001 ? 4.674 24.706 -12.793 1.00 90.56 1001 TYR A CA 1
ATOM 8002 C C . TYR A 1 1001 ? 3.821 25.793 -13.453 1.00 90.56 1001 TYR A C 1
ATOM 8004 O O . TYR A 1 1001 ? 4.095 26.974 -13.288 1.00 90.56 1001 TYR A O 1
ATOM 8012 N N . THR A 1 1002 ? 2.798 25.429 -14.225 1.00 81.06 1002 THR A N 1
ATOM 8013 C CA . THR A 1 1002 ? 1.972 26.390 -14.989 1.00 81.06 1002 THR A CA 1
ATOM 8014 C C . THR A 1 1002 ? 0.557 26.593 -14.438 1.00 81.06 1002 THR A C 1
ATOM 8016 O O . THR A 1 1002 ? -0.119 27.537 -14.843 1.00 81.06 1002 THR A O 1
ATOM 8019 N N . ASP A 1 1003 ? 0.113 25.748 -13.506 1.00 80.19 1003 ASP A N 1
ATOM 8020 C CA . ASP A 1 1003 ? -1.238 25.781 -12.937 1.00 80.19 1003 ASP A CA 1
ATOM 8021 C C . ASP A 1 1003 ? -1.397 26.766 -11.756 1.00 80.19 1003 ASP A C 1
ATOM 8023 O O . ASP A 1 1003 ? -0.459 27.437 -11.318 1.00 80.19 1003 ASP A O 1
ATOM 8027 N N . SER A 1 1004 ? -2.611 26.847 -11.198 1.00 75.44 1004 SER A N 1
ATOM 8028 C CA . SER A 1 1004 ? -2.918 27.696 -10.035 1.00 75.44 1004 SER A CA 1
ATOM 8029 C C . SER A 1 1004 ? -2.169 27.303 -8.752 1.00 75.44 1004 SER A C 1
ATOM 8031 O O . SER A 1 1004 ? -2.159 28.075 -7.796 1.00 75.44 1004 SER A O 1
ATOM 8033 N N . HIS A 1 1005 ? -1.557 26.117 -8.710 1.00 80.31 1005 HIS A N 1
ATOM 8034 C CA . HIS A 1 1005 ? -0.786 25.584 -7.587 1.00 80.31 1005 HIS A CA 1
ATOM 8035 C C . HIS A 1 1005 ? 0.727 25.585 -7.856 1.00 80.31 1005 HIS A C 1
ATOM 8037 O O . HIS A 1 1005 ? 1.485 25.077 -7.026 1.00 80.31 1005 HIS A O 1
ATOM 8043 N N . ALA A 1 1006 ? 1.177 26.200 -8.957 1.00 86.50 1006 ALA A N 1
ATOM 8044 C CA . ALA A 1 1006 ? 2.560 26.214 -9.425 1.00 86.50 1006 ALA A CA 1
ATOM 8045 C C . ALA A 1 1006 ? 3.581 26.479 -8.310 1.00 86.50 1006 ALA A C 1
ATOM 8047 O O . ALA A 1 1006 ? 4.514 25.703 -8.126 1.00 86.50 1006 ALA A O 1
ATOM 8048 N N . ILE A 1 1007 ? 3.376 27.538 -7.520 1.00 90.62 1007 ILE A N 1
ATOM 8049 C CA . ILE A 1 1007 ? 4.301 27.926 -6.444 1.00 90.62 1007 ILE A CA 1
ATOM 8050 C C . ILE A 1 1007 ? 4.268 26.934 -5.273 1.00 90.62 1007 ILE A C 1
ATOM 8052 O O . ILE A 1 1007 ? 5.316 26.609 -4.723 1.00 90.62 1007 ILE A O 1
ATOM 8056 N N . SER A 1 1008 ? 3.098 26.408 -4.898 1.00 88.75 1008 SER A N 1
ATOM 8057 C CA . SER A 1 1008 ? 2.999 25.408 -3.822 1.00 88.75 1008 SER A CA 1
ATOM 8058 C C . SER A 1 1008 ? 3.672 24.090 -4.217 1.00 88.75 1008 SER A C 1
ATOM 8060 O O . SER A 1 1008 ? 4.395 23.501 -3.415 1.00 88.75 1008 SER A O 1
ATOM 8062 N N . ASN A 1 1009 ? 3.484 23.642 -5.460 1.00 90.19 1009 ASN A N 1
ATOM 8063 C CA . ASN A 1 1009 ? 4.126 22.432 -5.974 1.00 90.19 1009 ASN A CA 1
ATOM 8064 C C . ASN A 1 1009 ? 5.642 22.620 -6.104 1.00 90.19 1009 ASN A C 1
ATOM 8066 O O . ASN A 1 1009 ? 6.397 21.786 -5.609 1.00 90.19 1009 ASN A O 1
ATOM 8070 N N . LEU A 1 1010 ? 6.089 23.769 -6.619 1.00 95.12 1010 LEU A N 1
ATOM 8071 C CA . LEU A 1 1010 ? 7.505 24.126 -6.671 1.00 95.12 1010 LEU A CA 1
ATOM 8072 C C . LEU A 1 1010 ? 8.162 24.112 -5.284 1.00 95.12 1010 LEU A C 1
ATOM 8074 O O . LEU A 1 1010 ? 9.259 23.588 -5.133 1.00 95.12 1010 LEU A O 1
ATOM 8078 N N . ARG A 1 1011 ? 7.493 24.633 -4.249 1.00 95.81 1011 ARG A N 1
ATOM 8079 C CA . ARG A 1 1011 ? 8.000 24.609 -2.864 1.00 95.81 1011 ARG A CA 1
ATOM 8080 C C . ARG A 1 1011 ? 8.155 23.186 -2.312 1.00 95.81 1011 ARG A C 1
ATOM 8082 O O . ARG A 1 1011 ? 9.131 22.905 -1.613 1.00 95.81 1011 ARG A O 1
ATOM 8089 N N . LYS A 1 1012 ? 7.226 22.273 -2.629 1.00 93.81 1012 LYS A N 1
ATOM 8090 C CA . LYS A 1 1012 ? 7.314 20.840 -2.263 1.00 93.81 1012 LYS A CA 1
ATOM 8091 C C . LYS A 1 1012 ? 8.498 20.158 -2.942 1.00 93.81 1012 LYS A C 1
ATOM 8093 O O . LYS A 1 1012 ? 9.257 19.447 -2.279 1.00 93.81 1012 LYS A O 1
ATOM 8098 N N . ASP A 1 1013 ? 8.678 20.420 -4.227 1.00 94.81 1013 ASP A N 1
ATOM 8099 C CA . ASP A 1 1013 ? 9.757 19.850 -5.028 1.00 94.81 1013 ASP A CA 1
ATOM 8100 C C . ASP A 1 1013 ? 11.122 20.425 -4.629 1.00 94.81 1013 ASP A C 1
ATOM 8102 O O . ASP A 1 1013 ? 12.093 19.686 -4.460 1.00 94.81 1013 ASP A O 1
ATOM 8106 N N . TRP A 1 1014 ? 11.183 21.726 -4.340 1.00 96.81 1014 TRP A N 1
ATOM 8107 C CA . TRP A 1 1014 ? 12.375 22.389 -3.819 1.00 96.81 1014 TRP A CA 1
ATOM 8108 C C . TRP A 1 1014 ? 12.805 21.815 -2.470 1.00 96.81 1014 TRP A C 1
ATOM 8110 O O . TRP A 1 1014 ? 13.983 21.511 -2.271 1.00 96.81 1014 TRP A O 1
ATOM 8120 N N . TRP A 1 1015 ? 11.860 21.611 -1.544 1.00 95.94 1015 TRP A N 1
ATOM 8121 C CA . TRP A 1 1015 ? 12.162 20.952 -0.273 1.00 95.94 1015 TRP A CA 1
ATOM 8122 C C . TRP A 1 1015 ? 12.671 19.528 -0.508 1.00 95.94 1015 TRP A C 1
ATOM 8124 O O . TRP A 1 1015 ? 13.677 19.134 0.076 1.00 95.94 1015 TRP A O 1
ATOM 8134 N N . THR A 1 1016 ? 12.042 18.773 -1.411 1.00 90.50 1016 THR A N 1
ATOM 8135 C CA . THR A 1 1016 ? 12.480 17.417 -1.779 1.00 90.50 1016 THR A CA 1
ATOM 8136 C C . THR A 1 1016 ? 13.927 17.400 -2.283 1.00 90.50 1016 THR A C 1
ATOM 8138 O O . THR A 1 1016 ? 14.695 16.528 -1.873 1.00 90.50 1016 THR A O 1
ATOM 8141 N N . ALA A 1 1017 ? 14.330 18.388 -3.088 1.00 90.25 1017 ALA A N 1
ATOM 8142 C CA . ALA A 1 1017 ? 15.697 18.524 -3.592 1.00 90.25 1017 ALA A CA 1
ATOM 8143 C C . ALA A 1 1017 ? 16.719 18.953 -2.516 1.00 90.25 1017 ALA A C 1
ATOM 8145 O O . ALA A 1 1017 ? 17.870 18.514 -2.552 1.00 90.25 1017 ALA A O 1
ATOM 8146 N N . ASN A 1 1018 ? 16.320 19.779 -1.539 1.00 92.25 1018 ASN A N 1
ATOM 8147 C CA . ASN A 1 1018 ? 17.258 20.462 -0.634 1.00 92.25 1018 ASN A CA 1
ATOM 8148 C C . ASN A 1 1018 ? 17.239 19.991 0.831 1.00 92.25 1018 ASN A C 1
ATOM 8150 O O . ASN A 1 1018 ? 18.203 20.234 1.561 1.00 92.25 1018 ASN A O 1
ATOM 8154 N N . ARG A 1 1019 ? 16.208 19.260 1.277 1.00 90.62 1019 ARG A N 1
ATOM 8155 C CA . ARG A 1 1019 ? 16.019 18.800 2.674 1.00 90.62 1019 ARG A CA 1
ATOM 8156 C C . ARG A 1 1019 ? 17.237 18.099 3.278 1.00 90.62 1019 ARG A C 1
ATOM 8158 O O . ARG A 1 1019 ? 17.534 18.253 4.460 1.00 90.62 1019 ARG A O 1
ATOM 8165 N N . ARG A 1 1020 ? 18.003 17.373 2.461 1.00 83.75 1020 ARG A N 1
ATOM 8166 C CA . ARG A 1 1020 ? 19.238 16.701 2.887 1.00 83.75 1020 ARG A CA 1
ATOM 8167 C C . ARG A 1 1020 ? 20.313 17.688 3.350 1.00 83.75 1020 ARG A C 1
ATOM 8169 O O . ARG A 1 1020 ? 21.012 17.414 4.323 1.00 83.75 1020 ARG A O 1
ATOM 8176 N N . GLN A 1 1021 ? 20.449 18.821 2.663 1.00 87.75 1021 GLN A N 1
ATOM 8177 C CA . GLN A 1 1021 ? 21.404 19.875 3.016 1.00 87.75 1021 GLN A CA 1
ATOM 8178 C C . GLN A 1 1021 ? 20.988 20.549 4.329 1.00 87.75 1021 GLN A C 1
ATOM 8180 O O . GLN A 1 1021 ? 21.812 20.723 5.225 1.00 87.75 1021 GLN A O 1
ATOM 8185 N N . VAL A 1 1022 ? 19.684 20.800 4.490 1.00 92.12 1022 VAL A N 1
ATOM 8186 C CA . VAL A 1 1022 ? 19.093 21.345 5.723 1.00 92.12 1022 VAL A CA 1
ATOM 8187 C C . VAL A 1 1022 ? 19.390 20.445 6.922 1.00 92.12 1022 VAL A C 1
ATOM 8189 O O . VAL A 1 1022 ? 19.886 20.919 7.943 1.00 92.12 1022 VAL A O 1
ATOM 8192 N N . TRP A 1 1023 ? 19.184 19.130 6.792 1.00 88.56 1023 TRP A N 1
ATOM 8193 C CA . TRP A 1 1023 ? 19.501 18.188 7.868 1.00 88.56 1023 TRP A CA 1
ATOM 8194 C C . TRP A 1 1023 ? 21.000 18.157 8.203 1.00 88.56 1023 TRP A C 1
ATOM 8196 O O . TRP A 1 1023 ? 21.364 18.177 9.380 1.00 88.56 1023 TRP A O 1
ATOM 8206 N N . LYS A 1 1024 ? 21.888 18.189 7.196 1.00 84.38 1024 LYS A N 1
ATOM 8207 C CA . LYS A 1 1024 ? 23.346 18.274 7.414 1.00 84.38 1024 LYS A CA 1
ATOM 8208 C C . LYS A 1 1024 ? 23.732 19.524 8.216 1.00 84.38 1024 LYS A C 1
ATOM 8210 O O . LYS A 1 1024 ? 24.536 19.416 9.142 1.00 84.38 1024 LYS A O 1
ATOM 8215 N N . ALA A 1 1025 ? 23.117 20.673 7.932 1.00 89.38 1025 ALA A N 1
ATOM 8216 C CA . ALA A 1 1025 ? 23.350 21.904 8.688 1.00 89.38 1025 ALA A CA 1
ATOM 8217 C C . ALA A 1 1025 ? 22.898 21.788 10.158 1.00 89.38 1025 ALA A C 1
ATOM 8219 O O . ALA A 1 1025 ? 23.571 22.310 11.051 1.00 89.38 1025 ALA A O 1
ATOM 8220 N N . MET A 1 1026 ? 21.815 21.051 10.437 1.00 88.69 1026 MET A N 1
ATOM 8221 C CA . MET A 1 1026 ? 21.366 20.756 11.808 1.00 88.69 1026 MET A CA 1
ATOM 8222 C C . MET A 1 1026 ? 22.302 19.779 12.539 1.00 88.69 1026 MET A C 1
ATOM 8224 O O . MET A 1 1026 ? 22.573 19.945 13.731 1.00 88.69 1026 MET A O 1
ATOM 8228 N N . GLN A 1 1027 ? 22.860 18.790 11.831 1.00 82.50 1027 GLN A N 1
ATOM 8229 C CA . GLN A 1 1027 ? 23.813 17.813 12.382 1.00 82.50 1027 GLN A CA 1
ATOM 8230 C C . GLN A 1 1027 ? 25.151 18.436 12.819 1.00 82.50 1027 GLN A C 1
ATOM 8232 O O . GLN A 1 1027 ? 25.902 17.843 13.594 1.00 82.50 1027 GLN A O 1
ATOM 8237 N N . CYS A 1 1028 ? 25.468 19.657 12.398 1.00 79.38 1028 CYS A N 1
ATOM 8238 C CA . CYS A 1 1028 ? 26.650 20.360 12.893 1.00 79.38 1028 CYS A CA 1
ATOM 8239 C C . CYS A 1 1028 ? 26.645 20.562 14.416 1.00 79.38 1028 CYS A C 1
ATOM 8241 O O . CYS A 1 1028 ? 27.700 20.521 15.052 1.00 79.38 1028 CYS A O 1
ATOM 8243 N N . ALA A 1 1029 ? 25.465 20.700 15.028 1.00 66.69 1029 ALA A N 1
ATOM 8244 C CA . ALA A 1 1029 ? 25.334 20.761 16.481 1.00 66.69 1029 ALA A CA 1
ATOM 8245 C C . ALA A 1 1029 ? 25.562 19.394 17.168 1.00 66.69 1029 ALA A C 1
ATOM 8247 O O . ALA A 1 1029 ? 25.839 19.367 18.371 1.00 66.69 1029 ALA A O 1
ATOM 8248 N N . THR A 1 1030 ? 25.480 18.278 16.426 1.00 65.38 1030 THR A N 1
ATOM 8249 C CA . THR A 1 1030 ? 25.558 16.900 16.947 1.00 65.38 1030 THR A CA 1
ATOM 8250 C C . THR A 1 1030 ? 26.943 16.258 16.788 1.00 65.38 1030 THR A C 1
ATOM 8252 O O . THR A 1 1030 ? 27.400 15.585 17.714 1.00 65.38 1030 THR A O 1
ATOM 8255 N N . ARG A 1 1031 ? 27.659 16.522 15.678 1.00 59.56 1031 ARG A N 1
ATOM 8256 C CA . ARG A 1 1031 ? 28.955 15.886 15.336 1.00 59.56 1031 ARG A CA 1
ATOM 8257 C C . ARG A 1 1031 ? 30.116 16.216 16.275 1.00 59.56 1031 ARG A C 1
ATOM 8259 O O . ARG A 1 1031 ? 30.927 15.342 16.553 1.00 59.56 1031 ARG A O 1
ATOM 8266 N N . LYS A 1 1032 ? 30.211 17.446 16.795 1.00 53.25 1032 LYS A N 1
ATOM 8267 C CA . LYS A 1 1032 ? 31.349 17.839 17.649 1.00 53.25 1032 LYS A CA 1
ATOM 8268 C C . LYS A 1 1032 ? 31.316 17.189 19.048 1.00 53.25 1032 LYS A C 1
ATOM 8270 O O . LYS A 1 1032 ? 32.358 17.183 19.693 1.00 53.25 1032 LYS A O 1
ATOM 8275 N N . HIS A 1 1033 ? 30.170 16.707 19.560 1.00 49.28 1033 HIS A N 1
ATOM 8276 C CA . HIS A 1 1033 ? 30.002 16.305 20.981 1.00 49.28 1033 HIS A CA 1
ATOM 8277 C C . HIS A 1 1033 ? 29.113 15.046 21.187 1.00 49.28 1033 HIS A C 1
ATOM 8279 O O . HIS A 1 1033 ? 28.322 14.999 22.127 1.00 49.28 1033 HIS A O 1
ATOM 8285 N N . GLN A 1 1034 ? 29.204 14.038 20.309 1.00 54.91 1034 GLN A N 1
ATOM 8286 C CA . GLN A 1 1034 ? 28.616 12.694 20.517 1.00 54.91 1034 GLN A CA 1
ATOM 8287 C C . GLN A 1 1034 ? 27.074 12.612 20.688 1.00 54.91 1034 GLN A C 1
ATOM 8289 O O . GLN A 1 1034 ? 26.570 11.638 21.242 1.00 54.91 1034 GLN A O 1
ATOM 8294 N N . ILE A 1 1035 ? 26.275 13.564 20.175 1.00 59.66 1035 ILE A N 1
ATOM 8295 C CA . ILE A 1 1035 ? 24.812 13.355 20.090 1.00 59.66 1035 ILE A CA 1
ATOM 8296 C C . ILE A 1 1035 ? 24.532 12.396 18.925 1.00 59.66 1035 ILE A C 1
ATOM 8298 O O . ILE A 1 1035 ? 24.527 12.807 17.765 1.00 59.66 1035 ILE A O 1
ATOM 8302 N N . SER A 1 1036 ? 24.308 11.115 19.227 1.00 58.72 1036 SER A N 1
ATOM 8303 C CA . SER A 1 1036 ? 23.969 10.108 18.215 1.00 58.72 1036 SER A CA 1
ATOM 8304 C C . SER A 1 1036 ? 22.544 10.326 17.687 1.00 58.72 1036 SER A C 1
ATOM 8306 O O . SER A 1 1036 ? 21.561 9.962 18.330 1.00 58.72 1036 SER A O 1
ATOM 8308 N N . CYS A 1 1037 ? 22.446 10.953 16.511 1.00 66.12 1037 CYS A N 1
ATOM 8309 C CA . CYS A 1 1037 ? 21.223 11.109 15.718 1.00 66.12 1037 CYS A CA 1
ATOM 8310 C C . CYS A 1 1037 ? 21.426 10.543 14.300 1.00 66.12 1037 CYS A C 1
ATOM 8312 O O . CYS A 1 1037 ? 21.496 11.328 13.348 1.00 66.12 1037 CYS A O 1
ATOM 8314 N N . PRO A 1 1038 ? 21.594 9.215 14.144 1.00 54.25 1038 PRO A N 1
ATOM 8315 C CA . PRO A 1 1038 ? 21.802 8.606 12.833 1.00 54.25 1038 PRO A CA 1
ATOM 8316 C C . PRO A 1 1038 ? 20.536 8.680 11.957 1.00 54.25 1038 PRO A C 1
ATOM 8318 O O . PRO A 1 1038 ? 19.415 8.706 12.479 1.00 54.25 1038 PRO A O 1
ATOM 8321 N N . GLY A 1 1039 ? 20.748 8.708 10.633 1.00 54.88 1039 GLY A N 1
ATOM 8322 C CA . GLY A 1 1039 ? 19.719 8.671 9.580 1.00 54.88 1039 GLY A CA 1
ATOM 8323 C C . GLY A 1 1039 ? 19.157 10.035 9.149 1.00 54.88 1039 GLY A C 1
ATOM 8324 O O . GLY A 1 1039 ? 19.079 10.978 9.945 1.00 54.88 1039 GLY A O 1
ATOM 8325 N N . MET A 1 1040 ? 18.781 10.166 7.873 1.00 55.00 1040 MET A N 1
ATOM 8326 C CA . MET A 1 1040 ? 17.842 11.188 7.409 1.00 55.00 1040 MET A CA 1
ATOM 8327 C C . MET A 1 1040 ? 16.417 10.736 7.720 1.00 55.00 1040 MET A C 1
ATOM 8329 O O . MET A 1 1040 ? 16.079 9.560 7.745 1.00 55.00 1040 MET A O 1
ATOM 8333 N N . LEU A 1 1041 ? 15.591 11.730 7.998 1.00 70.31 1041 LEU A N 1
ATOM 8334 C CA . LEU A 1 1041 ? 14.307 11.610 8.661 1.00 70.31 1041 LEU A CA 1
ATOM 8335 C C . LEU A 1 1041 ? 13.172 11.451 7.663 1.00 70.31 1041 LEU A C 1
ATOM 8337 O O . LEU A 1 1041 ? 13.257 11.959 6.549 1.00 70.31 1041 LEU A O 1
ATOM 8341 N N . VAL A 1 1042 ? 12.092 10.803 8.079 1.00 79.56 1042 VAL A N 1
ATOM 8342 C CA . VAL A 1 1042 ? 10.810 10.816 7.356 1.00 79.56 1042 VAL A CA 1
ATOM 8343 C C . VAL A 1 1042 ? 9.772 11.683 8.063 1.00 79.56 1042 VAL A C 1
ATOM 8345 O O . VAL A 1 1042 ? 8.652 11.844 7.592 1.00 79.56 1042 VAL A O 1
ATOM 8348 N N . GLU A 1 1043 ? 10.146 12.283 9.192 1.00 86.56 1043 GLU A N 1
ATOM 8349 C CA . GLU A 1 1043 ? 9.291 13.089 10.051 1.00 86.56 1043 GLU A CA 1
ATOM 8350 C C . GLU A 1 1043 ? 8.667 14.283 9.307 1.00 86.56 1043 GLU A C 1
ATOM 8352 O O . GLU A 1 1043 ? 7.502 14.599 9.513 1.00 86.56 1043 GLU A O 1
ATOM 8357 N N . ASP A 1 1044 ? 9.363 14.904 8.359 1.00 90.44 1044 ASP A N 1
ATOM 8358 C CA . ASP A 1 1044 ? 8.820 15.955 7.485 1.00 90.44 1044 ASP A CA 1
ATOM 8359 C C . ASP A 1 1044 ? 7.755 15.452 6.488 1.00 90.44 1044 ASP A C 1
ATOM 8361 O O . ASP A 1 1044 ? 7.084 16.264 5.854 1.00 90.44 1044 ASP A O 1
ATOM 8365 N N . TYR A 1 1045 ? 7.554 14.146 6.336 1.00 90.00 1045 TYR A N 1
ATOM 8366 C CA . TYR A 1 1045 ? 6.426 13.565 5.599 1.00 90.00 1045 TYR A CA 1
ATOM 8367 C C . TYR A 1 1045 ? 5.283 13.099 6.513 1.00 90.00 1045 TYR A C 1
ATOM 8369 O O . TYR A 1 1045 ? 4.203 12.793 6.011 1.00 90.00 1045 TYR A O 1
ATOM 8377 N N . ILE A 1 1046 ? 5.472 13.126 7.837 1.00 91.31 1046 ILE A N 1
ATOM 8378 C CA . ILE A 1 1046 ? 4.399 12.947 8.822 1.00 91.31 1046 ILE A CA 1
ATOM 8379 C C . ILE A 1 1046 ? 3.656 14.287 8.978 1.00 91.31 1046 ILE A C 1
ATOM 8381 O O . ILE A 1 1046 ? 4.317 15.318 9.152 1.00 91.31 1046 ILE A O 1
ATOM 8385 N N . PRO A 1 1047 ? 2.309 14.309 8.942 1.00 92.12 1047 PRO A N 1
ATOM 8386 C CA . PRO A 1 1047 ? 1.520 15.516 9.160 1.00 92.12 1047 PRO A CA 1
ATOM 8387 C C . PRO A 1 1047 ? 1.893 16.250 10.450 1.00 92.12 1047 PRO A C 1
ATOM 8389 O O . PRO A 1 1047 ? 2.063 15.635 11.507 1.00 92.12 1047 PRO A O 1
ATOM 8392 N N . GLN A 1 1048 ? 1.978 17.578 10.377 1.00 92.06 1048 GLN A N 1
ATOM 8393 C CA . GLN A 1 1048 ? 2.455 18.415 11.477 1.00 92.06 1048 GLN A CA 1
ATOM 8394 C C . GLN A 1 1048 ? 1.633 18.232 12.761 1.00 92.06 1048 GLN A C 1
ATOM 8396 O O . GLN A 1 1048 ? 2.205 18.108 13.844 1.00 92.06 1048 GLN A O 1
ATOM 8401 N N . ARG A 1 1049 ? 0.305 18.104 12.640 1.00 90.56 1049 ARG A N 1
ATOM 8402 C CA . ARG A 1 1049 ? -0.607 17.855 13.768 1.00 90.56 1049 ARG A CA 1
ATOM 8403 C C . ARG A 1 1049 ? -0.253 16.599 14.564 1.00 90.56 1049 ARG A C 1
ATOM 8405 O O . ARG A 1 1049 ? -0.283 16.632 15.791 1.00 90.56 1049 ARG A O 1
ATOM 8412 N N . LEU A 1 1050 ? 0.114 15.511 13.883 1.00 92.50 1050 LEU A N 1
ATOM 8413 C CA . LEU A 1 1050 ? 0.529 14.268 14.536 1.00 92.50 1050 LEU A CA 1
ATOM 8414 C C . LEU A 1 1050 ? 1.845 14.444 15.293 1.00 92.50 1050 LEU A C 1
ATOM 8416 O O . LEU A 1 1050 ? 1.959 13.988 16.427 1.00 92.50 1050 LEU A O 1
ATOM 8420 N N . ARG A 1 1051 ? 2.814 15.155 14.704 1.00 93.50 1051 ARG A N 1
ATOM 8421 C CA . ARG A 1 1051 ? 4.107 15.423 15.353 1.00 93.50 1051 ARG A CA 1
ATOM 8422 C C . ARG A 1 1051 ? 3.948 16.285 16.598 1.00 93.50 1051 ARG A C 1
ATOM 8424 O O . ARG A 1 1051 ? 4.549 15.983 17.622 1.00 93.50 1051 ARG A O 1
ATOM 8431 N N . TRP A 1 1052 ? 3.123 17.326 16.522 1.00 93.81 1052 TRP A N 1
ATOM 8432 C CA . TRP A 1 1052 ? 2.842 18.202 17.659 1.00 93.81 1052 TRP A CA 1
ATOM 8433 C C . TRP A 1 1052 ? 2.093 17.465 18.771 1.00 93.81 1052 TRP A C 1
ATOM 8435 O O . TRP A 1 1052 ? 2.430 17.651 19.933 1.00 93.81 1052 TRP A O 1
ATOM 8445 N N . MET A 1 1053 ? 1.157 16.570 18.444 1.00 93.31 1053 MET A N 1
ATOM 8446 C CA . MET A 1 1053 ? 0.487 15.721 19.438 1.00 93.31 1053 MET A CA 1
ATOM 8447 C C . MET A 1 1053 ? 1.467 14.750 20.123 1.00 93.31 1053 MET A C 1
ATOM 8449 O O . MET A 1 1053 ? 1.432 14.596 21.343 1.00 93.31 1053 MET A O 1
ATOM 8453 N N . THR A 1 1054 ? 2.384 14.136 19.364 1.00 92.69 1054 THR A N 1
ATOM 8454 C CA . THR A 1 1054 ? 3.452 13.285 19.918 1.00 92.69 1054 THR A CA 1
ATOM 8455 C C . THR A 1 1054 ? 4.395 14.075 20.829 1.00 92.69 1054 THR A C 1
ATOM 8457 O O . THR A 1 1054 ? 4.716 13.626 21.929 1.00 92.69 1054 THR A O 1
ATOM 8460 N N . GLU A 1 1055 ? 4.823 15.267 20.406 1.00 93.88 1055 GLU A N 1
ATOM 8461 C CA . GLU A 1 1055 ? 5.657 16.151 21.223 1.00 93.88 1055 GLU A CA 1
ATOM 8462 C C . GLU A 1 1055 ? 4.913 16.602 22.493 1.00 93.88 1055 GLU A C 1
ATOM 8464 O O . GLU A 1 1055 ? 5.492 16.583 23.578 1.00 93.88 1055 GLU A O 1
ATOM 8469 N N . TRP A 1 1056 ? 3.624 16.934 22.396 1.00 94.56 1056 TRP A N 1
ATOM 8470 C CA . TRP A 1 1056 ? 2.796 17.326 23.538 1.00 94.56 1056 TRP A CA 1
ATOM 8471 C C . TRP A 1 1056 ? 2.755 16.240 24.615 1.00 94.56 1056 TRP A C 1
ATOM 8473 O O . TRP A 1 1056 ? 3.003 16.537 25.783 1.00 94.56 1056 TRP A O 1
ATOM 8483 N N . ALA A 1 1057 ? 2.531 14.981 24.225 1.00 93.31 1057 ALA A N 1
ATOM 8484 C CA . ALA A 1 1057 ? 2.477 13.854 25.157 1.00 93.31 1057 ALA A CA 1
ATOM 8485 C C . ALA A 1 1057 ? 3.809 13.656 25.903 1.00 93.31 1057 ALA A C 1
ATOM 8487 O O . ALA A 1 1057 ? 3.818 13.431 27.113 1.00 93.31 1057 ALA A O 1
ATOM 8488 N N . GLU A 1 1058 ? 4.939 13.819 25.208 1.00 91.00 1058 GLU A N 1
ATOM 8489 C CA . GLU A 1 1058 ? 6.271 13.776 25.822 1.00 91.00 1058 GLU A CA 1
ATOM 8490 C C . GLU A 1 1058 ? 6.457 14.890 26.872 1.00 91.00 1058 GLU A C 1
ATOM 8492 O O . GLU A 1 1058 ? 7.003 14.660 27.954 1.00 91.00 1058 GLU A O 1
ATOM 8497 N N . TRP A 1 1059 ? 6.005 16.113 26.579 1.00 92.06 1059 TRP A N 1
ATOM 8498 C CA . TRP A 1 1059 ? 6.113 17.241 27.512 1.00 92.06 1059 TRP A CA 1
ATOM 8499 C C . TRP A 1 1059 ? 5.151 17.140 28.694 1.00 92.06 1059 TRP A C 1
ATOM 8501 O O . TRP A 1 1059 ? 5.549 17.465 29.817 1.00 92.06 1059 TRP A O 1
ATOM 8511 N N . PHE A 1 1060 ? 3.931 16.651 28.463 1.00 94.12 1060 PHE A N 1
ATOM 8512 C CA . PHE A 1 1060 ? 2.984 16.326 29.523 1.00 94.12 1060 PHE A CA 1
ATOM 8513 C C . PHE A 1 1060 ? 3.601 15.330 30.504 1.00 94.12 1060 PHE A C 1
ATOM 8515 O O . PHE A 1 1060 ? 3.615 15.587 31.703 1.00 94.12 1060 PHE A O 1
ATOM 8522 N N . CYS A 1 1061 ? 4.187 14.240 30.010 1.00 91.69 1061 CYS A N 1
ATOM 8523 C CA . CYS A 1 1061 ? 4.780 13.220 30.867 1.00 91.69 1061 CYS A CA 1
ATOM 8524 C C . CYS A 1 1061 ? 5.953 13.737 31.709 1.00 91.69 1061 CYS A C 1
ATOM 8526 O O . CYS A 1 1061 ? 6.056 13.416 32.893 1.00 91.69 1061 CYS A O 1
ATOM 8528 N N . LYS A 1 1062 ? 6.799 14.611 31.151 1.00 89.94 1062 LYS A N 1
ATOM 8529 C CA . LYS A 1 1062 ? 7.844 15.299 31.932 1.00 89.94 1062 LYS A CA 1
ATOM 8530 C C . LYS A 1 1062 ? 7.249 16.178 33.031 1.00 89.94 1062 LYS A C 1
ATOM 8532 O O . LYS A 1 1062 ? 7.782 16.221 34.139 1.00 89.94 1062 LYS A O 1
ATOM 8537 N N . ALA A 1 1063 ? 6.160 16.885 32.728 1.00 91.81 1063 ALA A N 1
ATOM 8538 C CA . ALA A 1 1063 ? 5.459 17.721 33.696 1.00 91.81 1063 ALA A CA 1
ATOM 8539 C C . ALA A 1 1063 ? 4.802 16.875 34.794 1.00 91.81 1063 ALA A C 1
ATOM 8541 O O . ALA A 1 1063 ? 5.016 17.149 35.969 1.00 91.81 1063 ALA A O 1
ATOM 8542 N N . GLN A 1 1064 ? 4.094 15.809 34.420 1.00 92.38 1064 GLN A N 1
ATOM 8543 C CA . GLN A 1 1064 ? 3.483 14.853 35.338 1.00 92.38 1064 GLN A CA 1
ATOM 8544 C C . GLN A 1 1064 ? 4.525 14.241 36.278 1.00 92.38 1064 GLN A C 1
ATOM 8546 O O . GLN A 1 1064 ? 4.299 14.230 37.483 1.00 92.38 1064 GLN A O 1
ATOM 8551 N N . ASN A 1 1065 ? 5.676 13.796 35.764 1.00 89.94 1065 ASN A N 1
ATOM 8552 C CA . ASN A 1 1065 ? 6.733 13.226 36.600 1.00 89.94 1065 ASN A CA 1
ATOM 8553 C C . ASN A 1 1065 ? 7.266 14.248 37.622 1.00 89.94 1065 ASN A C 1
ATOM 8555 O O . ASN A 1 1065 ? 7.445 13.935 38.796 1.00 89.94 1065 ASN A O 1
ATOM 8559 N N . LYS A 1 1066 ? 7.437 15.510 37.205 1.00 90.62 1066 LYS A N 1
ATOM 8560 C CA . LYS A 1 1066 ? 7.786 16.601 38.123 1.00 90.62 1066 LYS A CA 1
ATOM 8561 C C . LYS A 1 1066 ? 6.711 16.808 39.200 1.00 90.62 1066 LYS A C 1
ATOM 8563 O O . LYS A 1 1066 ? 7.046 16.901 40.376 1.00 90.62 1066 LYS A O 1
ATOM 8568 N N . TYR A 1 1067 ? 5.438 16.883 38.811 1.00 93.00 1067 TYR A N 1
ATOM 8569 C CA . TYR A 1 1067 ? 4.327 17.089 39.746 1.00 93.00 1067 TYR A CA 1
ATOM 8570 C C . TYR A 1 1067 ? 4.160 15.914 40.712 1.00 93.00 1067 TYR A C 1
ATOM 8572 O O . TYR A 1 1067 ? 3.827 16.119 41.874 1.00 93.00 1067 TYR A O 1
ATOM 8580 N N . TYR A 1 1068 ? 4.426 14.693 40.248 1.00 91.94 1068 TYR A N 1
ATOM 8581 C CA . TYR A 1 1068 ? 4.431 13.498 41.080 1.00 91.94 1068 TYR A CA 1
ATOM 8582 C C . TYR A 1 1068 ? 5.542 13.562 42.137 1.00 91.94 1068 TYR A C 1
ATOM 8584 O O . TYR A 1 1068 ? 5.266 13.342 43.309 1.00 91.94 1068 TYR A O 1
ATOM 8592 N N . GLY A 1 1069 ? 6.769 13.954 41.771 1.00 90.19 1069 GLY A N 1
ATOM 8593 C CA . GLY A 1 1069 ? 7.851 14.130 42.752 1.00 90.19 1069 GLY A CA 1
ATOM 8594 C C . GLY A 1 1069 ? 7.555 15.214 43.803 1.00 90.19 1069 GLY A C 1
ATOM 8595 O O . GLY A 1 1069 ? 7.897 15.061 44.978 1.00 90.19 1069 GLY A O 1
ATOM 8596 N N . GLU A 1 1070 ? 6.872 16.297 43.407 1.00 92.31 1070 GLU A N 1
ATOM 8597 C CA . GLU A 1 1070 ? 6.375 17.326 44.337 1.00 92.31 1070 GLU A CA 1
ATOM 8598 C C . GLU A 1 1070 ? 5.340 16.747 45.324 1.00 92.31 1070 GLU A C 1
ATOM 8600 O O . GLU A 1 1070 ? 5.407 17.041 46.519 1.00 92.31 1070 GLU A O 1
ATOM 8605 N N . LEU A 1 1071 ? 4.420 15.903 44.841 1.00 93.25 1071 LEU A N 1
ATOM 8606 C CA . LEU A 1 1071 ? 3.410 15.219 45.654 1.00 93.25 1071 LEU A CA 1
ATOM 8607 C C . LEU A 1 1071 ? 4.037 14.210 46.623 1.00 93.25 1071 LEU A C 1
ATOM 8609 O O . LEU A 1 1071 ? 3.747 14.260 47.815 1.00 93.25 1071 LEU A O 1
ATOM 8613 N N . GLU A 1 1072 ? 4.917 13.336 46.132 1.00 91.44 1072 GLU A N 1
ATOM 8614 C CA . GLU A 1 1072 ? 5.596 12.298 46.920 1.00 91.44 1072 GLU A CA 1
ATOM 8615 C C . GLU A 1 1072 ? 6.359 12.915 48.100 1.00 91.44 1072 GLU A C 1
ATOM 8617 O O . GLU A 1 1072 ? 6.250 12.459 49.239 1.00 91.44 1072 GLU A O 1
ATOM 8622 N N . THR A 1 1073 ? 7.044 14.036 47.858 1.00 91.69 1073 THR A N 1
ATOM 8623 C CA . THR A 1 1073 ? 7.756 14.782 48.904 1.00 91.69 1073 THR A CA 1
ATOM 8624 C C . THR A 1 1073 ? 6.803 15.299 49.987 1.00 91.69 1073 THR A C 1
ATOM 8626 O O . THR A 1 1073 ? 7.098 15.199 51.178 1.00 91.69 1073 THR A O 1
ATOM 8629 N N . GLN A 1 1074 ? 5.653 15.856 49.597 1.00 91.75 1074 GLN A N 1
ATOM 8630 C CA . GLN A 1 1074 ? 4.698 16.460 50.534 1.00 91.75 1074 GLN A CA 1
ATOM 8631 C C . GLN A 1 1074 ? 3.830 15.424 51.265 1.00 91.75 1074 GLN A C 1
ATOM 8633 O O . GLN A 1 1074 ? 3.443 15.649 52.412 1.00 91.75 1074 GLN A O 1
ATOM 8638 N N . CYS A 1 1075 ? 3.552 14.285 50.631 1.00 91.94 1075 CYS A N 1
ATOM 8639 C CA . CYS A 1 1075 ? 2.788 13.178 51.201 1.00 91.94 1075 CYS A CA 1
ATOM 8640 C C . CYS A 1 1075 ? 3.650 12.145 51.941 1.00 91.94 1075 CYS A C 1
ATOM 8642 O O . CYS A 1 1075 ? 3.085 11.264 52.587 1.00 91.94 1075 CYS A O 1
ATOM 8644 N N . GLY A 1 1076 ? 4.985 12.243 51.904 1.00 89.69 1076 GLY A N 1
ATOM 8645 C CA . GLY A 1 1076 ? 5.904 11.223 52.424 1.00 89.69 1076 GLY A CA 1
ATOM 8646 C C . GLY A 1 1076 ? 5.646 10.786 53.872 1.00 89.69 1076 GLY A C 1
ATOM 8647 O O . GLY A 1 1076 ? 5.676 9.592 54.161 1.00 89.69 1076 GLY A O 1
ATOM 8648 N N . GLY A 1 1077 ? 5.313 11.719 54.772 1.00 87.12 1077 GLY A N 1
ATOM 8649 C CA . GLY A 1 1077 ? 4.977 11.394 56.169 1.00 87.12 1077 GLY A CA 1
ATOM 8650 C C . GLY A 1 1077 ? 3.695 10.562 56.305 1.00 87.12 1077 GLY A C 1
ATOM 8651 O O . GLY A 1 1077 ? 3.667 9.545 56.994 1.00 87.12 1077 GLY A O 1
ATOM 8652 N N . CYS A 1 1078 ? 2.658 10.923 55.546 1.00 88.81 1078 CYS A N 1
ATOM 8653 C CA . CYS A 1 1078 ? 1.398 10.182 55.482 1.00 88.81 1078 CYS A CA 1
ATOM 8654 C C . CYS A 1 1078 ? 1.589 8.811 54.804 1.00 88.81 1078 CYS A C 1
ATOM 8656 O O . CYS A 1 1078 ? 1.081 7.797 55.278 1.00 88.81 1078 CYS A O 1
ATOM 8658 N N . MET A 1 1079 ? 2.391 8.754 53.737 1.00 87.50 1079 MET A N 1
ATOM 8659 C CA . MET A 1 1079 ? 2.738 7.522 53.022 1.00 87.50 1079 MET A CA 1
ATOM 8660 C C . MET A 1 1079 ? 3.580 6.554 53.868 1.00 87.50 1079 MET A C 1
ATOM 8662 O O . MET A 1 1079 ? 3.416 5.341 53.746 1.00 87.50 1079 MET A O 1
ATOM 8666 N N . GLY A 1 1080 ? 4.420 7.059 54.778 1.00 87.00 1080 GLY A N 1
ATOM 8667 C CA . GLY A 1 1080 ? 5.189 6.247 55.729 1.00 87.00 1080 GLY A CA 1
ATOM 8668 C C . GLY A 1 1080 ? 4.333 5.484 56.749 1.00 87.00 1080 GLY A C 1
ATOM 8669 O O . GLY A 1 1080 ? 4.815 4.534 57.363 1.00 87.00 1080 GLY A O 1
ATOM 8670 N N . LYS A 1 1081 ? 3.053 5.850 56.901 1.00 85.44 1081 LYS A N 1
ATOM 8671 C CA . LYS A 1 1081 ? 2.092 5.206 57.805 1.00 85.44 1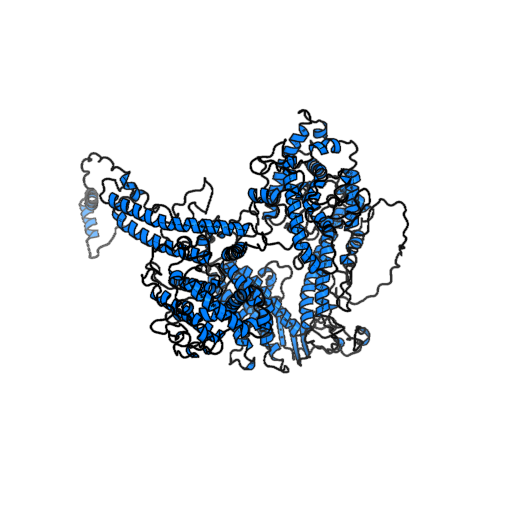081 LYS A CA 1
ATOM 8672 C C . LYS A 1 1081 ? 1.231 4.189 57.061 1.00 85.44 1081 LYS A C 1
ATOM 8674 O O . LYS A 1 1081 ? 0.147 4.508 56.565 1.00 85.44 1081 LYS A O 1
ATOM 8679 N N . GLY A 1 1082 ? 1.737 2.964 56.936 1.00 81.38 1082 GLY A N 1
ATOM 8680 C CA . GLY A 1 1082 ? 1.016 1.866 56.285 1.00 81.38 1082 GLY A CA 1
ATOM 8681 C C . GLY A 1 1082 ? 0.599 2.182 54.842 1.00 81.38 1082 GLY A C 1
ATOM 8682 O O . GLY A 1 1082 ? -0.524 1.867 54.448 1.00 81.38 1082 GLY A O 1
ATOM 8683 N N . SER A 1 1083 ? 1.455 2.868 54.070 1.00 82.88 1083 SER A N 1
ATOM 8684 C CA . SER A 1 1083 ? 1.142 3.338 52.706 1.00 82.88 1083 SER A CA 1
ATOM 8685 C C . SER A 1 1083 ? -0.086 4.259 52.658 1.00 82.88 1083 SER A C 1
ATOM 8687 O O . SER A 1 1083 ? -0.941 4.140 51.784 1.00 82.88 1083 SER A O 1
ATOM 8689 N N . GLY A 1 1084 ? -0.217 5.143 53.649 1.00 84.00 1084 GLY A N 1
ATOM 8690 C CA . GLY A 1 1084 ? -1.356 6.046 53.804 1.00 84.00 1084 GLY A CA 1
ATOM 8691 C C . GLY A 1 1084 ? -2.557 5.438 54.529 1.00 84.00 1084 GLY A C 1
ATOM 8692 O O . GLY A 1 1084 ? -3.408 6.194 54.994 1.00 84.00 1084 GLY A O 1
ATOM 8693 N N . LYS A 1 1085 ? -2.641 4.110 54.690 1.00 86.62 1085 LYS A N 1
ATOM 8694 C CA . LYS A 1 1085 ? -3.781 3.448 55.357 1.00 86.62 1085 LYS A CA 1
ATOM 8695 C C . LYS A 1 1085 ? -3.867 3.774 56.843 1.00 86.62 1085 LYS A C 1
ATOM 8697 O O . LYS A 1 1085 ? -4.963 3.841 57.388 1.00 86.62 1085 LYS A O 1
ATOM 8702 N N . GLU A 1 1086 ? -2.721 4.011 57.470 1.00 88.31 1086 GLU A N 1
ATOM 8703 C CA . GLU A 1 1086 ? -2.608 4.365 58.887 1.00 88.31 1086 GLU A CA 1
ATOM 8704 C C . GLU A 1 1086 ? -2.389 5.873 59.083 1.00 88.31 1086 GLU A C 1
ATOM 8706 O O . GLU A 1 1086 ? -1.958 6.313 60.146 1.00 88.31 1086 GLU A O 1
ATOM 8711 N N . CYS A 1 1087 ? -2.663 6.667 58.046 1.00 89.31 1087 CYS A N 1
ATOM 8712 C CA . CYS A 1 1087 ? -2.665 8.119 58.105 1.00 89.31 1087 CYS A CA 1
ATOM 8713 C C . CYS A 1 1087 ? -4.098 8.609 58.336 1.00 89.31 1087 CYS A C 1
ATOM 8715 O O . CYS A 1 1087 ? -4.993 8.381 57.507 1.00 89.31 1087 CYS A O 1
ATOM 8717 N N . TRP A 1 1088 ? -4.300 9.267 59.473 1.00 87.19 1088 TRP A N 1
ATOM 8718 C CA . TRP A 1 1088 ? -5.612 9.640 60.000 1.00 87.19 1088 TRP A CA 1
ATOM 8719 C C . TRP A 1 1088 ? -5.854 11.144 59.890 1.00 87.19 1088 TRP A C 1
ATOM 8721 O O . TRP A 1 1088 ? -4.917 11.938 59.838 1.00 87.19 1088 TRP A O 1
ATOM 8731 N N . LYS A 1 1089 ? -7.124 11.560 59.947 1.00 86.38 1089 LYS A N 1
ATOM 8732 C CA . LYS A 1 1089 ? -7.527 12.978 59.928 1.00 86.38 1089 LYS A CA 1
ATOM 8733 C C . LYS A 1 1089 ? -6.827 13.835 60.996 1.00 86.38 1089 LYS A C 1
ATOM 8735 O O . LYS A 1 1089 ? -6.636 15.028 60.793 1.00 86.38 1089 LYS A O 1
ATOM 8740 N N . THR A 1 1090 ? -6.480 13.245 62.138 1.00 82.19 1090 THR A N 1
ATOM 8741 C CA . THR A 1 1090 ? -5.812 13.926 63.260 1.00 82.19 1090 THR A CA 1
ATOM 8742 C C . THR A 1 1090 ? -4.306 14.097 63.069 1.00 82.19 1090 THR A C 1
ATOM 8744 O O . THR A 1 1090 ? -3.672 14.790 63.862 1.00 82.19 1090 THR A O 1
ATOM 8747 N N . ASP A 1 1091 ? -3.717 13.470 62.049 1.00 82.81 1091 ASP A N 1
ATOM 8748 C CA . ASP A 1 1091 ? -2.291 13.581 61.770 1.00 82.81 1091 ASP A CA 1
ATOM 8749 C C . ASP A 1 1091 ? -1.993 14.899 61.044 1.00 82.81 1091 ASP A C 1
ATOM 8751 O O . ASP A 1 1091 ? -2.539 15.166 59.975 1.00 82.81 1091 ASP A O 1
ATOM 8755 N N . GLY A 1 1092 ? -1.073 15.719 61.563 1.00 81.31 1092 GLY A N 1
ATOM 8756 C CA . GLY A 1 1092 ? -0.726 17.009 60.938 1.00 81.31 1092 GLY A CA 1
ATOM 8757 C C . GLY A 1 1092 ? -0.156 16.894 59.512 1.00 81.31 1092 GLY A C 1
ATOM 8758 O O . GLY A 1 1092 ? -0.170 17.853 58.742 1.00 81.31 1092 GLY A O 1
ATOM 8759 N N . GLU A 1 1093 ? 0.334 15.716 59.127 1.00 87.44 1093 GLU A N 1
ATOM 8760 C CA . GLU A 1 1093 ? 0.784 15.405 57.764 1.00 87.44 1093 GLU A CA 1
ATOM 8761 C C . GLU A 1 1093 ? -0.356 15.067 56.787 1.00 87.44 1093 GLU A C 1
ATOM 8763 O O . GLU A 1 1093 ? -0.174 15.206 55.577 1.00 87.44 1093 GLU A O 1
ATOM 8768 N N . CYS A 1 1094 ? -1.550 14.724 57.286 1.00 88.06 1094 CYS A N 1
ATOM 8769 C CA . CYS A 1 1094 ? -2.734 14.487 56.460 1.00 88.06 1094 CYS A CA 1
ATOM 8770 C C . CYS A 1 1094 ? -3.212 15.772 55.756 1.00 88.06 1094 CYS A C 1
ATOM 8772 O O . CYS A 1 1094 ? -3.532 15.752 54.566 1.00 88.06 1094 CYS A O 1
ATOM 8774 N N . GLU A 1 1095 ? -3.204 16.919 56.447 1.00 88.56 1095 GLU A N 1
ATOM 8775 C CA . GLU A 1 1095 ? -3.563 18.219 55.853 1.00 88.56 1095 GLU A CA 1
ATOM 8776 C C . GLU A 1 1095 ? -2.635 18.610 54.702 1.00 88.56 1095 GLU A C 1
ATOM 8778 O O . GLU A 1 1095 ? -3.100 19.014 53.632 1.00 88.56 1095 GLU A O 1
ATOM 8783 N N . LYS A 1 1096 ? -1.323 18.438 54.905 1.00 90.88 1096 LYS A N 1
ATOM 8784 C CA . LYS A 1 1096 ? -0.300 18.727 53.892 1.00 90.88 1096 LYS A CA 1
ATOM 8785 C C . LYS A 1 1096 ? -0.458 17.822 52.675 1.00 90.88 1096 LYS A C 1
ATOM 8787 O O . LYS A 1 1096 ? -0.460 18.318 51.551 1.00 90.88 1096 LYS A O 1
ATOM 8792 N N . CYS A 1 1097 ? -0.659 16.522 52.896 1.00 92.44 1097 CYS A N 1
ATOM 8793 C CA . CYS A 1 1097 ? -0.854 15.581 51.802 1.00 92.44 1097 CYS A CA 1
ATOM 8794 C C . CYS A 1 1097 ? -2.137 15.881 51.010 1.00 92.44 1097 CYS A C 1
ATOM 8796 O O . CYS A 1 1097 ? -2.103 15.917 49.784 1.00 92.44 1097 CYS A O 1
ATOM 8798 N N . LYS A 1 1098 ? -3.251 16.217 51.679 1.00 91.12 1098 LYS A N 1
ATOM 8799 C CA . LYS A 1 1098 ? -4.485 16.630 50.991 1.00 91.12 1098 LYS A CA 1
ATOM 8800 C C . LYS A 1 1098 ? -4.272 17.858 50.102 1.00 91.12 1098 LYS A C 1
ATOM 8802 O O . LYS A 1 1098 ? -4.715 17.853 48.956 1.00 91.12 1098 LYS A O 1
ATOM 8807 N N . ALA A 1 1099 ? -3.617 18.901 50.615 1.00 91.62 1099 ALA A N 1
ATOM 8808 C CA . ALA A 1 1099 ? -3.339 20.106 49.832 1.00 91.62 1099 ALA A CA 1
ATOM 8809 C C . ALA A 1 1099 ? -2.485 19.788 48.591 1.00 91.62 1099 ALA A C 1
ATOM 8811 O O . ALA A 1 1099 ? -2.799 20.250 47.494 1.00 91.62 1099 ALA A O 1
ATOM 8812 N N . ALA A 1 1100 ? -1.471 18.933 48.750 1.00 94.06 1100 ALA A N 1
ATOM 8813 C CA . ALA A 1 1100 ? -0.634 18.466 47.650 1.00 94.06 1100 ALA A CA 1
ATOM 8814 C C . ALA A 1 1100 ? -1.432 17.667 46.600 1.00 94.06 1100 ALA A C 1
ATOM 8816 O O . ALA A 1 1100 ? -1.252 17.882 45.400 1.00 94.06 1100 ALA A O 1
ATOM 8817 N N . CYS A 1 1101 ? -2.355 16.794 47.026 1.00 93.44 1101 CYS A N 1
ATOM 8818 C CA . CYS A 1 1101 ? -3.226 16.041 46.118 1.00 93.44 1101 CYS A CA 1
ATOM 8819 C C . CYS A 1 1101 ? -4.151 16.963 45.300 1.00 93.44 1101 CYS A C 1
ATOM 8821 O O . CYS A 1 1101 ? -4.318 16.751 44.099 1.00 93.44 1101 CYS A O 1
ATOM 8823 N N . GLU A 1 1102 ? -4.715 18.015 45.907 1.00 94.00 1102 GLU A N 1
ATOM 8824 C CA . GLU A 1 1102 ? -5.543 19.001 45.188 1.00 94.00 1102 GLU A CA 1
ATOM 8825 C C . GLU A 1 1102 ? -4.721 19.830 44.187 1.00 94.00 1102 GLU A C 1
ATOM 8827 O O . GLU A 1 1102 ? -5.175 20.104 43.072 1.00 94.00 1102 GLU A O 1
ATOM 8832 N N . GLU A 1 1103 ? -3.485 20.198 44.541 1.00 94.88 1103 GLU A N 1
ATOM 8833 C CA . GLU A 1 1103 ? -2.585 20.902 43.623 1.00 94.88 1103 GLU A CA 1
ATOM 8834 C C . GLU A 1 1103 ? -2.197 20.021 42.425 1.00 94.88 1103 GLU A C 1
ATOM 8836 O O . GLU A 1 1103 ? -2.224 20.483 41.278 1.00 94.88 1103 GLU A O 1
ATOM 8841 N N . TYR A 1 1104 ? -1.883 18.745 42.675 1.00 94.50 1104 TYR A N 1
ATOM 8842 C CA . TYR A 1 1104 ? -1.615 17.759 41.630 1.00 94.50 1104 TYR A CA 1
ATOM 8843 C C . TYR A 1 1104 ? -2.806 17.643 40.671 1.00 94.50 1104 TYR A C 1
ATOM 8845 O O . TYR A 1 1104 ? -2.652 17.851 39.463 1.00 94.50 1104 TYR A O 1
ATOM 8853 N N . LYS A 1 1105 ? -4.012 17.432 41.213 1.00 94.62 1105 LYS A N 1
ATOM 8854 C CA . LYS A 1 1105 ? -5.266 17.362 40.451 1.00 94.62 1105 LYS A CA 1
ATOM 8855 C C . LYS A 1 1105 ? -5.469 18.592 39.564 1.00 94.62 1105 LYS A C 1
ATOM 8857 O O . LYS A 1 1105 ? -5.746 18.461 38.370 1.00 94.62 1105 LYS A O 1
ATOM 8862 N N . ALA A 1 1106 ? -5.294 19.793 40.116 1.00 93.88 1106 ALA A N 1
ATOM 8863 C CA . ALA A 1 1106 ? -5.462 21.043 39.376 1.00 93.88 1106 ALA A CA 1
ATOM 8864 C C . ALA A 1 1106 ? -4.450 21.195 38.226 1.00 93.88 1106 ALA A C 1
ATOM 8866 O O . ALA A 1 1106 ? -4.797 21.712 37.160 1.00 93.88 1106 ALA A O 1
ATOM 8867 N N . LYS A 1 1107 ? -3.202 20.748 38.418 1.00 93.50 1107 LYS A N 1
ATOM 8868 C CA . LYS A 1 1107 ? -2.165 20.758 37.374 1.00 93.50 1107 LYS A CA 1
ATOM 8869 C C . LYS A 1 1107 ? -2.476 19.752 36.263 1.00 93.50 1107 LYS A C 1
ATOM 8871 O O . LYS A 1 1107 ? -2.403 20.131 35.096 1.00 93.50 1107 LYS A O 1
ATOM 8876 N N . ILE A 1 1108 ? -2.862 18.519 36.600 1.00 93.75 1108 ILE A N 1
ATOM 8877 C CA . ILE A 1 1108 ? -3.210 17.474 35.620 1.00 93.75 1108 ILE A CA 1
ATOM 8878 C C . ILE A 1 1108 ? -4.427 17.872 34.782 1.00 93.75 1108 ILE A C 1
ATOM 8880 O O . ILE A 1 1108 ? -4.382 17.755 33.556 1.00 93.75 1108 ILE A O 1
ATOM 8884 N N . LYS A 1 1109 ? -5.464 18.442 35.408 1.00 91.94 1109 LYS A N 1
ATOM 8885 C CA . LYS A 1 1109 ? -6.685 18.881 34.717 1.00 91.94 1109 LYS A CA 1
ATOM 8886 C C . LYS A 1 1109 ? -6.409 19.873 33.580 1.00 91.94 1109 LYS A C 1
ATOM 8888 O O . LYS A 1 1109 ? -6.982 19.748 32.504 1.00 91.94 1109 LYS A O 1
ATOM 8893 N N . LYS A 1 1110 ? -5.474 20.814 33.768 1.00 90.75 1110 LYS A N 1
ATOM 8894 C CA . LYS A 1 1110 ? -5.089 21.778 32.717 1.00 90.75 1110 LYS A CA 1
ATOM 8895 C C . LYS A 1 1110 ? -4.515 21.103 31.473 1.00 90.75 1110 LYS A C 1
ATOM 8897 O O . LYS A 1 1110 ? -4.728 21.588 30.369 1.00 90.75 1110 LYS A O 1
ATOM 8902 N N . TRP A 1 1111 ? -3.762 20.017 31.643 1.00 93.19 1111 TRP A N 1
ATOM 8903 C CA . TRP A 1 1111 ? -3.238 19.240 30.520 1.00 93.19 1111 TRP A CA 1
ATOM 8904 C C . TRP A 1 1111 ? -4.328 18.359 29.903 1.00 93.19 1111 TRP A C 1
ATOM 8906 O O . TRP A 1 1111 ? -4.422 18.290 28.681 1.00 93.19 1111 TRP A O 1
ATOM 8916 N N . GLN A 1 1112 ? -5.194 17.759 30.723 1.00 91.56 1112 GLN A N 1
ATOM 8917 C CA . GLN A 1 1112 ? -6.336 16.972 30.251 1.00 91.56 1112 GLN A CA 1
ATOM 8918 C C . GLN A 1 1112 ? -7.236 17.784 29.306 1.00 91.56 1112 GLN A C 1
ATOM 8920 O O . GLN A 1 1112 ? -7.536 17.331 28.210 1.00 91.56 1112 GLN A O 1
ATOM 8925 N N . GLU A 1 1113 ? -7.546 19.038 29.646 1.00 88.69 1113 GLU A N 1
ATOM 8926 C CA . GLU A 1 1113 ? -8.346 19.927 28.788 1.00 88.69 1113 GLU A CA 1
ATOM 8927 C C . GLU A 1 1113 ? -7.722 20.162 27.395 1.00 88.69 1113 GLU A C 1
ATOM 8929 O O . GLU A 1 1113 ? -8.443 20.366 26.416 1.00 88.69 1113 GLU A O 1
ATOM 8934 N N . GLN A 1 1114 ? -6.386 20.144 27.276 1.00 89.69 1114 GLN A N 1
ATOM 8935 C CA . GLN A 1 1114 ? -5.702 20.236 25.978 1.00 89.69 1114 GLN A CA 1
ATOM 8936 C C . GLN A 1 1114 ? -5.741 18.902 25.229 1.00 89.69 1114 GLN A C 1
ATOM 8938 O O . GLN A 1 1114 ? -5.992 18.879 24.020 1.00 89.69 1114 GLN A O 1
ATOM 8943 N N . TRP A 1 1115 ? -5.520 17.801 25.953 1.00 90.94 1115 TRP A N 1
ATOM 8944 C CA . TRP A 1 1115 ? -5.589 16.447 25.416 1.00 90.94 1115 TRP A CA 1
ATOM 8945 C C . TRP A 1 1115 ? -6.962 16.142 24.827 1.00 90.94 1115 TRP A C 1
ATOM 8947 O O . TRP A 1 1115 ? -7.029 15.708 23.682 1.00 90.94 1115 TRP A O 1
ATOM 8957 N N . ASP A 1 1116 ? -8.044 16.451 25.543 1.00 84.81 1116 ASP A N 1
ATOM 8958 C CA . ASP A 1 1116 ? -9.415 16.152 25.120 1.00 84.81 1116 ASP A CA 1
ATOM 8959 C C . ASP A 1 1116 ? -9.730 16.777 23.750 1.00 84.81 1116 ASP A C 1
ATOM 8961 O O . ASP A 1 1116 ? -10.312 16.134 22.870 1.00 84.81 1116 ASP A O 1
ATOM 8965 N N . LYS A 1 1117 ? -9.270 18.014 23.512 1.00 83.50 1117 LYS A N 1
ATOM 8966 C CA . LYS A 1 1117 ? -9.424 18.688 22.212 1.00 83.50 1117 LYS A CA 1
ATOM 8967 C C . LYS A 1 1117 ? -8.578 18.026 21.117 1.00 83.50 1117 LYS A C 1
ATOM 8969 O O . LYS A 1 1117 ? -9.079 17.797 20.013 1.00 83.50 1117 LYS A O 1
ATOM 8974 N N . MET A 1 1118 ? -7.314 17.693 21.401 1.00 86.25 1118 MET A N 1
ATOM 8975 C CA . MET A 1 1118 ? -6.439 16.991 20.447 1.00 86.25 1118 MET A CA 1
ATOM 8976 C C . MET A 1 1118 ? -6.982 15.603 20.089 1.00 86.25 1118 MET A C 1
ATOM 8978 O O . MET A 1 1118 ? -7.053 15.250 18.911 1.00 86.25 1118 MET A O 1
ATOM 8982 N N . GLN A 1 1119 ? -7.408 14.842 21.095 1.00 85.62 1119 GLN A N 1
ATOM 8983 C CA . GLN A 1 1119 ? -7.984 13.510 20.973 1.00 85.62 1119 GLN A CA 1
ATOM 8984 C C . GLN A 1 1119 ? -9.275 13.545 20.158 1.00 85.62 1119 GLN A C 1
ATOM 8986 O O . GLN A 1 1119 ? -9.443 12.735 19.243 1.00 85.62 1119 GLN A O 1
ATOM 8991 N N . MET A 1 1120 ? -10.177 14.492 20.431 1.00 76.75 1120 MET A N 1
ATOM 8992 C CA . MET A 1 1120 ? -11.411 14.651 19.660 1.00 76.75 1120 MET A CA 1
ATOM 8993 C C . MET A 1 1120 ? -11.100 14.948 18.190 1.00 76.75 1120 MET A C 1
ATOM 8995 O O . MET A 1 1120 ? -11.649 14.307 17.288 1.00 76.75 1120 MET A O 1
ATOM 8999 N N . LYS A 1 1121 ? -10.162 15.865 17.930 1.00 79.69 1121 LYS A N 1
ATOM 9000 C CA . LYS A 1 1121 ? -9.731 16.201 16.572 1.00 79.69 1121 LYS A CA 1
ATOM 9001 C C . LYS A 1 1121 ? -9.124 14.998 15.850 1.00 79.69 1121 LYS A C 1
ATOM 9003 O O . LYS A 1 1121 ? -9.500 14.733 14.706 1.00 79.69 1121 LYS A O 1
ATOM 9008 N N . TYR A 1 1122 ? -8.225 14.267 16.508 1.00 83.62 1122 TYR A N 1
ATOM 9009 C CA . TYR A 1 1122 ? -7.637 13.033 15.990 1.00 83.62 1122 TYR A CA 1
ATOM 9010 C C . TYR A 1 1122 ? -8.723 12.015 15.659 1.00 83.62 1122 TYR A C 1
ATOM 9012 O O . TYR A 1 1122 ? -8.735 11.477 14.560 1.00 83.62 1122 TYR A O 1
ATOM 9020 N N . THR A 1 1123 ? -9.676 11.809 16.569 1.00 77.50 1123 THR A N 1
ATOM 9021 C CA . THR A 1 1123 ? -10.791 10.874 16.391 1.00 77.50 1123 THR A CA 1
ATOM 9022 C C . THR A 1 1123 ? -11.614 11.232 15.159 1.00 77.50 1123 THR A C 1
ATOM 9024 O O . THR A 1 1123 ? -11.911 10.353 14.357 1.00 77.50 1123 THR A O 1
ATOM 9027 N N . ILE A 1 1124 ? -11.915 12.517 14.941 1.00 71.56 1124 ILE A N 1
ATOM 9028 C CA . ILE A 1 1124 ? -12.625 12.992 13.742 1.00 71.56 1124 ILE A CA 1
ATOM 9029 C C . ILE A 1 1124 ? -11.805 12.735 12.471 1.00 71.56 1124 ILE A C 1
ATOM 9031 O O . ILE A 1 1124 ? -12.350 12.238 11.489 1.00 71.56 1124 ILE A O 1
ATOM 9035 N N . LEU A 1 1125 ? -10.507 13.050 12.472 1.00 76.38 1125 LEU A N 1
ATOM 9036 C CA . LEU A 1 1125 ? -9.635 12.900 11.299 1.00 76.38 1125 LEU A CA 1
ATOM 9037 C C . LEU A 1 1125 ? -9.363 11.428 10.967 1.00 76.38 1125 LEU A C 1
ATOM 9039 O O . LEU A 1 1125 ? -9.455 11.029 9.809 1.00 76.38 1125 LEU A O 1
ATOM 9043 N N . TYR A 1 1126 ? -9.103 10.600 11.979 1.00 77.06 1126 TYR A N 1
ATOM 9044 C CA . TYR A 1 1126 ? -9.026 9.148 11.846 1.00 77.06 1126 TYR A CA 1
ATOM 9045 C C . TYR A 1 1126 ? -10.368 8.595 11.374 1.00 77.06 1126 TYR A C 1
ATOM 9047 O O . TYR A 1 1126 ? -10.432 7.678 10.550 1.00 77.06 1126 TYR A O 1
ATOM 9055 N N . TRP A 1 1127 ? -11.469 9.203 11.830 1.00 67.88 1127 TRP A N 1
ATOM 9056 C CA . TRP A 1 1127 ? -12.789 8.837 11.367 1.00 67.88 1127 TRP A CA 1
ATOM 9057 C C . TRP A 1 1127 ? -13.019 9.145 9.889 1.00 67.88 1127 TRP A C 1
ATOM 9059 O O . TRP A 1 1127 ? -13.454 8.293 9.113 1.00 67.88 1127 TRP A O 1
ATOM 9069 N N . GLN A 1 1128 ? -12.607 10.315 9.446 1.00 66.69 1128 GLN A N 1
ATOM 9070 C CA . GLN A 1 1128 ? -12.623 10.670 8.036 1.00 66.69 1128 GLN A CA 1
ATOM 9071 C C . GLN A 1 1128 ? -11.701 9.758 7.210 1.00 66.69 1128 GLN A C 1
ATOM 9073 O O . GLN A 1 1128 ? -12.094 9.277 6.151 1.00 66.69 1128 GLN A O 1
ATOM 9078 N N . ALA A 1 1129 ? -10.520 9.420 7.722 1.00 67.25 1129 ALA A N 1
ATOM 9079 C CA . ALA A 1 1129 ? -9.584 8.518 7.058 1.00 67.25 1129 ALA A CA 1
ATOM 9080 C C . ALA A 1 1129 ? -10.107 7.081 6.893 1.00 67.25 1129 ALA A C 1
ATOM 9082 O O . ALA A 1 1129 ? -9.847 6.448 5.875 1.00 67.25 1129 ALA A O 1
ATOM 9083 N N . GLU A 1 1130 ? -10.871 6.562 7.856 1.00 64.31 1130 GLU A N 1
ATOM 9084 C CA . GLU A 1 1130 ? -11.477 5.226 7.758 1.00 64.31 1130 GLU A CA 1
ATOM 9085 C C . GLU A 1 1130 ? -12.783 5.218 6.920 1.00 64.31 1130 GLU A C 1
ATOM 9087 O O . GLU A 1 1130 ? -13.222 4.151 6.481 1.00 64.31 1130 GLU A O 1
ATOM 9092 N N . THR A 1 1131 ? -13.403 6.382 6.664 1.00 52.59 1131 THR A N 1
ATOM 9093 C CA . THR A 1 1131 ? -14.654 6.505 5.876 1.00 52.59 1131 THR A CA 1
ATOM 9094 C C . THR A 1 1131 ? -14.467 6.915 4.417 1.00 52.59 1131 THR A C 1
ATOM 9096 O O . THR A 1 1131 ? -15.228 6.451 3.573 1.00 52.59 1131 THR A O 1
ATOM 9099 N N . ILE A 1 1132 ? -13.528 7.810 4.106 1.00 53.00 1132 ILE A N 1
ATOM 9100 C CA . ILE A 1 1132 ? -13.455 8.485 2.800 1.00 53.00 1132 ILE A CA 1
ATOM 9101 C C . ILE A 1 1132 ? -12.652 7.640 1.806 1.00 53.00 1132 ILE A C 1
ATOM 9103 O O . ILE A 1 1132 ? -11.470 7.382 2.028 1.00 53.00 1132 ILE A O 1
ATOM 9107 N N . THR A 1 1133 ? -13.268 7.258 0.681 1.00 44.47 1133 THR A N 1
ATOM 9108 C CA . THR A 1 1133 ? -12.680 6.312 -0.282 1.00 44.47 1133 THR A CA 1
ATOM 9109 C C . THR A 1 1133 ? -12.163 6.916 -1.596 1.00 44.47 1133 THR A C 1
ATOM 9111 O O . THR A 1 1133 ? -11.622 6.180 -2.411 1.00 44.47 1133 THR A O 1
ATOM 9114 N N . GLY A 1 1134 ? -12.220 8.246 -1.788 1.00 42.38 1134 GLY A N 1
ATOM 9115 C CA . GLY A 1 1134 ? -11.667 8.957 -2.963 1.00 42.38 1134 GLY A CA 1
ATOM 9116 C C . GLY A 1 1134 ? -10.947 10.281 -2.639 1.00 42.38 1134 GLY A C 1
ATOM 9117 O O . GLY A 1 1134 ? -10.857 10.644 -1.460 1.00 42.38 1134 GLY A O 1
ATOM 9118 N N . PRO A 1 1135 ? -10.403 11.003 -3.647 1.00 34.28 1135 PRO A N 1
ATOM 9119 C CA . PRO A 1 1135 ? -9.947 12.378 -3.470 1.00 34.28 1135 PRO A CA 1
ATOM 9120 C C . PRO A 1 1135 ? -11.174 13.280 -3.311 1.00 34.28 1135 PRO A C 1
ATOM 9122 O O . PRO A 1 1135 ? -11.990 13.428 -4.218 1.00 34.28 1135 PRO A O 1
ATOM 9125 N N . THR A 1 1136 ? -11.341 13.848 -2.125 1.00 34.81 1136 THR A N 1
ATOM 9126 C CA . THR A 1 1136 ? -12.386 14.829 -1.841 1.00 34.81 1136 THR A CA 1
ATOM 9127 C C . THR A 1 1136 ? -11.951 16.200 -2.341 1.00 34.81 1136 THR A C 1
ATOM 9129 O O . THR A 1 1136 ? -10.894 16.695 -1.969 1.00 34.81 1136 THR A O 1
ATOM 9132 N N . SER A 1 1137 ? -12.799 16.859 -3.130 1.00 34.16 1137 SER A N 1
ATOM 9133 C CA . SER A 1 1137 ? -12.757 18.317 -3.251 1.00 34.16 1137 SER A CA 1
ATOM 9134 C C . SER A 1 1137 ? -13.221 18.894 -1.916 1.00 34.16 1137 SER A C 1
ATOM 9136 O O . SER A 1 1137 ? -14.418 19.101 -1.711 1.00 34.16 1137 SER A O 1
ATOM 9138 N N . PHE A 1 1138 ? -12.298 19.108 -0.980 1.00 38.16 1138 PHE A N 1
ATOM 9139 C CA . PHE A 1 1138 ? -12.605 19.913 0.195 1.00 38.16 1138 PHE A CA 1
ATOM 9140 C C . PHE A 1 1138 ? -12.981 21.326 -0.269 1.00 38.16 1138 PHE A C 1
ATOM 9142 O O . PHE A 1 1138 ? -12.350 21.885 -1.170 1.00 38.16 1138 PHE A O 1
ATOM 9149 N N . GLY A 1 1139 ? -14.025 21.907 0.333 1.00 34.69 1139 GLY A N 1
ATOM 9150 C CA . GLY A 1 1139 ? -14.204 23.358 0.281 1.00 34.69 1139 GLY A CA 1
ATOM 9151 C C . GLY A 1 1139 ? -12.888 24.015 0.701 1.00 34.69 1139 GLY A C 1
ATOM 9152 O O . GLY A 1 1139 ? -12.177 23.451 1.530 1.00 34.69 1139 GLY A O 1
ATOM 9153 N N . LYS A 1 1140 ? -12.543 25.144 0.079 1.00 36.06 1140 LYS A N 1
ATOM 9154 C CA . LYS A 1 1140 ? -11.228 25.817 0.074 1.00 36.06 1140 LYS A CA 1
ATOM 9155 C C . LYS A 1 1140 ? -10.601 26.161 1.446 1.00 36.06 1140 LYS A C 1
ATOM 9157 O O . LYS A 1 1140 ? -9.595 26.860 1.475 1.00 36.06 1140 LYS A O 1
ATOM 9162 N N . ASP A 1 1141 ? -11.130 25.665 2.557 1.00 40.66 1141 ASP A N 1
ATOM 9163 C CA . ASP A 1 1141 ? -10.943 26.264 3.870 1.00 40.66 1141 ASP A CA 1
ATOM 9164 C C . ASP A 1 1141 ? -10.044 25.461 4.836 1.00 40.66 1141 ASP A C 1
ATOM 9166 O O . ASP A 1 1141 ? -9.795 25.972 5.922 1.00 40.66 1141 ASP A O 1
ATOM 9170 N N . ASP A 1 1142 ? -9.523 24.258 4.506 1.00 53.94 1142 ASP A N 1
ATOM 9171 C CA . ASP A 1 1142 ? -8.548 23.579 5.403 1.00 53.94 1142 ASP A CA 1
ATOM 9172 C C . ASP A 1 1142 ? -7.581 22.544 4.740 1.00 53.94 1142 ASP A C 1
ATOM 9174 O O . ASP A 1 1142 ? -7.894 21.351 4.636 1.00 53.94 1142 ASP A O 1
ATOM 9178 N N . PRO A 1 1143 ? -6.374 22.962 4.297 1.00 56.94 1143 PRO A N 1
ATOM 9179 C CA . PRO A 1 1143 ? -5.355 22.089 3.685 1.00 56.94 1143 PRO A CA 1
ATOM 9180 C C . PRO A 1 1143 ? -4.727 21.017 4.604 1.00 56.94 1143 PRO A C 1
ATOM 9182 O O . PRO A 1 1143 ? -4.252 19.994 4.100 1.00 56.94 1143 PRO A O 1
ATOM 9185 N N . ASP A 1 1144 ? -4.718 21.210 5.931 1.00 66.75 1144 ASP A N 1
ATOM 9186 C CA . ASP A 1 1144 ? -4.165 20.241 6.902 1.00 66.75 1144 ASP A CA 1
ATOM 9187 C C . ASP A 1 1144 ? -5.072 19.016 7.006 1.00 66.75 1144 ASP A C 1
ATOM 9189 O O . ASP A 1 1144 ? -4.586 17.889 7.086 1.00 66.75 1144 ASP A O 1
ATOM 9193 N N . TYR A 1 1145 ? -6.391 19.208 6.909 1.00 68.31 1145 TYR A N 1
ATOM 9194 C CA . TYR A 1 1145 ? -7.348 18.101 6.934 1.00 68.31 1145 TYR A CA 1
ATOM 9195 C C . TYR A 1 1145 ? -7.112 17.105 5.799 1.00 68.31 1145 TYR A C 1
ATOM 9197 O O . TYR A 1 1145 ? -7.105 15.901 6.053 1.00 68.31 1145 TYR A O 1
ATOM 9205 N N . GLN A 1 1146 ? -6.880 17.576 4.569 1.00 69.31 1146 GLN A N 1
ATOM 9206 C CA . GLN A 1 1146 ? -6.592 16.692 3.432 1.00 69.31 1146 GLN A CA 1
ATOM 9207 C C . GLN A 1 1146 ? -5.308 15.890 3.678 1.00 69.31 1146 GLN A C 1
ATOM 9209 O O . GLN A 1 1146 ? -5.303 14.670 3.514 1.00 69.31 1146 GLN A O 1
ATOM 9214 N N . LEU A 1 1147 ? -4.242 16.557 4.135 1.00 76.50 1147 LEU A N 1
ATOM 9215 C CA . LEU A 1 1147 ? -2.959 15.917 4.422 1.00 76.50 1147 LEU A CA 1
ATOM 9216 C C . LEU A 1 1147 ? -3.078 14.869 5.542 1.00 76.50 1147 LEU A C 1
ATOM 9218 O O . LEU A 1 1147 ? -2.558 13.761 5.413 1.00 76.50 1147 LEU A O 1
ATOM 9222 N N . MET A 1 1148 ? -3.785 15.207 6.621 1.00 81.44 1148 MET A N 1
ATOM 9223 C CA . MET A 1 1148 ? -4.046 14.328 7.759 1.00 81.44 1148 MET A CA 1
ATOM 9224 C C . MET A 1 1148 ? -4.851 13.094 7.362 1.00 81.44 1148 MET A C 1
ATOM 9226 O O . MET A 1 1148 ? -4.476 11.971 7.701 1.00 81.44 1148 MET A O 1
ATOM 9230 N N . VAL A 1 1149 ? -5.947 13.293 6.631 1.00 76.88 1149 VAL A N 1
ATOM 9231 C CA . VAL A 1 1149 ? -6.830 12.214 6.184 1.00 76.88 1149 VAL A CA 1
ATOM 9232 C C . VAL A 1 1149 ? -6.094 11.287 5.220 1.00 76.88 1149 VAL A C 1
ATOM 9234 O O . VAL A 1 1149 ? -6.153 10.070 5.388 1.00 76.88 1149 VAL A O 1
ATOM 9237 N N . ASP A 1 1150 ? -5.345 11.826 4.257 1.00 78.75 1150 ASP A N 1
ATOM 9238 C CA . ASP A 1 1150 ? -4.580 11.009 3.311 1.00 78.75 1150 ASP A CA 1
ATOM 9239 C C . ASP A 1 1150 ? -3.463 10.215 3.981 1.00 78.75 1150 ASP A C 1
ATOM 9241 O O . ASP A 1 1150 ? -3.223 9.060 3.615 1.00 78.75 1150 ASP A O 1
ATOM 9245 N N . PHE A 1 1151 ? -2.817 10.785 4.996 1.00 85.56 1151 PHE A N 1
ATOM 9246 C CA . PHE A 1 1151 ? -1.819 10.067 5.776 1.00 85.56 1151 PHE A CA 1
ATOM 9247 C C . PHE A 1 1151 ? -2.455 8.949 6.614 1.00 85.56 1151 PHE A C 1
ATOM 9249 O O . PHE A 1 1151 ? -2.054 7.789 6.514 1.00 85.56 1151 PHE A O 1
ATOM 9256 N N . LEU A 1 1152 ? -3.502 9.257 7.387 1.00 84.50 1152 LEU A N 1
ATOM 9257 C CA . LEU A 1 1152 ? -4.185 8.288 8.249 1.00 84.50 1152 LEU A CA 1
ATOM 9258 C C . LEU A 1 1152 ? -4.839 7.152 7.446 1.00 84.50 1152 LEU A C 1
ATOM 9260 O O . LEU A 1 1152 ? -4.837 6.017 7.918 1.00 84.50 1152 LEU A O 1
ATOM 9264 N N . LYS A 1 1153 ? -5.290 7.390 6.202 1.00 80.69 1153 LYS A N 1
ATOM 9265 C CA . LYS A 1 1153 ? -5.793 6.341 5.283 1.00 80.69 1153 LYS A CA 1
ATOM 9266 C C . LYS A 1 1153 ? -4.795 5.201 5.077 1.00 80.69 1153 LYS A C 1
ATOM 9268 O O . LYS A 1 1153 ? -5.193 4.086 4.746 1.00 80.69 1153 LYS A O 1
ATOM 9273 N N . HIS A 1 1154 ? -3.500 5.470 5.221 1.00 78.31 1154 HIS A N 1
ATOM 9274 C CA . HIS A 1 1154 ? -2.465 4.450 5.106 1.00 78.31 1154 HIS A CA 1
ATOM 9275 C C . HIS A 1 1154 ? -2.246 3.659 6.413 1.00 78.31 1154 HIS A C 1
ATOM 9277 O O . HIS A 1 1154 ? -1.755 2.536 6.342 1.00 78.31 1154 HIS A O 1
ATOM 9283 N N . LEU A 1 1155 ? -2.630 4.211 7.575 1.00 75.69 1155 LEU A N 1
ATOM 9284 C CA . LEU A 1 1155 ? -2.556 3.573 8.905 1.00 75.69 1155 LEU A CA 1
ATOM 9285 C C . LEU A 1 1155 ? -3.812 2.769 9.266 1.00 75.69 1155 LEU A C 1
ATOM 9287 O O . LEU A 1 1155 ? -3.792 1.959 10.199 1.00 75.69 1155 LEU A O 1
ATOM 9291 N N . VAL A 1 1156 ? -4.915 3.002 8.554 1.00 71.44 1156 VAL A N 1
ATOM 9292 C CA . VAL A 1 1156 ? -6.151 2.231 8.696 1.00 71.44 1156 VAL A CA 1
ATOM 9293 C C . VAL A 1 1156 ? -5.911 0.816 8.140 1.00 71.44 1156 VAL A C 1
ATOM 9295 O O . VAL A 1 1156 ? -5.582 0.675 6.960 1.00 71.44 1156 VAL A O 1
ATOM 9298 N N . PRO A 1 1157 ? -6.049 -0.249 8.954 1.00 57.31 1157 PRO A N 1
ATOM 9299 C CA . PRO A 1 1157 ? -5.790 -1.610 8.509 1.00 57.31 1157 PRO A CA 1
ATOM 9300 C C . PRO A 1 1157 ? -6.751 -2.007 7.377 1.00 57.31 1157 PRO A C 1
ATOM 9302 O O . PRO A 1 1157 ? -7.928 -1.628 7.408 1.00 57.31 1157 PRO A O 1
ATOM 9305 N N . PRO A 1 1158 ? -6.292 -2.804 6.390 1.00 50.91 1158 PRO A N 1
ATOM 9306 C CA . PRO A 1 1158 ? -7.197 -3.421 5.427 1.00 50.91 1158 PRO A CA 1
ATOM 9307 C C . PRO A 1 1158 ? -8.199 -4.253 6.224 1.00 50.91 1158 PRO A C 1
ATOM 9309 O O . PRO A 1 1158 ? -7.806 -4.971 7.146 1.00 50.91 1158 PRO A O 1
ATOM 9312 N N . LYS A 1 1159 ? -9.493 -4.099 5.939 1.00 46.31 1159 LYS A N 1
ATOM 9313 C CA . LYS A 1 1159 ? -10.576 -4.548 6.821 1.00 46.31 1159 LYS A CA 1
ATOM 9314 C C . LYS A 1 1159 ? -10.736 -6.089 6.784 1.00 46.31 1159 LYS A C 1
ATOM 9316 O O . LYS A 1 1159 ? -11.759 -6.642 6.417 1.00 46.31 1159 LYS A O 1
ATOM 9321 N N . SER A 1 1160 ? -9.741 -6.847 7.237 1.00 34.31 1160 SER A N 1
ATOM 9322 C CA . SER A 1 1160 ? -9.896 -8.269 7.545 1.00 34.31 1160 SER A CA 1
ATOM 9323 C C . SER A 1 1160 ? -10.727 -8.404 8.832 1.00 34.31 1160 SER A C 1
ATOM 9325 O O . SER A 1 1160 ? -10.143 -8.627 9.881 1.00 34.31 1160 SER A O 1
ATOM 9327 N N . GLY A 1 1161 ? -12.055 -8.220 8.736 1.00 37.00 1161 GLY A N 1
ATOM 9328 C CA . GLY A 1 1161 ? -13.145 -8.329 9.733 1.00 37.00 1161 GLY A CA 1
ATOM 9329 C C . GLY A 1 1161 ? -13.150 -9.447 10.797 1.00 37.00 1161 GLY A C 1
ATOM 9330 O O . GLY A 1 1161 ? -14.165 -10.077 11.061 1.00 37.00 1161 GLY A O 1
ATOM 9331 N N . THR A 1 1162 ? -12.048 -9.653 11.487 1.00 31.53 1162 THR A N 1
ATOM 9332 C CA . THR A 1 1162 ? -12.038 -9.324 12.915 1.00 31.53 1162 THR A CA 1
ATOM 9333 C C . THR A 1 1162 ? -11.879 -7.802 13.045 1.00 31.53 1162 THR A C 1
ATOM 9335 O O . THR A 1 1162 ? -11.178 -7.230 12.207 1.00 31.53 1162 THR A O 1
ATOM 9338 N N . PRO A 1 1163 ? -12.464 -7.108 14.041 1.00 36.59 1163 PRO A N 1
ATOM 9339 C CA . PRO A 1 1163 ? -12.082 -5.732 14.335 1.00 36.59 1163 PRO A CA 1
ATOM 9340 C C . PRO A 1 1163 ? -10.612 -5.748 14.767 1.00 36.59 1163 PRO A C 1
ATOM 9342 O O . PRO A 1 1163 ? -10.287 -5.899 15.940 1.00 36.59 1163 PRO A O 1
ATOM 9345 N N . THR A 1 1164 ? -9.686 -5.671 13.813 1.00 44.50 1164 THR A N 1
ATOM 9346 C CA . THR A 1 1164 ? -8.297 -5.372 14.123 1.00 44.50 1164 THR A CA 1
ATOM 9347 C C . THR A 1 1164 ? -8.263 -3.889 14.432 1.00 44.50 1164 THR A C 1
ATOM 9349 O O . THR A 1 1164 ? -8.076 -3.070 13.536 1.00 44.50 1164 THR A O 1
ATOM 9352 N N . THR A 1 1165 ? -8.520 -3.549 15.696 1.00 55.47 1165 THR A N 1
ATOM 9353 C CA . THR A 1 1165 ? -8.202 -2.242 16.269 1.00 55.47 1165 THR A CA 1
ATOM 9354 C C . THR A 1 1165 ? -6.708 -2.038 16.098 1.00 55.47 1165 THR A C 1
ATOM 9356 O O . THR A 1 1165 ? -5.901 -2.572 16.856 1.00 55.47 1165 THR A O 1
ATOM 9359 N N . THR A 1 1166 ? -6.318 -1.339 15.038 1.00 70.62 1166 THR A N 1
ATOM 9360 C CA . THR A 1 1166 ? -4.940 -0.875 14.942 1.00 70.62 1166 THR A CA 1
ATOM 9361 C C . THR A 1 1166 ? -4.662 0.013 16.154 1.00 70.62 1166 THR A C 1
ATOM 9363 O O . THR A 1 1166 ? -5.558 0.747 16.572 1.00 70.62 1166 THR A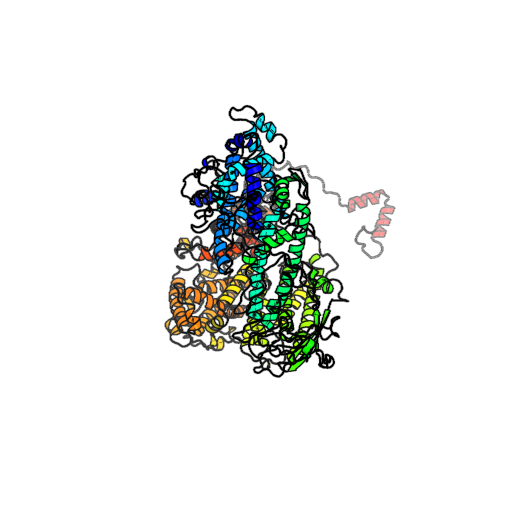 O 1
ATOM 9366 N N . PRO A 1 1167 ? -3.445 0.001 16.708 1.00 77.31 1167 PRO A N 1
ATOM 9367 C CA . PRO A 1 1167 ? -3.043 0.977 17.713 1.00 77.31 1167 PRO A CA 1
ATOM 9368 C C . PRO A 1 1167 ? -3.365 2.419 17.303 1.00 77.31 1167 PRO A C 1
ATOM 9370 O O . PRO A 1 1167 ? -3.662 3.252 18.140 1.00 77.31 1167 PRO A O 1
ATOM 9373 N N . TYR A 1 1168 ? -3.408 2.706 16.004 1.00 86.31 1168 TYR A N 1
ATOM 9374 C CA . TYR A 1 1168 ? -3.719 4.030 15.476 1.00 86.31 1168 TYR A CA 1
ATOM 9375 C C . TYR A 1 1168 ? -5.208 4.407 15.486 1.00 86.31 1168 TYR A C 1
ATOM 9377 O O . TYR A 1 1168 ? -5.543 5.489 15.033 1.00 86.31 1168 TYR A O 1
ATOM 9385 N N . SER A 1 1169 ? -6.129 3.559 15.962 1.00 81.12 1169 SER A N 1
ATOM 9386 C CA . SER A 1 1169 ? -7.567 3.886 15.951 1.00 81.12 1169 SER A CA 1
ATOM 9387 C C . SER A 1 1169 ? -7.991 4.914 16.994 1.00 81.12 1169 SER A C 1
ATOM 9389 O O . SER A 1 1169 ? -9.110 5.421 16.938 1.00 81.12 1169 SER A O 1
ATOM 9391 N N . SER A 1 1170 ? -7.112 5.208 17.943 1.00 86.44 1170 SER A N 1
ATOM 9392 C CA . SER A 1 1170 ? -7.305 6.202 18.989 1.00 86.44 1170 SER A CA 1
ATOM 9393 C C . SER A 1 1170 ? -6.036 7.039 19.139 1.00 86.44 1170 SER A C 1
ATOM 9395 O O . SER A 1 1170 ? -4.944 6.606 18.754 1.00 86.44 1170 SER A O 1
ATOM 9397 N N . ALA A 1 1171 ? -6.167 8.249 19.680 1.00 87.94 1171 ALA A N 1
ATOM 9398 C CA . ALA A 1 1171 ? -5.012 9.114 19.909 1.00 87.94 1171 ALA A CA 1
ATOM 9399 C C . ALA A 1 1171 ? -4.081 8.498 20.968 1.00 87.94 1171 ALA A C 1
ATOM 9401 O O . ALA A 1 1171 ? -2.864 8.517 20.823 1.00 87.94 1171 ALA A O 1
ATOM 9402 N N . GLU A 1 1172 ? -4.663 7.882 21.994 1.00 89.12 1172 GLU A N 1
ATOM 9403 C CA . GLU A 1 1172 ? -4.001 7.155 23.073 1.00 89.12 1172 GLU A CA 1
ATOM 9404 C C . GLU A 1 1172 ? -3.187 5.986 22.527 1.00 89.12 1172 GLU A C 1
ATOM 9406 O O . GLU A 1 1172 ? -2.012 5.825 22.859 1.00 89.12 1172 GLU A O 1
ATOM 9411 N N . GLY A 1 1173 ? -3.811 5.180 21.665 1.00 88.44 1173 GLY A N 1
ATOM 9412 C CA . GLY A 1 1173 ? -3.156 4.056 21.024 1.00 88.44 1173 GLY A CA 1
ATOM 9413 C C . GLY A 1 1173 ? -2.040 4.530 20.093 1.00 88.44 1173 GLY A C 1
ATOM 9414 O O . GLY A 1 1173 ? -0.955 3.954 20.136 1.00 88.44 1173 GLY A O 1
ATOM 9415 N N . TYR A 1 1174 ? -2.247 5.615 19.333 1.00 89.94 1174 TYR A N 1
ATOM 9416 C CA . TYR A 1 1174 ? -1.211 6.237 18.501 1.00 89.94 1174 TYR A CA 1
ATOM 9417 C C . TYR A 1 1174 ? -0.012 6.696 19.344 1.00 89.94 1174 TYR A C 1
ATOM 9419 O O . TYR A 1 1174 ? 1.121 6.366 19.009 1.00 89.94 1174 TYR A O 1
ATOM 9427 N N . ILE A 1 1175 ? -0.236 7.397 20.462 1.00 90.12 1175 ILE A N 1
ATOM 9428 C CA . ILE A 1 1175 ? 0.849 7.868 21.339 1.00 90.12 1175 ILE A CA 1
ATOM 9429 C C . ILE A 1 1175 ? 1.648 6.696 21.907 1.00 90.12 1175 ILE A C 1
ATOM 9431 O O . ILE A 1 1175 ? 2.876 6.694 21.803 1.00 90.12 1175 ILE A O 1
ATOM 9435 N N . HIS A 1 1176 ? 0.972 5.671 22.436 1.00 86.19 1176 HIS A N 1
ATOM 9436 C CA . HIS A 1 1176 ? 1.660 4.472 22.922 1.00 86.19 1176 HIS A CA 1
ATOM 9437 C C . HIS A 1 1176 ? 2.420 3.762 21.808 1.00 86.19 1176 HIS A C 1
ATOM 9439 O O . HIS A 1 1176 ? 3.547 3.325 22.010 1.00 86.19 1176 HIS A O 1
ATOM 9445 N N . GLN A 1 1177 ? 1.850 3.701 20.607 1.00 84.56 1177 GLN A N 1
ATOM 9446 C CA . GLN A 1 1177 ? 2.489 3.039 19.479 1.00 84.56 1177 GLN A CA 1
ATOM 9447 C C . GLN A 1 1177 ? 3.757 3.756 19.001 1.00 84.56 1177 GLN A C 1
ATOM 9449 O O . GLN A 1 1177 ? 4.700 3.082 18.590 1.00 84.56 1177 GLN A O 1
ATOM 9454 N N . GLU A 1 1178 ? 3.783 5.090 19.044 1.00 84.00 1178 GLU A N 1
ATOM 9455 C CA . GLU A 1 1178 ? 4.887 5.891 18.503 1.00 84.00 1178 GLU A CA 1
ATOM 9456 C C . GLU A 1 1178 ? 5.976 6.231 19.530 1.00 84.00 1178 GLU A C 1
ATOM 9458 O O . GLU A 1 1178 ? 7.144 6.341 19.156 1.00 84.00 1178 GLU A O 1
ATOM 9463 N N . ILE A 1 1179 ? 5.628 6.425 20.810 1.00 79.44 1179 ILE A N 1
ATOM 9464 C CA . ILE A 1 1179 ? 6.584 6.854 21.854 1.00 79.44 1179 ILE A CA 1
ATOM 9465 C C . ILE A 1 1179 ? 6.468 6.089 23.182 1.00 79.44 1179 ILE A C 1
ATOM 9467 O O . ILE A 1 1179 ? 7.111 6.457 24.170 1.00 79.44 1179 ILE A O 1
ATOM 9471 N N . GLY A 1 1180 ? 5.680 5.015 23.233 1.00 81.25 1180 GLY A N 1
ATOM 9472 C CA . GLY A 1 1180 ? 5.528 4.191 24.427 1.00 81.25 1180 GLY A CA 1
ATOM 9473 C C . GLY A 1 1180 ? 4.824 4.913 25.574 1.00 81.25 1180 GLY A C 1
ATOM 9474 O O . GLY A 1 1180 ? 3.844 5.623 25.377 1.00 81.25 1180 GLY A O 1
ATOM 9475 N N . ASN A 1 1181 ? 5.349 4.774 26.794 1.00 75.38 1181 ASN A N 1
ATOM 9476 C CA . ASN A 1 1181 ? 4.824 5.496 27.959 1.00 75.38 1181 ASN A CA 1
ATOM 9477 C C . ASN A 1 1181 ? 5.175 6.997 27.960 1.00 75.38 1181 ASN A C 1
ATOM 9479 O O . ASN A 1 1181 ? 4.889 7.672 28.947 1.00 75.38 1181 ASN A O 1
ATOM 9483 N N . ALA A 1 1182 ? 5.852 7.498 26.916 1.00 76.88 1182 ALA A N 1
ATOM 9484 C CA . ALA A 1 1182 ? 6.255 8.894 26.746 1.00 76.88 1182 ALA A CA 1
ATOM 9485 C C . ALA A 1 1182 ? 7.091 9.487 27.907 1.00 76.88 1182 ALA A C 1
ATOM 9487 O O . ALA A 1 1182 ? 7.285 10.700 27.976 1.00 76.88 1182 ALA A O 1
ATOM 9488 N N . GLY A 1 1183 ? 7.624 8.643 28.802 1.00 74.12 1183 GLY A N 1
ATOM 9489 C CA . GLY A 1 1183 ? 8.343 9.061 30.010 1.00 74.12 1183 GLY A CA 1
ATOM 9490 C C . GLY A 1 1183 ? 7.455 9.425 31.208 1.00 74.12 1183 GLY A C 1
ATOM 9491 O O . GLY A 1 1183 ? 7.961 10.016 32.160 1.00 74.12 1183 GLY A O 1
ATOM 9492 N N . CYS A 1 1184 ? 6.154 9.110 31.174 1.00 82.62 1184 CYS A N 1
ATOM 9493 C CA . CYS A 1 1184 ? 5.249 9.294 32.314 1.00 82.62 1184 CYS A CA 1
ATOM 9494 C C . CYS A 1 1184 ? 5.646 8.366 33.475 1.00 82.62 1184 CYS A C 1
ATOM 9496 O O . CYS A 1 1184 ? 6.207 7.289 33.250 1.00 82.62 1184 CYS A O 1
ATOM 9498 N N . ASN A 1 1185 ? 5.318 8.761 34.707 1.00 79.50 1185 ASN A N 1
ATOM 9499 C CA . ASN A 1 1185 ? 5.635 8.008 35.921 1.00 79.50 1185 ASN A CA 1
ATOM 9500 C C . ASN A 1 1185 ? 4.349 7.640 36.671 1.00 79.50 1185 ASN A C 1
ATOM 9502 O O . ASN A 1 1185 ? 3.455 8.472 36.785 1.00 79.50 1185 ASN A O 1
ATOM 9506 N N . VAL A 1 1186 ? 4.260 6.400 37.169 1.00 85.19 1186 VAL A N 1
ATOM 9507 C CA . VAL A 1 1186 ? 3.089 5.808 37.853 1.00 85.19 1186 VAL A CA 1
ATOM 9508 C C . VAL A 1 1186 ? 1.827 5.741 36.966 1.00 85.19 1186 VAL A C 1
ATOM 9510 O O . VAL A 1 1186 ? 1.398 4.658 36.554 1.00 85.19 1186 VAL A O 1
ATOM 9513 N N . GLN A 1 1187 ? 1.279 6.893 36.585 1.00 89.25 1187 GLN A N 1
ATOM 9514 C CA . GLN A 1 1187 ? 0.160 7.096 35.663 1.00 89.25 1187 GLN A CA 1
ATOM 9515 C C . GLN A 1 1187 ? 0.642 7.106 34.202 1.00 89.25 1187 GLN A C 1
ATOM 9517 O O . GLN A 1 1187 ? 0.746 8.134 33.537 1.00 89.25 1187 GLN A O 1
ATOM 9522 N N . THR A 1 1188 ? 1.002 5.925 33.711 1.00 88.19 1188 THR A N 1
ATOM 9523 C CA . THR A 1 1188 ? 1.762 5.740 32.463 1.00 88.19 1188 THR A CA 1
ATOM 9524 C C . THR A 1 1188 ? 0.922 5.615 31.188 1.00 88.19 1188 THR A C 1
ATOM 9526 O O . THR A 1 1188 ? 1.496 5.460 30.109 1.00 88.19 1188 THR A O 1
ATOM 9529 N N . GLN A 1 1189 ? -0.413 5.628 31.270 1.00 90.44 1189 GLN A N 1
ATOM 9530 C CA . GLN A 1 1189 ? -1.287 5.230 30.163 1.00 90.44 1189 GLN A CA 1
ATOM 9531 C C . GLN A 1 1189 ? -2.337 6.287 29.808 1.00 90.44 1189 GLN A C 1
ATOM 9533 O O . GLN A 1 1189 ? -3.171 6.626 30.630 1.00 90.44 1189 GLN A O 1
ATOM 9538 N N . PHE A 1 1190 ? -2.361 6.772 28.565 1.00 91.12 1190 PHE A N 1
ATOM 9539 C CA . PHE A 1 1190 ? -3.320 7.792 28.114 1.00 91.12 1190 PHE A CA 1
ATOM 9540 C C . PHE A 1 1190 ? -4.773 7.305 27.977 1.00 91.12 1190 PHE A C 1
ATOM 9542 O O . PHE A 1 1190 ? -5.658 8.132 27.822 1.00 91.12 1190 PHE A O 1
ATOM 9549 N N . CYS A 1 1191 ? -5.038 5.999 28.055 1.00 89.50 1191 CYS A N 1
ATOM 9550 C CA . CYS A 1 1191 ? -6.382 5.420 28.011 1.00 89.50 1191 CYS A CA 1
ATOM 9551 C C . CYS A 1 1191 ? -6.992 5.283 29.411 1.00 89.50 1191 CYS A C 1
ATOM 9553 O O . CYS A 1 1191 ? -6.369 4.732 30.319 1.00 89.50 1191 CYS A O 1
ATOM 9555 N N . GLU A 1 1192 ? -8.236 5.736 29.572 1.00 85.88 1192 GLU A N 1
ATOM 9556 C CA . GLU A 1 1192 ? -8.971 5.695 30.848 1.00 85.88 1192 GLU A CA 1
ATOM 9557 C C . GLU A 1 1192 ? -9.346 4.270 31.283 1.00 85.88 1192 GLU A C 1
ATOM 9559 O O . GLU A 1 1192 ? -9.467 3.966 32.473 1.00 85.88 1192 GLU A O 1
ATOM 9564 N N . LYS A 1 1193 ? -9.502 3.371 30.313 1.00 85.06 1193 LYS A N 1
ATOM 9565 C CA . LYS A 1 1193 ? -9.861 1.967 30.510 1.00 85.06 1193 LYS A CA 1
ATOM 9566 C C . LYS A 1 1193 ? -8.733 1.056 30.048 1.00 85.06 1193 LYS A C 1
ATOM 9568 O O . LYS A 1 1193 ? -8.011 1.378 29.101 1.00 85.06 1193 LYS A O 1
ATOM 9573 N N . GLU A 1 1194 ? -8.577 -0.080 30.724 1.00 80.75 1194 GLU A N 1
ATOM 9574 C CA . GLU A 1 1194 ? -7.551 -1.065 30.371 1.00 80.75 1194 GLU A CA 1
ATOM 9575 C C . GLU A 1 1194 ? -7.725 -1.527 28.911 1.00 80.75 1194 GLU A C 1
ATOM 9577 O O . GLU A 1 1194 ? -8.844 -1.727 28.435 1.00 80.75 1194 GLU A O 1
ATOM 9582 N N . ASN A 1 1195 ? -6.614 -1.697 28.184 1.00 76.00 1195 ASN A N 1
ATOM 9583 C CA . ASN A 1 1195 ? -6.580 -2.132 26.778 1.00 76.00 1195 ASN A CA 1
ATOM 9584 C C . ASN A 1 1195 ? -7.309 -1.202 25.790 1.00 76.00 1195 ASN A C 1
ATOM 9586 O O . ASN A 1 1195 ? -7.633 -1.623 24.675 1.00 76.00 1195 ASN A O 1
ATOM 9590 N N . GLY A 1 1196 ? -7.571 0.051 26.181 1.00 70.25 1196 GLY A N 1
ATOM 9591 C CA . GLY A 1 1196 ? -8.330 1.001 25.365 1.00 70.25 1196 GLY A CA 1
ATOM 9592 C C . GLY A 1 1196 ? -9.784 0.569 25.137 1.00 70.25 1196 GLY A C 1
ATOM 9593 O O . GLY A 1 1196 ? -10.325 0.798 24.056 1.00 70.25 1196 GLY A O 1
ATOM 9594 N N . ASP A 1 1197 ? -10.395 -0.125 26.106 1.00 71.00 1197 ASP A N 1
ATOM 9595 C CA . ASP A 1 1197 ? -11.800 -0.527 26.024 1.00 71.00 1197 ASP A CA 1
ATOM 9596 C C . ASP A 1 1197 ? -12.744 0.668 26.213 1.00 71.00 1197 ASP A C 1
ATOM 9598 O O . ASP A 1 1197 ? -12.816 1.256 27.284 1.00 71.00 1197 ASP A O 1
ATOM 9602 N N . ASN A 1 1198 ? -13.528 0.990 25.188 1.00 63.62 1198 ASN A N 1
ATOM 9603 C CA . ASN A 1 1198 ? -14.486 2.095 25.230 1.00 63.62 1198 ASN A CA 1
ATOM 9604 C C . ASN A 1 1198 ? -15.893 1.652 25.684 1.00 63.62 1198 ASN A C 1
ATOM 9606 O O . ASN A 1 1198 ? -16.855 2.399 25.511 1.00 63.62 1198 ASN A O 1
ATOM 9610 N N . SER A 1 1199 ? -16.051 0.428 26.205 1.00 64.88 1199 SER A N 1
ATOM 9611 C CA . SER A 1 1199 ? -17.327 -0.064 26.731 1.00 64.88 1199 SER A CA 1
ATOM 9612 C C . SER A 1 1199 ? -17.633 0.488 28.130 1.00 64.88 1199 SER A C 1
ATOM 9614 O O . SER A 1 1199 ? -16.745 0.649 28.967 1.00 64.88 1199 SER A O 1
ATOM 9616 N N . ASN A 1 1200 ? -18.919 0.695 28.434 1.00 63.41 1200 ASN A N 1
ATOM 9617 C CA . ASN A 1 1200 ? -19.361 1.086 29.782 1.00 63.41 1200 ASN A CA 1
ATOM 9618 C C . ASN A 1 1200 ? -19.030 0.021 30.850 1.00 63.41 1200 ASN A C 1
ATOM 9620 O O . ASN A 1 1200 ? -18.978 0.335 32.035 1.00 63.41 1200 ASN A O 1
ATOM 9624 N N . SER A 1 1201 ? -18.789 -1.227 30.433 1.00 65.38 1201 SER A N 1
ATOM 9625 C CA . SER A 1 1201 ? -18.360 -2.353 31.275 1.00 65.38 1201 SER A CA 1
ATOM 9626 C C . SER A 1 1201 ? -16.838 -2.465 31.451 1.00 65.38 1201 SER A C 1
ATOM 9628 O O . SER A 1 1201 ? -16.377 -3.351 32.169 1.00 65.38 1201 SER A O 1
ATOM 9630 N N . GLY A 1 1202 ? -16.050 -1.609 30.792 1.00 70.00 1202 GLY A N 1
ATOM 9631 C CA . GLY A 1 1202 ? -14.591 -1.679 30.788 1.00 70.00 1202 GLY A CA 1
ATOM 9632 C C . GLY A 1 1202 ? -13.975 -1.385 32.158 1.00 70.00 1202 GLY A C 1
ATOM 9633 O O . GLY A 1 1202 ? -14.366 -0.436 32.855 1.00 70.00 1202 GLY A O 1
ATOM 9634 N N . LYS A 1 1203 ? -12.967 -2.182 32.535 1.00 80.19 1203 LYS A N 1
ATOM 9635 C CA . LYS A 1 1203 ? -12.231 -2.017 33.793 1.00 80.19 1203 LYS A CA 1
ATOM 9636 C C . LYS A 1 1203 ? -11.446 -0.704 33.780 1.00 80.19 1203 LYS A C 1
ATOM 9638 O O . LYS A 1 1203 ? -10.723 -0.403 32.829 1.00 80.19 1203 LYS A O 1
ATOM 9643 N N . THR A 1 1204 ? -11.620 0.092 34.833 1.00 82.69 1204 THR A N 1
ATOM 9644 C CA . THR A 1 1204 ? -10.925 1.374 35.000 1.00 82.69 1204 THR A CA 1
ATOM 9645 C C . THR A 1 1204 ? -9.422 1.156 35.107 1.00 82.69 1204 THR A C 1
ATOM 9647 O O . THR A 1 1204 ? -8.967 0.258 35.811 1.00 82.69 1204 THR A O 1
ATOM 9650 N N . ASN A 1 1205 ? -8.657 1.988 34.408 1.00 85.81 1205 ASN A N 1
ATOM 9651 C CA . ASN A 1 1205 ? -7.212 1.901 34.372 1.00 85.81 1205 ASN A CA 1
ATOM 9652 C C . ASN A 1 1205 ? -6.581 2.690 35.525 1.00 85.81 1205 ASN A C 1
ATOM 9654 O O . ASN A 1 1205 ? -6.551 3.920 35.519 1.00 85.81 1205 ASN A O 1
ATOM 9658 N N . GLU A 1 1206 ? -6.004 1.987 36.494 1.00 86.69 1206 GLU A N 1
ATOM 9659 C CA . GLU A 1 1206 ? -5.277 2.602 37.616 1.00 86.69 1206 GLU A CA 1
ATOM 9660 C C . GLU A 1 1206 ? -4.047 3.408 37.157 1.00 86.69 1206 GLU A C 1
ATOM 9662 O O . GLU A 1 1206 ? -3.593 4.325 37.846 1.00 86.69 1206 GLU A O 1
ATOM 9667 N N . LYS A 1 1207 ? -3.527 3.116 35.957 1.00 89.88 1207 LYS A N 1
ATOM 9668 C CA . LYS A 1 1207 ? -2.388 3.811 35.343 1.00 89.88 1207 LYS A CA 1
ATOM 9669 C C . LYS A 1 1207 ? -2.811 4.953 34.417 1.00 89.88 1207 LYS A C 1
ATOM 9671 O O . LYS A 1 1207 ? -1.962 5.457 33.682 1.00 89.88 1207 LYS A O 1
ATOM 9676 N N . TYR A 1 1208 ? -4.079 5.368 34.439 1.00 92.50 1208 TYR A N 1
ATOM 9677 C CA . TYR A 1 1208 ? -4.569 6.448 33.589 1.00 92.50 1208 TYR A CA 1
ATOM 9678 C C . TYR A 1 1208 ? -3.816 7.764 33.837 1.00 92.50 1208 TYR A C 1
ATOM 9680 O O . TYR A 1 1208 ? -3.762 8.273 34.957 1.00 92.50 1208 TYR A O 1
ATOM 9688 N N . ALA A 1 1209 ? -3.259 8.328 32.769 1.00 91.81 1209 ALA A N 1
ATOM 9689 C CA . ALA A 1 1209 ? -2.389 9.497 32.748 1.00 91.81 1209 ALA A CA 1
ATOM 9690 C C . ALA A 1 1209 ? -3.026 10.742 33.381 1.00 91.81 1209 ALA A C 1
ATOM 9692 O O . ALA A 1 1209 ? -2.318 11.522 34.016 1.00 91.81 1209 ALA A O 1
ATOM 9693 N N . PHE A 1 1210 ? -4.349 10.892 33.243 1.00 92.94 1210 PHE A N 1
ATOM 9694 C CA . PHE A 1 1210 ? -5.110 12.048 33.730 1.00 92.94 1210 PHE A CA 1
ATOM 9695 C C . PHE A 1 1210 ? -5.975 11.757 34.962 1.00 92.94 1210 PHE A C 1
ATOM 9697 O O . PHE A 1 1210 ? -6.856 12.542 35.304 1.00 92.94 1210 PHE A O 1
ATOM 9704 N N . ARG A 1 1211 ? -5.741 10.635 35.652 1.00 90.75 1211 ARG A N 1
ATOM 9705 C CA . ARG A 1 1211 ? -6.402 10.347 36.933 1.00 90.75 1211 ARG A CA 1
ATOM 9706 C C . ARG A 1 1211 ? -6.132 11.487 37.922 1.00 90.75 1211 ARG A C 1
ATOM 9708 O O . ARG A 1 1211 ? -5.014 11.995 37.991 1.00 90.75 1211 ARG A O 1
ATOM 9715 N N . GLU A 1 1212 ? -7.155 11.863 38.691 1.00 87.94 1212 GLU A N 1
ATOM 9716 C CA . GLU A 1 1212 ? -7.102 13.021 39.599 1.00 87.94 1212 GLU A CA 1
ATOM 9717 C C . GLU A 1 1212 ? -6.002 12.912 40.663 1.00 87.94 1212 GLU A C 1
ATOM 9719 O O . GLU A 1 1212 ? -5.474 13.925 41.116 1.00 87.94 1212 GLU A O 1
ATOM 9724 N N . LYS A 1 1213 ? -5.665 11.678 41.044 1.00 86.31 1213 LYS A N 1
ATOM 9725 C CA . LYS A 1 1213 ? -4.585 11.330 41.964 1.00 86.31 1213 LYS A CA 1
ATOM 9726 C C . LYS A 1 1213 ? -3.865 10.059 41.488 1.00 86.31 1213 LYS A C 1
ATOM 9728 O O . LYS A 1 1213 ? -4.517 9.188 40.889 1.00 86.31 1213 LYS A O 1
ATOM 9733 N N . PRO A 1 1214 ? -2.559 9.916 41.768 1.00 89.50 1214 PRO A N 1
ATOM 9734 C CA . PRO A 1 1214 ? -1.834 8.670 41.537 1.00 89.50 1214 PRO A CA 1
ATOM 9735 C C . PRO A 1 1214 ? -2.438 7.513 42.339 1.00 89.50 1214 PRO A C 1
ATOM 9737 O O . PRO A 1 1214 ? -2.914 7.713 43.456 1.00 89.50 1214 PRO A O 1
ATOM 9740 N N . HIS A 1 1215 ? -2.451 6.303 41.773 1.00 88.44 1215 HIS A N 1
ATOM 9741 C CA . HIS A 1 1215 ? -3.092 5.139 42.410 1.00 88.44 1215 HIS A CA 1
ATOM 9742 C C . HIS A 1 1215 ? -2.392 4.688 43.692 1.00 88.44 1215 HIS A C 1
ATOM 9744 O O . HIS A 1 1215 ? -3.040 4.241 44.631 1.00 88.44 1215 HIS A O 1
ATOM 9750 N N . ASP A 1 1216 ? -1.082 4.872 43.776 1.00 89.88 1216 ASP A N 1
ATOM 9751 C CA . ASP A 1 1216 ? -0.298 4.623 44.983 1.00 89.88 1216 ASP A CA 1
ATOM 9752 C C . ASP A 1 1216 ? -0.547 5.648 46.103 1.00 89.88 1216 ASP A C 1
ATOM 9754 O O . ASP A 1 1216 ? -0.223 5.371 47.252 1.00 89.88 1216 ASP A O 1
ATOM 9758 N N . HIS A 1 1217 ? -1.184 6.784 45.809 1.00 92.00 1217 HIS A N 1
ATOM 9759 C CA . HIS A 1 1217 ? -1.536 7.819 46.787 1.00 92.00 1217 HIS A CA 1
ATOM 9760 C C . HIS A 1 1217 ? -3.034 7.829 47.138 1.00 92.00 1217 HIS A C 1
ATOM 9762 O O . HIS A 1 1217 ? -3.496 8.726 47.847 1.00 92.00 1217 HIS A O 1
ATOM 9768 N N . ASP A 1 1218 ? -3.809 6.841 46.671 1.00 89.38 1218 ASP A N 1
ATOM 9769 C CA . ASP A 1 1218 ? -5.265 6.806 46.851 1.00 89.38 1218 ASP A CA 1
ATOM 9770 C C . ASP A 1 1218 ? -5.684 6.916 48.310 1.00 89.38 1218 ASP A C 1
ATOM 9772 O O . ASP A 1 1218 ? -6.557 7.727 48.636 1.00 89.38 1218 ASP A O 1
ATOM 9776 N N . GLU A 1 1219 ? -5.032 6.128 49.163 1.00 90.12 1219 GLU A N 1
ATOM 9777 C CA . GLU A 1 1219 ? -5.285 6.119 50.593 1.00 90.12 1219 GLU A CA 1
ATOM 9778 C C . GLU A 1 1219 ? -4.814 7.431 51.209 1.00 90.12 1219 GLU A C 1
ATOM 9780 O O . GLU A 1 1219 ? -5.615 8.118 51.838 1.00 90.12 1219 GLU A O 1
ATOM 9785 N N . ALA A 1 1220 ? -3.562 7.841 50.998 1.00 88.75 1220 ALA A N 1
ATOM 9786 C CA . ALA A 1 1220 ? -3.007 9.049 51.608 1.00 88.75 1220 ALA A CA 1
ATOM 9787 C C . ALA A 1 1220 ? -3.822 10.318 51.284 1.00 88.75 1220 ALA A C 1
ATOM 9789 O O . ALA A 1 1220 ? -4.126 11.090 52.191 1.00 88.75 1220 ALA A O 1
ATOM 9790 N N . CYS A 1 1221 ? -4.290 10.486 50.043 1.00 89.94 1221 CYS A N 1
ATOM 9791 C CA . CYS A 1 1221 ? -5.142 11.619 49.661 1.00 89.94 1221 CYS A CA 1
ATOM 9792 C C . CYS A 1 1221 ? -6.532 11.609 50.335 1.00 89.94 1221 CYS A C 1
ATOM 9794 O O . CYS A 1 1221 ? -7.216 12.632 50.361 1.00 89.94 1221 CYS A O 1
ATOM 9796 N N . GLU A 1 1222 ? -6.976 10.470 50.879 1.00 89.50 1222 GLU A N 1
ATOM 9797 C CA . GLU A 1 1222 ? -8.264 10.306 51.571 1.00 89.50 1222 GLU A CA 1
ATOM 9798 C C . GLU A 1 1222 ? -8.151 10.238 53.098 1.00 89.50 1222 GLU A C 1
ATOM 9800 O O . GLU A 1 1222 ? -9.149 9.987 53.773 1.00 89.50 1222 GLU A O 1
ATOM 9805 N N . CYS A 1 1223 ? -6.980 10.536 53.666 1.00 87.00 1223 CYS A N 1
ATOM 9806 C CA . CYS A 1 1223 ? -6.736 10.497 55.115 1.00 87.00 1223 CYS A CA 1
ATOM 9807 C C . CYS A 1 1223 ? -7.748 11.308 55.942 1.00 87.00 1223 CYS A C 1
ATOM 9809 O O . CYS A 1 1223 ? -8.094 10.925 57.056 1.00 87.00 1223 CYS A O 1
ATOM 9811 N N . MET A 1 1224 ? -8.329 12.363 55.366 1.00 85.19 1224 MET A N 1
ATOM 9812 C CA . MET A 1 1224 ? -9.366 13.182 56.004 1.00 85.19 1224 MET A CA 1
ATOM 9813 C C . MET A 1 1224 ? -10.696 12.465 56.248 1.00 85.19 1224 MET A C 1
ATOM 9815 O O . MET A 1 1224 ? -11.501 12.942 57.048 1.00 85.19 1224 MET A O 1
ATOM 9819 N N . LYS A 1 1225 ? -10.954 11.356 55.549 1.00 85.81 1225 LYS A N 1
ATOM 9820 C CA . LYS A 1 1225 ? -12.156 10.533 55.729 1.00 85.81 1225 LYS A CA 1
ATOM 9821 C C . LYS A 1 1225 ? -11.969 9.449 56.794 1.00 85.81 1225 LYS A C 1
ATOM 9823 O O . LYS A 1 1225 ? -12.937 8.773 57.126 1.00 85.81 1225 LYS A O 1
ATOM 9828 N N . ARG A 1 1226 ? -10.744 9.258 57.301 1.00 84.69 1226 ARG A N 1
ATOM 9829 C CA . ARG A 1 1226 ? -10.398 8.172 58.222 1.00 84.69 1226 ARG A CA 1
ATOM 9830 C C . ARG A 1 1226 ? -10.186 8.701 59.637 1.00 84.69 1226 ARG A C 1
ATOM 9832 O O . ARG A 1 1226 ? -9.330 9.553 59.881 1.00 84.69 1226 ARG A O 1
ATOM 9839 N N . GLU A 1 1227 ? -10.968 8.171 60.570 1.00 81.00 1227 GLU A N 1
ATOM 9840 C CA . GLU A 1 1227 ? -10.815 8.427 62.002 1.00 81.00 1227 GLU A CA 1
ATOM 9841 C C . GLU A 1 1227 ? -9.848 7.413 62.612 1.00 81.00 1227 GLU A C 1
ATOM 9843 O O . GLU A 1 1227 ? -9.880 6.233 62.261 1.00 81.00 1227 GLU A O 1
ATOM 9848 N N . ALA A 1 1228 ? -8.981 7.875 63.515 1.00 75.75 1228 ALA A N 1
ATOM 9849 C CA . ALA A 1 1228 ? -8.079 6.983 64.225 1.00 75.75 1228 ALA A CA 1
ATOM 9850 C C . ALA A 1 1228 ? -8.899 5.971 65.048 1.00 75.75 1228 ALA A C 1
ATOM 9852 O O . ALA A 1 1228 ? -9.865 6.373 65.708 1.00 75.75 1228 ALA A O 1
ATOM 9853 N N . PRO A 1 1229 ? -8.539 4.675 65.043 1.00 72.75 1229 PRO A N 1
ATOM 9854 C CA . PRO A 1 1229 ? -9.238 3.692 65.854 1.00 72.75 1229 PRO A CA 1
ATOM 9855 C C . PRO A 1 1229 ? -9.190 4.092 67.339 1.00 72.75 1229 PRO A C 1
ATOM 9857 O O . PRO A 1 1229 ? -8.173 4.626 67.799 1.00 72.75 1229 PRO A O 1
ATOM 9860 N N . PRO A 1 1230 ? -10.263 3.838 68.114 1.00 62.94 1230 PRO A N 1
ATOM 9861 C CA . PRO A 1 1230 ? -10.254 4.104 69.545 1.00 62.94 1230 PRO A CA 1
ATOM 9862 C C . PRO A 1 1230 ? -9.103 3.325 70.183 1.00 62.94 1230 PRO A C 1
ATOM 9864 O O . PRO A 1 1230 ? -8.942 2.127 69.933 1.00 62.94 1230 PRO A O 1
ATOM 9867 N N . LYS A 1 1231 ? -8.281 4.007 70.992 1.00 54.06 1231 LYS A N 1
ATOM 9868 C CA . LYS A 1 1231 ? -7.195 3.365 71.745 1.00 54.06 1231 LYS A CA 1
ATOM 9869 C C . LYS A 1 1231 ? -7.770 2.163 72.503 1.00 54.06 1231 LYS A C 1
ATOM 9871 O O . LYS A 1 1231 ? -8.657 2.336 73.339 1.00 54.06 1231 LYS A O 1
ATOM 9876 N N . LYS A 1 1232 ? -7.271 0.953 72.217 1.00 45.41 1232 LYS A N 1
ATOM 9877 C CA . LYS A 1 1232 ? -7.521 -0.221 73.069 1.00 45.41 1232 LYS A CA 1
ATOM 9878 C C . LYS A 1 1232 ? -7.099 0.128 74.507 1.00 45.41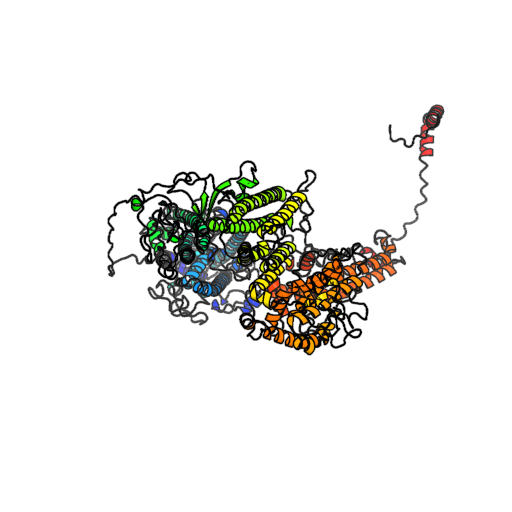 1232 LYS A C 1
ATOM 9880 O O . LYS A 1 1232 ? -6.064 0.781 74.657 1.00 45.41 1232 LYS A O 1
ATOM 9885 N N . PRO A 1 1233 ? -7.846 -0.299 75.543 1.00 46.69 1233 PRO A N 1
ATOM 9886 C CA . PRO A 1 1233 ? -7.354 -0.241 76.916 1.00 46.69 1233 PRO A CA 1
ATOM 9887 C C . PRO A 1 1233 ? -5.987 -0.925 76.978 1.00 46.69 1233 PRO A C 1
ATOM 9889 O O . PRO A 1 1233 ? -5.830 -2.012 76.417 1.00 46.69 1233 PRO A O 1
ATOM 9892 N N . GLU A 1 1234 ? -5.007 -0.270 77.600 1.00 45.94 1234 GLU A N 1
ATOM 9893 C CA . GLU A 1 1234 ? -3.674 -0.836 77.805 1.00 45.94 1234 GLU A CA 1
ATOM 9894 C C . GLU A 1 1234 ? -3.801 -2.206 78.483 1.00 45.94 1234 GLU A C 1
ATOM 9896 O O . GLU A 1 1234 ? -4.359 -2.330 79.575 1.00 45.94 1234 GLU A O 1
ATOM 9901 N N . ALA A 1 1235 ? -3.311 -3.245 77.805 1.00 45.91 1235 ALA A N 1
ATOM 9902 C CA . ALA A 1 1235 ? -3.052 -4.526 78.440 1.00 45.91 1235 ALA A CA 1
ATOM 9903 C C . ALA A 1 1235 ? -1.905 -4.345 79.458 1.00 45.91 1235 ALA A C 1
ATOM 9905 O O . ALA A 1 1235 ? -1.008 -3.532 79.208 1.00 45.91 1235 ALA A O 1
ATOM 9906 N N . PRO A 1 1236 ? -1.911 -5.076 80.590 1.00 46.50 1236 PRO A N 1
ATOM 9907 C CA . PRO A 1 1236 ? -0.813 -5.040 81.553 1.00 46.50 1236 PRO A CA 1
ATOM 9908 C C . PRO A 1 1236 ? 0.517 -5.392 80.865 1.00 46.50 1236 PRO A C 1
ATOM 9910 O O . PRO A 1 1236 ? 0.504 -6.179 79.917 1.00 46.50 1236 PRO A O 1
ATOM 9913 N N . PRO A 1 1237 ? 1.656 -4.847 81.323 1.00 42.31 1237 PRO A N 1
ATOM 9914 C CA . PRO A 1 1237 ? 2.947 -5.088 80.689 1.00 42.31 1237 PRO A CA 1
ATOM 9915 C C . PRO A 1 1237 ? 3.285 -6.583 80.702 1.00 42.31 1237 PRO A C 1
ATOM 9917 O O . PRO A 1 1237 ? 3.439 -7.180 81.768 1.00 42.31 1237 PRO A O 1
ATOM 9920 N N . GLU A 1 1238 ? 3.421 -7.179 79.516 1.00 42.69 1238 GLU A N 1
ATOM 9921 C CA . GLU A 1 1238 ? 4.083 -8.471 79.368 1.00 42.69 1238 GLU A CA 1
ATOM 9922 C C . GLU A 1 1238 ? 5.582 -8.289 79.626 1.00 42.69 1238 GLU A C 1
ATOM 9924 O O . GLU A 1 1238 ? 6.252 -7.410 79.079 1.00 42.69 1238 GLU A O 1
ATOM 9929 N N . THR A 1 1239 ? 6.078 -9.120 80.534 1.00 50.81 1239 THR A N 1
ATOM 9930 C CA . THR A 1 1239 ? 7.477 -9.283 80.922 1.00 50.81 1239 THR A CA 1
ATOM 9931 C C . THR A 1 1239 ? 8.387 -9.487 79.704 1.00 50.81 1239 THR A C 1
ATOM 9933 O O . THR A 1 1239 ? 8.002 -10.212 78.785 1.00 50.81 1239 THR A O 1
ATOM 9936 N N . PRO A 1 1240 ? 9.601 -8.903 79.684 1.00 53.72 1240 PRO A N 1
ATOM 9937 C CA . PRO A 1 1240 ? 10.536 -9.103 78.582 1.00 53.72 1240 PRO A CA 1
ATOM 9938 C C . PRO A 1 1240 ? 10.894 -10.593 78.450 1.00 53.72 1240 PRO A C 1
ATOM 9940 O O . PRO A 1 1240 ? 11.017 -11.270 79.474 1.00 53.72 1240 PRO A O 1
ATOM 9943 N N . PRO A 1 1241 ? 11.074 -11.118 77.225 1.00 53.53 1241 PRO A N 1
ATOM 9944 C CA . PRO A 1 1241 ? 11.550 -12.482 77.046 1.00 53.53 1241 PRO A CA 1
ATOM 9945 C C . PRO A 1 1241 ? 12.949 -12.608 77.659 1.00 53.53 1241 PRO A C 1
ATOM 9947 O O . PRO A 1 1241 ? 13.816 -11.764 77.419 1.00 53.53 1241 PRO A O 1
ATOM 9950 N N . GLU A 1 1242 ? 13.145 -13.642 78.479 1.00 59.06 1242 GLU A N 1
ATOM 9951 C CA . GLU A 1 1242 ? 14.443 -13.970 79.068 1.00 59.06 1242 GLU A CA 1
ATOM 9952 C C . GLU A 1 1242 ? 15.507 -14.133 77.974 1.00 59.06 1242 GLU A C 1
ATOM 9954 O O . GLU A 1 1242 ? 15.260 -14.717 76.916 1.00 59.06 1242 GLU A O 1
ATOM 9959 N N . ASP A 1 1243 ? 16.703 -13.603 78.238 1.00 59.50 1243 ASP A N 1
ATOM 9960 C CA . ASP A 1 1243 ? 17.865 -13.729 77.362 1.00 59.50 1243 ASP A CA 1
ATOM 9961 C C . ASP A 1 1243 ? 18.145 -15.213 77.072 1.00 59.50 1243 ASP A C 1
ATOM 9963 O O . ASP A 1 1243 ? 18.207 -16.051 77.975 1.00 59.50 1243 ASP A O 1
ATOM 9967 N N . ALA A 1 1244 ? 18.333 -15.547 75.794 1.00 55.12 1244 ALA A N 1
ATOM 9968 C CA . ALA A 1 1244 ? 18.606 -16.907 75.342 1.00 55.12 1244 ALA A CA 1
ATOM 9969 C C . ALA A 1 1244 ? 19.827 -17.526 76.050 1.00 55.12 1244 ALA A C 1
ATOM 9971 O O . ALA A 1 1244 ? 19.881 -18.745 76.225 1.00 55.12 1244 ALA A O 1
ATOM 9972 N N . CYS A 1 1245 ? 20.784 -16.707 76.506 1.00 57.59 1245 CYS A N 1
ATOM 9973 C CA . CYS A 1 1245 ? 21.905 -17.192 77.311 1.00 57.59 1245 CYS A CA 1
ATOM 9974 C C . CYS A 1 1245 ? 21.465 -17.656 78.706 1.00 57.59 1245 CYS A C 1
ATOM 9976 O O . CYS A 1 1245 ? 21.992 -18.649 79.202 1.00 57.59 1245 CYS A O 1
ATOM 9978 N N . THR A 1 1246 ? 20.481 -16.990 79.315 1.00 66.75 1246 THR A N 1
ATOM 9979 C CA . THR A 1 1246 ? 19.936 -17.346 80.633 1.00 66.75 1246 THR A CA 1
ATOM 9980 C C . THR A 1 1246 ? 19.138 -18.650 80.569 1.00 66.75 1246 THR A C 1
ATOM 9982 O O . THR A 1 1246 ? 19.299 -19.517 81.428 1.00 66.75 1246 THR A O 1
ATOM 9985 N N . ILE A 1 1247 ? 18.361 -18.844 79.498 1.00 70.69 1247 ILE A N 1
ATOM 9986 C CA . ILE A 1 1247 ? 17.613 -20.088 79.252 1.00 70.69 1247 ILE A CA 1
ATOM 9987 C C . ILE A 1 1247 ? 18.577 -21.261 79.004 1.00 70.69 1247 ILE A C 1
ATOM 9989 O O . ILE A 1 1247 ? 18.432 -22.328 79.603 1.00 70.69 1247 ILE A O 1
ATOM 9993 N N . ALA A 1 1248 ? 19.601 -21.069 78.163 1.00 63.16 1248 ALA A N 1
ATOM 9994 C CA . ALA A 1 1248 ? 20.600 -22.102 77.878 1.00 63.16 1248 ALA A CA 1
ATOM 9995 C C . ALA A 1 1248 ? 21.435 -22.476 79.118 1.00 63.16 1248 ALA A C 1
ATOM 9997 O O . ALA A 1 1248 ? 21.734 -23.651 79.334 1.00 63.16 1248 ALA A O 1
ATOM 9998 N N . GLU A 1 1249 ? 21.785 -21.499 79.957 1.00 69.31 1249 GLU A N 1
ATOM 9999 C CA . GLU A 1 1249 ? 22.514 -21.729 81.205 1.00 69.31 1249 GLU A CA 1
ATOM 10000 C C . GLU A 1 1249 ? 21.681 -22.521 82.226 1.00 69.31 1249 GLU A C 1
ATOM 10002 O O . GLU A 1 1249 ? 22.210 -23.425 82.878 1.00 69.31 1249 GLU A O 1
ATOM 10007 N N . ALA A 1 1250 ? 20.378 -22.244 82.329 1.00 70.94 1250 ALA A N 1
ATOM 10008 C CA . ALA A 1 1250 ? 19.470 -22.978 83.208 1.00 70.94 1250 ALA A CA 1
ATOM 10009 C C . ALA A 1 1250 ? 19.299 -24.449 82.780 1.00 70.94 1250 ALA A C 1
ATOM 10011 O O . ALA A 1 1250 ? 19.346 -25.342 83.627 1.00 70.94 1250 ALA A O 1
ATOM 10012 N N . ILE A 1 1251 ? 19.174 -24.714 81.473 1.00 73.69 1251 ILE A N 1
ATOM 10013 C CA . ILE A 1 1251 ? 19.052 -26.077 80.927 1.00 73.69 1251 ILE A CA 1
ATOM 10014 C C . ILE A 1 1251 ? 20.343 -26.875 81.154 1.00 73.69 1251 ILE A C 1
ATOM 10016 O O . ILE A 1 1251 ? 20.301 -27.999 81.651 1.00 73.69 1251 ILE A O 1
ATOM 10020 N N . LEU A 1 1252 ? 21.505 -26.292 80.848 1.00 67.56 1252 LEU A N 1
ATOM 10021 C CA . LEU A 1 1252 ? 22.783 -26.998 80.969 1.00 67.56 1252 LEU A CA 1
ATOM 10022 C C . LEU A 1 1252 ? 23.183 -27.256 82.429 1.00 67.56 1252 LEU A C 1
ATOM 10024 O O . LEU A 1 1252 ? 23.779 -28.291 82.722 1.00 67.56 1252 LEU A O 1
ATOM 10028 N N . LYS A 1 1253 ? 22.828 -26.359 83.361 1.00 66.06 1253 LYS A N 1
ATOM 10029 C CA . LYS A 1 1253 ? 23.005 -26.595 84.805 1.00 66.06 1253 LYS A CA 1
ATOM 10030 C C . LYS A 1 1253 ? 22.077 -27.693 85.333 1.00 66.06 1253 LYS A C 1
ATOM 10032 O O . LYS A 1 1253 ? 22.481 -28.426 86.234 1.00 66.06 1253 LYS A O 1
ATOM 10037 N N . ALA A 1 1254 ? 20.881 -27.853 84.759 1.00 70.00 1254 ALA A N 1
ATOM 10038 C CA . ALA A 1 1254 ? 19.938 -28.909 85.135 1.00 70.00 1254 ALA A CA 1
ATOM 10039 C C . ALA A 1 1254 ? 20.392 -30.320 84.703 1.00 70.00 1254 ALA A C 1
ATOM 10041 O O . ALA A 1 1254 ? 20.022 -31.299 85.348 1.00 70.00 1254 ALA A O 1
ATOM 10042 N N . GLU A 1 1255 ? 21.238 -30.441 83.673 1.00 67.62 1255 GLU A N 1
ATOM 10043 C CA . GLU A 1 1255 ? 21.866 -31.715 83.275 1.00 67.62 1255 GLU A CA 1
ATOM 10044 C C . GLU A 1 1255 ? 23.079 -32.117 84.143 1.00 67.62 1255 GLU A C 1
ATOM 10046 O O . GLU A 1 1255 ? 23.610 -33.220 83.991 1.00 67.62 1255 GLU A O 1
ATOM 10051 N N . GLY A 1 1256 ? 23.512 -31.245 85.062 1.00 73.19 1256 GLY A N 1
ATOM 10052 C CA . GLY A 1 1256 ? 24.585 -31.483 86.030 1.00 73.19 1256 GLY A CA 1
ATOM 10053 C C . GLY A 1 1256 ? 25.675 -30.407 85.994 1.00 73.19 1256 GLY A C 1
ATOM 10054 O O . GLY A 1 1256 ? 26.255 -30.122 84.947 1.00 73.19 1256 GLY A O 1
ATOM 10055 N N . GLU A 1 1257 ? 26.016 -29.840 87.159 1.00 69.56 1257 GLU A N 1
ATOM 10056 C CA . GLU A 1 1257 ? 27.001 -28.748 87.288 1.00 69.56 1257 GLU A CA 1
ATOM 10057 C C . GLU A 1 1257 ? 28.387 -29.083 86.715 1.00 69.56 1257 GLU A C 1
ATOM 10059 O O . GLU A 1 1257 ? 29.065 -28.208 86.171 1.00 69.56 1257 GLU A O 1
ATOM 10064 N N . THR A 1 1258 ? 28.807 -30.345 86.802 1.00 68.69 1258 THR A N 1
ATOM 10065 C CA . THR A 1 1258 ? 30.077 -30.824 86.242 1.00 68.69 1258 THR A CA 1
ATOM 10066 C C . THR A 1 1258 ? 30.065 -30.796 84.714 1.00 68.69 1258 THR A C 1
ATOM 10068 O O . THR A 1 1258 ? 31.031 -30.346 84.104 1.00 68.69 1258 THR A O 1
ATOM 10071 N N . LYS A 1 1259 ? 28.941 -31.182 84.099 1.00 66.31 1259 LYS A N 1
ATOM 10072 C CA . LYS A 1 1259 ? 28.751 -31.212 82.642 1.00 66.31 1259 LYS A CA 1
ATOM 10073 C C . LYS A 1 1259 ? 28.651 -29.797 82.062 1.00 66.31 1259 LYS A C 1
ATOM 10075 O O . LYS A 1 1259 ? 29.220 -29.518 81.010 1.00 66.31 1259 LYS A O 1
ATOM 10080 N N . TYR A 1 1260 ? 28.005 -28.876 82.787 1.00 69.75 1260 TYR A N 1
ATOM 10081 C CA . TYR A 1 1260 ? 27.994 -27.448 82.448 1.00 69.75 1260 TYR A CA 1
ATOM 10082 C C . TYR A 1 1260 ? 29.407 -26.844 82.451 1.00 69.75 1260 TYR A C 1
ATOM 10084 O O . TYR A 1 1260 ? 29.768 -26.141 81.508 1.00 69.75 1260 TYR A O 1
ATOM 10092 N N . LYS A 1 1261 ? 30.231 -27.148 83.467 1.00 66.25 1261 LYS A N 1
ATOM 10093 C CA . LYS A 1 1261 ? 31.631 -26.688 83.526 1.00 66.25 1261 LYS A CA 1
ATOM 10094 C C . LYS A 1 1261 ? 32.495 -27.275 82.408 1.00 66.25 1261 LYS A C 1
ATOM 10096 O O . LYS A 1 1261 ? 33.199 -26.506 81.765 1.00 66.25 1261 LYS A O 1
ATOM 10101 N N . GLU A 1 1262 ? 32.392 -28.573 82.120 1.00 66.75 1262 GLU A N 1
ATOM 10102 C CA . GLU A 1 1262 ? 33.140 -29.219 81.026 1.00 66.75 1262 GLU A CA 1
ATOM 10103 C C . GLU A 1 1262 ? 32.784 -28.642 79.643 1.00 66.75 1262 GLU A C 1
ATOM 10105 O O . GLU A 1 1262 ? 33.671 -28.363 78.835 1.00 66.75 1262 GLU A O 1
ATOM 10110 N N . LEU A 1 1263 ? 31.495 -28.405 79.371 1.00 64.19 1263 LEU A N 1
ATOM 10111 C CA . LEU A 1 1263 ? 31.030 -27.826 78.102 1.00 64.19 1263 LEU A CA 1
ATOM 10112 C C . LEU A 1 1263 ? 31.413 -26.344 77.958 1.00 64.19 1263 LEU A C 1
ATOM 10114 O O . LEU A 1 1263 ? 31.780 -25.896 76.867 1.00 64.19 1263 LEU A O 1
ATOM 10118 N N . CYS A 1 1264 ? 31.377 -25.577 79.053 1.00 61.59 1264 CYS A N 1
ATOM 10119 C CA . CYS A 1 1264 ? 31.894 -24.208 79.069 1.00 61.59 1264 CYS A CA 1
ATOM 10120 C C . CYS A 1 1264 ? 33.419 -24.173 78.872 1.00 61.59 1264 CYS A C 1
ATOM 10122 O O . CYS A 1 1264 ? 33.915 -23.324 78.132 1.00 61.59 1264 CYS A O 1
ATOM 10124 N N . GLU A 1 1265 ? 34.171 -25.107 79.458 1.00 63.50 1265 GLU A N 1
ATOM 10125 C CA . GLU A 1 1265 ? 35.619 -25.216 79.249 1.00 63.50 1265 GLU A CA 1
ATOM 10126 C C . GLU A 1 1265 ? 35.974 -25.633 77.813 1.00 63.50 1265 GLU A C 1
ATOM 10128 O O . GLU A 1 1265 ? 36.898 -25.056 77.241 1.00 63.50 1265 GLU A O 1
ATOM 10133 N N . GLN A 1 1266 ? 35.206 -26.518 77.162 1.00 61.50 1266 GLN A N 1
ATOM 10134 C CA . GLN A 1 1266 ? 35.374 -26.827 75.729 1.00 61.50 1266 GLN A CA 1
ATOM 10135 C C . GLN A 1 1266 ? 35.138 -25.611 74.819 1.00 61.50 1266 GLN A C 1
ATOM 10137 O O . GLN A 1 1266 ? 35.791 -25.478 73.785 1.00 61.50 1266 GLN A O 1
ATOM 10142 N N . LYS A 1 1267 ? 34.242 -24.693 75.205 1.00 56.16 1267 LYS A N 1
ATOM 10143 C CA . LYS A 1 1267 ? 33.955 -23.464 74.447 1.00 56.16 1267 LYS A CA 1
ATOM 10144 C C . LYS A 1 1267 ? 35.048 -22.393 74.586 1.00 56.16 1267 LYS A C 1
ATOM 10146 O O . LYS A 1 1267 ? 35.169 -21.541 73.705 1.00 56.16 1267 LYS A O 1
ATOM 10151 N N . PHE A 1 1268 ? 35.832 -22.412 75.670 1.00 55.88 1268 PHE A N 1
ATOM 10152 C CA . PHE A 1 1268 ? 36.767 -21.326 76.008 1.00 55.88 1268 PHE A CA 1
ATOM 10153 C C . PHE A 1 1268 ? 38.228 -21.754 76.264 1.00 55.88 1268 PHE A C 1
ATOM 10155 O O . PHE A 1 1268 ? 39.082 -20.890 76.481 1.00 55.88 1268 PHE A O 1
ATOM 10162 N N . SER A 1 1269 ? 38.564 -23.042 76.163 1.00 42.50 1269 SER A N 1
ATOM 10163 C CA . SER A 1 1269 ? 39.941 -23.546 76.242 1.00 42.50 1269 SER A CA 1
ATOM 10164 C C . SER A 1 1269 ? 40.655 -23.476 74.882 1.00 42.50 1269 SER A C 1
ATOM 10166 O O . SER A 1 1269 ? 40.254 -24.118 73.918 1.00 42.50 1269 SER A O 1
ATOM 10168 N N . GLY A 1 1270 ? 41.745 -22.700 74.800 1.00 54.62 1270 GLY A N 1
ATOM 10169 C CA . GLY A 1 1270 ? 42.706 -22.770 73.687 1.00 54.62 1270 GLY A CA 1
ATOM 10170 C C . GLY A 1 1270 ? 42.421 -21.892 72.457 1.00 54.62 1270 GLY A C 1
ATOM 10171 O O . GLY A 1 1270 ? 42.298 -22.396 71.350 1.00 54.62 1270 GLY A O 1
ATOM 10172 N N . LYS A 1 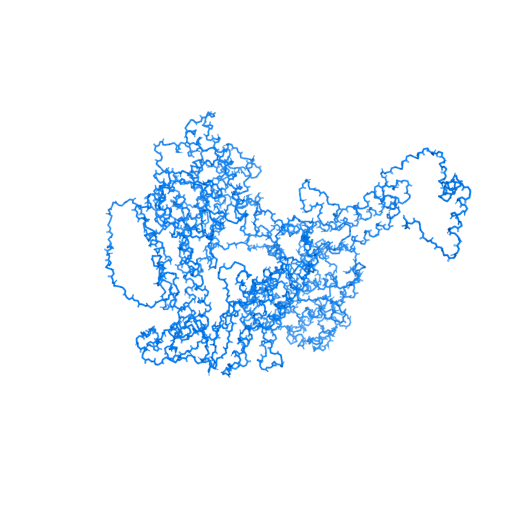1271 ? 42.386 -20.561 72.633 1.00 56.47 1271 LYS A N 1
ATOM 10173 C CA . LYS A 1 1271 ? 42.560 -19.513 71.592 1.00 56.47 1271 LYS A CA 1
ATOM 10174 C C . LYS A 1 1271 ? 42.034 -19.838 70.172 1.00 56.47 1271 LYS A C 1
ATOM 10176 O O . LYS A 1 1271 ? 42.822 -19.913 69.231 1.00 56.47 1271 LYS A O 1
ATOM 10181 N N . LYS A 1 1272 ? 40.710 -19.862 69.982 1.00 49.62 1272 LYS A N 1
ATOM 10182 C CA . LYS A 1 1272 ? 40.020 -19.329 68.783 1.00 49.62 1272 LYS A CA 1
ATOM 10183 C C . LYS A 1 1272 ? 38.510 -19.266 69.029 1.00 49.62 1272 LYS A C 1
ATOM 10185 O O . LYS A 1 1272 ? 37.907 -20.219 69.498 1.00 49.62 1272 LYS A O 1
ATOM 10190 N N . LYS A 1 1273 ? 37.905 -18.116 68.721 1.00 45.94 1273 LYS A N 1
ATOM 10191 C CA . LYS A 1 1273 ? 36.463 -17.860 68.837 1.00 45.94 1273 LYS A CA 1
ATOM 10192 C C . LYS A 1 1273 ? 35.761 -18.573 67.671 1.00 45.94 1273 LYS A C 1
ATOM 10194 O O . LYS A 1 1273 ? 35.917 -18.134 66.535 1.00 45.94 1273 LYS A O 1
ATOM 10199 N N . ILE A 1 1274 ? 35.039 -19.664 67.928 1.00 49.59 1274 ILE A N 1
ATOM 10200 C CA . ILE A 1 1274 ? 34.152 -20.284 66.930 1.00 49.59 1274 ILE A CA 1
ATOM 10201 C C . ILE A 1 1274 ? 32.898 -19.406 66.824 1.00 49.59 1274 ILE A C 1
ATOM 10203 O O . ILE A 1 1274 ? 32.255 -19.097 67.829 1.00 49.59 1274 ILE A O 1
ATOM 10207 N N . ILE A 1 1275 ? 32.605 -18.932 65.613 1.00 53.97 1275 ILE A N 1
ATOM 10208 C CA . ILE A 1 1275 ? 31.462 -18.074 65.297 1.00 53.97 1275 ILE A CA 1
ATOM 10209 C C . ILE A 1 1275 ? 30.395 -18.990 64.690 1.00 53.97 1275 ILE A C 1
ATOM 10211 O O . ILE A 1 1275 ? 30.564 -19.431 63.561 1.00 53.97 1275 ILE A O 1
ATOM 10215 N N . SER A 1 1276 ? 29.311 -19.221 65.441 1.00 46.50 1276 SER A N 1
ATOM 10216 C CA . SER A 1 1276 ? 28.093 -19.979 65.081 1.00 46.50 1276 SER A CA 1
ATOM 10217 C C . SER A 1 1276 ? 28.047 -21.473 65.454 1.00 46.50 1276 SER A C 1
ATOM 10219 O O . SER A 1 1276 ? 29.004 -22.210 65.262 1.00 46.50 1276 SER A O 1
ATOM 10221 N N . TRP A 1 1277 ? 26.881 -21.900 65.964 1.00 39.62 1277 TRP A N 1
ATOM 10222 C CA . TRP A 1 1277 ? 26.469 -23.281 66.289 1.00 39.62 1277 TRP A CA 1
ATOM 10223 C C . TRP A 1 1277 ? 25.679 -23.944 65.133 1.00 39.62 1277 TRP A C 1
ATOM 10225 O O . TRP A 1 1277 ? 24.824 -24.788 65.368 1.00 39.62 1277 TRP A O 1
ATOM 10235 N N . MET A 1 1278 ? 25.915 -23.538 63.879 1.00 43.81 1278 MET A N 1
ATOM 10236 C CA . MET A 1 1278 ? 25.182 -24.041 62.698 1.00 43.81 1278 MET A CA 1
ATOM 10237 C C . MET A 1 1278 ? 26.001 -24.949 61.764 1.00 43.81 1278 MET A C 1
ATOM 10239 O O . MET A 1 1278 ? 25.634 -25.115 60.607 1.00 43.81 1278 MET A O 1
ATOM 10243 N N . GLU A 1 1279 ? 27.073 -25.575 62.250 1.00 43.25 1279 GLU A N 1
ATOM 10244 C CA . GLU A 1 1279 ? 27.667 -26.751 61.592 1.00 43.25 1279 GLU A CA 1
ATOM 10245 C C . GLU A 1 1279 ? 27.934 -27.842 62.638 1.00 43.25 1279 GLU A C 1
ATOM 10247 O O . GLU A 1 1279 ? 29.060 -28.032 63.097 1.00 43.25 1279 GLU A O 1
ATOM 10252 N N . LEU A 1 1280 ? 26.856 -28.517 63.046 1.00 36.28 1280 LEU A N 1
ATOM 10253 C CA . LEU A 1 1280 ? 26.838 -29.896 63.539 1.00 36.28 1280 LEU A CA 1
ATOM 10254 C C . LEU A 1 1280 ? 25.496 -30.531 63.173 1.00 36.28 1280 LEU A C 1
ATOM 10256 O O . LEU A 1 1280 ? 24.458 -29.901 63.482 1.00 36.28 1280 LEU A O 1
#

Foldseek 3Di:
DDDDDDDDDDDDDPDPDDDDDDDDDPQADLLFLQSRLFRLLVVLCCPVVVCPPPCLLVVCLVLLAAAQQLAADPPRHGQNDRALLPSPPPVCCVVQNQQHLLQQQQQFFLALDQLFDLPDFFAWDPQFWWPFDLQATFTGGSNNVRQRQSNLLVDDCVPAALVHLSNNVLSSLLSSLQVSLVSLVVNVVVVCVVQDPDCPFSLLVSLLSLLQSLCLLLQQHGTCHHPLSVVSSVSSQVSSLSSVLRPLVNVQLDPPRRGDPSSCVQQVVPNGRSNSSSVSSCLSRSLSSSSSNLLPWFQPRKDPFQQAPNGHIDRGSNWFPVDHRPPSDDDDDSSRGHRGSSNLRRSRSSSLLVSLLSLLSSLLVLVLQLCVQADDQVVPHHAALQQFGLQQDALLALRTFGDPRRLSNVVSQPVSLLVLVVSLSNLSNSQVNLLVLLPDPDPDQWDAIPSGIGGDPNSNVSSVVCCVQPNHSLSNQQSSCSPSSQVAFRDDHPDTWDGARSNASDDPHNSDRTPSNHDRANRGWDDSHPPTDRDDPVVSPPDPRDQPDLPQWQKQKAFQFDPPDPALCNRQVQCQPDVPGGPIWIWTWHDDAPGNTKIWTPDPCNRPSVPTDMHGLSSVVVVLVVVLLVSVLRLLVVCVVCQPDPCVLAADQVLQSSLVSLLSVLVNSVVNVVSSVVSVVVHDHDDFQCPLLVVLVCCLQPRLLSCLLRDPDQQLNVVSVVCSVVSNVDGQVNDPDDNDGSVNSVSVVSNVSSVSSNVSHDDPPDSDPDDPPLQLFQAFDDPDDFDDLQSLLSSVLSVLDVVCDDQNLVLLAAALLQADFPLCDRSVCLPLVNLLVDDQSLAQQPLHPPCFFQQHPFCPVLPQQDFLDFFDQVVVVVQFLDPLDTDRSLRRRQRHRRLLRGPLCRLQVPPQNSNSVLSNLLRSLLVRLVCLLVSHDAPPPPPPQVVSLLSSLLSLLQSLCLLLVNHGRCRDSSSVSSVVRNQVSLVSSLVSGDPVSNVVQDDPCSSNSSSSSSCSSYSVSSSSSSCSSCVVPPNDNDRDGSSSLRQSLLSVLLVLLLSLQSNQVVLVVVLCVLLVVCCVQVLNQNQALPDPSLVSNLVSLQVSLVSLVSSVVSVVSSFVVLLVLLVLLSRNSDDDPDDPRDPSSSSSSVSSVSSPDSSSPPPPRRLSNTSQSSSCVPCNLSNHDQLSGCAQFTNSDPDPPGHGDLSHSSPSGRNSCPNSNCNSVHHRPDDDPDDPDDDDPDDPVVVVLVVQVVVDPVSSVVVVCVCPPDDDHDDDPPPD

Organism: Plasmodium falciparum (NCBI:txid5833)

Sequence (1280 aa):
CSAPITKMAPVRGAAAASGGGSSGGDGIDETSAKHLLDSIGQKVYEEIVGKKADGTAENYIGDLKGDLKKAIVSGGELAGTENPCQLKKEKREKLLGAKNERYPCKGLSGKYVERFSNKIGGQCTKEKISGSTSTCGACAPYRRLHLCHHNLETIETNNYDSDNAKHNLLLEVCMAAKYEGDSIKDYYPEHQLTNHGFHTNICTVLARSFADIGDVVRGKDLYLGNPQESARRDKLENKLKEIFGDIYKDVMRGRNGQKSAEAEARYGSDTENYYQLREDWWIANRDQVWEAITCEAKTDDKYFRNTCNGGEQTKGYCRCNGDKPGDGKKPGSNADKVPTYFDYVPQYLRWFEEWGEDFCRKRKHKLEDAIKNCRNDKTQKYCSGNGYDCKETIRAQEKLVEGDDCYKCSVSCKPFVKWIDNQKLEFEKQKKKYAEEIQKKEDKTTKETSNGPINNFYVKEFYEKLKSGYQSVDAFLELLSKEGICQKPPKVVEETADAVDFTKDETNGTFCRTKYCEPCPWCGLELKSPPWKPIHESTCRSKEIRNFDESKSTPINLLVKDVTGTSIVEKLVGLCNDPSKPTIQTWKCRFESSQKNYCVLQDVNKDNPQKRTIDSFNSLFWHWITEMLKDSIDWSKELDKCINNENATKCIKWCKTPCECYKKWVKRMETEWGDIKQHFHKEKDHVEDRHFTTLEMYVEDQFLPSIEDAYGNDEAIDKIEELLEERRTHADSELKNNKKDIIDYLLEHEGKDAEKCTTTHTGEEACTEERKQYINPCAKHINKRSVSVKDIARKMKSNARRQLGISGRKALRGDASQGKYIGGGDPTGFSKEELCNITLEHSNDSRSAPNGGPCKGKDNDGVRFKIGTPWTNIVEKNKTSYKDVYLPPRREHMCTSNLEKLHVGDVTNNGNVNDTFLGNVLLAANYEAKKIKEKYRDPNDQNNHKGKCRALRYSFADIGDIIRGRDMWDKDSGSEEMEKHLVPIFKEIREQLPEDIKGKYTDSHAISNLRKDWWTANRRQVWKAMQCATRKHQISCPGMLVEDYIPQRLRWMTEWAEWFCKAQNKYYGELETQCGGCMGKGSGKECWKTDGECEKCKAACEEYKAKIKKWQEQWDKMQMKYTILYWQAETITGPTSFGKDDPDYQLMVDFLKHLVPPKSGTPTTTPYSSAEGYIHQEIGNAGCNVQTQFCEKENGDNSNSGKTNEKYAFREKPHDHDEACECMKREAPPKKPEAPPETPPEDACTIAEAILKAEGETKYKELCEQKFSGKKKIISWMEL

InterPro domains:
  IPR004258 Duffy-binding-like domain [PF03011] (620-763)
  IPR008602 Duffy-antigen binding domain [PF05424] (137-350)
  IPR008602 Duffy-antigen binding domain [PF05424] (885-1051)
  IPR029210 Plasmodium falciparum erythrocyte membrane protein-1, N-terminal segment [PF15447] (32-71)
  IPR042202 Duffy-antigen binding superfamily [G3DSA:1.20.1310.20] (104-313)
  IPR042202 Duffy-antigen binding superfamily [G3DSA:1.20.1310.20] (855-1038)
  IPR054595 Duffy-binding-like domain, C-terminal subdomain [PF22672] (354-515)

Radius of gyration: 39.1 Å; chains: 1; bounding box: 98×82×134 Å

Secondary structure (DSSP, 8-state):
----------PPP-----------------SSHHHHHHHHHHHHIIIIITT-TTSHHHHHHHHH---GGGPEETTTEE---S-GGGS-HHHHHHHH-TTSTT-TTBTB-SS---SS-SS---B--TTTBTT--SSS---B-HHHHT-S-HHHHT--GGG--TTTHHHHHHHHHHHHHHHHHHHHHHHHHHHHHHSTT----HHHHHHHHHHHHHHHHHT---B--SHHHHHHHHHHHHHHHHHHHHHHHHHHH-TTSS--HHHHHHHTT-SSS-HHHHHHHHHHHHHHHHHHHTTT--TT---SS--BTTTBPP-STT-GGG--TT--PPP--GGGT----GGGS-HHHHHHHHHHHHHHHHHHHHHHHHHHHHEETTTTEEB-TTSBBTTT-BGGGTB--B-TTTHHHHHHHHHHHHHHHHHHHHHHHHHHHHHHHHH-----SEEEETTEEEE-TTHHHHHHHHHHHHSSHHHHHHHHHTSHHHHS--EETTEEPPPP-TT--STTSTTSPPGGGSPPPTT-BS-SSSSP-BPPGGGGTTS------GGGPEEEEEEPPPTT-SSHHHHTHHHHT-TT---EEEEEEEEEETTEEEEEE-STTTT-TTT--EEEHHHHHHHHHHHHHHHHHHHHHHHHHHHS-TTTTS--GGGHHHHHHHHHHHHHHHHHHHHHHHHHTT----SSS-HHHHHHHHIIIIIHHHHHHH---HHHHHHHHHHHHHGGGS-GGGS-S----HHHHHHHHHHHHHHHHHHHT--SS---S-------TTS---SSPPPPHHHHHHHHHHHHHHHHHHHHHHHH---GGG---TT---GGGGSTTTGGG--GGG--BTT-TTT--TTTTS-TTS-TT-TTPPPEETTTTT--SSSS-EE-HHHHT-S-HHHHTB-HHHHHSSS-HHHHHHHHHHHHHHHHHHHHHHH---TT-TT-SHHHHHHHHHHHHHHHHHHHT--S--SSHHHHHHHHHHHHHHHHHHHTS-HHHHTT--STTHHHHHHHHHHHHHHHHHHHHHHHHHHTTT----S--SGGGS-HHHHHHHHHHHHHHHHHHHHHHHHHHHHHHHHTTGGGTT--TTSHHHHHHHHHHHHHHHHHHHHHHHHHHHHHHHHHHHHHHHH--S-----TT-HHHHHHHHHHHHHSPP--SS----GGGSHHHHHHHHHTTTT--SS-BS-SBGGG--STTPPB-TTBTT-SS-GGGTTGGGGGG-PPPPPPPPPPPPPPPPPHHHHHHHHHHHT-HHHHHHHHHHHHSSS-----S---

pLDDT: mean 77.14, std 16.0, range [21.73, 97.5]